Protein AF-A0AAC9B3L1-F1 (afdb_monomer_lite)

Secondary structure (DSSP, 8-state):
---EEEEEETTEEEEEETTT--EEEEE-SSGGGGSBSSSSTTTB--BTTB-BTT-EE-BSEEESSSS-EEEPPTT--EEGGGT--SSHHHHHHHHHHHHHTT--BGGGTB-HHHHTT--TTS-HHHHHHHHHHHHHHHHHHHHHHTSSHHHHHHHHHHHHHSGGGSGGGS--GGGSTT----TTSS-TT-EEEE-----S-TTT---GGG--S---TT--GGGGGSSSPPPPS--SSEEE-TTSHHHHHHHHHHHHHHTTHHHHHTS-TT---SEEEETTTTTS-THHHHHHHHHHHHHH--TT-HHHHHHS--EE---STHHHHHHHHHT-SSBEE-HHHHHHHIIIII-SS-PPPGGGGGTSSSS--SSB-S-SPPPPEEEES--HHHHHHHHHHHHHHHSTT-SGGGTTT--HHHHHHHHHHHHHHHT-SS-SSSPS-HHHHHHHHHH-SS-EEEEEHHHHB-TTSSTT-SB-TTHHHHHHHHHHHHHH--S-EEEEEEETTEEEEEE--TT--STT----STTTTT--EEEEEE--TT---EEEEEE--GGGTT-EEEEEEEEETTEEESSSTTSSS-SEEE--TTSEEEEEE--EESSS-EEEEEEEEE--SS-------TTSS---TT-SS--STTGGG--EEE---TTPPPPSSGGG-HHHHHHHHHHHHHHTT--EEE----SEEPS-SS--SSSEEESS----SSS--SS--HHHHHHHHHHHHHTT-EEEEEE--SEE----EEEEEEEEEE-TTS-B--BTTB---SEEEEEEEEB-HHHHHHHTTSSHHHHHHH-GGGGTSPPTTTSS---TTS--SSB-GGGEEEEE--SS-TT-B-B-TTSPBPB--BTTB-SS--B--HHHH-HHHHHHHHHHHHHHHHHHHHHHHHHHHHHHHHHTS--S---------------------------------------------------------------------------------------------------------------------------------------------HHHHHHHHHHHHHHHHHHHHHHHHHHHHHHHHHHHHHHHHHHHHHHHHHHHHHHHHHHHHHHHHHHHHHHHHHHTT-

pLDDT: mean 84.75, std 24.0, range [23.62, 99.0]

Organism: NCBI:txid51663

InterPro domains:
  IPR003318 Glycoside hydrolase, family 70, catalytic domain [PF02324] (81-877)
  IPR009970 Histone H1-like nucleoprotein HC2 [PF07382] (886-1017)
  IPR017853 Glycoside hydrolase superfamily [SSF51445] (207-487)
  IPR017853 Glycoside hydrolase superfamily [SSF51445] (664-772)

Structure (mmCIF, N/CA/C/O backbone):
data_AF-A0AAC9B3L1-F1
#
_entry.id   AF-A0AAC9B3L1-F1
#
loop_
_atom_site.group_PDB
_atom_site.id
_atom_site.type_symbol
_atom_site.label_atom_id
_atom_site.label_alt_id
_atom_site.label_comp_id
_atom_site.label_asym_id
_atom_site.label_entity_id
_atom_site.label_seq_id
_atom_site.pdbx_PDB_ins_code
_atom_site.Cartn_x
_atom_site.Cartn_y
_atom_site.Cartn_z
_atom_site.occupancy
_atom_site.B_iso_or_equiv
_atom_site.auth_seq_id
_atom_site.auth_comp_id
_atom_site.auth_asym_id
_atom_site.auth_atom_id
_atom_site.pdbx_PDB_model_num
ATOM 1 N N . MET A 1 1 ? -31.822 -4.047 62.237 1.00 47.19 1 MET A N 1
ATOM 2 C CA . MET A 1 1 ? -32.045 -3.395 60.926 1.00 47.19 1 MET A CA 1
ATOM 3 C C . MET A 1 1 ? -33.130 -4.155 60.184 1.00 47.19 1 MET A C 1
ATOM 5 O O . MET A 1 1 ? -33.140 -5.377 60.288 1.00 47.19 1 MET A O 1
ATOM 9 N N . VAL A 1 2 ? -34.007 -3.453 59.462 1.00 56.31 2 VAL A N 1
ATOM 10 C CA . VAL A 1 2 ? -34.905 -4.063 58.464 1.00 56.31 2 VAL A CA 1
ATOM 11 C C . VAL A 1 2 ? -34.081 -4.332 57.202 1.00 56.31 2 VAL A C 1
ATOM 13 O O . VAL A 1 2 ? -33.281 -3.477 56.811 1.00 56.31 2 VAL A O 1
ATOM 16 N N . THR A 1 3 ? -34.238 -5.512 56.604 1.00 75.19 3 THR A N 1
ATOM 17 C CA . THR A 1 3 ? -33.574 -5.887 55.346 1.00 75.19 3 THR A CA 1
ATOM 18 C C . THR A 1 3 ? -34.616 -5.788 54.233 1.00 75.19 3 THR A C 1
ATOM 20 O O . THR A 1 3 ? -35.691 -6.360 54.384 1.00 75.19 3 THR A O 1
ATOM 23 N N . ILE A 1 4 ? -34.347 -5.037 53.163 1.00 82.50 4 ILE A N 1
ATOM 24 C CA . ILE A 1 4 ? -35.367 -4.627 52.179 1.00 82.50 4 ILE A CA 1
ATOM 25 C C . ILE A 1 4 ? -34.916 -4.891 50.740 1.00 82.50 4 ILE A C 1
ATOM 27 O O . ILE A 1 4 ? -33.737 -4.717 50.454 1.00 82.50 4 ILE A O 1
ATOM 31 N N . ARG A 1 5 ? -35.848 -5.287 49.865 1.00 85.88 5 ARG A N 1
ATOM 32 C CA . ARG A 1 5 ? -35.640 -5.519 48.418 1.00 85.88 5 ARG A CA 1
ATOM 33 C C . ARG A 1 5 ? -36.606 -4.675 47.586 1.00 85.88 5 ARG A C 1
ATOM 35 O O . ARG A 1 5 ? -37.660 -4.295 48.097 1.00 85.88 5 ARG A O 1
ATOM 42 N N . GLY A 1 6 ? -36.294 -4.438 46.316 1.00 85.88 6 GLY A N 1
ATOM 43 C CA . GLY A 1 6 ? -37.217 -3.815 45.359 1.00 85.88 6 GLY A CA 1
ATOM 44 C C . GLY A 1 6 ? -37.820 -4.800 44.346 1.00 85.88 6 GLY A C 1
ATOM 45 O O . GLY A 1 6 ? -37.372 -5.943 44.233 1.00 85.88 6 GLY A O 1
ATOM 46 N N . ALA A 1 7 ? -38.830 -4.337 43.610 1.00 86.94 7 ALA A N 1
ATOM 47 C CA . ALA A 1 7 ? -39.378 -4.935 42.390 1.00 86.94 7 ALA A CA 1
ATOM 48 C C . ALA A 1 7 ? -40.090 -3.850 41.554 1.00 86.94 7 ALA A C 1
ATOM 50 O O . ALA A 1 7 ? -40.543 -2.849 42.111 1.00 86.94 7 ALA A O 1
ATOM 51 N N . ILE A 1 8 ? -40.213 -4.044 40.237 1.00 85.56 8 ILE A N 1
ATOM 52 C CA . ILE A 1 8 ? -41.038 -3.191 39.363 1.00 85.56 8 ILE A CA 1
ATOM 53 C C . ILE A 1 8 ? -42.229 -4.019 38.891 1.00 85.56 8 ILE A C 1
ATOM 55 O O . ILE A 1 8 ? -42.061 -5.027 38.211 1.00 85.56 8 ILE A O 1
ATOM 59 N N . GLU A 1 9 ? -43.434 -3.606 39.273 1.00 86.94 9 GLU A N 1
ATOM 60 C CA . GLU A 1 9 ? -44.665 -4.381 39.103 1.00 86.94 9 GLU A CA 1
ATOM 61 C C . GLU A 1 9 ? -45.804 -3.428 38.723 1.00 86.94 9 GLU A C 1
ATOM 63 O O . GLU A 1 9 ? -45.966 -2.369 39.331 1.00 86.94 9 GLU A O 1
ATOM 68 N N . ASN A 1 10 ? -46.590 -3.766 37.695 1.00 82.94 10 ASN A N 1
ATOM 69 C CA . ASN A 1 10 ? -47.703 -2.941 37.191 1.00 82.94 10 ASN A CA 1
ATOM 70 C C . ASN A 1 10 ? -47.330 -1.465 36.902 1.00 82.94 10 ASN A C 1
ATOM 72 O O . ASN A 1 10 ? -48.169 -0.568 36.982 1.00 82.94 10 ASN A O 1
ATOM 76 N N . GLY A 1 11 ? -46.062 -1.204 36.562 1.00 80.19 11 GLY A N 1
ATOM 77 C CA . GLY A 1 11 ? -45.537 0.140 36.304 1.00 80.19 11 GLY A CA 1
ATOM 78 C C . GLY A 1 11 ? -45.244 0.982 37.553 1.00 80.19 11 GLY A C 1
ATOM 79 O O . GLY A 1 11 ? -45.100 2.194 37.414 1.00 80.19 11 GLY A O 1
ATOM 80 N N . LYS A 1 12 ? -45.159 0.367 38.739 1.00 85.19 12 LYS A N 1
ATOM 81 C CA . LYS A 1 12 ? -44.746 0.996 40.004 1.00 85.19 12 LYS A CA 1
ATOM 82 C C . LYS A 1 12 ? -43.502 0.321 40.575 1.00 85.19 12 LYS A C 1
ATOM 84 O O . LYS A 1 12 ? -43.272 -0.863 40.332 1.00 85.19 12 LYS A O 1
ATOM 89 N N . PHE A 1 13 ? -42.733 1.054 41.374 1.00 89.31 13 PHE A N 1
ATOM 90 C CA . PHE A 1 13 ? -41.560 0.530 42.075 1.00 89.31 13 PHE A CA 1
ATOM 91 C C . PHE A 1 13 ? -41.931 0.170 43.518 1.00 89.31 13 PHE A C 1
ATOM 93 O O . PHE A 1 13 ? -42.177 1.034 44.362 1.00 89.31 13 PHE A O 1
ATOM 100 N N . ASN A 1 14 ? -41.998 -1.126 43.799 1.00 90.38 14 ASN A N 1
ATOM 101 C CA . ASN A 1 14 ? -42.449 -1.688 45.065 1.00 90.38 14 ASN A CA 1
ATOM 102 C C . ASN A 1 14 ? -41.250 -2.088 45.939 1.00 90.38 14 ASN A C 1
ATOM 104 O O . ASN A 1 14 ? -40.337 -2.773 45.484 1.00 90.38 14 ASN A O 1
ATOM 108 N N . ILE A 1 15 ? -41.257 -1.681 47.210 1.00 88.25 15 ILE A N 1
ATOM 109 C CA . ILE A 1 15 ? -40.222 -2.001 48.203 1.00 88.25 15 ILE A CA 1
ATOM 110 C C . ILE A 1 15 ? -40.809 -2.960 49.241 1.00 88.25 15 ILE A C 1
ATOM 112 O O . ILE A 1 15 ? -41.812 -2.648 49.886 1.00 88.25 15 ILE A O 1
ATOM 116 N N . TYR A 1 16 ? -40.150 -4.099 49.437 1.00 88.25 16 TYR A N 1
ATOM 117 C CA . TYR A 1 16 ? -40.570 -5.203 50.301 1.00 88.25 16 TYR A CA 1
ATOM 118 C C . TYR A 1 16 ? -39.605 -5.420 51.469 1.00 88.25 16 TYR A C 1
ATOM 120 O O . TYR A 1 16 ? -38.396 -5.234 51.331 1.00 88.25 16 TYR A O 1
ATOM 128 N N . ASP A 1 17 ? -40.119 -5.902 52.602 1.00 85.81 17 ASP A N 1
ATOM 129 C CA . ASP A 1 17 ? -39.294 -6.527 53.642 1.00 85.81 17 ASP A CA 1
ATOM 130 C C . ASP A 1 17 ? -38.837 -7.914 53.159 1.00 85.81 17 ASP A C 1
ATOM 132 O O . ASP A 1 17 ? -39.663 -8.752 52.801 1.00 85.81 17 ASP A O 1
ATOM 136 N N . MET A 1 18 ? -37.527 -8.178 53.159 1.00 82.69 18 MET A N 1
ATOM 137 C CA . MET A 1 18 ? -36.967 -9.434 52.634 1.00 82.69 18 MET A CA 1
ATOM 138 C C . MET A 1 18 ? -37.406 -10.682 53.412 1.00 82.69 18 MET A C 1
ATOM 140 O O . MET A 1 18 ? -37.390 -11.773 52.854 1.00 82.69 18 MET A O 1
ATOM 144 N N . ARG A 1 19 ? -37.730 -10.559 54.706 1.00 84.31 19 ARG A N 1
ATOM 145 C CA . ARG A 1 19 ? -37.932 -11.713 55.604 1.00 84.31 19 ARG A CA 1
ATOM 146 C C . ARG A 1 19 ? -39.375 -12.190 55.623 1.00 84.31 19 ARG A C 1
ATOM 148 O O . ARG A 1 19 ? -39.641 -13.363 55.844 1.00 84.31 19 ARG A O 1
ATOM 155 N N . THR A 1 20 ? -40.298 -11.253 55.444 1.00 89.00 20 THR A N 1
ATOM 156 C CA . THR A 1 20 ? -41.747 -11.471 55.477 1.00 89.00 20 THR A CA 1
ATOM 157 C C . THR A 1 20 ? -42.391 -11.348 54.097 1.00 89.00 20 THR A C 1
ATOM 159 O O . THR A 1 20 ? -43.578 -11.630 53.960 1.00 89.00 20 THR A O 1
ATOM 162 N N . ASN A 1 21 ? -41.627 -10.897 53.092 1.00 85.88 21 ASN A N 1
ATOM 163 C CA . ASN A 1 21 ? -42.074 -10.557 51.739 1.00 85.88 21 ASN A CA 1
ATOM 164 C C . ASN A 1 21 ? -43.292 -9.609 51.704 1.00 85.88 21 ASN A C 1
ATOM 166 O O . ASN A 1 21 ? -44.067 -9.610 50.750 1.00 85.88 21 ASN A O 1
ATOM 170 N N . LYS A 1 22 ? -43.480 -8.790 52.750 1.00 90.31 22 LYS A N 1
ATOM 171 C CA . LYS A 1 22 ? -44.568 -7.807 52.828 1.00 90.31 22 LYS A CA 1
ATOM 172 C C . LYS A 1 22 ? -44.159 -6.497 52.168 1.00 90.31 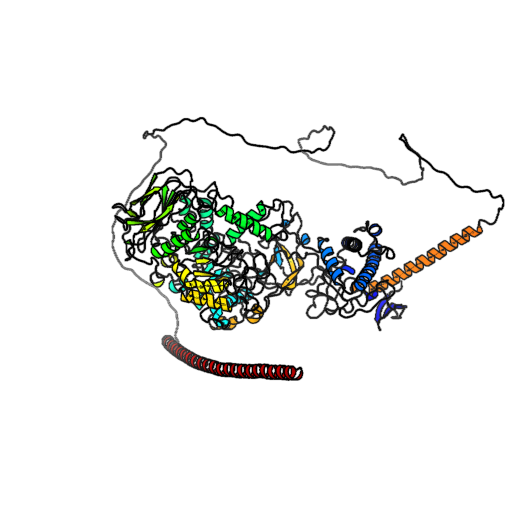22 LYS A C 1
ATOM 174 O O . LYS A 1 22 ? -43.053 -6.006 52.394 1.00 90.31 22 LYS A O 1
ATOM 179 N N . LEU A 1 23 ? -45.073 -5.925 51.386 1.00 89.56 23 LEU A N 1
ATOM 180 C CA . LEU A 1 23 ? -44.919 -4.602 50.788 1.00 89.56 23 LEU A CA 1
ATOM 181 C C . LEU A 1 23 ? -44.812 -3.544 51.899 1.00 89.56 23 LEU A C 1
ATOM 183 O O . LEU A 1 23 ? -45.718 -3.404 52.719 1.00 89.56 23 LEU A O 1
ATOM 187 N N . ILE A 1 24 ? -43.705 -2.805 51.922 1.00 88.00 24 ILE A N 1
ATOM 188 C CA . ILE A 1 24 ? -43.470 -1.667 52.825 1.00 88.00 24 ILE A CA 1
ATOM 189 C C . ILE A 1 24 ? -43.986 -0.379 52.180 1.00 88.00 24 ILE A C 1
ATOM 191 O O . ILE A 1 24 ? -44.563 0.474 52.855 1.00 88.00 24 ILE A O 1
ATOM 195 N N . LYS A 1 25 ? -43.725 -0.211 50.879 1.00 88.31 25 LYS A N 1
ATOM 196 C CA . LYS A 1 25 ? -43.958 1.032 50.140 1.00 88.31 25 LYS A CA 1
ATOM 197 C C . LYS A 1 25 ? -44.127 0.733 48.654 1.00 88.31 25 LYS A C 1
ATOM 199 O O . LYS A 1 25 ? -43.378 -0.071 48.115 1.00 88.31 25 LYS A O 1
ATOM 204 N N . SER A 1 26 ? -45.044 1.433 47.997 1.00 88.19 26 SER A N 1
ATOM 205 C CA . SER A 1 26 ? -45.076 1.553 46.537 1.00 88.19 26 SER A CA 1
ATOM 206 C C . SER A 1 26 ? -44.692 2.984 46.161 1.00 88.19 26 SER A C 1
ATOM 208 O O . SER A 1 26 ? -45.079 3.929 46.856 1.00 88.19 26 SER A O 1
ATOM 210 N N . LEU A 1 27 ? -43.899 3.138 45.106 1.00 85.69 27 LEU A N 1
ATOM 211 C CA . LEU A 1 27 ? -43.579 4.406 44.467 1.00 85.69 27 LEU A CA 1
ATOM 212 C C . LEU A 1 27 ? -44.225 4.430 43.080 1.00 85.69 27 LEU A C 1
ATOM 214 O O . LEU A 1 27 ? -44.056 3.499 42.292 1.00 85.69 27 LEU A O 1
ATOM 218 N N . ASP A 1 28 ? -44.934 5.519 42.795 1.00 85.44 28 ASP A N 1
ATOM 219 C CA . ASP A 1 28 ? -45.348 5.896 41.444 1.00 85.44 28 ASP A CA 1
ATOM 220 C C . ASP A 1 28 ? -44.127 6.418 40.651 1.00 85.44 28 ASP A C 1
ATOM 222 O O . ASP A 1 28 ? -42.999 5.968 40.860 1.00 85.44 28 ASP A O 1
ATOM 226 N N . ALA A 1 29 ? -44.336 7.383 39.755 1.00 88.25 29 ALA A N 1
ATOM 227 C CA . ALA A 1 29 ? -43.284 8.043 38.986 1.00 88.25 29 ALA A CA 1
ATOM 228 C C . ALA A 1 29 ? -42.105 8.552 39.847 1.00 88.25 29 ALA A C 1
ATOM 230 O O . ALA A 1 29 ? -42.302 9.068 40.953 1.00 88.25 29 ALA A O 1
ATOM 231 N N . GLY A 1 30 ? -40.873 8.452 39.338 1.00 90.12 30 GLY A N 1
ATOM 232 C CA . GLY A 1 30 ? -39.689 8.900 40.073 1.00 90.12 30 GLY A CA 1
ATOM 233 C C . GLY A 1 30 ? -38.343 8.499 39.472 1.00 90.12 30 GLY A C 1
ATOM 234 O O . GLY A 1 30 ? -38.247 7.879 38.423 1.00 90.12 30 GLY A O 1
ATOM 235 N N . THR A 1 31 ? -37.257 8.816 40.185 1.00 91.00 31 THR A N 1
ATOM 236 C CA . THR A 1 31 ? -35.875 8.624 39.699 1.00 91.00 31 THR A CA 1
ATOM 237 C C . THR A 1 31 ? -35.464 7.172 39.445 1.00 91.00 31 THR A C 1
ATOM 239 O O . THR A 1 31 ? -34.411 6.960 38.848 1.00 91.00 31 THR A O 1
ATOM 242 N N . TRP A 1 32 ? -36.259 6.178 39.844 1.00 91.81 32 TRP A N 1
ATOM 243 C CA . TRP A 1 32 ? -36.056 4.782 39.446 1.00 91.81 32 TRP A CA 1
ATOM 244 C C . TRP A 1 32 ? -36.329 4.557 37.949 1.00 91.81 32 TRP A C 1
ATOM 246 O O . TRP A 1 32 ? -35.784 3.626 37.369 1.00 91.81 32 TRP A O 1
ATOM 256 N N . GLU A 1 33 ? -37.081 5.442 37.288 1.00 95.38 33 GLU A N 1
ATOM 257 C CA . GLU A 1 33 ? -37.326 5.387 35.840 1.00 95.38 33 GLU A CA 1
ATOM 258 C C . GLU A 1 33 ? -36.072 5.685 34.994 1.00 95.38 33 GLU A C 1
ATOM 260 O O . GLU A 1 33 ? -36.087 5.485 33.783 1.00 95.38 33 GLU A O 1
ATOM 265 N N . ASN A 1 34 ? -34.964 6.104 35.621 1.00 95.50 34 ASN A N 1
ATOM 266 C CA . ASN A 1 34 ? -33.649 6.160 34.976 1.00 95.50 34 ASN A CA 1
ATOM 267 C C . ASN A 1 34 ? -33.080 4.752 34.654 1.00 95.50 34 ASN A C 1
ATOM 269 O O . ASN A 1 34 ? -32.154 4.663 33.847 1.00 95.50 34 ASN A O 1
ATOM 273 N N . LEU A 1 35 ? -33.598 3.672 35.262 1.00 95.38 35 LEU A N 1
ATOM 274 C CA . LEU A 1 35 ? -33.238 2.289 34.912 1.00 95.38 35 LEU A CA 1
ATOM 275 C C . LEU A 1 35 ? -33.497 2.016 33.422 1.00 95.38 35 LEU A C 1
ATOM 277 O O . LEU A 1 35 ? -34.361 2.650 32.818 1.00 95.38 35 LEU A O 1
ATOM 281 N N . ALA A 1 36 ? -32.767 1.073 32.825 1.00 95.62 36 ALA A N 1
ATOM 282 C CA . ALA A 1 36 ? -32.990 0.656 31.442 1.00 95.62 36 ALA A CA 1
ATOM 283 C C . ALA A 1 36 ? -34.412 0.097 31.250 1.00 95.62 36 ALA A C 1
ATOM 285 O O . ALA A 1 36 ? -34.928 -0.619 32.108 1.00 95.62 36 ALA A O 1
ATOM 286 N N . TYR A 1 37 ? -35.040 0.428 30.117 1.00 95.31 37 TYR A N 1
ATOM 287 C CA . TYR A 1 37 ? -36.404 0.013 29.776 1.00 95.31 37 TYR A CA 1
ATOM 288 C C . TYR A 1 37 ? -36.548 -1.515 29.732 1.00 95.31 37 TYR A C 1
ATOM 290 O O . TYR A 1 37 ? -37.550 -2.067 30.186 1.00 95.31 37 TYR A O 1
ATOM 298 N N . SER A 1 38 ? -35.516 -2.191 29.233 1.00 93.06 38 SER A N 1
ATOM 299 C CA . SER A 1 38 ? -35.320 -3.634 29.323 1.00 93.06 38 SER A CA 1
ATOM 300 C C . SER A 1 38 ? -33.820 -3.955 29.372 1.00 93.06 38 SER A C 1
ATOM 302 O O . SER A 1 38 ? -32.985 -3.108 29.045 1.00 93.06 38 SER A O 1
ATOM 304 N N . MET A 1 39 ? -33.468 -5.162 29.818 1.00 92.75 39 MET A N 1
ATOM 305 C CA . MET A 1 39 ? -32.075 -5.605 29.981 1.00 92.75 39 MET A CA 1
ATOM 306 C C . MET A 1 39 ? -31.591 -6.363 28.738 1.00 92.75 39 MET A C 1
ATOM 308 O O . MET A 1 39 ? -31.115 -7.488 28.839 1.00 92.75 39 MET A O 1
ATOM 312 N N . ASP A 1 40 ? -31.760 -5.755 27.563 1.00 94.00 40 ASP A N 1
ATOM 313 C CA . ASP A 1 40 ? -31.430 -6.349 26.265 1.00 94.00 40 ASP A CA 1
ATOM 314 C C . ASP A 1 40 ? -31.085 -5.279 25.207 1.00 94.00 40 ASP A C 1
ATOM 316 O O . ASP A 1 40 ? -31.225 -4.071 25.434 1.00 94.00 40 ASP A O 1
ATOM 320 N N . ALA A 1 41 ? -30.621 -5.725 24.036 1.00 94.06 41 ALA A N 1
ATOM 321 C CA . ALA A 1 41 ? -30.112 -4.862 22.969 1.00 94.06 41 ALA A CA 1
ATOM 322 C C . ALA A 1 41 ? -31.150 -3.887 22.369 1.00 94.06 41 ALA A C 1
ATOM 324 O O . ALA A 1 41 ? -30.757 -2.862 21.818 1.00 94.06 41 ALA A O 1
ATOM 325 N N . ASN A 1 42 ? -32.461 -4.129 22.520 1.00 94.38 42 ASN A N 1
ATOM 326 C CA . ASN A 1 42 ? -33.506 -3.187 22.084 1.00 94.38 42 ASN A CA 1
ATOM 327 C C . ASN A 1 42 ? -33.596 -1.937 22.981 1.00 94.38 42 ASN A C 1
ATOM 329 O O . ASN A 1 42 ? -34.316 -0.992 22.651 1.00 94.38 42 ASN A O 1
ATOM 333 N N . SER A 1 43 ? -32.890 -1.939 24.117 1.00 96.50 43 SER A N 1
ATOM 334 C CA . SER A 1 43 ? -32.845 -0.834 25.075 1.00 96.50 43 SER A CA 1
ATOM 335 C C . SER A 1 43 ? -31.426 -0.399 25.455 1.00 96.50 43 SER A C 1
ATOM 337 O O . SER A 1 43 ? -31.298 0.606 26.149 1.00 96.50 43 SER A O 1
ATOM 339 N N . ILE A 1 44 ? -30.363 -1.114 25.060 1.00 97.69 44 ILE A N 1
ATOM 340 C CA . ILE A 1 44 ? -28.974 -0.823 25.466 1.00 97.69 44 ILE A CA 1
ATOM 341 C C . ILE A 1 44 ? -27.994 -1.100 24.310 1.00 97.69 44 ILE A C 1
ATOM 343 O O . ILE A 1 44 ? -27.787 -2.255 23.928 1.00 97.69 44 ILE A O 1
ATOM 347 N N . ASN A 1 45 ? -27.320 -0.059 23.802 1.00 97.25 45 ASN A N 1
ATOM 348 C CA . ASN A 1 45 ? -26.241 -0.234 22.826 1.00 97.25 45 ASN A CA 1
ATOM 349 C C . ASN A 1 45 ? -25.056 -0.951 23.480 1.00 97.25 45 ASN A C 1
ATOM 351 O O . ASN A 1 45 ? -24.561 -0.533 24.530 1.00 97.25 45 ASN A O 1
ATOM 355 N N . ASN A 1 46 ? -24.576 -1.995 22.815 1.00 97.38 46 ASN A N 1
ATOM 356 C CA . ASN A 1 46 ? -23.442 -2.807 23.229 1.00 97.38 46 ASN A CA 1
ATOM 357 C C . ASN A 1 46 ? -22.676 -3.298 21.989 1.00 97.38 46 ASN A C 1
ATOM 359 O O . ASN A 1 46 ? -23.237 -3.320 20.894 1.00 97.38 46 ASN A O 1
ATOM 363 N N . VAL A 1 47 ? -21.417 -3.689 22.177 1.00 97.50 47 VAL A N 1
ATOM 364 C CA . VAL A 1 47 ? -20.582 -4.369 21.176 1.00 97.50 47 VAL A CA 1
ATOM 365 C C . VAL A 1 47 ? -20.144 -5.687 21.813 1.00 97.50 47 VAL A C 1
ATOM 367 O O . VAL A 1 47 ? -19.445 -5.672 22.825 1.00 97.50 47 VAL A O 1
ATOM 370 N N . ASP A 1 48 ? -20.627 -6.819 21.300 1.00 97.56 48 ASP A N 1
ATOM 371 C CA . ASP A 1 48 ? -20.391 -8.169 21.855 1.00 97.56 48 ASP A CA 1
ATOM 372 C C . ASP A 1 48 ? -20.716 -8.287 23.362 1.00 97.56 48 ASP A C 1
ATOM 374 O O . ASP A 1 48 ? -20.006 -8.912 24.152 1.00 97.56 48 ASP A O 1
ATOM 378 N N . GLY A 1 49 ? -21.792 -7.613 23.784 1.00 97.62 49 GLY A N 1
ATOM 379 C CA . GLY A 1 49 ? -22.249 -7.531 25.173 1.00 97.62 49 GLY A CA 1
ATOM 380 C C . GLY A 1 49 ? -21.625 -6.383 25.972 1.00 97.62 49 GLY A C 1
ATOM 381 O O . GLY A 1 49 ? -22.209 -5.950 26.963 1.00 97.62 49 GLY A O 1
ATOM 382 N N . TYR A 1 50 ? -20.496 -5.817 25.543 1.00 98.50 50 TYR A N 1
ATOM 383 C CA . TYR A 1 50 ? -19.806 -4.743 26.262 1.00 98.50 50 TYR A CA 1
ATOM 384 C C . TYR A 1 50 ? -20.425 -3.366 26.024 1.00 98.50 50 TYR A C 1
ATOM 386 O O . TYR A 1 50 ? -20.742 -2.986 24.897 1.00 98.50 50 TYR A O 1
ATOM 394 N N . LEU A 1 51 ? -20.556 -2.577 27.093 1.00 98.31 51 LEU A N 1
ATOM 395 C CA . LEU A 1 51 ? -21.051 -1.200 27.013 1.00 98.31 51 LEU A CA 1
ATOM 396 C C . LEU A 1 51 ? -19.913 -0.205 26.732 1.00 98.31 51 LEU A C 1
ATOM 398 O O . LEU A 1 51 ? -18.844 -0.275 27.342 1.00 98.31 51 LEU A O 1
ATOM 402 N N . SER A 1 52 ? -20.192 0.790 25.886 1.00 97.81 52 SER A N 1
ATOM 403 C CA . SER A 1 52 ? -19.325 1.955 25.651 1.00 97.81 52 SER A CA 1
ATOM 404 C C . SER A 1 52 ? -19.871 3.218 26.323 1.00 97.81 52 SER A C 1
ATOM 406 O O . SER A 1 52 ? -21.080 3.450 26.321 1.00 97.81 52 SER A O 1
ATOM 408 N N . TYR A 1 53 ? -18.996 4.100 26.813 1.00 97.69 53 TYR A N 1
ATOM 409 C CA . TYR A 1 53 ? -19.373 5.453 27.245 1.00 97.69 53 TYR A CA 1
ATOM 410 C C . TYR A 1 53 ? -19.910 6.326 26.095 1.00 97.69 53 TYR A C 1
ATOM 412 O O . TYR A 1 53 ? -20.744 7.197 26.345 1.00 97.69 53 TYR A O 1
ATOM 420 N N . SER A 1 54 ? -19.501 6.068 24.846 1.00 96.06 54 SER A N 1
ATOM 421 C CA . SER A 1 54 ? -20.106 6.684 23.650 1.00 96.06 54 SER A CA 1
ATOM 422 C C . SER A 1 54 ? -21.484 6.100 23.299 1.00 96.06 54 SER A C 1
ATOM 424 O O . SER A 1 54 ? -22.210 6.666 22.480 1.00 96.06 54 SER A O 1
ATOM 426 N N . GLY A 1 55 ? -21.853 4.975 23.919 1.00 96.88 55 GLY A N 1
ATOM 427 C CA . GLY A 1 55 ? -23.116 4.284 23.708 1.00 96.88 55 GLY A CA 1
ATOM 428 C C . GLY A 1 55 ? -24.324 5.027 24.280 1.00 96.88 55 GLY A C 1
ATOM 429 O O . GLY A 1 55 ? -24.223 5.943 25.101 1.00 96.88 55 GLY A O 1
ATOM 430 N N . TRP A 1 56 ? -25.500 4.605 23.827 1.00 98.44 56 TRP A N 1
ATOM 431 C CA . TRP A 1 56 ? -26.796 5.123 24.249 1.00 98.44 56 TRP A CA 1
ATOM 432 C C . TRP A 1 56 ? -27.646 3.977 24.802 1.00 98.44 56 TRP A C 1
ATOM 434 O O . TRP A 1 56 ? -27.418 2.809 24.490 1.00 98.44 56 TRP A O 1
ATOM 444 N N . TYR A 1 57 ? -28.633 4.309 25.624 1.00 98.38 57 TYR A N 1
ATOM 445 C CA . TYR A 1 57 ? -29.629 3.360 26.114 1.00 98.38 57 TYR A CA 1
ATOM 446 C C . TYR A 1 57 ? -30.990 4.052 26.258 1.00 98.38 57 TYR A C 1
ATOM 448 O O . TYR A 1 57 ? -31.075 5.282 26.312 1.00 98.38 57 TYR A O 1
ATOM 456 N N . ARG A 1 58 ? -32.062 3.273 26.320 1.00 98.31 58 ARG A N 1
ATOM 457 C CA . ARG A 1 58 ? -33.427 3.733 26.563 1.00 98.31 58 ARG A CA 1
ATOM 458 C C . ARG A 1 58 ? -33.755 3.564 28.055 1.00 98.31 58 ARG A C 1
ATOM 460 O O . ARG A 1 58 ? -33.862 2.422 28.505 1.00 98.31 58 ARG A O 1
ATOM 467 N N . PRO A 1 59 ? -33.930 4.643 28.840 1.00 97.81 59 PRO A N 1
ATOM 468 C CA . PRO A 1 59 ? -34.447 4.537 30.205 1.00 97.81 59 PRO A CA 1
ATOM 469 C C . PRO A 1 59 ? -35.944 4.173 30.208 1.00 97.81 59 PRO A C 1
ATOM 471 O O . PRO A 1 59 ? -36.617 4.314 29.188 1.00 97.81 59 PRO A O 1
ATOM 474 N N . ILE A 1 60 ? -36.504 3.744 31.341 1.00 96.25 60 ILE A N 1
ATOM 475 C CA . ILE A 1 60 ? -37.957 3.519 31.501 1.00 96.25 60 ILE A CA 1
ATOM 476 C C . ILE A 1 60 ? -38.739 4.823 31.260 1.00 96.25 60 ILE A C 1
ATOM 478 O O . ILE A 1 60 ? -39.785 4.810 30.604 1.00 96.25 60 ILE A O 1
ATOM 482 N N . GLY A 1 61 ? -38.212 5.952 31.739 1.00 96.38 61 GLY A N 1
ATOM 483 C CA . GLY A 1 61 ? -38.819 7.273 31.591 1.00 96.38 61 GLY A CA 1
ATOM 484 C C . GLY A 1 61 ? -37.834 8.425 31.797 1.00 96.38 61 GLY A C 1
ATOM 485 O O . GLY A 1 61 ? -36.726 8.245 32.305 1.00 96.38 61 GLY A O 1
ATOM 486 N N . THR A 1 62 ? -38.237 9.635 31.405 1.00 97.88 62 THR A N 1
ATOM 487 C CA . THR A 1 62 ? -37.460 10.868 31.623 1.00 97.88 62 THR A CA 1
ATOM 488 C C . THR A 1 62 ? -38.308 11.969 32.260 1.00 97.88 62 THR A C 1
ATOM 490 O O . THR A 1 62 ? -39.536 11.891 32.310 1.00 97.88 62 THR A O 1
ATOM 493 N N . SER A 1 63 ? -37.658 13.010 32.789 1.00 98.00 63 SER A N 1
ATOM 494 C CA . SER A 1 63 ? -38.330 14.142 33.433 1.00 98.00 63 SER A CA 1
ATOM 495 C C . SER A 1 63 ? -37.616 15.457 33.149 1.00 98.00 63 SER A C 1
ATOM 497 O O . SER A 1 63 ? -36.392 15.531 33.200 1.00 98.00 63 SER A O 1
ATOM 499 N N . GLN A 1 64 ? -38.392 16.516 32.918 1.00 97.81 64 GLN A N 1
ATOM 500 C CA . GLN A 1 64 ? -37.884 17.883 32.769 1.00 97.81 64 GLN A CA 1
ATOM 501 C C . GLN A 1 64 ? -37.763 18.635 34.103 1.00 97.81 64 GLN A C 1
ATOM 503 O O . GLN A 1 64 ? -37.181 19.718 34.129 1.00 97.81 64 GLN A O 1
ATOM 508 N N . ASP A 1 65 ? -38.328 18.121 35.204 1.00 95.12 65 ASP A N 1
ATOM 509 C CA . ASP A 1 65 ? -38.410 18.869 36.469 1.00 95.12 65 ASP A CA 1
ATOM 510 C C . ASP A 1 65 ? -38.231 18.043 37.758 1.00 95.12 65 ASP A C 1
ATOM 512 O O . ASP A 1 65 ? -38.283 18.590 38.862 1.00 95.12 65 ASP A O 1
ATOM 516 N N . GLY A 1 66 ? -38.048 16.727 37.632 1.00 92.62 66 GLY A N 1
ATOM 517 C CA . GLY A 1 66 ? -37.938 15.789 38.748 1.00 92.62 66 GLY A CA 1
ATOM 518 C C . GLY A 1 66 ? -39.256 15.441 39.443 1.00 92.62 66 GLY A C 1
ATOM 519 O O . GLY A 1 66 ? -39.225 14.681 40.411 1.00 92.62 66 GLY A O 1
ATOM 520 N N . LYS A 1 67 ? -40.399 15.961 38.975 1.00 92.38 67 LYS A N 1
ATOM 521 C CA . LYS A 1 67 ? -41.738 15.689 39.530 1.00 92.38 67 LYS A CA 1
ATOM 522 C C . LYS A 1 67 ? -42.622 14.955 38.528 1.00 92.38 67 LYS A C 1
ATOM 524 O O . LYS A 1 67 ? -43.276 13.984 38.886 1.00 92.38 67 LYS A O 1
ATOM 529 N N . THR A 1 68 ? -42.627 15.420 37.281 1.00 94.56 68 THR A N 1
ATOM 530 C CA . THR A 1 68 ? -43.417 14.853 36.185 1.00 94.56 68 THR A CA 1
ATOM 531 C C . THR A 1 68 ? -42.512 13.973 35.340 1.00 94.56 68 THR A C 1
ATOM 533 O O . THR A 1 68 ? -41.555 14.480 34.750 1.00 94.56 68 THR A O 1
ATOM 536 N N . TRP A 1 69 ? -42.792 12.674 35.296 1.00 95.56 69 TRP A N 1
ATOM 537 C CA . TRP A 1 69 ? -42.047 11.710 34.488 1.00 95.56 69 TRP A CA 1
ATOM 538 C C . TRP A 1 69 ? -42.903 11.210 33.327 1.00 95.56 69 TRP A C 1
ATOM 540 O O . TRP A 1 69 ? -44.124 11.088 33.445 1.00 95.56 69 TRP A O 1
ATOM 550 N N . TYR A 1 70 ? -42.247 10.949 32.203 1.00 95.50 70 TYR A N 1
ATOM 551 C CA . TYR A 1 70 ? -42.851 10.484 30.962 1.00 95.50 70 TYR A CA 1
ATOM 552 C C . TYR A 1 70 ? -42.157 9.191 30.537 1.00 95.50 70 TYR A C 1
ATOM 554 O O . TYR A 1 70 ? -40.931 9.158 30.426 1.00 95.50 70 TYR A O 1
ATOM 562 N N . LYS A 1 71 ? -42.937 8.134 30.289 1.00 95.12 71 LYS A N 1
ATOM 563 C CA . LYS A 1 71 ? -42.421 6.846 29.801 1.00 95.12 71 LYS A CA 1
ATOM 564 C C . LYS A 1 71 ? -41.832 7.004 28.399 1.00 95.12 71 LYS A C 1
ATOM 566 O O . LYS A 1 71 ? -42.414 7.701 27.570 1.00 95.12 71 LYS A O 1
ATOM 571 N N . THR A 1 72 ? -40.719 6.331 28.125 1.00 97.00 72 THR A N 1
ATOM 572 C CA . THR A 1 72 ? -40.025 6.421 26.831 1.00 97.00 72 THR A CA 1
ATOM 573 C C . THR A 1 72 ? -40.760 5.696 25.704 1.00 97.00 72 THR A C 1
ATOM 575 O O . THR A 1 72 ? -41.222 4.561 25.869 1.00 97.00 72 THR A O 1
ATOM 578 N N . GLY A 1 73 ? -40.792 6.302 24.514 1.00 95.19 73 GLY A N 1
ATOM 579 C CA . GLY A 1 73 ? -41.022 5.578 23.264 1.00 95.19 73 GLY A CA 1
ATOM 580 C C . GLY A 1 73 ? -39.769 4.816 22.814 1.00 95.19 73 GLY A C 1
ATOM 581 O O . GLY A 1 73 ? -38.687 4.988 23.370 1.00 95.19 73 GLY A O 1
ATOM 582 N N . ALA A 1 74 ? -39.881 3.989 21.771 1.00 93.56 74 ALA A N 1
ATOM 583 C CA . ALA A 1 74 ? -38.737 3.237 21.234 1.00 93.56 74 ALA A CA 1
ATOM 584 C C . ALA A 1 74 ? -37.623 4.129 20.637 1.00 93.56 74 ALA A C 1
ATOM 586 O O . ALA A 1 74 ? -36.494 3.674 20.485 1.00 93.56 74 ALA A O 1
ATOM 587 N N . GLY A 1 75 ? -37.924 5.397 20.325 1.00 93.62 75 GLY A N 1
ATOM 588 C CA . GLY A 1 75 ? -36.950 6.400 19.875 1.00 93.62 75 GLY A CA 1
ATOM 589 C C . GLY A 1 75 ? -36.309 7.233 20.996 1.00 93.62 75 GLY A C 1
ATOM 590 O O . GLY A 1 75 ? -35.379 7.989 20.724 1.00 93.62 75 GLY A O 1
ATOM 591 N N . ASP A 1 76 ? -36.752 7.106 22.251 1.00 97.25 76 ASP A N 1
ATOM 592 C CA . ASP A 1 76 ? -36.300 7.945 23.374 1.00 97.25 76 ASP A CA 1
ATOM 593 C C . ASP A 1 76 ? -35.001 7.444 24.027 1.00 97.25 76 ASP A C 1
ATOM 595 O O . ASP A 1 76 ? -34.905 7.226 25.236 1.00 97.25 76 ASP A O 1
ATOM 599 N N . TRP A 1 77 ? -33.964 7.294 23.211 1.00 98.38 77 TRP A N 1
ATOM 600 C CA . TRP A 1 77 ? -32.621 6.947 23.667 1.00 98.38 77 TRP A CA 1
ATOM 601 C C . TRP A 1 77 ? -31.935 8.145 24.329 1.00 98.38 77 TRP A C 1
ATOM 603 O O . TRP A 1 77 ? -32.197 9.303 23.982 1.00 98.38 77 TRP A O 1
ATOM 613 N N . ARG A 1 78 ? -31.032 7.878 25.277 1.00 98.31 78 ARG A N 1
ATOM 614 C CA . ARG A 1 78 ? -30.176 8.864 25.951 1.00 98.31 78 ARG A CA 1
ATOM 615 C C . ARG A 1 78 ? -28.723 8.353 26.049 1.00 98.31 78 ARG A C 1
ATOM 617 O O . ARG A 1 78 ? -28.518 7.148 26.193 1.00 98.31 78 ARG A O 1
ATOM 624 N N . PRO A 1 79 ? -27.706 9.236 26.000 1.00 98.25 79 PRO A N 1
ATOM 625 C CA . PRO A 1 79 ? -26.300 8.856 26.150 1.00 98.25 79 PRO A CA 1
ATOM 626 C C . PRO A 1 79 ? -26.013 8.204 27.507 1.00 98.25 79 PRO A C 1
ATOM 628 O O . PRO A 1 79 ? -26.426 8.728 28.546 1.00 98.25 79 PRO A O 1
ATOM 631 N N . ILE A 1 80 ? -25.208 7.141 27.530 1.00 98.00 80 ILE A N 1
ATOM 632 C CA . ILE A 1 80 ? -24.772 6.477 28.772 1.00 98.00 80 ILE A CA 1
ATOM 633 C C . ILE A 1 80 ? -24.014 7.464 29.684 1.00 98.00 80 ILE A C 1
ATOM 635 O O . ILE A 1 80 ? -24.217 7.460 30.901 1.00 98.00 80 ILE A O 1
ATOM 639 N N . LEU A 1 81 ? -23.260 8.409 29.105 1.00 97.19 81 LEU A N 1
ATOM 640 C CA . LEU A 1 81 ? -22.570 9.498 29.818 1.00 97.19 81 LEU A CA 1
ATOM 641 C C . LEU A 1 81 ? -23.474 10.476 30.597 1.00 97.19 81 LEU A C 1
ATOM 643 O O . LEU A 1 81 ? -22.972 11.213 31.448 1.00 97.19 81 LEU A O 1
ATOM 647 N N . MET A 1 82 ? -24.798 10.485 30.389 1.00 96.75 82 MET A N 1
ATOM 648 C CA . MET A 1 82 ? -25.727 11.211 31.276 1.00 96.75 82 MET A CA 1
ATOM 649 C C . MET A 1 82 ? -25.909 10.517 32.641 1.00 96.75 82 MET A C 1
ATOM 651 O O . MET A 1 82 ? -26.351 11.157 33.609 1.00 96.75 82 MET A O 1
ATOM 655 N N . TYR A 1 83 ? -25.515 9.247 32.764 1.00 94.69 83 TYR A N 1
ATOM 656 C CA . TYR A 1 83 ? -25.817 8.367 33.896 1.00 94.69 83 TYR A CA 1
ATOM 657 C C . TYR A 1 83 ? -24.536 7.780 34.503 1.00 94.69 83 TYR A C 1
ATOM 659 O O . TYR A 1 83 ? -24.234 8.099 35.655 1.00 94.69 83 TYR A O 1
ATOM 667 N N . ALA A 1 84 ? -23.733 7.058 33.719 1.00 94.19 84 ALA A N 1
ATOM 668 C CA . ALA A 1 84 ? -22.450 6.479 34.124 1.00 94.19 84 ALA A CA 1
ATOM 669 C C . ALA A 1 84 ? -21.253 7.338 33.671 1.00 94.19 84 ALA A C 1
ATOM 671 O O . ALA A 1 84 ? -21.326 8.028 32.658 1.00 94.19 84 ALA A O 1
ATOM 672 N N . ARG A 1 85 ? -20.144 7.321 34.425 1.00 94.62 85 ARG A N 1
ATOM 673 C CA . ARG A 1 85 ? -18.865 7.979 34.076 1.00 94.62 85 ARG A CA 1
ATOM 674 C C . ARG A 1 85 ? -17.686 7.148 34.605 1.00 94.62 85 ARG A C 1
ATOM 676 O O . ARG A 1 85 ? -17.860 6.519 35.646 1.00 94.62 85 ARG A O 1
ATOM 683 N N . PRO A 1 86 ? -16.483 7.231 33.998 1.00 93.50 86 PRO A N 1
ATOM 684 C CA . PRO A 1 86 ? -15.290 6.523 34.476 1.00 93.50 86 PRO A CA 1
ATOM 685 C C . PRO A 1 86 ? -14.899 6.802 35.936 1.00 93.50 86 PRO A C 1
ATOM 687 O O . PRO A 1 86 ? -14.319 5.939 36.586 1.00 93.50 86 PRO A O 1
ATOM 690 N N . ASN A 1 87 ? -15.142 8.019 36.441 1.00 94.69 87 ASN A N 1
ATOM 691 C CA . ASN A 1 87 ? -14.823 8.445 37.810 1.00 94.69 87 ASN A CA 1
ATOM 692 C C . ASN A 1 87 ? -15.448 9.823 38.138 1.00 94.69 87 ASN A C 1
ATOM 694 O O . ASN A 1 87 ? -15.986 10.502 37.257 1.00 94.69 87 ASN A O 1
ATOM 698 N N . ASN A 1 88 ? -15.317 10.257 39.400 1.00 95.19 88 ASN A N 1
ATOM 699 C CA . ASN A 1 88 ? -15.767 11.568 39.892 1.00 95.19 88 ASN A CA 1
ATOM 700 C C . ASN A 1 88 ? -15.184 12.766 39.117 1.00 95.19 88 ASN A C 1
ATOM 702 O O . ASN A 1 88 ? -15.851 13.795 39.023 1.00 95.19 88 ASN A O 1
ATOM 706 N N . ASP A 1 89 ? -13.964 12.673 38.576 1.00 96.31 89 ASP A N 1
ATOM 707 C CA . ASP A 1 89 ? -13.356 13.793 37.847 1.00 96.31 89 ASP A CA 1
ATOM 708 C C . ASP A 1 89 ? -14.041 13.995 36.496 1.00 96.31 89 ASP A C 1
ATOM 710 O O . ASP A 1 89 ? -14.501 15.093 36.195 1.00 96.31 89 ASP A O 1
ATOM 714 N N . VAL A 1 90 ? -14.239 12.915 35.733 1.00 96.81 90 VAL A N 1
ATOM 715 C CA . VAL A 1 90 ? -15.006 12.952 34.477 1.00 96.81 90 VAL A CA 1
ATOM 716 C C . VAL A 1 90 ? -16.467 13.350 34.733 1.00 96.81 90 VAL A C 1
ATOM 718 O O . VAL A 1 90 ? -17.056 14.065 33.926 1.00 96.81 90 VAL A O 1
ATOM 721 N N . GLN A 1 91 ? -17.054 12.978 35.877 1.00 97.38 91 GLN A N 1
ATOM 722 C CA . GLN A 1 91 ? -18.383 13.456 36.285 1.00 97.38 91 GLN A CA 1
ATOM 723 C C . GLN A 1 91 ? -18.407 14.973 36.548 1.00 97.38 91 GLN A C 1
ATOM 725 O O . GLN A 1 91 ? -19.300 15.664 36.056 1.00 97.38 91 GLN A O 1
ATOM 730 N N . ALA A 1 92 ? -17.419 15.513 37.267 1.00 97.88 92 ALA A N 1
ATOM 731 C CA . ALA A 1 92 ? -17.283 16.952 37.493 1.00 97.88 92 ALA A CA 1
ATOM 732 C C . ALA A 1 92 ? -17.028 17.724 36.185 1.00 97.88 92 ALA A C 1
ATOM 734 O O . ALA A 1 92 ? -17.630 18.777 35.958 1.00 97.88 92 ALA A O 1
ATOM 735 N N . GLN A 1 93 ? -16.180 17.184 35.304 1.00 97.94 93 GLN A N 1
ATOM 736 C CA . GLN A 1 93 ? -15.911 17.731 33.973 1.00 97.94 93 GLN A CA 1
ATOM 737 C C . GLN A 1 93 ? -17.173 17.727 33.098 1.00 97.94 93 GLN A C 1
ATOM 739 O O . GLN A 1 93 ? -17.466 18.751 32.489 1.00 97.94 93 GLN A O 1
ATOM 744 N N . PHE A 1 94 ? -17.968 16.648 33.095 1.00 98.31 94 PHE A N 1
ATOM 745 C CA . PHE A 1 94 ? -19.245 16.566 32.368 1.00 98.31 94 PHE A CA 1
ATOM 746 C C . PHE A 1 94 ? -20.216 17.671 32.804 1.00 98.31 94 PHE A C 1
ATOM 748 O O . PHE A 1 94 ? -20.752 18.396 31.965 1.00 98.31 94 PHE A O 1
ATOM 755 N N . ILE A 1 95 ? -20.396 17.859 34.118 1.00 98.38 95 ILE A N 1
ATOM 756 C CA . ILE A 1 95 ? -21.273 18.912 34.654 1.00 98.38 95 ILE A CA 1
ATOM 757 C C . ILE A 1 95 ? -20.774 20.299 34.221 1.00 98.38 95 ILE A C 1
ATOM 759 O O . ILE A 1 95 ? -21.545 21.105 33.699 1.00 98.38 95 ILE A O 1
ATOM 763 N N . LYS A 1 96 ? -19.472 20.570 34.383 1.00 98.12 96 LYS A N 1
ATOM 764 C CA . LYS A 1 96 ? -18.850 21.851 34.010 1.00 98.12 96 LYS A CA 1
ATOM 765 C C . LYS A 1 96 ? -18.929 22.127 32.508 1.00 98.12 96 LYS A C 1
ATOM 767 O O . LYS A 1 96 ? -19.231 23.255 32.124 1.00 98.12 96 LYS A O 1
ATOM 772 N N . TYR A 1 97 ? -18.717 21.111 31.672 1.00 98.19 97 TYR A N 1
ATOM 773 C CA . TYR A 1 97 ? -18.816 21.216 30.219 1.00 98.19 97 TYR A CA 1
ATOM 774 C C . TYR A 1 97 ? -20.236 21.591 29.794 1.00 98.19 97 TYR A C 1
ATOM 776 O O . TYR A 1 97 ? -20.421 22.614 29.139 1.00 98.19 97 TYR A O 1
ATOM 784 N N . PHE A 1 98 ? -21.250 20.825 30.205 1.00 98.50 98 PHE A N 1
ATOM 785 C CA . PHE A 1 98 ? -22.630 21.059 29.771 1.00 98.50 98 PHE A CA 1
ATOM 786 C C . PHE A 1 98 ? -23.175 22.405 30.268 1.00 98.50 98 PHE A C 1
ATOM 788 O O . PHE A 1 98 ? -23.768 23.155 29.491 1.00 98.50 98 PHE A O 1
ATOM 795 N N . VAL A 1 99 ? -22.904 22.781 31.522 1.00 98.06 99 VAL A N 1
ATOM 796 C CA . VAL A 1 99 ? -23.279 24.106 32.050 1.00 98.06 99 VAL A CA 1
ATOM 797 C C . VAL A 1 99 ? -22.542 25.238 31.314 1.00 98.06 99 VAL A C 1
ATOM 799 O O . VAL A 1 99 ? -23.114 26.308 31.123 1.00 98.06 99 VAL A O 1
ATOM 802 N N . GLY A 1 100 ? -21.316 25.007 30.830 1.00 96.62 100 GLY A N 1
ATOM 803 C CA . GLY A 1 100 ? -20.611 25.926 29.927 1.00 96.62 100 GLY A CA 1
ATOM 804 C C . GLY A 1 100 ? -21.225 26.022 28.520 1.00 96.62 100 GLY A C 1
ATOM 805 O O . GLY A 1 100 ? -21.261 27.107 27.947 1.00 96.62 100 GLY A O 1
ATOM 806 N N . HIS A 1 101 ? -21.774 24.924 27.989 1.00 96.19 101 HIS A N 1
ATOM 807 C CA . HIS A 1 101 ? -22.338 24.819 26.631 1.00 96.19 101 HIS A CA 1
ATOM 808 C C . HIS A 1 101 ? -23.866 25.037 26.575 1.00 96.19 101 HIS A C 1
ATOM 810 O O . HIS A 1 101 ? -24.571 24.505 25.710 1.00 96.19 101 HIS A O 1
ATOM 816 N N . GLY A 1 102 ? -24.380 25.863 27.494 1.00 94.69 102 GLY A N 1
ATOM 817 C CA . GLY A 1 102 ? -25.748 26.390 27.475 1.00 94.69 102 GLY A CA 1
ATOM 818 C C . GLY A 1 102 ? -26.770 25.647 28.341 1.00 94.69 102 GLY A C 1
ATOM 819 O O . GLY A 1 102 ? -27.878 26.156 28.508 1.00 94.69 102 GLY A O 1
ATOM 820 N N . TYR A 1 103 ? -26.422 24.512 28.957 1.00 97.69 103 TYR A N 1
ATOM 821 C CA . TYR A 1 103 ? -27.311 23.770 29.866 1.00 97.69 103 TYR A CA 1
ATOM 822 C C . TYR A 1 103 ? -27.320 24.395 31.272 1.00 97.69 103 TYR A C 1
ATOM 824 O O . TYR A 1 103 ? -26.995 23.762 32.276 1.00 97.69 103 TYR A O 1
ATOM 832 N N . THR A 1 104 ? -27.671 25.680 31.332 1.00 96.88 104 THR A N 1
ATOM 833 C CA . THR A 1 104 ? -27.739 26.478 32.563 1.00 96.88 104 THR A CA 1
ATOM 834 C C . THR A 1 104 ? -29.172 26.578 33.078 1.00 96.88 104 THR A C 1
ATOM 836 O O . THR A 1 104 ? -30.096 26.838 32.310 1.00 96.88 104 THR A O 1
ATOM 839 N N . ASN A 1 105 ? -29.368 26.412 34.386 1.00 97.44 105 ASN A N 1
ATOM 840 C CA . ASN A 1 105 ? -30.629 26.714 35.056 1.00 97.44 105 ASN A CA 1
ATOM 841 C C . ASN A 1 105 ? -30.377 27.015 36.544 1.00 97.44 105 ASN A C 1
ATOM 843 O O . ASN A 1 105 ? -29.997 26.135 37.319 1.00 97.44 105 ASN A O 1
ATOM 847 N N . GLU A 1 106 ? -30.607 28.263 36.963 1.00 94.75 106 GLU A N 1
ATOM 848 C CA . GLU A 1 106 ? -30.362 28.691 38.345 1.00 94.75 106 GLU A CA 1
ATOM 849 C C . GLU A 1 106 ? -31.243 27.956 39.370 1.00 94.75 106 GLU A C 1
ATOM 851 O O . GLU A 1 106 ? -30.754 27.637 40.459 1.00 94.75 106 GLU A O 1
ATOM 856 N N . GLY A 1 107 ? -32.492 27.629 39.019 1.00 93.75 107 GLY A N 1
ATOM 857 C CA . GLY A 1 107 ? -33.421 26.912 39.901 1.00 93.75 107 GLY A CA 1
ATOM 858 C C . GLY A 1 107 ? -32.957 25.495 40.249 1.00 93.75 107 GLY A C 1
ATOM 859 O O . GLY A 1 107 ? -33.246 25.010 41.340 1.00 93.75 107 GLY A O 1
ATOM 860 N N . TYR A 1 108 ? -32.170 24.877 39.365 1.00 95.31 108 TYR A N 1
ATOM 861 C CA . TYR A 1 108 ? -31.525 23.576 39.572 1.00 95.31 108 TYR A CA 1
ATOM 862 C C . TYR A 1 108 ? -30.075 23.687 40.078 1.00 95.31 108 TYR A C 1
ATOM 864 O O . TYR A 1 108 ? -29.356 22.696 40.114 1.00 95.31 108 TYR A O 1
ATOM 872 N N . GLY A 1 109 ? -29.626 24.887 40.468 1.00 94.31 109 GLY A N 1
ATOM 873 C CA . GLY A 1 109 ? -28.264 25.129 40.961 1.00 94.31 109 GLY A CA 1
ATOM 874 C C . GLY A 1 109 ? -27.186 25.203 39.872 1.00 94.31 109 GLY A C 1
ATOM 875 O O . GLY A 1 109 ? -26.034 25.495 40.176 1.00 94.31 109 GLY A O 1
ATOM 876 N N . LEU A 1 110 ? -27.545 25.022 38.602 1.00 97.25 110 LEU A N 1
ATOM 877 C CA . LEU A 1 110 ? -26.606 24.853 37.496 1.00 97.25 110 LEU A CA 1
ATOM 878 C C . LEU A 1 110 ? -26.306 26.189 36.814 1.00 97.25 110 LEU A C 1
ATOM 880 O O . LEU A 1 110 ? -26.923 26.561 35.816 1.00 97.25 110 LEU A O 1
ATOM 884 N N . THR A 1 111 ? -25.341 26.925 37.361 1.00 96.75 111 THR A N 1
ATOM 885 C CA . THR A 1 111 ? -24.765 28.120 36.723 1.00 96.75 111 THR A CA 1
ATOM 886 C C . THR A 1 111 ? -23.239 28.015 36.696 1.00 96.75 111 THR A C 1
ATOM 888 O O . THR A 1 111 ? -22.675 27.371 37.586 1.00 96.75 111 THR A O 1
ATOM 891 N N . PRO A 1 112 ? -22.534 28.658 35.739 1.00 95.25 112 PRO A N 1
ATOM 892 C CA . PRO A 1 112 ? -21.075 28.558 35.633 1.00 95.25 112 PRO A CA 1
ATOM 893 C C . PRO A 1 112 ? -20.334 28.893 36.937 1.00 95.25 112 PRO A C 1
ATOM 895 O O . PRO A 1 112 ? -19.352 28.241 37.272 1.00 95.25 112 PRO A O 1
ATOM 898 N N . ALA A 1 113 ? -20.848 29.850 37.718 1.00 95.00 113 ALA A N 1
ATOM 899 C CA . ALA A 1 113 ? -20.289 30.224 39.017 1.00 95.00 113 ALA A CA 1
ATOM 900 C C . ALA A 1 113 ? -20.518 29.178 40.126 1.00 95.00 113 ALA A C 1
ATOM 902 O O . ALA A 1 113 ? -19.699 29.080 41.033 1.00 95.00 113 ALA A O 1
ATOM 903 N N . LYS A 1 114 ? -21.612 28.403 40.075 1.00 94.75 114 LYS A N 1
ATOM 904 C CA . LYS A 1 114 ? -21.915 27.351 41.065 1.00 94.75 114 LYS A CA 1
ATOM 905 C C . LYS A 1 114 ? -21.142 26.057 40.785 1.00 94.75 114 LYS A C 1
ATOM 907 O O . LYS A 1 114 ? -20.762 25.375 41.728 1.00 94.75 114 LYS A O 1
ATOM 912 N N . VAL A 1 115 ? -20.862 25.749 39.513 1.00 96.12 115 VAL A N 1
ATOM 913 C CA . VAL A 1 115 ? -20.139 24.523 39.114 1.00 96.12 115 VAL A CA 1
ATOM 914 C C . VAL A 1 115 ? -18.623 24.703 38.955 1.00 96.12 115 VAL A C 1
ATOM 916 O O . VAL A 1 115 ? -17.916 23.714 38.780 1.00 96.12 115 VAL A O 1
ATOM 919 N N . ALA A 1 116 ? -18.102 25.935 39.012 1.00 94.81 116 ALA A N 1
ATOM 920 C CA . ALA A 1 116 ? -16.686 26.242 38.772 1.00 94.81 116 ALA A CA 1
ATOM 921 C C . ALA A 1 116 ? -15.720 25.364 39.592 1.00 94.81 116 ALA A C 1
ATOM 923 O O . ALA A 1 116 ? -14.757 24.823 39.040 1.00 94.81 116 ALA A O 1
ATOM 924 N N . ASP A 1 117 ? -16.026 25.161 40.875 1.00 94.81 117 ASP A N 1
ATOM 925 C CA . ASP A 1 117 ? -15.171 24.459 41.838 1.00 94.81 117 ASP A CA 1
ATOM 926 C C . ASP A 1 117 ? -15.374 22.925 41.867 1.00 94.81 117 ASP A C 1
ATOM 928 O O . ASP A 1 117 ? -14.724 22.235 42.657 1.00 94.81 117 ASP A O 1
ATOM 932 N N . LEU A 1 118 ? -16.238 22.352 41.010 1.00 96.75 118 LEU A N 1
ATOM 933 C CA . LEU A 1 118 ? -16.387 20.890 40.929 1.00 96.75 118 LEU A CA 1
ATOM 934 C C . LEU A 1 118 ? -15.095 20.234 40.408 1.00 96.75 118 LEU A C 1
ATOM 936 O O . LEU A 1 118 ? -14.472 20.711 39.449 1.00 96.75 118 LEU A O 1
ATOM 940 N N . SER A 1 119 ? -14.706 19.126 41.042 1.00 96.25 119 SER A N 1
ATOM 941 C CA . SER A 1 119 ? -13.489 18.352 40.752 1.00 96.25 119 SER A CA 1
ATOM 942 C C . SER A 1 119 ? -13.615 16.906 41.252 1.00 96.25 119 SER A C 1
ATOM 944 O O . SER A 1 119 ? -14.546 16.590 41.995 1.00 96.25 119 SER A O 1
ATOM 946 N N . ALA A 1 120 ? -12.633 16.050 40.942 1.00 94.19 120 ALA A N 1
ATOM 947 C CA . ALA A 1 120 ? -12.480 14.709 41.525 1.00 94.19 120 ALA A CA 1
ATOM 948 C C . ALA A 1 120 ? -12.720 14.620 43.051 1.00 94.19 120 ALA A C 1
ATOM 950 O O . ALA A 1 120 ? -13.214 13.605 43.540 1.00 94.19 120 ALA A O 1
ATOM 951 N N . GLY A 1 121 ? -12.348 15.667 43.802 1.00 95.19 121 GLY A N 1
ATOM 952 C CA . GLY A 1 121 ? -12.439 15.724 45.266 1.00 95.19 121 GLY A CA 1
ATOM 953 C C . GLY A 1 121 ? -13.777 16.220 45.828 1.00 95.19 121 GLY A C 1
ATOM 954 O O . GLY A 1 121 ? -13.912 16.329 47.047 1.00 95.19 121 GLY A O 1
ATOM 955 N N . THR A 1 122 ? -14.756 16.553 44.983 1.00 96.50 122 THR A N 1
ATOM 956 C CA . THR A 1 122 ? -16.105 16.933 45.427 1.00 96.50 122 THR A CA 1
ATOM 957 C C . THR A 1 122 ? -16.852 15.715 45.999 1.00 96.50 122 THR A C 1
ATOM 959 O O . THR A 1 122 ? -16.725 14.608 45.479 1.00 96.50 122 THR A O 1
ATOM 962 N N . ASP A 1 123 ? -17.654 15.904 47.060 1.00 94.44 123 ASP A N 1
ATOM 963 C CA . ASP A 1 123 ? -18.495 14.835 47.633 1.00 94.44 123 ASP A CA 1
ATOM 964 C C . ASP A 1 123 ? -19.411 14.248 46.545 1.00 94.44 123 ASP A C 1
ATOM 966 O O . ASP A 1 123 ? -20.189 14.971 45.916 1.00 94.44 123 ASP A O 1
ATOM 970 N N . THR A 1 124 ? -19.339 12.929 46.339 1.00 89.88 124 THR A N 1
ATOM 971 C CA . THR A 1 124 ? -20.095 12.199 45.310 1.00 89.88 124 THR A CA 1
ATOM 972 C C . THR A 1 124 ? -21.609 12.439 45.397 1.00 89.88 124 THR A C 1
ATOM 974 O O . THR A 1 124 ? -22.306 12.349 44.391 1.00 89.88 124 THR A O 1
ATOM 977 N N . LYS A 1 125 ? -22.156 12.800 46.568 1.00 89.31 125 LYS A N 1
ATOM 978 C CA . LYS A 1 125 ? -23.573 13.177 46.716 1.00 89.31 125 LYS A CA 1
ATOM 979 C C . LYS A 1 125 ? -23.895 14.498 46.024 1.00 89.31 125 LYS A C 1
ATOM 981 O O . LYS A 1 125 ? -24.964 14.596 45.439 1.00 89.31 125 LYS A O 1
ATOM 986 N N . ILE A 1 126 ? -22.987 15.475 46.070 1.00 93.25 126 ILE A N 1
ATOM 987 C CA . ILE A 1 126 ? -23.136 16.754 45.359 1.00 93.25 126 ILE A CA 1
ATOM 988 C C . ILE A 1 126 ? -23.046 16.491 43.856 1.00 93.25 126 ILE A C 1
ATOM 990 O O . ILE A 1 126 ? -23.967 16.845 43.132 1.00 93.25 126 ILE A O 1
ATOM 994 N N . LEU A 1 127 ? -22.018 15.758 43.406 1.00 95.31 127 LEU A N 1
ATOM 995 C CA . LEU A 1 127 ? -21.874 15.388 41.992 1.00 95.31 127 LEU A CA 1
ATOM 996 C C . LEU A 1 127 ? -23.096 14.618 41.461 1.00 95.31 127 LEU A C 1
ATOM 998 O O . LEU A 1 127 ? -23.517 14.853 40.330 1.00 95.31 127 LEU A O 1
ATOM 1002 N N . ASN A 1 128 ? -23.709 13.744 42.266 1.00 92.38 128 ASN A N 1
ATOM 1003 C CA . ASN A 1 128 ? -24.930 13.022 41.896 1.00 92.38 128 ASN A CA 1
ATOM 1004 C C . ASN A 1 128 ? -26.197 13.899 41.919 1.00 92.38 128 ASN A C 1
ATOM 1006 O O . ASN A 1 128 ? -27.040 13.739 41.035 1.00 92.38 128 ASN A O 1
ATOM 1010 N N . GLU A 1 129 ? -26.337 14.820 42.882 1.00 93.06 129 GLU A N 1
ATOM 1011 C CA . GLU A 1 129 ? -27.453 15.782 42.953 1.00 93.06 129 GLU A CA 1
ATOM 1012 C C . GLU A 1 129 ? -27.388 16.744 41.744 1.00 93.06 129 GLU A C 1
ATOM 1014 O O . GLU A 1 129 ? -28.363 16.858 40.999 1.00 93.06 129 GLU A O 1
ATOM 1019 N N . ASP A 1 130 ? -26.205 17.291 41.435 1.00 96.50 130 ASP A N 1
ATOM 1020 C CA . ASP A 1 130 ? -25.945 18.122 40.250 1.00 96.50 130 ASP A CA 1
ATOM 1021 C C . ASP A 1 130 ? -26.102 17.342 38.930 1.00 96.50 130 ASP A C 1
ATOM 1023 O O . ASP A 1 130 ? -26.680 17.860 37.976 1.00 96.50 130 ASP A O 1
ATOM 1027 N N . SER A 1 131 ? -25.667 16.076 38.862 1.00 96.25 131 SER A N 1
ATOM 1028 C CA . SER A 1 131 ? -25.865 15.227 37.670 1.00 96.25 131 SER A CA 1
ATOM 1029 C C . SER A 1 131 ? -27.342 14.939 37.396 1.00 96.25 131 SER A C 1
ATOM 1031 O O . SER A 1 131 ? -27.758 14.907 36.238 1.00 96.25 131 SER A O 1
ATOM 1033 N N . GLN A 1 132 ? -28.151 14.715 38.438 1.00 95.81 132 GLN A N 1
ATOM 1034 C CA . GLN A 1 132 ? -29.590 14.490 38.284 1.00 95.81 132 GLN A CA 1
ATOM 1035 C C . GLN A 1 132 ? -30.321 15.783 37.902 1.00 95.81 132 GLN A C 1
ATOM 1037 O O . GLN A 1 132 ? -31.184 15.756 37.024 1.00 95.81 132 GLN A O 1
ATOM 1042 N N . ASN A 1 133 ? -29.932 16.907 38.502 1.00 97.69 133 ASN A N 1
ATOM 1043 C CA . ASN A 1 133 ? -30.390 18.238 38.113 1.00 97.69 133 ASN A CA 1
ATOM 1044 C C . ASN A 1 133 ? -30.045 18.550 36.647 1.00 97.69 133 ASN A C 1
ATOM 1046 O O . ASN A 1 133 ? -30.871 19.094 35.916 1.00 97.69 133 ASN A O 1
ATOM 1050 N N . LEU A 1 134 ? -28.857 18.150 36.185 1.00 98.44 134 LEU A N 1
ATOM 1051 C CA . LEU A 1 134 ? -28.412 18.382 34.813 1.00 98.44 134 LEU A CA 1
ATOM 1052 C C . LEU A 1 134 ? -29.190 17.532 33.809 1.00 98.44 134 LEU A C 1
ATOM 1054 O O . LEU A 1 134 ? -29.534 18.042 32.746 1.00 98.44 134 LEU A O 1
ATOM 1058 N N . ARG A 1 135 ? -29.557 16.288 34.152 1.00 98.44 135 ARG A N 1
ATOM 1059 C CA . ARG A 1 135 ? -30.484 15.497 33.323 1.00 98.44 135 ARG A CA 1
ATOM 1060 C C . ARG A 1 135 ? -31.803 16.243 33.090 1.00 98.44 135 ARG A C 1
ATOM 1062 O O . ARG A 1 135 ? -32.230 16.330 31.947 1.00 98.44 135 ARG A O 1
ATOM 1069 N N . TYR A 1 136 ? -32.385 16.877 34.113 1.00 98.50 136 TYR A N 1
ATOM 1070 C CA . TYR A 1 136 ? -33.614 17.670 33.948 1.00 98.50 136 TYR A CA 1
ATOM 1071 C C . TYR A 1 136 ? -33.435 18.859 32.984 1.00 98.50 136 TYR A C 1
ATOM 1073 O O . TYR A 1 136 ? -34.302 19.116 32.151 1.00 98.50 136 TYR A O 1
ATOM 1081 N N . VAL A 1 137 ? -32.295 19.560 33.044 1.00 98.50 137 VAL A N 1
ATOM 1082 C CA . VAL A 1 137 ? -31.973 20.669 32.121 1.00 98.50 137 VAL A CA 1
ATOM 1083 C C . VAL A 1 137 ? -31.666 20.168 30.700 1.00 98.50 137 VAL A C 1
ATOM 1085 O O . VAL A 1 137 ? -31.982 20.848 29.723 1.00 98.50 137 VAL A O 1
ATOM 1088 N N . ILE A 1 138 ? -31.114 18.961 30.555 1.00 98.62 138 ILE A N 1
ATOM 1089 C CA . ILE A 1 138 ? -30.956 18.299 29.253 1.00 98.62 138 ILE A CA 1
ATOM 1090 C C . ILE A 1 138 ? -32.326 17.935 28.664 1.00 98.62 138 ILE A C 1
ATOM 1092 O O . ILE A 1 138 ? -32.573 18.274 27.510 1.00 98.62 138 ILE A O 1
ATOM 1096 N N . GLU A 1 139 ? -33.258 17.363 29.432 1.00 98.56 139 GLU A N 1
ATOM 1097 C CA . GLU A 1 139 ? -34.619 17.086 28.939 1.00 98.56 139 GLU A CA 1
ATOM 1098 C C . GLU A 1 139 ? -35.376 18.377 28.564 1.00 98.56 139 GLU A C 1
ATOM 1100 O O . GLU A 1 139 ? -36.063 18.402 27.544 1.00 98.56 139 GLU A O 1
ATOM 1105 N N . GLN A 1 140 ? -35.206 19.479 29.313 1.00 98.25 140 GLN A N 1
ATOM 1106 C CA . GLN A 1 140 ? -35.722 20.809 28.926 1.00 98.25 140 GLN A CA 1
ATOM 1107 C C . GLN A 1 140 ? -35.155 21.260 27.564 1.00 98.25 140 GLN A C 1
ATOM 1109 O O . GLN A 1 140 ? -35.874 21.821 26.734 1.00 98.25 140 GLN A O 1
ATOM 1114 N N . SER A 1 141 ? -33.868 20.995 27.309 1.00 98.12 141 SER A N 1
ATOM 1115 C CA . SER A 1 141 ? -33.215 21.279 26.027 1.00 98.12 141 SER A CA 1
ATOM 1116 C C . SER A 1 141 ? -33.745 20.384 24.900 1.00 98.12 141 SER A C 1
ATOM 1118 O O . SER A 1 141 ? -34.063 20.895 23.827 1.00 98.12 141 SER A O 1
ATOM 1120 N N . ILE A 1 142 ? -33.914 19.076 25.128 1.00 98.19 142 ILE A N 1
ATOM 1121 C CA . ILE A 1 142 ? -34.489 18.144 24.140 1.00 98.19 142 ILE A CA 1
ATOM 1122 C C . ILE A 1 142 ? -35.915 18.575 23.780 1.00 98.19 142 ILE A C 1
ATOM 1124 O O . ILE A 1 142 ? -36.224 18.717 22.600 1.00 98.19 142 ILE A O 1
ATOM 1128 N N . ALA A 1 143 ? -36.761 18.870 24.772 1.00 96.94 143 ALA A N 1
ATOM 1129 C CA . ALA A 1 143 ? -38.135 19.318 24.551 1.00 96.94 143 ALA A CA 1
ATOM 1130 C C . ALA A 1 143 ? -38.208 20.641 23.766 1.00 96.94 143 ALA A C 1
ATOM 1132 O O . ALA A 1 143 ? -39.042 20.785 22.871 1.00 96.94 143 ALA A O 1
ATOM 1133 N N . LYS A 1 144 ? -37.301 21.588 24.046 1.00 97.00 144 LYS A N 1
ATOM 1134 C CA . LYS A 1 144 ? -37.190 22.856 23.308 1.00 97.00 144 LYS A CA 1
ATOM 1135 C C . LYS A 1 144 ? -36.735 22.660 21.856 1.00 97.00 144 LYS A C 1
ATOM 1137 O O . LYS A 1 144 ? -37.279 23.304 20.964 1.00 97.00 144 LYS A O 1
ATOM 1142 N N . ASN A 1 145 ? -35.737 21.806 21.623 1.00 95.94 145 ASN A N 1
ATOM 1143 C CA . ASN A 1 145 ? -35.168 21.562 20.291 1.00 95.94 145 ASN A CA 1
ATOM 1144 C C . ASN A 1 145 ? -35.946 20.507 19.479 1.00 95.94 145 ASN A C 1
ATOM 1146 O O . ASN A 1 145 ? -35.682 20.347 18.291 1.00 95.94 145 ASN A O 1
ATOM 1150 N N . LYS A 1 146 ? -36.878 19.776 20.111 1.00 96.44 146 LYS A N 1
ATOM 1151 C CA . LYS A 1 146 ? -37.611 18.617 19.563 1.00 96.44 146 LYS A CA 1
ATOM 1152 C C . LYS A 1 146 ? -36.701 17.523 18.978 1.00 96.44 146 LYS A C 1
ATOM 1154 O O . LYS A 1 146 ? -37.107 16.791 18.082 1.00 96.44 146 LYS A O 1
ATOM 1159 N N . SER A 1 147 ? -35.461 17.434 19.459 1.00 96.06 147 SER A N 1
ATOM 1160 C CA . SER A 1 147 ? -34.431 16.537 18.931 1.00 96.06 147 SER A CA 1
ATOM 1161 C C . SER A 1 147 ? -33.290 16.333 19.932 1.00 96.06 147 SER A C 1
ATOM 1163 O O . SER A 1 147 ? -32.944 17.235 20.700 1.00 96.06 147 SER A O 1
ATOM 1165 N N . THR A 1 148 ? -32.666 15.155 19.881 1.00 97.69 148 THR A N 1
ATOM 1166 C CA . THR A 1 148 ? -31.428 14.808 20.591 1.00 97.69 148 THR A CA 1
ATOM 1167 C C . THR A 1 148 ? -30.154 15.174 19.814 1.00 97.69 148 THR A C 1
ATOM 1169 O O . THR A 1 148 ? -29.068 15.063 20.377 1.00 97.69 148 THR A O 1
ATOM 1172 N N . SER A 1 149 ? -30.230 15.668 18.569 1.00 97.00 149 SER A N 1
ATOM 1173 C CA . SER A 1 149 ? -29.043 15.943 17.733 1.00 97.00 149 SER A CA 1
ATOM 1174 C C . SER A 1 149 ? -28.056 16.934 18.366 1.00 97.00 149 SER A C 1
ATOM 1176 O O . SER A 1 149 ? -26.848 16.727 18.278 1.00 97.00 149 SER A O 1
ATOM 1178 N N . LYS A 1 150 ? -28.537 17.980 19.063 1.00 96.56 150 LYS A N 1
ATOM 1179 C CA . LYS A 1 150 ? -27.639 18.894 19.799 1.00 96.56 150 LYS A CA 1
ATOM 1180 C C . LYS A 1 150 ? -26.904 18.150 20.919 1.00 96.56 150 LYS A C 1
ATOM 1182 O O . LYS A 1 150 ? -25.690 18.260 21.018 1.00 96.56 150 LYS A O 1
ATOM 1187 N N . LEU A 1 151 ? -27.631 17.355 21.708 1.00 97.94 151 LEU A N 1
ATOM 1188 C CA . LEU A 1 151 ? -27.073 16.544 22.792 1.00 97.94 151 LEU A CA 1
ATOM 1189 C C . LEU A 1 151 ? -26.029 15.542 22.274 1.00 97.94 151 LEU A C 1
ATOM 1191 O O . LEU A 1 151 ? -24.993 15.387 22.910 1.00 97.94 151 LEU A O 1
ATOM 1195 N N . ALA A 1 152 ? -26.261 14.907 21.122 1.00 97.56 152 ALA A N 1
ATOM 1196 C CA . ALA A 1 152 ? -25.282 14.017 20.499 1.00 97.56 152 ALA A CA 1
ATOM 1197 C C . ALA A 1 152 ? -23.978 14.754 20.153 1.00 97.56 152 ALA A C 1
ATOM 1199 O O . ALA A 1 152 ? -22.897 14.310 20.541 1.00 97.56 152 ALA A O 1
ATOM 1200 N N . ASN A 1 153 ? -24.080 15.925 19.518 1.00 97.31 153 ASN A N 1
ATOM 1201 C CA . ASN A 1 153 ? -22.918 16.757 19.203 1.00 97.31 153 ASN A CA 1
ATOM 1202 C C . ASN A 1 153 ? -22.194 17.239 20.474 1.00 97.31 153 ASN A C 1
ATOM 1204 O O . ASN A 1 153 ? -20.969 17.168 20.536 1.00 97.31 153 ASN A O 1
ATOM 1208 N N . ASP A 1 154 ? -22.933 17.670 21.503 1.00 98.06 154 ASP A N 1
ATOM 1209 C CA . ASP A 1 154 ? -22.363 18.116 22.782 1.00 98.06 154 ASP A CA 1
ATOM 1210 C C . ASP A 1 154 ? -21.664 16.968 23.542 1.00 98.06 154 ASP A C 1
ATOM 1212 O O . ASP A 1 154 ? -20.624 17.187 24.158 1.00 98.06 154 ASP A O 1
ATOM 1216 N N . VAL A 1 155 ? -22.198 15.737 23.501 1.00 97.75 155 VAL A N 1
ATOM 1217 C CA . VAL A 1 155 ? -21.559 14.552 24.111 1.00 97.75 155 VAL A CA 1
ATOM 1218 C C . VAL A 1 155 ? -20.299 14.150 23.351 1.00 97.75 155 VAL A C 1
ATOM 1220 O O . VAL A 1 155 ? -19.271 13.900 23.979 1.00 97.75 155 VAL A O 1
ATOM 1223 N N . ASN A 1 156 ? -20.341 14.133 22.018 1.00 95.81 156 ASN A N 1
ATOM 1224 C CA . ASN A 1 156 ? -19.174 13.809 21.197 1.00 95.81 156 ASN A CA 1
ATOM 1225 C C . ASN A 1 156 ? -18.052 14.837 21.407 1.00 95.81 156 ASN A C 1
ATOM 1227 O O . ASN A 1 156 ? -16.906 14.463 21.654 1.00 95.81 156 ASN A O 1
ATOM 1231 N N . ALA A 1 157 ? -18.388 16.129 21.409 1.00 97.19 157 ALA A N 1
ATOM 1232 C CA . ALA A 1 157 ? -17.440 17.199 21.699 1.00 97.19 157 ALA A CA 1
ATOM 1233 C C . ALA A 1 157 ? -16.929 17.161 23.154 1.00 97.19 157 ALA A C 1
ATOM 1235 O O . ALA A 1 157 ? -15.753 17.437 23.385 1.00 97.19 157 ALA A O 1
ATOM 1236 N N . PHE A 1 158 ? -17.755 16.758 24.129 1.00 97.75 158 PHE A N 1
ATOM 1237 C CA . PHE A 1 158 ? -17.299 16.507 25.499 1.00 97.75 158 PHE A CA 1
ATOM 1238 C C . PHE A 1 158 ? -16.270 15.370 25.570 1.00 97.75 158 PHE A C 1
ATOM 1240 O O . PHE A 1 158 ? -15.220 15.560 26.184 1.00 97.75 158 PHE A O 1
ATOM 1247 N N . MET A 1 159 ? -16.524 14.216 24.938 1.00 96.56 159 MET A N 1
ATOM 1248 C CA . MET A 1 159 ? -15.598 13.072 24.971 1.00 96.56 159 MET A CA 1
ATOM 1249 C C . MET A 1 159 ? -14.208 13.444 24.445 1.00 96.56 159 MET A C 1
ATOM 1251 O O . MET A 1 159 ? -13.212 13.102 25.075 1.00 96.56 159 MET A O 1
ATOM 1255 N N . GLN A 1 160 ? -14.129 14.260 23.388 1.00 94.81 160 GLN A N 1
ATOM 1256 C CA . GLN A 1 160 ? -12.851 14.760 22.867 1.00 94.81 160 GLN A CA 1
ATOM 1257 C C . GLN A 1 160 ? -12.072 15.643 23.867 1.00 94.81 160 GLN A C 1
ATOM 1259 O O . GLN A 1 160 ? -10.848 15.718 23.786 1.00 94.81 160 GLN A O 1
ATOM 1264 N N . THR A 1 161 ? -12.732 16.254 24.863 1.00 96.00 161 THR A N 1
ATOM 1265 C CA . THR A 1 161 ? -12.047 16.980 25.957 1.00 96.00 161 THR A CA 1
ATOM 1266 C C . THR A 1 161 ? -11.528 16.081 27.085 1.00 96.00 161 THR A C 1
ATOM 1268 O O . THR A 1 161 ? -10.736 16.544 27.906 1.00 96.00 161 THR A O 1
ATOM 1271 N N . VAL A 1 162 ? -11.941 14.809 27.135 1.00 96.38 162 VAL A N 1
ATOM 1272 C CA . VAL A 1 162 ? -11.588 13.852 28.193 1.00 96.38 162 VAL A CA 1
ATOM 1273 C C . VAL A 1 162 ? -10.574 12.846 27.641 1.00 96.38 162 VAL A C 1
ATOM 1275 O O . VAL A 1 162 ? -10.972 11.953 26.898 1.00 96.38 162 VAL A O 1
ATOM 1278 N N . PRO A 1 163 ? -9.280 12.897 28.021 1.00 94.12 163 PRO A N 1
ATOM 1279 C CA . PRO A 1 163 ? -8.251 12.088 27.365 1.00 94.12 163 PRO A CA 1
ATOM 1280 C C . PRO A 1 163 ? -8.517 10.579 27.357 1.00 94.12 163 PRO A C 1
ATOM 1282 O O . PRO A 1 163 ? -8.146 9.914 26.400 1.00 94.12 163 PRO A O 1
ATOM 1285 N N . SER A 1 164 ? -9.170 10.030 28.390 1.00 92.81 164 SER A N 1
ATOM 1286 C CA . SER A 1 164 ? -9.517 8.601 28.473 1.00 92.81 164 SER A CA 1
ATOM 1287 C C . SER A 1 164 ? -10.672 8.168 27.562 1.00 92.81 164 SER A C 1
ATOM 1289 O O . SER A 1 164 ? -10.915 6.974 27.448 1.00 92.81 164 SER A O 1
ATOM 1291 N N . LEU A 1 165 ? -11.404 9.106 26.956 1.00 95.75 165 LEU A N 1
ATOM 1292 C CA . LEU A 1 165 ? -12.549 8.857 26.068 1.00 95.75 165 LEU A CA 1
ATOM 1293 C C . LEU A 1 165 ? -12.266 9.339 24.630 1.00 95.75 165 LEU A C 1
ATOM 1295 O O . LEU A 1 165 ? -13.197 9.602 23.873 1.00 95.75 165 LEU A O 1
ATOM 1299 N N . SER A 1 166 ? -10.987 9.507 24.284 1.00 94.94 166 SER A N 1
ATOM 1300 C CA . SER A 1 166 ? -10.530 10.003 22.985 1.00 94.94 166 SER A CA 1
ATOM 1301 C C . SER A 1 166 ? -9.139 9.472 22.614 1.00 94.94 166 SER A C 1
ATOM 1303 O O . SER A 1 166 ? -8.436 8.877 23.444 1.00 94.94 166 SER A O 1
ATOM 1305 N N . ALA A 1 167 ? -8.725 9.733 21.368 1.00 93.69 167 ALA A N 1
ATOM 1306 C CA . ALA A 1 167 ? -7.437 9.352 20.773 1.00 93.69 167 ALA A CA 1
ATOM 1307 C C . ALA A 1 167 ? -6.205 9.615 21.663 1.00 93.69 167 ALA A C 1
ATOM 1309 O O . ALA A 1 167 ? -5.228 8.870 21.623 1.00 93.69 167 ALA A O 1
ATOM 1310 N N . ALA A 1 168 ? -6.245 10.642 22.521 1.00 93.56 168 ALA A N 1
ATOM 1311 C CA . ALA A 1 168 ? -5.146 10.983 23.427 1.00 93.56 168 ALA A CA 1
ATOM 1312 C C . ALA A 1 168 ? -4.758 9.841 24.394 1.00 93.56 168 ALA A C 1
ATOM 1314 O O . ALA A 1 168 ? -3.617 9.789 24.860 1.00 93.56 168 ALA A O 1
ATOM 1315 N N . SER A 1 169 ? -5.678 8.917 24.695 1.00 96.31 169 SER A N 1
ATOM 1316 C CA . SER A 1 169 ? -5.400 7.732 25.523 1.00 96.31 169 SER A CA 1
ATOM 1317 C C . SER A 1 169 ? -4.831 6.532 24.767 1.00 96.31 169 SER A C 1
ATOM 1319 O O . SER A 1 169 ? -4.330 5.613 25.408 1.00 96.31 169 SER A O 1
ATOM 1321 N N . GLU A 1 170 ? -4.841 6.548 23.434 1.00 97.19 170 GLU A N 1
ATOM 1322 C CA . GLU A 1 170 ? -4.242 5.498 22.595 1.00 97.19 170 GLU A CA 1
ATOM 1323 C C . GLU A 1 170 ? -2.711 5.622 22.505 1.00 97.19 170 GLU A C 1
ATOM 1325 O O . GLU A 1 170 ? -2.032 4.722 22.020 1.00 97.19 170 GLU A O 1
ATOM 1330 N N . LEU A 1 171 ? -2.152 6.713 23.045 1.00 96.25 171 LEU A N 1
ATOM 1331 C CA . LEU A 1 171 ? -0.713 6.960 23.145 1.00 96.25 171 LEU A CA 1
ATOM 1332 C C . LEU A 1 171 ? -0.021 7.005 21.769 1.00 96.25 171 LEU A C 1
ATOM 1334 O O . LEU A 1 171 ? 0.981 6.323 21.556 1.00 96.25 171 LEU A O 1
ATOM 1338 N N . SER A 1 172 ? -0.539 7.811 20.835 1.00 94.44 172 SER A N 1
ATOM 1339 C CA . SER A 1 172 ? 0.157 8.083 19.566 1.00 94.44 172 SER A CA 1
ATOM 13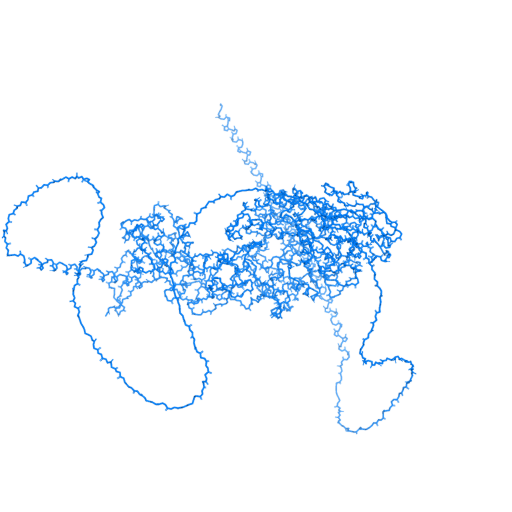40 C C . SER A 1 172 ? 1.493 8.794 19.806 1.00 94.44 172 SER A C 1
ATOM 1342 O O . SER A 1 172 ? 1.549 9.770 20.566 1.00 94.44 172 SER A O 1
ATOM 1344 N N . VAL A 1 173 ? 2.548 8.345 19.119 1.00 93.38 173 VAL A N 1
ATOM 1345 C CA . VAL A 1 173 ? 3.891 8.939 19.161 1.00 93.38 173 VAL A CA 1
ATOM 1346 C C . VAL A 1 173 ? 3.891 10.402 18.725 1.00 93.38 173 VAL A C 1
ATOM 1348 O O . VAL A 1 173 ? 4.695 11.168 19.248 1.00 93.38 173 VAL A O 1
ATOM 1351 N N . THR A 1 174 ? 2.948 10.826 17.871 1.00 91.12 174 THR A N 1
ATOM 1352 C CA . THR A 1 174 ? 2.800 12.222 17.406 1.00 91.12 174 THR A CA 1
ATOM 1353 C C . THR A 1 174 ? 2.684 13.236 18.551 1.00 91.12 174 THR A C 1
ATOM 1355 O O . THR A 1 174 ? 3.175 14.363 18.449 1.00 91.12 174 THR A O 1
ATOM 1358 N N . ASN A 1 175 ? 2.092 12.820 19.676 1.00 88.12 175 ASN A N 1
ATOM 1359 C CA . ASN A 1 175 ? 1.912 13.645 20.872 1.00 88.12 175 ASN A CA 1
ATOM 1360 C C . ASN A 1 175 ? 3.198 13.805 21.699 1.00 88.12 175 ASN A C 1
ATOM 1362 O O . ASN A 1 175 ? 3.279 14.713 22.531 1.00 88.12 175 ASN A O 1
ATOM 1366 N N . SER A 1 176 ? 4.199 12.937 21.503 1.00 86.81 176 SER A N 1
ATOM 1367 C CA . SER A 1 176 ? 5.430 12.942 22.295 1.00 86.81 176 SER A CA 1
ATOM 1368 C C . SER A 1 176 ? 6.210 14.238 22.107 1.00 86.81 176 SER A C 1
ATOM 1370 O O . SER A 1 176 ? 6.312 14.790 21.005 1.00 86.81 176 SER A O 1
ATOM 1372 N N . SER A 1 177 ? 6.824 14.723 23.188 1.00 81.75 177 SER A N 1
ATOM 1373 C CA . SER A 1 177 ? 7.634 15.948 23.168 1.00 81.75 177 SER A CA 1
ATOM 1374 C C . SER A 1 177 ? 8.750 15.934 22.106 1.00 81.75 177 SER A C 1
ATOM 1376 O O . SER A 1 177 ? 8.997 16.978 21.499 1.00 81.75 177 SER A O 1
ATOM 1378 N N . SER A 1 178 ? 9.326 14.766 21.802 1.00 84.75 178 SER A N 1
ATOM 1379 C CA . SER A 1 178 ? 10.433 14.566 20.853 1.00 84.75 178 SER A CA 1
ATOM 1380 C C . SER A 1 178 ? 10.025 14.153 19.432 1.00 84.75 178 SER A C 1
ATOM 1382 O O . SER A 1 178 ? 10.908 13.948 18.605 1.00 84.75 178 SER A O 1
ATOM 1384 N N . TYR A 1 179 ? 8.729 14.020 19.129 1.00 90.62 179 TYR A N 1
ATOM 1385 C CA . TYR A 1 179 ? 8.276 13.598 17.799 1.00 90.62 179 TYR A CA 1
ATOM 1386 C C . TYR A 1 179 ? 8.632 14.597 16.684 1.00 90.62 179 TYR A C 1
ATOM 1388 O O . TYR A 1 179 ? 8.493 15.814 16.859 1.00 90.62 179 TYR A O 1
ATOM 1396 N N . VAL A 1 180 ? 9.024 14.049 15.531 1.00 91.00 180 VAL A N 1
ATOM 1397 C CA . VAL A 1 180 ? 9.278 14.737 14.258 1.00 91.00 180 VAL A CA 1
ATOM 1398 C C . VAL A 1 180 ? 8.403 14.061 13.190 1.00 91.00 180 VAL A C 1
ATOM 1400 O O . VAL A 1 180 ? 8.405 12.833 13.150 1.00 91.00 180 VAL A O 1
ATOM 1403 N N . PRO A 1 181 ? 7.661 14.805 12.344 1.00 93.19 181 PRO A N 1
ATOM 1404 C CA . PRO A 1 181 ? 6.847 14.209 11.282 1.00 93.19 181 PRO A CA 1
ATOM 1405 C C . PRO A 1 181 ? 7.682 13.406 10.277 1.00 93.19 181 PRO A C 1
ATOM 1407 O O . PRO A 1 181 ? 8.698 13.911 9.794 1.00 93.19 181 PRO A O 1
ATOM 1410 N N . ASP A 1 182 ? 7.232 12.199 9.923 1.00 93.06 182 ASP A N 1
ATOM 1411 C CA . ASP A 1 182 ? 7.854 11.407 8.857 1.00 93.06 182 ASP A CA 1
ATOM 1412 C C . ASP A 1 182 ? 7.276 11.756 7.475 1.00 93.06 182 ASP A C 1
ATOM 1414 O O . ASP A 1 182 ? 6.071 11.955 7.310 1.00 93.06 182 ASP A O 1
ATOM 1418 N N . ARG A 1 183 ? 8.142 11.789 6.459 1.00 94.75 183 ARG A N 1
ATOM 1419 C CA . ARG A 1 183 ? 7.765 12.012 5.058 1.00 94.75 183 ARG A CA 1
ATOM 1420 C C . ARG A 1 183 ? 6.979 10.843 4.450 1.00 94.75 183 ARG A C 1
ATOM 1422 O O . ARG A 1 183 ? 6.248 11.072 3.489 1.00 94.75 183 ARG A O 1
ATOM 1429 N N . ALA A 1 184 ? 7.058 9.646 5.037 1.00 93.06 184 ALA A N 1
ATOM 1430 C CA . ALA A 1 184 ? 6.231 8.499 4.655 1.00 93.06 184 ALA A CA 1
ATOM 1431 C C . ALA A 1 184 ? 4.718 8.801 4.727 1.00 93.06 184 ALA A C 1
ATOM 1433 O O . ALA A 1 184 ? 3.923 8.184 4.020 1.00 93.06 184 ALA A O 1
ATOM 1434 N N . GLY A 1 185 ? 4.309 9.782 5.543 1.00 90.44 185 GLY A N 1
ATOM 1435 C CA . GLY A 1 185 ? 2.908 10.187 5.694 1.00 90.44 185 GLY A CA 1
ATOM 1436 C C . GLY A 1 185 ? 2.097 9.310 6.656 1.00 90.44 185 GLY A C 1
ATOM 1437 O O . GLY A 1 185 ? 0.900 9.545 6.816 1.00 90.44 185 GLY A O 1
ATOM 1438 N N . THR A 1 186 ? 2.737 8.333 7.295 1.00 89.31 186 THR A N 1
ATOM 1439 C CA . THR A 1 186 ? 2.189 7.398 8.290 1.00 89.31 186 THR A CA 1
ATOM 1440 C C . THR A 1 186 ? 3.031 7.442 9.574 1.00 89.31 186 THR A C 1
ATOM 1442 O O . THR A 1 186 ? 4.060 8.120 9.631 1.00 89.31 186 THR A O 1
ATOM 1445 N N . THR A 1 187 ? 2.604 6.740 10.628 1.00 90.25 187 THR A N 1
ATOM 1446 C CA . THR A 1 187 ? 3.379 6.567 11.868 1.00 90.25 187 THR A CA 1
ATOM 1447 C C . THR A 1 187 ? 3.487 5.090 12.239 1.00 90.25 187 THR A C 1
ATOM 1449 O O . THR A 1 187 ? 2.705 4.587 13.036 1.00 90.25 187 THR A O 1
ATOM 1452 N N . SER A 1 188 ? 4.500 4.394 11.715 1.00 89.56 188 SER A N 1
ATOM 1453 C CA . SER A 1 188 ? 4.699 2.937 11.866 1.00 89.56 188 SER A CA 1
ATOM 1454 C C . SER A 1 188 ? 4.650 2.430 13.315 1.00 89.56 188 SER A C 1
ATOM 1456 O O . SER A 1 188 ? 4.256 1.304 13.586 1.00 89.56 188 SER A O 1
ATOM 1458 N N . ASN A 1 189 ? 5.023 3.275 14.280 1.00 94.88 189 ASN A N 1
ATOM 1459 C CA . ASN A 1 189 ? 5.023 2.956 15.709 1.00 94.88 189 ASN A CA 1
ATOM 1460 C C . ASN A 1 189 ? 3.682 3.258 16.429 1.00 94.88 189 ASN A C 1
ATOM 1462 O O . ASN A 1 189 ? 3.611 3.193 17.658 1.00 94.88 189 ASN A O 1
ATOM 1466 N N . ASP A 1 190 ? 2.606 3.575 15.706 1.00 95.81 190 ASP A N 1
ATOM 1467 C CA . ASP A 1 190 ? 1.255 3.806 16.237 1.00 95.81 190 ASP A CA 1
ATOM 1468 C C . ASP A 1 190 ? 0.340 2.597 16.009 1.00 95.81 190 ASP A C 1
ATOM 1470 O O . ASP A 1 190 ? -0.666 2.678 15.308 1.00 95.81 190 ASP A O 1
ATOM 1474 N N . GLN A 1 191 ? 0.682 1.480 16.661 1.00 98.31 191 GLN A N 1
ATOM 1475 C CA . GLN A 1 191 ? 0.003 0.193 16.502 1.00 98.31 191 GLN A CA 1
ATOM 1476 C C . GLN A 1 191 ? -0.615 -0.357 17.795 1.00 98.31 191 GLN A C 1
ATOM 1478 O O . GLN A 1 191 ? -0.136 -0.110 18.915 1.00 98.31 191 GLN A O 1
ATOM 1483 N N . LEU A 1 192 ? -1.648 -1.179 17.608 1.00 98.69 192 LEU A N 1
ATOM 1484 C CA . LEU A 1 192 ? -2.242 -2.106 18.570 1.00 98.69 192 LEU A CA 1
ATOM 1485 C C . LEU A 1 192 ? -2.137 -3.531 18.013 1.00 98.69 192 LEU A C 1
ATOM 1487 O O . LEU A 1 192 ? -2.567 -3.767 16.888 1.00 98.69 192 LEU A O 1
ATOM 1491 N N . ILE A 1 193 ? -1.656 -4.487 18.807 1.00 98.81 193 ILE A N 1
ATOM 1492 C CA . ILE A 1 193 ? -1.805 -5.920 18.488 1.00 98.81 193 ILE A CA 1
ATOM 1493 C C . ILE A 1 193 ? -3.075 -6.486 19.122 1.00 98.81 193 ILE A C 1
ATOM 1495 O O . ILE A 1 193 ? -3.447 -6.085 20.232 1.00 98.81 193 ILE A O 1
ATOM 1499 N N . LEU A 1 194 ? -3.710 -7.435 18.434 1.00 98.88 194 LEU A N 1
ATOM 1500 C CA . LEU A 1 194 ? -4.849 -8.200 18.939 1.00 98.88 194 LEU A CA 1
ATOM 1501 C C . LEU A 1 194 ? -4.331 -9.424 19.706 1.00 98.88 194 LEU A C 1
ATOM 1503 O O . LEU A 1 194 ? -3.517 -10.189 19.192 1.00 98.88 194 LEU A O 1
ATOM 1507 N N . VAL A 1 195 ? -4.785 -9.618 20.946 1.00 98.75 195 VAL A N 1
ATOM 1508 C CA . VAL A 1 195 ? -4.295 -10.693 21.828 1.00 98.75 195 VAL A CA 1
ATOM 1509 C C . VAL A 1 195 ? -5.435 -11.560 22.353 1.00 98.75 195 VAL A C 1
ATOM 1511 O O . VAL A 1 195 ? -6.518 -11.064 22.661 1.00 98.75 195 VAL A O 1
ATOM 1514 N N . ASN A 1 196 ? -5.179 -12.864 22.472 1.00 98.81 196 ASN A N 1
ATOM 1515 C CA . ASN A 1 196 ? -6.189 -13.834 22.893 1.00 98.81 196 ASN A CA 1
ATOM 1516 C C . ASN A 1 196 ? -6.642 -13.584 24.342 1.00 98.81 196 ASN A C 1
ATOM 1518 O O . ASN A 1 196 ? -5.818 -13.346 25.230 1.00 98.81 196 ASN A O 1
ATOM 1522 N N . ASN A 1 197 ? -7.947 -13.680 24.598 1.00 98.50 197 ASN A N 1
ATOM 1523 C CA . ASN A 1 197 ? -8.534 -13.433 25.913 1.00 98.50 197 ASN A CA 1
ATOM 1524 C C . ASN A 1 197 ? -9.819 -14.245 26.137 1.00 98.50 197 ASN A C 1
ATOM 1526 O O . ASN A 1 197 ? -10.928 -13.709 26.145 1.00 98.50 197 ASN A O 1
ATOM 1530 N N . ASN A 1 198 ? -9.666 -15.539 26.414 1.00 97.75 198 ASN A N 1
ATOM 1531 C CA . ASN A 1 198 ? -10.745 -16.390 26.919 1.00 97.75 198 ASN A CA 1
ATOM 1532 C C . ASN A 1 198 ? -10.808 -16.412 28.466 1.00 97.75 198 ASN A C 1
ATOM 1534 O O . ASN A 1 198 ? -10.839 -17.469 29.098 1.00 97.75 198 ASN A O 1
ATOM 1538 N N . SER A 1 199 ? -10.756 -15.239 29.104 1.00 97.88 199 SER A N 1
ATOM 1539 C CA . SER A 1 199 ? -10.807 -15.112 30.567 1.00 97.88 199 SER A CA 1
ATOM 1540 C C . SER A 1 199 ? -12.230 -15.284 31.122 1.00 97.88 199 SER A C 1
ATOM 1542 O O . SER A 1 199 ? -13.206 -14.828 30.532 1.00 97.88 199 SER A O 1
ATOM 1544 N N . ALA A 1 200 ? -12.344 -15.906 32.301 1.00 96.88 200 ALA A N 1
ATOM 1545 C CA . ALA A 1 200 ? -13.576 -15.969 33.103 1.00 96.88 200 ALA A CA 1
ATOM 1546 C C . ALA A 1 200 ? -13.635 -14.888 34.211 1.00 96.88 200 ALA A C 1
ATOM 1548 O O . ALA A 1 200 ? -14.576 -14.837 34.998 1.00 96.88 200 ALA A O 1
ATOM 1549 N N . ASP A 1 201 ? -12.616 -14.029 34.294 1.00 97.69 201 ASP A N 1
ATOM 1550 C CA . ASP A 1 201 ? -12.534 -12.886 35.208 1.00 97.69 201 ASP A CA 1
ATOM 1551 C C . ASP A 1 201 ? -13.081 -11.624 34.517 1.00 97.69 201 ASP A C 1
ATOM 1553 O O . ASP A 1 201 ? -12.489 -11.124 33.553 1.00 97.69 201 ASP A O 1
ATOM 1557 N N . GLN A 1 202 ? -14.204 -11.104 35.022 1.00 97.75 202 GLN A N 1
ATOM 1558 C CA . GLN A 1 202 ? -14.930 -9.971 34.435 1.00 97.75 202 GLN A CA 1
ATOM 1559 C C . GLN A 1 202 ? -14.157 -8.640 34.514 1.00 97.75 202 GLN A C 1
ATOM 1561 O O . GLN A 1 202 ? -14.455 -7.723 33.749 1.00 97.75 202 GLN A O 1
ATOM 1566 N N . THR A 1 203 ? -13.101 -8.534 35.332 1.00 97.56 203 THR A N 1
ATOM 1567 C CA . THR A 1 203 ? -12.188 -7.370 35.328 1.00 97.56 203 THR A CA 1
ATOM 1568 C C . THR A 1 203 ? -11.261 -7.340 34.104 1.00 97.56 203 THR A C 1
ATOM 1570 O O . THR A 1 203 ? -10.748 -6.277 33.734 1.00 97.56 203 THR A O 1
ATOM 1573 N N . LYS A 1 204 ? -11.072 -8.498 33.449 1.00 97.69 204 LYS A N 1
ATOM 1574 C CA . LYS A 1 204 ? -10.304 -8.673 32.202 1.00 97.69 204 LYS A CA 1
ATOM 1575 C C . LYS A 1 204 ? -11.187 -8.765 30.953 1.00 97.69 204 LYS A C 1
ATOM 1577 O O . LYS A 1 204 ? -10.695 -8.527 29.855 1.00 97.69 204 LYS A O 1
ATOM 1582 N N . GLY A 1 205 ? -12.467 -9.101 31.118 1.00 98.00 205 GLY A N 1
ATOM 1583 C CA . GLY A 1 205 ? -13.382 -9.379 30.009 1.00 98.00 205 GLY A CA 1
ATOM 1584 C C . GLY A 1 205 ? -13.095 -10.722 29.328 1.00 98.00 205 GLY A C 1
ATOM 1585 O O . GLY A 1 205 ? -12.340 -11.537 29.852 1.00 98.00 205 GLY A O 1
ATOM 1586 N N . ASN A 1 206 ? -13.728 -10.954 28.180 1.00 98.38 206 ASN A N 1
ATOM 1587 C CA . ASN A 1 206 ? -13.572 -12.132 27.337 1.00 98.38 206 ASN A CA 1
ATOM 1588 C C . ASN A 1 206 ? -13.854 -11.724 25.887 1.00 98.38 206 ASN A C 1
ATOM 1590 O O . ASN A 1 206 ? -14.900 -11.147 25.610 1.00 98.38 206 ASN A O 1
ATOM 1594 N N . THR A 1 207 ? -12.937 -12.034 24.978 1.00 98.38 207 THR A N 1
ATOM 1595 C CA . THR A 1 207 ? -13.052 -11.737 23.541 1.00 98.38 207 THR A CA 1
ATOM 1596 C C . THR A 1 207 ? -12.697 -12.971 22.714 1.00 98.38 207 THR A C 1
ATOM 1598 O O . THR A 1 207 ? -12.061 -12.867 21.673 1.00 98.38 207 THR A O 1
ATOM 1601 N N . SER A 1 208 ? -13.060 -14.157 23.213 1.00 98.06 208 SER A N 1
ATOM 1602 C CA . SER A 1 208 ? -12.624 -15.461 22.680 1.00 98.06 208 SER A CA 1
ATOM 1603 C C . SER A 1 208 ? -13.048 -15.765 21.237 1.00 98.06 208 SER A C 1
ATOM 1605 O O . SER A 1 208 ? -12.468 -16.636 20.598 1.00 98.06 208 SER A O 1
ATOM 1607 N N . TYR A 1 209 ? -14.019 -15.031 20.692 1.00 97.25 209 TYR A N 1
ATOM 1608 C CA . TYR A 1 209 ? -14.388 -15.056 19.269 1.00 97.25 209 TYR A CA 1
ATOM 1609 C C . TYR A 1 209 ? -13.324 -14.409 18.356 1.00 97.25 209 TYR A C 1
ATOM 1611 O O . TYR A 1 209 ? -13.297 -14.699 17.160 1.00 97.25 209 TYR A O 1
ATOM 1619 N N . ALA A 1 210 ? -12.439 -13.582 18.924 1.00 98.44 210 ALA A N 1
ATOM 1620 C CA . ALA A 1 210 ? -11.307 -12.923 18.272 1.00 98.44 210 ALA A CA 1
ATOM 1621 C C . ALA A 1 210 ? -9.940 -13.557 18.629 1.00 98.44 210 ALA A C 1
ATOM 1623 O O . ALA A 1 210 ? -8.892 -13.004 18.277 1.00 98.44 210 ALA A O 1
ATOM 1624 N N . ASP A 1 211 ? -9.920 -14.703 19.320 1.00 98.75 211 ASP A N 1
ATOM 1625 C CA . ASP A 1 211 ? -8.695 -15.473 19.571 1.00 98.75 211 ASP A CA 1
ATOM 1626 C C . ASP A 1 211 ? -8.182 -16.107 18.254 1.00 98.75 211 ASP A C 1
ATOM 1628 O O . ASP A 1 211 ? -8.972 -16.562 17.426 1.00 98.75 211 ASP A O 1
ATOM 1632 N N . SER A 1 212 ? -6.859 -16.170 18.064 1.00 98.62 212 SER A N 1
ATOM 1633 C CA . SER A 1 212 ? -6.204 -16.872 16.941 1.00 98.62 212 SER A CA 1
ATOM 1634 C C . SER A 1 212 ? -5.107 -17.807 17.462 1.00 98.62 212 SER A C 1
ATOM 1636 O O . SER A 1 212 ? -4.422 -17.485 18.432 1.00 98.62 212 SER A O 1
ATOM 1638 N N . ASN A 1 213 ? -4.924 -18.963 16.819 1.00 98.50 213 ASN A N 1
ATOM 1639 C CA . ASN A 1 213 ? -3.779 -19.856 17.065 1.00 98.50 213 ASN A CA 1
ATOM 1640 C C . ASN A 1 213 ? -2.555 -19.501 16.196 1.00 98.50 213 ASN A C 1
ATOM 1642 O O . ASN A 1 213 ? -1.523 -20.161 16.312 1.00 98.50 213 ASN A O 1
ATOM 1646 N N . TYR A 1 214 ? -2.699 -18.499 15.325 1.00 98.62 214 TYR A N 1
ATOM 1647 C CA . TYR A 1 214 ? -1.704 -18.045 14.359 1.00 98.62 214 TYR A CA 1
ATOM 1648 C C . TYR A 1 214 ? -1.136 -16.694 14.816 1.00 98.62 214 TYR A C 1
ATOM 1650 O O . TYR A 1 214 ? -0.489 -16.675 15.865 1.00 98.62 214 TYR A O 1
ATOM 1658 N N . ARG A 1 215 ? -1.363 -15.581 14.099 1.00 98.62 215 ARG A N 1
ATOM 1659 C CA . ARG A 1 215 ? -0.713 -14.278 14.367 1.00 98.62 215 ARG A CA 1
ATOM 1660 C C . ARG A 1 215 ? 0.803 -14.419 14.537 1.00 98.62 215 ARG A C 1
ATOM 1662 O O . ARG A 1 215 ? 1.407 -13.890 15.476 1.00 98.62 215 ARG A O 1
ATOM 1669 N N . LEU A 1 216 ? 1.423 -15.203 13.657 1.00 98.44 216 LEU A N 1
ATOM 1670 C CA . LEU A 1 216 ? 2.862 -15.425 13.622 1.00 98.44 216 LEU A CA 1
ATOM 1671 C C . LEU A 1 216 ? 3.514 -14.193 12.986 1.00 98.44 216 LEU A C 1
ATOM 1673 O O . LEU A 1 216 ? 3.918 -14.215 11.835 1.00 98.44 216 LEU A O 1
ATOM 1677 N N . MET A 1 217 ? 3.582 -13.104 13.747 1.00 98.38 217 MET A N 1
ATOM 1678 C CA . MET A 1 217 ? 4.067 -11.820 13.248 1.00 98.38 217 MET A CA 1
ATOM 1679 C C . MET A 1 217 ? 5.582 -11.805 13.006 1.00 98.38 217 MET A C 1
ATOM 1681 O O . MET A 1 217 ? 6.368 -12.410 13.746 1.00 98.38 217 MET A O 1
ATOM 1685 N N . ASN A 1 218 ? 5.991 -10.971 12.056 1.00 98.00 218 ASN A N 1
ATOM 1686 C CA . ASN A 1 218 ? 7.338 -10.755 11.546 1.00 98.00 218 ASN A CA 1
ATOM 1687 C C . ASN A 1 218 ? 7.933 -12.000 10.869 1.00 98.00 218 ASN A C 1
ATOM 1689 O O . ASN A 1 218 ? 9.140 -12.232 10.956 1.00 98.00 218 ASN A O 1
ATOM 1693 N N . ARG A 1 219 ? 7.118 -12.817 10.187 1.00 98.12 219 ARG A N 1
ATOM 1694 C CA . ARG A 1 219 ? 7.588 -13.956 9.356 1.00 98.12 219 ARG A CA 1
ATOM 1695 C C . ARG A 1 219 ? 7.962 -13.517 7.940 1.00 98.12 219 ARG A C 1
ATOM 1697 O O . ARG A 1 219 ? 7.816 -14.235 6.956 1.00 98.12 219 ARG A O 1
ATOM 1704 N N . THR A 1 220 ? 8.487 -12.307 7.893 1.00 96.44 220 THR A N 1
ATOM 1705 C CA . THR A 1 220 ? 8.871 -11.538 6.727 1.00 96.44 220 THR A CA 1
ATOM 1706 C C . THR A 1 220 ? 10.230 -11.990 6.211 1.00 96.44 220 THR A C 1
ATOM 1708 O O . THR A 1 220 ? 11.133 -12.340 6.981 1.00 96.44 220 THR A O 1
ATOM 1711 N N . LEU A 1 221 ? 10.404 -11.943 4.891 1.00 94.88 221 LEU A N 1
ATOM 1712 C CA . LEU A 1 221 ? 11.677 -12.200 4.216 1.00 94.88 221 LEU A CA 1
ATOM 1713 C C . LEU A 1 221 ? 12.364 -13.504 4.684 1.00 94.88 221 LEU A C 1
ATOM 1715 O O . LEU A 1 221 ? 11.742 -14.563 4.764 1.00 94.88 221 LEU A O 1
ATOM 1719 N N . ASN A 1 222 ? 13.656 -13.441 5.021 1.00 95.88 222 ASN A N 1
ATOM 1720 C CA . ASN A 1 222 ? 14.427 -14.572 5.540 1.00 95.88 222 ASN A CA 1
ATOM 1721 C C . ASN A 1 222 ? 13.897 -15.120 6.883 1.00 95.88 222 ASN A C 1
ATOM 1723 O O . ASN A 1 222 ? 14.254 -16.233 7.263 1.00 95.88 222 ASN A O 1
ATOM 1727 N N . ASN A 1 223 ? 13.057 -14.378 7.618 1.00 97.06 223 ASN A N 1
ATOM 1728 C CA . ASN A 1 223 ? 12.516 -14.791 8.915 1.00 97.06 223 ASN A CA 1
ATOM 1729 C C . ASN A 1 223 ? 11.203 -15.590 8.832 1.00 97.06 223 ASN A C 1
ATOM 1731 O O . ASN A 1 223 ? 10.561 -15.811 9.857 1.00 97.06 223 ASN A O 1
ATOM 1735 N N . GLN A 1 224 ? 10.837 -16.103 7.655 1.00 97.31 224 GLN A N 1
ATOM 1736 C CA . GLN A 1 224 ? 9.706 -17.021 7.450 1.00 97.31 224 GLN A CA 1
ATOM 1737 C C . GLN A 1 224 ? 9.619 -18.134 8.523 1.00 97.31 224 GLN A C 1
ATOM 1739 O O . GLN A 1 224 ? 8.550 -18.422 9.058 1.00 97.31 224 GLN A O 1
ATOM 1744 N N . GLN A 1 225 ? 10.758 -18.707 8.939 1.00 95.88 225 GLN A N 1
ATOM 1745 C CA . GLN A 1 225 ? 10.829 -19.749 9.981 1.00 95.88 225 GLN A CA 1
ATOM 1746 C C . GLN A 1 225 ? 11.080 -19.235 11.419 1.00 95.88 225 GLN A C 1
ATOM 1748 O O . GLN A 1 225 ? 11.219 -20.041 12.340 1.00 95.88 225 GLN A O 1
ATOM 1753 N N . GLY A 1 226 ? 11.134 -17.919 11.649 1.00 95.19 226 GLY A N 1
ATOM 1754 C CA . GLY A 1 226 ? 11.325 -17.318 12.978 1.00 95.19 226 GLY A CA 1
ATOM 1755 C C . GLY A 1 226 ? 12.751 -17.415 13.549 1.00 95.19 226 GLY A C 1
ATOM 1756 O O . GLY A 1 226 ? 12.924 -17.468 14.767 1.00 95.19 226 GLY A O 1
ATOM 1757 N N . ASN A 1 227 ? 13.766 -17.496 12.686 1.00 92.75 227 ASN A N 1
ATOM 1758 C CA . ASN A 1 227 ? 15.170 -17.783 13.009 1.00 92.75 227 ASN A CA 1
ATOM 1759 C C . ASN A 1 227 ? 16.207 -16.801 12.399 1.00 92.75 227 ASN A C 1
ATOM 1761 O O . ASN A 1 227 ? 17.408 -17.061 12.496 1.00 92.75 227 ASN A O 1
ATOM 1765 N N . HIS A 1 228 ? 15.774 -15.679 11.814 1.00 91.00 228 HIS A N 1
ATOM 1766 C CA . HIS A 1 228 ? 16.605 -14.678 11.124 1.00 91.00 228 HIS A CA 1
ATOM 1767 C C . HIS A 1 228 ? 16.255 -13.225 11.538 1.00 91.00 228 HIS A C 1
ATOM 1769 O O . HIS A 1 228 ? 15.546 -12.990 12.516 1.00 91.00 228 HIS A O 1
ATOM 1775 N N . SER A 1 229 ? 16.820 -12.231 10.842 1.00 82.75 229 SER A N 1
ATOM 1776 C CA . SER A 1 229 ? 16.510 -10.804 11.025 1.00 82.75 229 SER A CA 1
ATOM 1777 C C . SER A 1 229 ? 15.082 -10.482 10.575 1.00 82.75 229 SER A C 1
ATOM 1779 O O . SER A 1 229 ? 14.659 -10.949 9.523 1.00 82.75 229 SER A O 1
ATOM 1781 N N . VAL A 1 230 ? 14.366 -9.651 11.336 1.00 87.75 230 VAL A N 1
ATOM 1782 C CA . VAL A 1 230 ? 12.985 -9.236 11.032 1.00 87.75 230 VAL A CA 1
ATOM 1783 C C . VAL A 1 230 ? 12.921 -7.955 10.200 1.00 87.75 230 VAL A C 1
ATOM 1785 O O . VAL A 1 230 ? 13.582 -6.970 10.528 1.00 87.75 230 VAL A O 1
ATOM 1788 N N . SER A 1 231 ? 12.048 -7.953 9.194 1.00 93.31 231 SER A N 1
ATOM 1789 C CA . SER A 1 231 ? 11.343 -6.751 8.722 1.00 93.31 231 SER A CA 1
ATOM 1790 C C . SER A 1 231 ? 10.003 -6.654 9.483 1.00 93.31 231 SER A C 1
ATOM 1792 O O . SER A 1 231 ? 9.474 -7.702 9.874 1.00 93.31 231 SER A O 1
ATOM 1794 N N . PRO A 1 232 ? 9.471 -5.458 9.797 1.00 96.50 232 PRO A N 1
ATOM 1795 C CA . PRO A 1 232 ? 8.261 -5.341 10.613 1.00 96.50 232 PRO A CA 1
ATOM 1796 C C . PRO A 1 232 ? 7.009 -5.862 9.907 1.00 96.50 232 PRO A C 1
ATOM 1798 O O . PRO A 1 232 ? 6.872 -5.695 8.702 1.00 96.50 232 PRO A O 1
ATOM 1801 N N . GLU A 1 233 ? 6.070 -6.418 10.672 1.00 98.31 233 GLU A N 1
ATOM 1802 C CA . GLU A 1 233 ? 4.739 -6.775 10.156 1.00 98.31 233 GLU A CA 1
ATOM 1803 C C . GLU A 1 233 ? 3.872 -5.517 9.929 1.00 98.31 233 GLU A C 1
ATOM 1805 O O . GLU A 1 233 ? 3.375 -5.264 8.839 1.00 98.31 233 GLU A O 1
ATOM 1810 N N . LEU A 1 234 ? 3.716 -4.673 10.958 1.00 98.12 234 LEU A N 1
ATOM 1811 C CA . LEU A 1 234 ? 2.630 -3.692 11.004 1.00 98.12 234 LEU A CA 1
ATOM 1812 C C . LEU A 1 234 ? 2.977 -2.370 10.302 1.00 98.12 234 LEU A C 1
ATOM 1814 O O . LEU A 1 234 ? 3.738 -1.552 10.833 1.00 98.12 234 LEU A O 1
ATOM 1818 N N . LEU A 1 235 ? 2.312 -2.108 9.174 1.00 95.50 235 LEU A N 1
ATOM 1819 C CA . LEU A 1 235 ? 2.365 -0.828 8.457 1.00 95.50 235 LEU A CA 1
ATOM 1820 C C . LEU A 1 235 ? 1.260 0.148 8.902 1.00 95.50 235 LEU A C 1
ATOM 1822 O O . LEU A 1 235 ? 1.512 1.080 9.672 1.00 95.50 235 LEU A O 1
ATOM 1826 N N . VAL A 1 236 ? 0.034 -0.024 8.400 1.00 95.38 236 VAL A N 1
ATOM 1827 C CA . VAL A 1 236 ? -1.110 0.878 8.622 1.00 95.38 236 VAL A CA 1
ATOM 1828 C C . VAL A 1 236 ? -2.430 0.159 8.323 1.00 95.38 236 VAL A C 1
ATOM 1830 O O . VAL A 1 236 ? -2.474 -0.719 7.470 1.00 95.38 236 VAL A O 1
ATOM 1833 N N . GLY A 1 237 ? -3.526 0.552 8.980 1.00 96.12 237 GLY A N 1
ATOM 1834 C CA . GLY A 1 237 ? -4.845 -0.056 8.771 1.00 96.12 237 GLY A CA 1
ATOM 1835 C C . GLY A 1 237 ? -5.136 -1.217 9.718 1.00 96.12 237 GLY A C 1
ATOM 1836 O O . GLY A 1 237 ? -4.536 -1.304 10.787 1.00 96.12 237 GLY A O 1
ATOM 1837 N N . ASN A 1 238 ? -6.079 -2.078 9.332 1.00 98.56 238 ASN A N 1
ATOM 1838 C CA . ASN A 1 238 ? -6.290 -3.401 9.914 1.00 98.56 238 ASN A CA 1
ATOM 1839 C C . ASN A 1 238 ? -5.312 -4.374 9.254 1.00 98.56 238 ASN A C 1
ATOM 1841 O O . ASN A 1 238 ? -5.420 -4.630 8.055 1.00 98.56 238 ASN A O 1
ATOM 1845 N N . ASP A 1 239 ? -4.381 -4.901 10.038 1.00 98.81 239 ASP A N 1
ATOM 1846 C CA . ASP A 1 239 ? -3.279 -5.733 9.562 1.00 98.81 239 ASP A CA 1
ATOM 1847 C C . ASP A 1 239 ? -3.702 -7.208 9.508 1.00 98.81 239 ASP A C 1
ATOM 1849 O O . ASP A 1 239 ? -4.271 -7.721 10.477 1.00 98.81 239 ASP A O 1
ATOM 1853 N N . ILE A 1 240 ? -3.496 -7.870 8.369 1.00 98.88 240 ILE A N 1
ATOM 1854 C CA . ILE A 1 240 ? -4.074 -9.184 8.058 1.00 98.88 240 ILE A CA 1
ATOM 1855 C C . ILE A 1 240 ? -3.147 -10.320 8.518 1.00 98.88 240 ILE A C 1
ATOM 1857 O O . ILE A 1 240 ? -1.972 -10.352 8.167 1.00 98.88 240 ILE A O 1
ATOM 1861 N N . ASP A 1 241 ? -3.700 -11.294 9.254 1.00 98.88 241 ASP A N 1
ATOM 1862 C CA . ASP A 1 241 ? -2.988 -12.490 9.746 1.00 98.88 241 ASP A CA 1
ATOM 1863 C C . ASP A 1 241 ? -2.701 -13.456 8.579 1.00 98.88 241 ASP A C 1
ATOM 1865 O O . ASP A 1 241 ? -3.338 -14.498 8.433 1.00 98.88 241 ASP A O 1
ATOM 1869 N N . ASN A 1 242 ? -1.742 -13.096 7.720 1.00 98.88 242 ASN A N 1
ATOM 1870 C CA . ASN A 1 242 ? -1.304 -13.890 6.565 1.00 98.88 242 ASN A CA 1
ATOM 1871 C C . ASN A 1 242 ? -0.592 -15.201 6.974 1.00 98.88 242 ASN A C 1
ATOM 1873 O O . ASN A 1 242 ? -0.347 -16.066 6.133 1.00 98.88 242 ASN A O 1
ATOM 1877 N N . SER A 1 243 ? -0.336 -15.401 8.273 1.00 98.88 243 SER A N 1
ATOM 1878 C CA . SER A 1 243 ? 0.095 -16.682 8.848 1.00 98.88 243 SER A CA 1
ATOM 1879 C C . SER A 1 243 ? -1.063 -17.653 9.140 1.00 98.88 243 SER A C 1
ATOM 1881 O O . SER A 1 243 ? -0.842 -18.800 9.526 1.00 98.88 243 SER A O 1
ATOM 1883 N N . ASN A 1 244 ? -2.317 -17.219 8.980 1.00 98.94 244 ASN A N 1
ATOM 1884 C CA . ASN A 1 244 ? -3.501 -18.044 9.194 1.00 98.94 244 ASN A CA 1
ATOM 1885 C C . ASN A 1 244 ? -3.839 -18.846 7.919 1.00 98.94 244 ASN A C 1
ATOM 1887 O O . ASN A 1 244 ? -4.143 -18.240 6.892 1.00 98.94 244 ASN A O 1
ATOM 1891 N N . PRO A 1 245 ? -3.878 -20.193 7.947 1.00 98.94 245 PRO A N 1
ATOM 1892 C CA . PRO A 1 245 ? -4.137 -21.017 6.763 1.00 98.94 245 PRO A CA 1
ATOM 1893 C C . PRO A 1 245 ? -5.454 -20.726 6.032 1.00 98.94 245 PRO A C 1
ATOM 1895 O O . PRO A 1 245 ? -5.544 -20.953 4.828 1.00 98.94 245 PRO A O 1
ATOM 1898 N N . VAL A 1 246 ? -6.471 -20.209 6.732 1.00 98.94 246 VAL A N 1
ATOM 1899 C CA . VAL A 1 246 ? -7.748 -19.801 6.118 1.00 98.94 246 VAL A CA 1
ATOM 1900 C C . VAL A 1 246 ? -7.594 -18.485 5.342 1.00 98.94 246 VAL A C 1
ATOM 1902 O O . VAL A 1 246 ? -8.239 -18.294 4.314 1.00 98.94 246 VAL A O 1
ATOM 1905 N N . VAL A 1 247 ? -6.713 -17.590 5.800 1.00 98.94 247 VAL A N 1
ATOM 1906 C CA . VAL A 1 247 ? -6.340 -16.353 5.092 1.00 98.94 247 VAL A CA 1
ATOM 1907 C C . VAL A 1 247 ? -5.437 -16.673 3.899 1.00 98.94 247 VAL A C 1
ATOM 1909 O O . VAL A 1 247 ? -5.666 -16.156 2.814 1.00 98.94 247 VAL A O 1
ATOM 1912 N N . GLN A 1 248 ? -4.489 -17.598 4.058 1.00 98.94 248 GLN A N 1
ATOM 1913 C CA . GLN A 1 248 ? -3.653 -18.110 2.964 1.00 98.94 248 GLN A CA 1
ATOM 1914 C C . GLN A 1 248 ? -4.500 -18.716 1.828 1.00 98.94 248 GLN A C 1
ATOM 1916 O O . GLN A 1 248 ? -4.284 -18.423 0.655 1.00 98.94 248 GLN A O 1
ATOM 1921 N N . ALA A 1 249 ? -5.538 -19.489 2.166 1.00 98.94 249 ALA A N 1
ATOM 1922 C CA . ALA A 1 249 ? -6.503 -19.978 1.182 1.00 98.94 249 ALA A CA 1
ATOM 1923 C C . ALA A 1 249 ? -7.335 -18.838 0.549 1.00 98.94 249 ALA A C 1
ATOM 1925 O O . ALA A 1 249 ? -7.581 -18.844 -0.658 1.00 98.94 249 ALA A O 1
ATOM 1926 N N . GLU A 1 250 ? -7.753 -17.838 1.329 1.00 98.94 250 GLU A N 1
ATOM 1927 C CA . GLU A 1 250 ? -8.463 -16.658 0.813 1.00 98.94 250 GLU A CA 1
ATOM 1928 C C . GLU A 1 250 ? -7.609 -15.826 -0.164 1.00 98.94 250 GLU A C 1
ATOM 1930 O O . GLU A 1 250 ? -8.150 -15.351 -1.163 1.00 98.94 250 GLU A O 1
ATOM 1935 N N . ASN A 1 251 ? -6.296 -15.710 0.058 1.00 98.94 251 ASN A N 1
ATOM 1936 C CA . ASN A 1 251 ? -5.373 -15.049 -0.871 1.00 98.94 251 ASN A CA 1
ATOM 1937 C C . ASN A 1 251 ? -5.304 -15.810 -2.211 1.00 98.94 251 ASN A C 1
ATOM 1939 O O . ASN A 1 251 ? -5.629 -15.225 -3.242 1.00 98.94 251 ASN A O 1
ATOM 1943 N N . LEU A 1 252 ? -5.091 -17.135 -2.201 1.00 98.94 252 LEU A N 1
ATOM 1944 C CA . LEU A 1 252 ? -5.150 -17.982 -3.412 1.00 98.94 252 LEU A CA 1
ATOM 1945 C C . LEU A 1 252 ? -6.483 -17.840 -4.182 1.00 98.94 252 LEU A C 1
ATOM 1947 O O . LEU A 1 252 ? -6.524 -17.870 -5.415 1.00 98.94 252 LEU A O 1
ATOM 1951 N N . ASN A 1 253 ? -7.600 -17.676 -3.465 1.00 98.94 253 ASN A N 1
ATOM 1952 C CA . ASN A 1 253 ? -8.921 -17.435 -4.052 1.00 98.94 253 ASN A CA 1
ATOM 1953 C C . ASN A 1 253 ? -9.042 -16.042 -4.704 1.00 98.94 253 ASN A C 1
ATOM 1955 O O . ASN A 1 253 ? -9.739 -15.896 -5.713 1.00 98.94 253 ASN A O 1
ATOM 1959 N N . TRP A 1 254 ? -8.391 -15.033 -4.126 1.00 98.94 254 TRP A N 1
ATOM 1960 C CA . TRP A 1 254 ? -8.357 -13.654 -4.611 1.00 98.94 254 TRP A CA 1
ATOM 1961 C C . TRP A 1 254 ? -7.431 -13.498 -5.822 1.00 98.94 254 TRP A C 1
ATOM 1963 O O . TRP A 1 254 ? -7.843 -12.950 -6.844 1.00 98.94 254 TRP A O 1
ATOM 1973 N N . GLU A 1 255 ? -6.237 -14.085 -5.763 1.00 98.94 255 GLU A N 1
ATOM 1974 C CA . GLU A 1 255 ? -5.286 -14.181 -6.873 1.00 98.94 255 GLU A CA 1
ATOM 1975 C C . GLU A 1 255 ? -5.950 -14.841 -8.090 1.00 98.94 255 GLU A C 1
ATOM 1977 O O . GLU A 1 255 ? -6.014 -14.253 -9.171 1.00 98.94 255 GLU A O 1
ATOM 1982 N N . TYR A 1 256 ? -6.560 -16.020 -7.905 1.00 98.94 256 TYR A N 1
ATOM 1983 C CA . TYR A 1 256 ? -7.295 -16.711 -8.968 1.00 98.94 256 TYR A CA 1
ATOM 1984 C C . TYR A 1 256 ? -8.450 -15.876 -9.551 1.00 98.94 256 TYR A C 1
ATOM 1986 O O . TYR A 1 256 ? -8.722 -15.952 -10.755 1.00 98.94 256 TYR A O 1
ATOM 1994 N N . PHE A 1 257 ? -9.117 -15.067 -8.718 1.00 98.94 257 PHE A N 1
ATOM 1995 C CA . PHE A 1 257 ? -10.169 -14.152 -9.158 1.00 98.94 257 PHE A CA 1
ATOM 1996 C C . PHE A 1 257 ? -9.632 -13.041 -10.066 1.00 98.94 257 PHE A C 1
ATOM 1998 O O . PHE A 1 257 ? -10.235 -12.785 -11.107 1.00 98.94 257 PHE A O 1
ATOM 2005 N N . LEU A 1 258 ? -8.505 -12.417 -9.717 1.00 98.94 258 LEU A N 1
ATOM 2006 C CA . LEU A 1 258 ? -7.883 -11.345 -10.503 1.00 98.94 258 LEU A CA 1
ATOM 2007 C C . LEU A 1 258 ? -7.345 -11.876 -11.848 1.00 98.94 258 LEU A C 1
ATOM 2009 O O . LEU A 1 258 ? -7.659 -11.337 -12.914 1.00 98.94 258 LEU A O 1
ATOM 2013 N N . LEU A 1 259 ? -6.666 -13.025 -11.825 1.00 98.94 259 LEU A N 1
ATOM 2014 C CA . LEU A 1 259 ? -6.136 -13.720 -13.012 1.00 98.94 259 LEU A CA 1
ATOM 2015 C C . LEU A 1 259 ? -7.222 -14.212 -13.989 1.00 98.94 259 LEU A C 1
ATOM 2017 O O . LEU A 1 259 ? -6.939 -14.596 -15.124 1.00 98.94 259 LEU A O 1
ATOM 2021 N N . ASN A 1 260 ? -8.490 -14.206 -13.569 1.00 98.81 260 ASN A N 1
ATOM 2022 C CA . ASN A 1 260 ? -9.643 -14.574 -14.392 1.00 98.81 260 ASN A CA 1
ATOM 2023 C C . ASN A 1 260 ? -10.754 -13.508 -14.342 1.00 98.81 260 ASN A C 1
ATOM 2025 O O . ASN A 1 260 ? -11.919 -13.822 -14.590 1.00 98.81 260 ASN A O 1
ATOM 2029 N N . TYR A 1 261 ? -10.408 -12.258 -14.013 1.00 98.88 261 TYR A N 1
ATOM 2030 C CA . TYR A 1 261 ? -11.361 -11.212 -13.638 1.00 98.88 261 TYR A CA 1
ATOM 2031 C C . TYR A 1 261 ? -12.489 -11.001 -14.657 1.00 98.88 261 TYR A C 1
ATOM 2033 O O . TYR A 1 261 ? -13.664 -11.197 -14.334 1.00 98.88 261 TYR A O 1
ATOM 2041 N N . GLY A 1 262 ? -12.154 -10.663 -15.905 1.00 98.62 262 GLY A N 1
ATOM 2042 C CA . GLY A 1 262 ? -13.128 -10.404 -16.965 1.00 98.62 262 GLY A CA 1
ATOM 2043 C C . GLY A 1 262 ? -14.037 -11.600 -17.258 1.00 98.62 262 GLY A C 1
ATOM 2044 O O . GLY A 1 262 ? -15.248 -11.427 -17.415 1.00 98.62 262 GLY A O 1
ATOM 2045 N N . LYS A 1 263 ? -13.491 -12.824 -17.226 1.00 98.50 263 LYS A N 1
ATOM 2046 C CA . LYS A 1 263 ? -14.263 -14.075 -17.355 1.00 98.50 263 LYS A CA 1
ATOM 2047 C C . LYS A 1 263 ? -15.223 -14.275 -16.176 1.00 98.50 263 LYS A C 1
ATOM 2049 O O . LYS A 1 263 ? -16.411 -14.511 -16.382 1.00 98.50 263 LYS A O 1
ATOM 2054 N N . LEU A 1 264 ? -14.731 -14.161 -14.941 1.00 98.50 264 LEU A N 1
ATOM 2055 C CA . LEU A 1 264 ? -15.488 -14.440 -13.711 1.00 98.50 264 LEU A CA 1
ATOM 2056 C C . LEU A 1 264 ? -16.547 -13.379 -13.384 1.00 98.50 264 LEU A C 1
ATOM 2058 O O . LEU A 1 264 ? -17.533 -13.685 -12.706 1.00 98.50 264 LEU A O 1
ATOM 2062 N N . MET A 1 265 ? -16.358 -12.152 -13.872 1.00 98.19 265 MET A N 1
ATOM 2063 C CA . MET A 1 265 ? -17.323 -11.055 -13.775 1.00 98.19 265 MET A CA 1
ATOM 2064 C C . MET A 1 265 ? -18.334 -11.023 -14.931 1.00 98.19 265 MET A C 1
ATOM 2066 O O . MET A 1 265 ? -19.325 -10.303 -14.828 1.00 98.19 265 MET A O 1
ATOM 2070 N N . ASN A 1 266 ? -18.121 -11.805 -16.000 1.00 97.94 266 ASN A N 1
ATOM 2071 C CA . ASN A 1 266 ? -18.857 -11.707 -17.268 1.00 97.94 266 ASN A CA 1
ATOM 2072 C C . ASN A 1 266 ? -18.758 -10.286 -17.878 1.00 97.94 266 ASN A C 1
ATOM 2074 O O . ASN A 1 266 ? -19.753 -9.679 -18.278 1.00 97.94 266 ASN A O 1
ATOM 2078 N N . TYR A 1 267 ? -17.534 -9.758 -17.931 1.00 98.56 267 TYR A N 1
ATOM 2079 C CA . TYR A 1 267 ? -17.164 -8.570 -18.705 1.00 98.56 267 TYR A CA 1
ATOM 2080 C C . TYR A 1 267 ? -16.426 -9.013 -19.983 1.00 98.56 267 TYR A C 1
ATOM 2082 O O . TYR A 1 267 ? -16.771 -10.032 -20.582 1.00 98.56 267 TYR A O 1
ATOM 2090 N N . ASN A 1 268 ? -15.420 -8.258 -20.430 1.00 98.56 268 ASN A N 1
ATOM 2091 C CA . ASN A 1 268 ? -14.580 -8.644 -21.560 1.00 98.56 268 ASN A CA 1
ATOM 2092 C C . ASN A 1 268 ? -13.779 -9.926 -21.216 1.00 98.56 268 ASN A C 1
ATOM 2094 O O . ASN A 1 268 ? -13.029 -9.904 -20.238 1.00 98.56 268 ASN A O 1
ATOM 2098 N N . PRO A 1 269 ? -13.905 -11.037 -21.971 1.00 98.31 269 PRO A N 1
ATOM 2099 C CA . PRO A 1 269 ? -13.282 -12.317 -21.615 1.00 98.31 269 PRO A CA 1
ATOM 2100 C C . PRO A 1 269 ? -11.750 -12.310 -21.711 1.00 98.31 269 PRO A C 1
ATOM 2102 O O . PRO A 1 269 ? -11.103 -13.129 -21.056 1.00 98.31 269 PRO A O 1
ATOM 2105 N N . ASP A 1 270 ? -11.165 -11.372 -22.462 1.00 98.56 270 ASP A N 1
ATOM 2106 C CA . ASP A 1 270 ? -9.713 -11.172 -22.541 1.00 98.56 270 ASP A CA 1
ATOM 2107 C C . ASP A 1 270 ? -9.200 -10.195 -21.462 1.00 98.56 270 ASP A C 1
ATOM 2109 O O . ASP A 1 270 ? -7.994 -10.017 -21.311 1.00 98.56 270 ASP A O 1
ATOM 2113 N N . GLY A 1 271 ? -10.104 -9.589 -20.683 1.00 98.75 271 GLY A N 1
ATOM 2114 C CA . GLY A 1 271 ? -9.820 -8.618 -19.626 1.00 98.75 271 GLY A CA 1
ATOM 2115 C C . GLY A 1 271 ? -9.489 -9.245 -18.271 1.00 98.75 271 GLY A C 1
ATOM 2116 O O . GLY A 1 271 ? -10.228 -9.049 -17.308 1.00 98.75 271 GLY A O 1
ATOM 2117 N N . ASN A 1 272 ? -8.412 -10.025 -18.195 1.00 98.88 272 ASN A N 1
ATOM 2118 C CA . ASN A 1 272 ? -7.926 -10.667 -16.965 1.00 98.88 272 ASN A CA 1
ATOM 2119 C C . ASN A 1 272 ? -6.436 -10.356 -16.792 1.00 98.88 272 ASN A C 1
ATOM 2121 O O . ASN A 1 272 ? -5.747 -10.273 -17.800 1.00 98.88 272 ASN A O 1
ATOM 2125 N N . PHE A 1 273 ? -5.939 -10.220 -15.565 1.00 98.94 273 PHE A N 1
ATOM 2126 C CA . PHE A 1 273 ? -4.520 -9.925 -15.334 1.00 98.94 273 PHE A CA 1
ATOM 2127 C C . PHE A 1 273 ? -3.617 -11.132 -15.634 1.00 98.94 273 PHE A C 1
ATOM 2129 O O . PHE A 1 273 ? -4.022 -12.280 -15.435 1.00 98.94 273 PHE A O 1
ATOM 2136 N N . ASP A 1 274 ? -2.388 -10.874 -16.083 1.00 98.94 274 ASP A N 1
ATOM 2137 C CA . ASP A 1 274 ? -1.388 -11.911 -16.364 1.00 98.94 274 ASP A CA 1
ATOM 2138 C C . ASP A 1 274 ? -0.522 -12.251 -15.142 1.00 98.94 274 ASP A C 1
ATOM 2140 O O . ASP A 1 274 ? -0.024 -13.371 -15.042 1.00 98.94 274 ASP A O 1
ATOM 2144 N N . GLY A 1 275 ? -0.333 -11.293 -14.231 1.00 98.88 275 GLY A N 1
ATOM 2145 C CA . GLY A 1 275 ? 0.539 -11.390 -13.058 1.00 98.88 275 GLY A CA 1
ATOM 2146 C C . GLY A 1 275 ? 0.293 -10.244 -12.071 1.00 98.88 275 GLY A C 1
ATOM 2147 O O . GLY A 1 275 ? -0.763 -9.609 -12.114 1.00 98.88 275 GLY A O 1
ATOM 2148 N N . PHE A 1 276 ? 1.263 -9.963 -11.193 1.00 98.94 276 PHE A N 1
ATOM 2149 C CA . PHE A 1 276 ? 1.086 -9.012 -10.086 1.00 98.94 276 PHE A CA 1
ATOM 2150 C C . PHE A 1 276 ? 2.324 -8.164 -9.775 1.00 98.94 276 PHE A C 1
ATOM 2152 O O . PHE A 1 276 ? 3.456 -8.651 -9.815 1.00 98.94 276 PHE A O 1
ATOM 2159 N N . ARG A 1 277 ? 2.082 -6.929 -9.325 1.00 98.88 277 ARG A N 1
ATOM 2160 C CA . ARG A 1 277 ? 2.980 -6.216 -8.407 1.00 98.88 277 ARG A CA 1
ATOM 2161 C C . ARG A 1 277 ? 2.547 -6.585 -6.991 1.00 98.88 277 ARG A C 1
ATOM 2163 O O . ARG A 1 277 ? 1.395 -6.351 -6.647 1.00 98.88 277 ARG A O 1
ATOM 2170 N N . VAL A 1 278 ? 3.422 -7.160 -6.169 1.00 98.88 278 VAL A N 1
ATOM 2171 C CA . VAL A 1 278 ? 3.062 -7.537 -4.787 1.00 98.88 278 VAL A CA 1
ATOM 2172 C C . VAL A 1 278 ? 3.370 -6.380 -3.836 1.00 98.88 278 VAL A C 1
ATOM 2174 O O . VAL A 1 278 ? 4.536 -6.010 -3.671 1.00 98.88 278 VAL A O 1
ATOM 2177 N N . ASP A 1 279 ? 2.324 -5.810 -3.232 1.00 98.62 279 ASP A N 1
ATOM 2178 C CA . ASP A 1 279 ? 2.413 -4.735 -2.236 1.00 98.62 279 ASP A CA 1
ATOM 2179 C C . ASP A 1 279 ? 3.044 -5.237 -0.938 1.00 98.62 279 ASP A C 1
ATOM 2181 O O . ASP A 1 279 ? 2.709 -6.327 -0.468 1.00 98.62 279 ASP A O 1
ATOM 2185 N N . ALA A 1 280 ? 3.915 -4.421 -0.336 1.00 97.12 280 ALA A N 1
ATOM 2186 C CA . ALA A 1 280 ? 4.449 -4.656 1.007 1.00 97.12 280 ALA A CA 1
ATOM 2187 C C . ALA A 1 280 ? 4.975 -6.097 1.243 1.00 97.12 280 ALA A C 1
ATOM 2189 O O . ALA A 1 280 ? 4.767 -6.689 2.305 1.00 97.12 280 ALA A O 1
ATOM 2190 N N . ALA A 1 281 ? 5.678 -6.678 0.261 1.00 97.88 281 ALA A N 1
ATOM 2191 C CA . ALA A 1 281 ? 6.191 -8.054 0.337 1.00 97.88 281 ALA A CA 1
ATOM 2192 C C . ALA A 1 281 ? 7.249 -8.247 1.448 1.00 97.88 281 ALA A C 1
ATOM 2194 O O . ALA A 1 281 ? 7.491 -9.363 1.908 1.00 97.88 281 ALA A O 1
ATOM 2195 N N . ASP A 1 282 ? 7.843 -7.147 1.918 1.00 96.81 282 ASP A N 1
ATOM 2196 C CA . ASP A 1 282 ? 8.703 -7.085 3.102 1.00 96.81 282 ASP A CA 1
ATOM 2197 C C . ASP A 1 282 ? 7.933 -7.200 4.438 1.00 96.81 282 ASP A C 1
ATOM 2199 O O . ASP A 1 282 ? 8.580 -7.293 5.482 1.00 96.81 282 ASP A O 1
ATOM 2203 N N . ASN A 1 283 ? 6.595 -7.142 4.446 1.00 98.19 283 ASN A N 1
ATOM 2204 C CA . ASN A 1 283 ? 5.771 -6.946 5.651 1.00 98.19 283 ASN A CA 1
ATOM 2205 C C . ASN A 1 283 ? 4.764 -8.079 5.928 1.00 98.19 283 ASN A C 1
ATOM 2207 O O . ASN A 1 283 ? 4.383 -8.283 7.077 1.00 98.19 283 ASN A O 1
ATOM 2211 N N . VAL A 1 284 ? 4.412 -8.879 4.918 1.00 97.94 284 VAL A N 1
ATOM 2212 C CA . VAL A 1 284 ? 3.577 -10.084 5.078 1.00 97.94 284 VAL A CA 1
ATOM 2213 C C . VAL A 1 284 ? 4.390 -11.334 5.453 1.00 97.94 284 VAL A C 1
ATOM 2215 O O . VAL A 1 284 ? 5.600 -11.408 5.223 1.00 97.94 284 VAL A O 1
ATOM 2218 N N . ASP A 1 285 ? 3.716 -12.364 5.982 1.00 98.69 285 ASP A N 1
ATOM 2219 C CA . ASP A 1 285 ? 4.290 -13.711 6.112 1.00 98.69 285 ASP A CA 1
ATOM 2220 C C . ASP A 1 285 ? 4.733 -14.227 4.729 1.00 98.69 285 ASP A C 1
ATOM 2222 O O . ASP A 1 285 ? 3.924 -14.346 3.803 1.00 98.69 285 ASP A O 1
ATOM 2226 N N . ALA A 1 286 ? 6.023 -14.544 4.585 1.00 98.44 286 ALA A N 1
ATOM 2227 C CA . ALA A 1 286 ? 6.613 -14.965 3.315 1.00 98.44 286 ALA A CA 1
ATOM 2228 C C . ALA A 1 286 ? 6.089 -16.327 2.805 1.00 98.44 286 ALA A C 1
ATOM 2230 O O . ALA A 1 286 ? 6.364 -16.685 1.657 1.00 98.44 286 ALA A O 1
ATOM 2231 N N . ASP A 1 287 ? 5.296 -17.055 3.606 1.00 98.81 287 ASP A N 1
ATOM 2232 C CA . ASP A 1 287 ? 4.469 -18.174 3.132 1.00 98.81 287 ASP A CA 1
ATOM 2233 C C . ASP A 1 287 ? 3.540 -17.766 1.971 1.00 98.81 287 ASP A C 1
ATOM 2235 O O . ASP A 1 287 ? 3.337 -18.566 1.058 1.00 98.81 287 ASP A O 1
ATOM 2239 N N . ALA A 1 288 ? 3.032 -16.527 1.953 1.00 98.50 288 ALA A N 1
ATOM 2240 C CA . ALA A 1 288 ? 2.168 -16.031 0.877 1.00 98.50 288 ALA A CA 1
ATOM 2241 C C . ALA A 1 288 ? 2.895 -15.941 -0.480 1.00 98.50 288 ALA A C 1
ATOM 2243 O O . ALA A 1 288 ? 2.302 -16.222 -1.520 1.00 98.50 288 ALA A O 1
ATOM 2244 N N . LEU A 1 289 ? 4.195 -15.619 -0.479 1.00 98.69 289 LEU A N 1
ATOM 2245 C CA . LEU A 1 289 ? 5.009 -15.550 -1.701 1.00 98.69 289 LEU A CA 1
ATOM 2246 C C . LEU A 1 289 ? 5.251 -16.953 -2.286 1.00 98.69 289 LEU A C 1
ATOM 2248 O O . LEU A 1 289 ? 5.083 -17.166 -3.483 1.00 98.69 289 LEU A O 1
ATOM 2252 N N . ASP A 1 290 ? 5.552 -17.950 -1.439 1.00 98.75 290 ASP A N 1
ATOM 2253 C CA . ASP A 1 290 ? 5.647 -19.352 -1.888 1.00 98.75 290 ASP A CA 1
ATOM 2254 C C . ASP A 1 290 ? 4.327 -19.854 -2.501 1.00 98.75 290 ASP A C 1
ATOM 2256 O O . ASP A 1 290 ? 4.342 -20.633 -3.455 1.00 98.75 290 ASP A O 1
ATOM 2260 N N . GLN A 1 291 ? 3.192 -19.419 -1.948 1.00 98.94 291 GLN A N 1
ATOM 2261 C CA . GLN A 1 291 ? 1.852 -19.841 -2.360 1.00 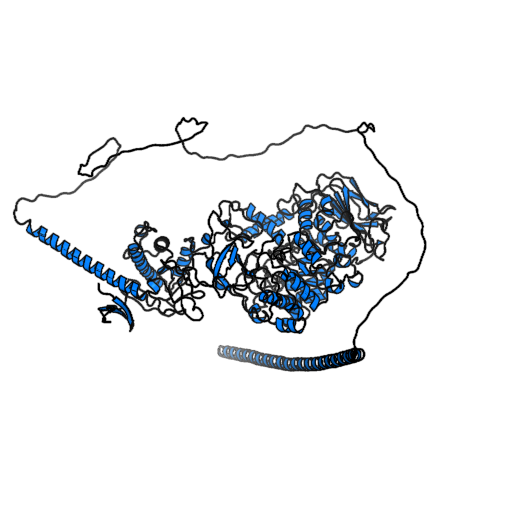98.94 291 GLN A CA 1
ATOM 2262 C C . GLN A 1 291 ? 1.434 -19.209 -3.691 1.00 98.94 291 GLN A C 1
ATOM 2264 O O . GLN A 1 291 ? 0.993 -19.940 -4.581 1.00 98.94 291 GLN A O 1
ATOM 2269 N N . LEU A 1 292 ? 1.675 -17.907 -3.877 1.00 98.88 292 LEU A N 1
ATOM 2270 C CA . LEU A 1 292 ? 1.507 -17.232 -5.166 1.00 98.88 292 LEU A CA 1
ATOM 2271 C C . LEU A 1 292 ? 2.416 -17.858 -6.238 1.00 98.88 292 LEU A C 1
ATOM 2273 O O . LEU A 1 292 ? 1.953 -18.205 -7.327 1.00 98.88 292 LEU A O 1
ATOM 2277 N N . GLY A 1 293 ? 3.695 -18.083 -5.919 1.00 98.75 293 GLY A N 1
ATOM 2278 C CA . GLY A 1 293 ? 4.646 -18.747 -6.812 1.00 98.75 293 GLY A CA 1
ATOM 2279 C C . GLY A 1 293 ? 4.228 -20.171 -7.206 1.00 98.75 293 GLY A C 1
ATOM 2280 O O . GLY A 1 293 ? 4.435 -20.576 -8.356 1.00 98.75 293 GLY A O 1
ATOM 2281 N N . GLN A 1 294 ? 3.598 -20.923 -6.292 1.00 98.88 294 GLN A N 1
ATOM 2282 C CA . GLN A 1 294 ? 3.006 -22.229 -6.598 1.00 98.88 294 GLN A CA 1
ATOM 2283 C C . GLN A 1 294 ? 1.772 -22.079 -7.508 1.00 98.88 294 GLN A C 1
ATOM 2285 O O . GLN A 1 294 ? 1.737 -22.695 -8.572 1.00 98.88 294 GLN A O 1
ATOM 2290 N N . LEU A 1 295 ? 0.812 -21.206 -7.176 1.00 98.88 295 LEU A N 1
ATOM 2291 C CA . LEU A 1 295 ? -0.390 -20.972 -7.991 1.00 98.88 295 LEU A CA 1
ATOM 2292 C C . LEU A 1 295 ? -0.046 -20.548 -9.428 1.00 98.88 295 LEU A C 1
ATOM 2294 O O . LEU A 1 295 ? -0.627 -21.067 -10.383 1.00 98.88 295 LEU A O 1
ATOM 2298 N N . MET A 1 296 ? 0.930 -19.653 -9.599 1.00 98.88 296 MET A N 1
ATOM 2299 C CA . MET A 1 296 ? 1.428 -19.227 -10.912 1.00 98.88 296 MET A CA 1
ATOM 2300 C C . MET A 1 296 ? 2.013 -20.394 -11.716 1.00 98.88 296 MET A C 1
ATOM 2302 O O . MET A 1 296 ? 1.755 -20.527 -12.916 1.00 98.88 296 MET A O 1
ATOM 2306 N N . ASN A 1 297 ? 2.773 -21.275 -11.065 1.00 98.81 297 ASN A N 1
ATOM 2307 C CA . ASN A 1 297 ? 3.309 -22.475 -11.697 1.00 98.81 297 ASN A CA 1
ATOM 2308 C C . ASN A 1 297 ? 2.216 -23.497 -12.062 1.00 98.81 297 ASN A C 1
ATOM 2310 O O . ASN A 1 297 ? 2.297 -24.149 -13.105 1.00 98.81 297 ASN A O 1
ATOM 2314 N N . ASP A 1 298 ? 1.187 -23.639 -11.239 1.00 98.69 298 ASP A N 1
ATOM 2315 C CA . ASP A 1 298 ? 0.170 -24.672 -11.431 1.00 98.69 298 ASP A CA 1
ATOM 2316 C C . ASP A 1 298 ? -0.858 -24.257 -12.497 1.00 98.69 298 ASP A C 1
ATOM 2318 O O . ASP A 1 298 ? -1.271 -25.079 -13.320 1.00 98.69 298 ASP A O 1
ATOM 2322 N N . LEU A 1 299 ? -1.184 -22.959 -12.566 1.00 98.50 299 LEU A N 1
ATOM 2323 C CA . LEU A 1 299 ? -1.980 -22.362 -13.642 1.00 98.50 299 LEU A CA 1
ATOM 2324 C C . LEU A 1 299 ? -1.229 -22.324 -14.983 1.00 98.50 299 LEU A C 1
ATOM 2326 O O . LEU A 1 299 ? -1.814 -22.665 -16.013 1.00 98.50 299 LEU A O 1
ATOM 2330 N N . TYR A 1 300 ? 0.037 -21.885 -14.983 1.00 98.69 300 TYR A N 1
ATOM 2331 C CA . TYR A 1 300 ? 0.730 -21.455 -16.207 1.00 98.69 300 TYR A CA 1
ATOM 2332 C C . TYR A 1 300 ? 2.066 -22.156 -16.491 1.00 98.69 300 TYR A C 1
ATOM 2334 O O . TYR A 1 300 ? 2.664 -21.915 -17.535 1.00 98.69 300 TYR A O 1
ATOM 2342 N N . HIS A 1 301 ? 2.539 -23.054 -15.627 1.00 98.56 301 HIS A N 1
ATOM 2343 C CA . HIS A 1 301 ? 3.766 -23.853 -15.808 1.00 98.56 301 HIS A CA 1
ATOM 2344 C C . HIS A 1 301 ? 5.013 -22.990 -16.057 1.00 98.56 301 HIS A C 1
ATOM 2346 O O . HIS A 1 301 ? 5.754 -23.179 -17.025 1.00 98.56 301 HIS A O 1
ATOM 2352 N N . THR A 1 302 ? 5.205 -22.000 -15.184 1.00 98.69 302 THR A N 1
ATOM 2353 C CA . THR A 1 302 ? 6.273 -20.996 -15.261 1.00 98.69 302 THR A CA 1
ATOM 2354 C C . THR A 1 302 ? 7.648 -21.555 -14.875 1.00 98.69 302 THR A C 1
ATOM 2356 O O . THR A 1 302 ? 8.654 -21.185 -15.484 1.00 98.69 302 THR A O 1
ATOM 2359 N N . LYS A 1 303 ? 7.729 -22.482 -13.907 1.00 98.50 303 LYS A N 1
ATOM 2360 C CA . LYS A 1 303 ? 9.014 -23.009 -13.425 1.00 98.50 303 LYS A CA 1
ATOM 2361 C C . LYS A 1 303 ? 9.667 -23.928 -14.458 1.00 98.50 303 LYS A C 1
ATOM 2363 O O . LYS A 1 303 ? 9.070 -24.893 -14.931 1.00 98.50 303 LYS A O 1
ATOM 2368 N N . GLY A 1 304 ? 10.917 -23.635 -14.806 1.00 98.25 304 GLY A N 1
ATOM 2369 C CA . GLY A 1 304 ? 11.655 -24.327 -15.862 1.00 98.25 304 GLY A CA 1
ATOM 2370 C C . GLY A 1 304 ? 11.276 -23.919 -17.288 1.00 98.25 304 GLY A C 1
ATOM 2371 O O . GLY A 1 304 ? 11.707 -24.594 -18.223 1.00 98.25 304 GLY A O 1
ATOM 2372 N N . ASN A 1 305 ? 10.504 -22.842 -17.475 1.00 98.38 305 ASN A N 1
ATOM 2373 C CA . ASN A 1 305 ? 10.058 -22.377 -18.785 1.00 98.38 305 ASN A CA 1
ATOM 2374 C C . ASN A 1 305 ? 10.065 -20.840 -18.869 1.00 98.38 305 ASN A C 1
ATOM 2376 O O . ASN A 1 305 ? 9.080 -20.182 -18.530 1.00 98.38 305 ASN A O 1
ATOM 2380 N N . GLN A 1 306 ? 11.152 -20.275 -19.410 1.00 97.81 306 GLN A N 1
ATOM 2381 C CA . GLN A 1 306 ? 11.309 -18.822 -19.571 1.00 97.81 306 GLN A CA 1
ATOM 2382 C C . GLN A 1 306 ? 10.200 -18.175 -20.422 1.00 97.81 306 GLN A C 1
ATOM 2384 O O . GLN A 1 306 ? 9.913 -16.997 -20.248 1.00 97.81 306 GLN A O 1
ATOM 2389 N N . THR A 1 307 ? 9.539 -18.907 -21.331 1.00 98.19 307 THR A N 1
ATOM 2390 C CA . THR A 1 307 ? 8.428 -18.334 -22.117 1.00 98.19 307 THR A CA 1
ATOM 2391 C C . THR A 1 307 ? 7.163 -18.179 -21.283 1.00 98.19 307 THR A C 1
ATOM 2393 O O . THR A 1 307 ? 6.489 -17.158 -21.387 1.00 98.19 307 THR A O 1
ATOM 2396 N N . ASN A 1 308 ? 6.848 -19.149 -20.426 1.00 98.62 308 ASN A N 1
ATOM 2397 C CA . ASN A 1 308 ? 5.663 -19.060 -19.577 1.00 98.62 308 ASN A CA 1
ATOM 2398 C C . ASN A 1 308 ? 5.903 -18.127 -18.385 1.00 98.62 308 ASN A C 1
ATOM 2400 O O . ASN A 1 308 ? 5.025 -17.331 -18.081 1.00 98.62 308 ASN A O 1
ATOM 2404 N N . ALA A 1 309 ? 7.091 -18.153 -17.770 1.00 98.75 309 ALA A N 1
ATOM 2405 C CA . ALA A 1 309 ? 7.458 -17.201 -16.720 1.00 98.75 309 ALA A CA 1
ATOM 2406 C C . ALA A 1 309 ? 7.342 -15.748 -17.212 1.00 98.75 309 ALA A C 1
ATOM 2408 O O . ALA A 1 309 ? 6.594 -14.965 -16.638 1.00 98.75 309 ALA A O 1
ATOM 2409 N N . ASN A 1 310 ? 7.996 -15.395 -18.324 1.00 98.50 310 ASN A N 1
ATOM 2410 C CA . ASN A 1 310 ? 7.978 -14.024 -18.845 1.00 98.50 310 ASN A CA 1
ATOM 2411 C C . ASN A 1 310 ? 6.600 -13.551 -19.344 1.00 98.50 310 ASN A C 1
ATOM 2413 O O . ASN A 1 310 ? 6.372 -12.349 -19.413 1.00 98.50 310 ASN A O 1
ATOM 2417 N N . ASN A 1 311 ? 5.676 -14.456 -19.687 1.00 98.56 311 ASN A N 1
ATOM 2418 C CA . ASN A 1 311 ? 4.288 -14.082 -19.986 1.00 98.56 311 ASN A CA 1
ATOM 2419 C C . ASN A 1 311 ? 3.466 -13.771 -18.723 1.00 98.56 311 ASN A C 1
ATOM 2421 O O . ASN A 1 311 ? 2.420 -13.149 -18.838 1.00 98.56 311 ASN A O 1
ATOM 2425 N N . HIS A 1 312 ? 3.923 -14.185 -17.542 1.00 98.88 312 HIS A N 1
ATOM 2426 C CA . HIS A 1 312 ? 3.222 -14.042 -16.267 1.00 98.88 312 HIS A CA 1
ATOM 2427 C C . HIS A 1 312 ? 4.153 -13.380 -15.246 1.00 98.88 312 HIS A C 1
ATOM 2429 O O . HIS A 1 312 ? 4.499 -13.960 -14.217 1.00 98.88 312 HIS A O 1
ATOM 2435 N N . LEU A 1 313 ? 4.630 -12.176 -15.587 1.00 98.75 313 LEU A N 1
ATOM 2436 C CA . LEU A 1 313 ? 5.615 -11.446 -14.792 1.00 98.75 313 LEU A CA 1
ATOM 2437 C C . LEU A 1 313 ? 5.030 -11.062 -13.423 1.00 98.75 313 LEU A C 1
ATOM 2439 O O . LEU A 1 313 ? 4.001 -10.386 -13.354 1.00 98.75 313 LEU A O 1
ATOM 2443 N N . VAL A 1 314 ? 5.713 -11.467 -12.349 1.00 98.88 314 VAL A N 1
ATOM 2444 C CA . VAL A 1 314 ? 5.390 -11.106 -10.961 1.00 98.88 314 VAL A CA 1
ATOM 2445 C C . VAL A 1 314 ? 6.606 -10.442 -10.326 1.00 98.88 314 VAL A C 1
ATOM 2447 O O . VAL A 1 314 ? 7.735 -10.912 -10.498 1.00 98.88 314 VAL A O 1
ATOM 2450 N N . TYR A 1 315 ? 6.401 -9.340 -9.609 1.00 98.75 315 TYR A N 1
ATOM 2451 C CA . TYR A 1 315 ? 7.481 -8.565 -9.000 1.00 98.75 315 TYR A CA 1
ATOM 2452 C C . TYR A 1 315 ? 7.084 -7.984 -7.641 1.00 98.75 315 TYR A C 1
ATOM 2454 O O . TYR A 1 315 ? 6.024 -7.383 -7.475 1.00 98.75 315 TYR A O 1
ATOM 2462 N N . ASN A 1 316 ? 7.970 -8.163 -6.664 1.00 98.75 316 ASN A N 1
ATOM 2463 C CA . ASN A 1 316 ? 7.714 -7.828 -5.266 1.00 98.75 316 ASN A CA 1
ATOM 2464 C C . ASN A 1 316 ? 8.212 -6.415 -4.951 1.00 98.75 316 ASN A C 1
ATOM 2466 O O . ASN A 1 316 ? 9.350 -6.079 -5.295 1.00 98.75 316 ASN A O 1
ATOM 2470 N N . GLU A 1 317 ? 7.413 -5.605 -4.251 1.00 98.19 317 GLU A N 1
ATOM 2471 C CA . GLU A 1 317 ? 7.928 -4.404 -3.594 1.00 98.19 317 GLU A CA 1
ATOM 2472 C C . GLU A 1 317 ? 8.665 -4.784 -2.304 1.00 98.19 317 GLU A C 1
ATOM 2474 O O . GLU A 1 317 ? 8.063 -5.263 -1.343 1.00 98.19 317 GLU A O 1
ATOM 2479 N N . GLY A 1 318 ? 9.974 -4.517 -2.278 1.00 95.25 318 GLY A N 1
ATOM 2480 C CA . GLY A 1 318 ? 10.803 -4.637 -1.082 1.00 95.25 318 GLY A CA 1
ATOM 2481 C C . GLY A 1 318 ? 11.938 -3.611 -1.033 1.00 95.25 318 GLY A C 1
ATOM 2482 O O . GLY A 1 318 ? 12.695 -3.434 -1.989 1.00 95.25 318 GLY A O 1
ATOM 2483 N N . TYR A 1 319 ? 12.066 -2.918 0.095 1.00 94.88 319 TYR A N 1
ATOM 2484 C CA . TYR A 1 319 ? 13.143 -1.963 0.372 1.00 94.88 319 TYR A CA 1
ATOM 2485 C C . TYR A 1 319 ? 14.294 -2.587 1.190 1.00 94.88 319 TYR A C 1
ATOM 2487 O O . TYR A 1 319 ? 15.303 -1.921 1.434 1.00 94.88 319 TYR A O 1
ATOM 2495 N N . HIS A 1 320 ? 14.188 -3.865 1.577 1.00 93.62 320 HIS A N 1
ATOM 2496 C CA . HIS A 1 320 ? 15.226 -4.603 2.303 1.00 93.62 320 HIS A CA 1
ATOM 2497 C C . HIS A 1 320 ? 16.044 -5.547 1.402 1.00 93.62 320 HIS A C 1
ATOM 2499 O O . HIS A 1 320 ? 15.511 -6.405 0.699 1.00 93.62 320 HIS A O 1
ATOM 2505 N N . SER A 1 321 ? 17.376 -5.480 1.516 1.00 90.19 321 SER A N 1
ATOM 2506 C CA . SER A 1 321 ? 18.319 -6.325 0.758 1.00 90.19 321 SER A CA 1
ATOM 2507 C C . SER A 1 321 ? 18.158 -7.832 0.986 1.00 90.19 321 SER A C 1
ATOM 2509 O O . SER A 1 321 ? 18.525 -8.632 0.129 1.00 90.19 321 SER A O 1
ATOM 2511 N N . ASP A 1 322 ? 17.614 -8.234 2.135 1.00 89.44 322 ASP A N 1
ATOM 2512 C CA . ASP A 1 322 ? 17.409 -9.638 2.503 1.00 89.44 322 ASP A CA 1
ATOM 2513 C C . ASP A 1 322 ? 16.464 -10.373 1.532 1.00 89.44 322 ASP A C 1
ATOM 2515 O O . ASP A 1 322 ? 16.638 -11.575 1.299 1.00 89.44 322 ASP A O 1
ATOM 2519 N N . GLY A 1 323 ? 15.546 -9.649 0.876 1.00 91.19 323 GLY A N 1
ATOM 2520 C CA . GLY A 1 323 ? 14.679 -10.190 -0.173 1.00 91.19 323 GLY A CA 1
ATOM 2521 C C . GLY A 1 323 ? 15.444 -10.796 -1.356 1.00 91.19 323 GLY A C 1
ATOM 2522 O O . GLY A 1 323 ? 14.992 -11.797 -1.912 1.00 91.19 323 GLY A O 1
ATOM 2523 N N . GLN A 1 324 ? 16.641 -10.289 -1.684 1.00 94.81 324 GLN A N 1
ATOM 2524 C CA . GLN A 1 324 ? 17.500 -10.864 -2.730 1.00 94.81 324 GLN A CA 1
ATOM 2525 C C . GLN A 1 324 ? 17.809 -12.340 -2.431 1.00 94.81 324 GLN A C 1
ATOM 2527 O O . GLN A 1 324 ? 17.588 -13.223 -3.262 1.00 94.81 324 GLN A O 1
ATOM 2532 N N . SER A 1 325 ? 18.300 -12.607 -1.216 1.00 94.69 325 SER A N 1
ATOM 2533 C CA . SER A 1 325 ? 18.695 -13.951 -0.788 1.00 94.69 325 SER A CA 1
ATOM 2534 C C . SER A 1 325 ? 17.514 -14.916 -0.671 1.00 94.69 325 SER A C 1
ATOM 2536 O O . SER A 1 325 ? 17.669 -16.100 -0.980 1.00 94.69 325 SER A O 1
ATOM 2538 N N . LEU A 1 326 ? 16.333 -14.407 -0.303 1.00 94.75 326 LEU A N 1
ATOM 2539 C CA . LEU A 1 326 ? 15.103 -15.189 -0.267 1.00 94.75 326 LEU A CA 1
ATOM 2540 C C . LEU A 1 326 ? 14.698 -15.640 -1.679 1.00 94.75 326 LEU A C 1
ATOM 2542 O O . LEU A 1 326 ? 14.510 -16.835 -1.919 1.00 94.75 326 LEU A O 1
ATOM 2546 N N . MET A 1 327 ? 14.605 -14.694 -2.619 1.00 96.75 327 MET A N 1
ATOM 2547 C CA . MET A 1 327 ? 14.190 -14.960 -3.999 1.00 96.75 327 MET A CA 1
ATOM 2548 C C . MET A 1 327 ? 15.141 -15.939 -4.693 1.00 96.75 327 MET A C 1
ATOM 2550 O O . MET A 1 327 ? 14.698 -16.955 -5.236 1.00 96.75 327 MET A O 1
ATOM 2554 N N . ASP A 1 328 ? 16.455 -15.709 -4.610 1.00 96.88 328 ASP A N 1
ATOM 2555 C CA . ASP A 1 328 ? 17.444 -16.597 -5.233 1.00 96.88 328 ASP A CA 1
ATOM 2556 C C . ASP A 1 328 ? 17.402 -18.021 -4.659 1.00 96.88 328 ASP A C 1
ATOM 2558 O O . ASP A 1 328 ? 17.574 -18.985 -5.419 1.00 96.88 328 ASP A O 1
ATOM 2562 N N . GLY A 1 329 ? 17.113 -18.157 -3.358 1.00 96.88 329 GLY A N 1
ATOM 2563 C CA . GLY A 1 329 ? 16.952 -19.435 -2.661 1.00 96.88 329 GLY A CA 1
ATOM 2564 C C . GLY A 1 329 ? 15.670 -20.198 -3.020 1.00 96.88 329 GLY A C 1
ATOM 2565 O O . GLY A 1 329 ? 15.712 -21.422 -3.132 1.00 96.88 329 GLY A O 1
ATOM 2566 N N . LYS A 1 330 ? 14.551 -19.499 -3.263 1.00 97.25 330 LYS A N 1
ATOM 2567 C CA . LYS A 1 330 ? 13.267 -20.096 -3.704 1.00 97.25 330 LYS A CA 1
ATOM 2568 C C . LYS A 1 330 ? 13.252 -20.484 -5.192 1.00 97.25 330 LYS A C 1
ATOM 2570 O O . LYS A 1 330 ? 12.441 -21.304 -5.635 1.00 97.25 330 LYS A O 1
ATOM 2575 N N . GLY A 1 331 ? 14.184 -19.931 -5.967 1.00 98.00 331 GLY A N 1
ATOM 2576 C CA . GLY A 1 331 ? 14.279 -20.130 -7.414 1.00 98.00 331 GLY A CA 1
ATOM 2577 C C . GLY A 1 331 ? 13.650 -19.003 -8.236 1.00 98.00 331 GLY A C 1
ATOM 2578 O O . GLY A 1 331 ? 13.279 -19.235 -9.382 1.00 98.00 331 GLY A O 1
ATOM 2579 N N . ASN A 1 332 ? 13.551 -17.808 -7.650 1.00 98.56 332 ASN A N 1
ATOM 2580 C CA . ASN A 1 332 ? 13.014 -16.579 -8.238 1.00 98.56 332 ASN A CA 1
ATOM 2581 C C . ASN A 1 332 ? 11.595 -16.753 -8.809 1.00 98.56 332 ASN A C 1
ATOM 2583 O O . ASN A 1 332 ? 11.416 -16.606 -10.020 1.00 98.56 332 ASN A O 1
ATOM 2587 N N . PRO A 1 333 ? 10.608 -17.121 -7.964 1.00 98.25 333 PRO A N 1
ATOM 2588 C CA . PRO A 1 333 ? 9.202 -17.163 -8.363 1.00 98.25 333 PRO A CA 1
ATOM 2589 C C . PRO A 1 333 ? 8.642 -15.764 -8.682 1.00 98.25 333 PRO A C 1
ATOM 2591 O O . PRO A 1 333 ? 7.795 -15.662 -9.561 1.00 98.25 333 PRO A O 1
ATOM 2594 N N . GLU A 1 334 ? 9.208 -14.704 -8.091 1.00 98.75 334 GLU A N 1
ATOM 2595 C CA . GLU A 1 334 ? 8.994 -13.294 -8.449 1.00 98.75 334 GLU A CA 1
ATOM 2596 C C . GLU A 1 334 ? 10.340 -12.564 -8.669 1.00 98.75 334 GLU A C 1
ATOM 2598 O O . GLU A 1 334 ? 11.414 -13.077 -8.324 1.00 98.75 334 GLU A O 1
ATOM 2603 N N . LEU A 1 335 ? 10.300 -11.346 -9.227 1.00 98.88 335 LEU A N 1
ATOM 2604 C CA . LEU A 1 335 ? 11.459 -10.444 -9.291 1.00 98.88 335 LEU A CA 1
ATOM 2605 C C . LEU A 1 335 ? 11.668 -9.671 -7.978 1.00 98.88 335 LEU A C 1
ATOM 2607 O O . LEU A 1 335 ? 10.725 -9.147 -7.385 1.00 98.88 335 LEU A O 1
ATOM 2611 N N . TYR A 1 336 ? 12.934 -9.498 -7.594 1.00 98.69 336 TYR A N 1
ATOM 2612 C CA . TYR A 1 336 ? 13.362 -8.642 -6.479 1.00 98.69 336 TYR A CA 1
ATOM 2613 C C . TYR A 1 336 ? 13.439 -7.153 -6.885 1.00 98.69 336 TYR A C 1
ATOM 2615 O O . TYR A 1 336 ? 13.891 -6.843 -7.987 1.00 98.69 336 TYR A O 1
ATOM 2623 N N . MET A 1 337 ? 13.060 -6.216 -6.006 1.00 98.75 337 MET A N 1
ATOM 2624 C CA . MET A 1 337 ? 13.207 -4.774 -6.265 1.00 98.75 337 MET A CA 1
ATOM 2625 C C . MET A 1 337 ? 14.620 -4.275 -5.926 1.00 98.75 337 MET A C 1
ATOM 2627 O O . MET A 1 337 ? 15.001 -4.203 -4.758 1.00 98.75 337 MET A O 1
ATOM 2631 N N . ASP A 1 338 ? 15.394 -3.836 -6.924 1.00 98.50 338 ASP A N 1
ATOM 2632 C CA . ASP A 1 338 ? 16.713 -3.220 -6.710 1.00 98.50 338 ASP A CA 1
ATOM 2633 C C . ASP A 1 338 ? 16.598 -1.749 -6.264 1.00 98.50 338 ASP A C 1
ATOM 2635 O O . ASP A 1 338 ? 17.010 -0.802 -6.942 1.00 98.50 338 ASP A O 1
ATOM 2639 N N . SER A 1 339 ? 16.038 -1.564 -5.068 1.00 97.50 339 SER A N 1
ATOM 2640 C CA . SER A 1 339 ? 15.946 -0.279 -4.366 1.00 97.50 339 SER A CA 1
ATOM 2641 C C . SER A 1 339 ? 17.318 0.365 -4.107 1.00 97.50 339 SER A C 1
ATOM 2643 O O . SER A 1 339 ? 17.423 1.592 -4.020 1.00 97.50 339 SER A O 1
ATOM 2645 N N . LEU A 1 340 ? 18.396 -0.429 -4.062 1.00 97.62 340 LEU A N 1
ATOM 2646 C CA . LEU A 1 340 ? 19.767 0.076 -3.983 1.00 97.62 340 LEU A CA 1
ATOM 2647 C C . LEU A 1 340 ? 20.152 0.856 -5.250 1.00 97.62 340 LEU A C 1
ATOM 2649 O O . LEU A 1 340 ? 20.773 1.912 -5.127 1.00 97.62 340 LEU A O 1
ATOM 2653 N N . MET A 1 341 ? 19.736 0.414 -6.444 1.00 98.00 341 MET A N 1
ATOM 2654 C CA . MET A 1 341 ? 19.942 1.186 -7.677 1.00 98.00 341 MET A CA 1
ATOM 2655 C C . MET A 1 341 ? 19.207 2.534 -7.633 1.00 98.00 341 MET A C 1
ATOM 2657 O O . MET A 1 341 ? 19.808 3.549 -7.985 1.00 98.00 341 MET A O 1
ATOM 2661 N N . PHE A 1 342 ? 17.961 2.581 -7.143 1.00 98.44 342 PHE A N 1
ATOM 2662 C CA . PHE A 1 342 ? 17.220 3.840 -6.960 1.00 98.44 342 PHE A CA 1
ATOM 2663 C C . PHE A 1 342 ? 17.991 4.827 -6.064 1.00 98.44 342 PHE A C 1
ATOM 2665 O O . PHE A 1 342 ? 18.263 5.961 -6.472 1.00 98.44 342 PHE A O 1
ATOM 2672 N N . TYR A 1 343 ? 18.429 4.393 -4.875 1.00 98.31 343 TYR A N 1
ATOM 2673 C CA . TYR A 1 343 ? 19.210 5.257 -3.984 1.00 98.31 343 TYR A CA 1
ATOM 2674 C C . TYR A 1 343 ? 20.549 5.672 -4.611 1.00 98.31 343 TYR A C 1
ATOM 2676 O O . TYR A 1 343 ? 20.974 6.815 -4.455 1.00 98.31 343 TYR A O 1
ATOM 2684 N N . THR A 1 344 ? 21.213 4.786 -5.353 1.00 98.69 344 THR A N 1
ATOM 2685 C CA . THR A 1 344 ? 22.444 5.096 -6.095 1.00 98.69 344 THR A CA 1
ATOM 2686 C C . THR A 1 344 ? 22.214 6.177 -7.161 1.00 98.69 344 THR A C 1
ATOM 2688 O O . THR A 1 344 ? 23.024 7.103 -7.272 1.00 98.69 344 THR A O 1
ATOM 2691 N N . LEU A 1 345 ? 21.095 6.133 -7.892 1.00 98.81 345 LEU A N 1
ATOM 2692 C CA . LEU A 1 345 ? 20.709 7.155 -8.872 1.00 98.81 345 LEU A CA 1
ATOM 2693 C C . LEU A 1 345 ? 20.420 8.514 -8.203 1.00 98.81 345 LEU A C 1
ATOM 2695 O O . LEU A 1 345 ? 21.016 9.523 -8.602 1.00 98.81 345 LEU A O 1
ATOM 2699 N N . GLU A 1 346 ? 19.616 8.553 -7.131 1.00 98.25 346 GLU A N 1
ATOM 2700 C CA . GLU A 1 346 ? 19.369 9.788 -6.366 1.00 98.25 346 GLU A CA 1
ATOM 2701 C C . GLU A 1 346 ? 20.687 10.378 -5.833 1.00 98.25 346 GLU A C 1
ATOM 2703 O O . GLU A 1 346 ? 20.976 11.568 -6.006 1.00 98.25 346 GLU A O 1
ATOM 2708 N N . ASN A 1 347 ? 21.522 9.543 -5.210 1.00 98.44 347 ASN A N 1
ATOM 2709 C CA . ASN A 1 347 ? 22.719 9.981 -4.498 1.00 98.44 347 ASN A CA 1
ATOM 2710 C C . ASN A 1 347 ? 23.832 10.492 -5.424 1.00 98.44 347 ASN A C 1
ATOM 2712 O O . ASN A 1 347 ? 24.586 11.386 -5.033 1.00 98.44 347 ASN A O 1
ATOM 2716 N N . ILE A 1 348 ? 23.937 9.964 -6.646 1.00 98.00 348 ILE A N 1
ATOM 2717 C CA . ILE A 1 348 ? 24.973 10.342 -7.621 1.00 98.00 348 ILE A CA 1
ATOM 2718 C C . ILE A 1 348 ? 24.492 11.439 -8.575 1.00 98.00 348 ILE A C 1
ATOM 2720 O O . ILE A 1 348 ? 25.292 12.295 -8.965 1.00 98.00 348 ILE A O 1
ATOM 2724 N N . LEU A 1 349 ? 23.216 11.418 -8.971 1.00 98.44 349 LEU A N 1
ATOM 2725 C CA . LEU A 1 349 ? 22.673 12.252 -10.049 1.00 98.44 349 LEU A CA 1
ATOM 2726 C C . LEU A 1 349 ? 21.567 13.201 -9.563 1.00 98.44 349 LEU A C 1
ATOM 2728 O O . LEU A 1 349 ? 21.569 14.367 -9.967 1.00 98.44 349 LEU A O 1
ATOM 2732 N N . GLY A 1 350 ? 20.676 12.728 -8.685 1.00 97.38 350 GLY A N 1
ATOM 2733 C CA . GLY A 1 350 ? 19.492 13.448 -8.199 1.00 97.38 350 GLY A CA 1
ATOM 2734 C C . GLY A 1 350 ? 19.749 14.597 -7.217 1.00 97.38 350 GLY A C 1
ATOM 2735 O O . GLY A 1 350 ? 19.046 15.608 -7.267 1.00 97.38 350 GLY A O 1
ATOM 2736 N N . ARG A 1 351 ? 20.760 14.490 -6.342 1.00 96.75 351 ARG A N 1
ATOM 2737 C CA . ARG A 1 351 ? 21.062 15.495 -5.295 1.00 96.75 351 ARG A CA 1
ATOM 2738 C C . ARG A 1 351 ? 21.478 16.876 -5.845 1.00 96.75 351 ARG A C 1
ATOM 2740 O O . ARG A 1 351 ? 22.141 16.986 -6.878 1.00 96.75 351 ARG A O 1
ATOM 2747 N N . ILE A 1 352 ? 21.194 17.931 -5.067 1.00 92.25 352 ILE A N 1
ATOM 2748 C CA . ILE A 1 352 ? 21.669 19.321 -5.276 1.00 92.25 352 ILE A CA 1
ATOM 2749 C C . ILE A 1 352 ? 23.201 19.417 -5.170 1.00 92.25 352 ILE A C 1
ATOM 2751 O O . ILE A 1 352 ? 23.863 20.062 -5.978 1.00 92.25 352 ILE A O 1
ATOM 2755 N N . SER A 1 353 ? 23.761 18.806 -4.128 1.00 91.69 353 SER A N 1
ATOM 2756 C CA . SER A 1 353 ? 25.173 18.863 -3.747 1.00 91.69 353 SER A CA 1
ATOM 2757 C C . SER A 1 353 ? 25.541 17.598 -2.967 1.00 91.69 353 SER A C 1
ATOM 2759 O O . SER A 1 353 ? 24.668 16.783 -2.673 1.00 91.69 353 SER A O 1
ATOM 2761 N N . HIS A 1 354 ? 26.829 17.415 -2.652 1.00 93.44 354 HIS A N 1
ATOM 2762 C CA . HIS A 1 354 ? 27.336 16.190 -2.015 1.00 93.44 354 HIS A CA 1
ATOM 2763 C C . HIS A 1 354 ? 26.873 14.929 -2.765 1.00 93.44 354 HIS A C 1
ATOM 2765 O O . HIS A 1 354 ? 26.321 14.002 -2.179 1.00 93.44 354 HIS A O 1
ATOM 2771 N N . ARG A 1 355 ? 27.055 14.944 -4.091 1.00 96.06 355 ARG A N 1
ATOM 2772 C CA . ARG A 1 355 ? 26.854 13.773 -4.945 1.00 96.06 355 ARG A CA 1
ATOM 2773 C C . ARG A 1 355 ? 27.964 12.761 -4.688 1.00 96.06 355 ARG A C 1
ATOM 2775 O O . ARG A 1 355 ? 29.121 13.155 -4.524 1.00 96.06 355 ARG A O 1
ATOM 2782 N N . ASP A 1 356 ? 27.599 11.489 -4.661 1.00 96.44 356 ASP A N 1
ATOM 2783 C CA . ASP A 1 356 ? 28.545 10.392 -4.460 1.00 96.44 356 ASP A CA 1
ATOM 2784 C C . ASP A 1 356 ? 29.405 10.177 -5.732 1.00 96.44 356 ASP A C 1
ATOM 2786 O O . ASP A 1 356 ? 29.137 10.759 -6.792 1.00 96.44 356 ASP A O 1
ATOM 2790 N N . ASP A 1 357 ? 30.480 9.380 -5.644 1.00 95.44 357 ASP A N 1
ATOM 2791 C CA . ASP A 1 357 ? 31.351 9.136 -6.803 1.00 95.44 357 ASP A CA 1
ATOM 2792 C C . ASP A 1 357 ? 30.591 8.392 -7.912 1.00 95.44 357 ASP A C 1
ATOM 2794 O O . ASP A 1 357 ? 29.986 7.344 -7.695 1.00 95.44 357 ASP A O 1
ATOM 2798 N N . ILE A 1 358 ? 30.659 8.937 -9.125 1.00 96.06 358 ILE A N 1
ATOM 2799 C CA . ILE A 1 358 ? 29.887 8.472 -10.277 1.00 96.06 358 ILE A CA 1
ATOM 2800 C C . ILE A 1 358 ? 30.184 7.025 -10.709 1.00 96.06 358 ILE A C 1
ATOM 2802 O O . ILE A 1 358 ? 29.326 6.385 -11.311 1.00 96.06 358 ILE A O 1
ATOM 2806 N N . THR A 1 359 ? 31.345 6.460 -10.361 1.00 96.25 359 THR A N 1
ATOM 2807 C CA . THR A 1 359 ? 31.629 5.037 -10.629 1.00 96.25 359 THR A CA 1
ATOM 2808 C C . THR A 1 359 ? 30.819 4.073 -9.770 1.00 96.25 359 THR A C 1
ATOM 2810 O O . THR A 1 359 ? 30.704 2.908 -10.138 1.00 96.25 359 THR A O 1
ATOM 2813 N N . HIS A 1 360 ? 30.166 4.540 -8.702 1.00 97.38 360 HIS A N 1
ATOM 2814 C CA . HIS A 1 360 ? 29.218 3.719 -7.951 1.00 97.38 360 HIS A CA 1
ATOM 2815 C C . HIS A 1 360 ? 27.978 3.316 -8.779 1.00 97.38 360 HIS A C 1
ATOM 2817 O O . HIS A 1 360 ? 27.360 2.307 -8.453 1.00 97.38 360 HIS A O 1
ATOM 2823 N N . LEU A 1 361 ? 27.673 3.996 -9.900 1.00 98.12 361 LEU A N 1
ATOM 2824 C CA . LEU A 1 361 ? 26.671 3.537 -10.885 1.00 98.12 361 LEU A CA 1
ATOM 2825 C C . LEU A 1 361 ? 26.989 2.138 -11.453 1.00 98.12 361 LEU A C 1
ATOM 2827 O O . LEU A 1 361 ? 26.088 1.451 -11.921 1.00 98.12 361 LEU A O 1
ATOM 2831 N N . ALA A 1 362 ? 28.258 1.715 -11.413 1.00 97.62 362 ALA A N 1
ATOM 2832 C CA . ALA A 1 362 ? 28.707 0.401 -11.867 1.00 97.62 362 ALA A CA 1
ATOM 2833 C C . ALA A 1 362 ? 28.675 -0.681 -10.771 1.00 97.62 362 ALA A C 1
ATOM 2835 O O . ALA A 1 362 ? 28.799 -1.865 -11.086 1.00 97.62 362 ALA A O 1
ATOM 2836 N N . THR A 1 363 ? 28.575 -0.303 -9.489 1.00 97.06 363 THR A N 1
ATOM 2837 C CA . THR A 1 363 ? 28.867 -1.208 -8.358 1.00 97.06 363 THR A CA 1
ATOM 2838 C C . THR A 1 363 ? 27.815 -1.248 -7.256 1.00 97.06 363 THR A C 1
ATOM 2840 O O . THR A 1 363 ? 27.803 -2.214 -6.499 1.00 97.06 363 THR A O 1
ATOM 2843 N N . ASN A 1 364 ? 26.966 -0.226 -7.133 1.00 97.44 364 ASN A N 1
ATOM 2844 C CA . ASN A 1 364 ? 26.031 -0.068 -6.019 1.00 97.44 364 ASN A CA 1
ATOM 2845 C C . ASN A 1 364 ? 24.599 -0.356 -6.497 1.00 97.44 364 ASN A C 1
ATOM 2847 O O . ASN A 1 364 ? 23.767 0.538 -6.629 1.00 97.44 364 ASN A O 1
ATOM 2851 N N . SER A 1 365 ? 24.366 -1.627 -6.801 1.00 97.50 365 SER A N 1
ATOM 2852 C CA . SER A 1 365 ? 23.131 -2.234 -7.304 1.00 97.50 365 SER A CA 1
ATOM 2853 C C . SER A 1 365 ? 23.198 -3.728 -6.970 1.00 97.50 365 SER A C 1
ATOM 2855 O O . SER A 1 365 ? 24.281 -4.237 -6.659 1.00 97.50 365 SER A O 1
ATOM 2857 N N . VAL A 1 366 ? 22.079 -4.446 -7.067 1.00 96.25 366 VAL A N 1
ATOM 2858 C CA . VAL A 1 366 ? 22.065 -5.917 -7.008 1.00 96.25 366 VAL A CA 1
ATOM 2859 C C . VAL A 1 366 ? 22.951 -6.561 -8.094 1.00 96.25 366 VAL A C 1
ATOM 2861 O O . VAL A 1 366 ? 23.440 -7.675 -7.911 1.00 96.25 366 VAL A O 1
ATOM 2864 N N . VAL A 1 367 ? 23.233 -5.837 -9.189 1.00 97.56 367 VAL A N 1
ATOM 2865 C CA . VAL A 1 367 ? 24.138 -6.250 -10.275 1.00 97.56 367 VAL A CA 1
ATOM 2866 C C . VAL A 1 367 ? 25.353 -5.326 -10.371 1.00 97.56 367 VAL A C 1
ATO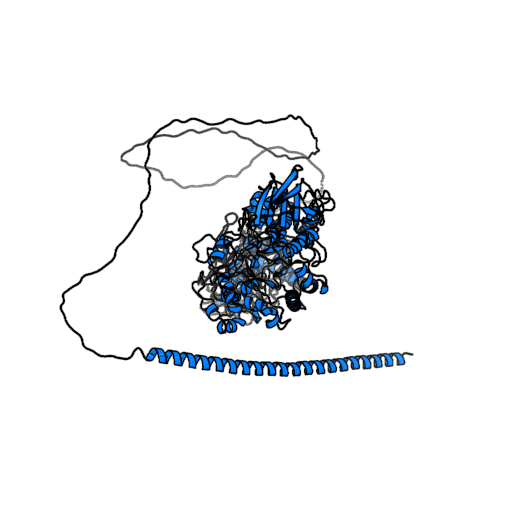M 2868 O O . VAL A 1 367 ? 25.231 -4.107 -10.503 1.00 97.56 367 VAL A O 1
ATOM 2871 N N . ASN A 1 368 ? 26.552 -5.914 -10.404 1.00 97.56 368 ASN A N 1
ATOM 2872 C CA . ASN A 1 368 ? 27.784 -5.188 -10.713 1.00 97.56 368 ASN A CA 1
ATOM 2873 C C . ASN A 1 368 ? 28.010 -5.130 -12.235 1.00 97.56 368 ASN A C 1
ATOM 2875 O O . ASN A 1 368 ? 28.308 -6.148 -12.861 1.00 97.56 368 ASN A O 1
ATOM 2879 N N . ARG A 1 369 ? 27.900 -3.927 -12.803 1.00 98.19 369 ARG A N 1
ATOM 2880 C CA . ARG A 1 369 ? 27.925 -3.635 -14.248 1.00 98.19 369 ARG A CA 1
ATOM 2881 C C . ARG A 1 369 ? 29.259 -3.048 -14.730 1.00 98.19 369 ARG A C 1
ATOM 2883 O O . ARG A 1 369 ? 29.344 -2.543 -15.843 1.00 98.19 369 ARG A O 1
ATOM 2890 N N . ALA A 1 370 ? 30.317 -3.109 -13.913 1.00 96.69 370 ALA A N 1
ATOM 2891 C CA . ALA A 1 370 ? 31.644 -2.610 -14.295 1.00 96.69 370 ALA A CA 1
ATOM 2892 C C . ALA A 1 370 ? 32.239 -3.373 -15.496 1.00 96.69 370 ALA A C 1
ATOM 2894 O O . ALA A 1 370 ? 32.899 -2.771 -16.331 1.00 96.69 370 ALA A O 1
ATOM 2895 N N . ASN A 1 371 ? 31.976 -4.681 -15.587 1.00 95.69 371 ASN A N 1
ATOM 2896 C CA . ASN A 1 371 ? 32.055 -5.472 -16.817 1.00 95.69 371 ASN A CA 1
ATOM 2897 C C . ASN A 1 371 ? 31.164 -6.709 -16.634 1.00 95.69 371 ASN A C 1
ATOM 2899 O O . ASN A 1 371 ? 31.528 -7.647 -15.912 1.00 95.69 371 ASN A O 1
ATOM 2903 N N . ASP A 1 372 ? 30.003 -6.687 -17.273 1.00 96.44 372 ASP A N 1
ATOM 2904 C CA . ASP A 1 372 ? 28.986 -7.729 -17.243 1.00 96.44 372 ASP A CA 1
ATOM 2905 C C . ASP A 1 372 ? 28.793 -8.323 -18.646 1.00 96.44 372 ASP A C 1
ATOM 2907 O O . ASP A 1 372 ? 28.041 -7.824 -19.483 1.00 96.44 372 ASP A O 1
ATOM 2911 N N . ASP A 1 373 ? 29.499 -9.423 -18.875 1.00 93.69 373 ASP A N 1
ATOM 2912 C CA . ASP A 1 373 ? 29.494 -10.233 -20.093 1.00 93.69 373 ASP A CA 1
ATOM 2913 C C . ASP A 1 373 ? 28.405 -11.325 -20.093 1.00 93.69 373 ASP A C 1
ATOM 2915 O O . ASP A 1 373 ? 28.346 -12.145 -21.008 1.00 93.69 373 ASP A O 1
ATOM 2919 N N . GLY A 1 374 ? 27.555 -11.380 -19.058 1.00 90.50 374 GLY A N 1
ATOM 2920 C CA . GLY A 1 374 ? 26.583 -12.462 -18.868 1.00 90.50 374 GLY A CA 1
ATOM 2921 C C . GLY A 1 374 ? 27.189 -13.805 -18.434 1.00 90.50 374 GLY A C 1
ATOM 2922 O O . GLY A 1 374 ? 26.469 -14.797 -18.364 1.00 90.50 374 GLY A O 1
ATOM 2923 N N . SER A 1 375 ? 28.483 -13.872 -18.090 1.00 87.56 375 SER A N 1
ATOM 2924 C CA . SER A 1 375 ? 29.121 -15.105 -17.585 1.00 87.56 375 SER A CA 1
ATOM 2925 C C . SER A 1 375 ? 28.687 -15.505 -16.165 1.00 87.56 375 SER A C 1
ATOM 2927 O O . SER A 1 375 ? 29.034 -16.589 -15.687 1.00 87.56 375 SER A O 1
ATOM 2929 N N . LYS A 1 376 ? 27.940 -14.635 -15.474 1.00 88.88 376 LYS A N 1
ATOM 2930 C CA . LYS A 1 376 ? 27.461 -14.810 -14.098 1.00 88.88 376 LYS A CA 1
ATOM 2931 C C . LYS A 1 376 ? 25.937 -14.814 -14.082 1.00 88.88 376 LYS A C 1
ATOM 2933 O O . LYS A 1 376 ? 25.312 -13.938 -14.666 1.00 88.88 376 LYS A O 1
ATOM 2938 N N . SER A 1 377 ? 25.354 -15.748 -13.334 1.00 88.81 377 SER A N 1
ATOM 2939 C CA . SER A 1 377 ? 23.941 -15.675 -12.955 1.00 88.81 377 SER A CA 1
ATOM 2940 C C . SER A 1 377 ? 23.764 -14.513 -11.978 1.00 88.81 377 SER A C 1
ATOM 2942 O O . SER A 1 377 ? 24.333 -14.562 -10.887 1.00 88.81 377 SER A O 1
ATOM 2944 N N . GLN A 1 378 ? 22.983 -13.503 -12.357 1.00 96.06 378 GLN A N 1
ATOM 2945 C CA . GLN A 1 378 ? 22.526 -12.453 -11.442 1.00 96.06 378 GLN A CA 1
ATOM 2946 C C . GLN A 1 378 ? 21.156 -12.814 -10.845 1.00 96.06 378 GLN A C 1
ATOM 2948 O O . GLN A 1 378 ? 20.463 -13.695 -11.364 1.00 96.06 378 GLN A O 1
ATOM 2953 N N . THR A 1 379 ? 20.751 -12.098 -9.795 1.00 97.81 379 THR A N 1
ATOM 2954 C CA . THR A 1 379 ? 19.377 -12.104 -9.269 1.00 97.81 379 THR A CA 1
ATOM 2955 C C . THR A 1 379 ? 18.432 -11.436 -10.288 1.00 97.81 379 THR A C 1
ATOM 2957 O O . THR A 1 379 ? 18.643 -10.261 -10.600 1.00 97.81 379 THR A O 1
ATOM 2960 N N . PRO A 1 380 ? 17.379 -12.112 -10.787 1.00 98.69 380 PRO A N 1
ATOM 2961 C CA . PRO A 1 380 ? 16.284 -11.481 -11.529 1.00 98.69 380 PRO A CA 1
ATOM 2962 C C . PRO A 1 380 ? 15.645 -10.354 -10.710 1.00 98.69 380 PRO A C 1
ATOM 2964 O O . PRO A 1 380 ? 15.195 -10.567 -9.581 1.00 98.69 380 PRO A O 1
ATOM 2967 N N . ASN A 1 381 ? 15.638 -9.142 -11.262 1.00 98.88 381 ASN A N 1
ATOM 2968 C CA . ASN A 1 381 ? 15.266 -7.937 -10.529 1.00 98.88 381 ASN A CA 1
ATOM 2969 C C . ASN A 1 381 ? 14.541 -6.915 -11.406 1.00 98.88 381 ASN A C 1
ATOM 2971 O O . ASN A 1 381 ? 14.702 -6.911 -12.629 1.00 98.88 381 ASN A O 1
ATOM 2975 N N . TRP A 1 382 ? 13.812 -6.012 -10.756 1.00 98.88 382 TRP A N 1
ATOM 2976 C CA . TRP A 1 382 ? 13.268 -4.798 -11.356 1.00 98.88 382 TRP A CA 1
ATOM 2977 C C . TRP A 1 382 ? 13.848 -3.546 -10.685 1.00 98.88 382 TRP A C 1
ATOM 2979 O O . TRP A 1 382 ? 14.259 -3.589 -9.523 1.00 98.88 382 TRP A O 1
ATOM 2989 N N . SER A 1 383 ? 13.944 -2.433 -11.416 1.00 98.81 383 SER A N 1
ATOM 2990 C CA . SER A 1 383 ? 14.565 -1.192 -10.915 1.00 98.81 383 SER A CA 1
ATOM 2991 C C . SER A 1 383 ? 13.939 0.075 -11.511 1.00 98.81 383 SER A C 1
ATOM 2993 O O . SER A 1 383 ? 13.349 0.033 -12.588 1.00 98.81 383 SER A O 1
ATOM 2995 N N . PHE A 1 384 ? 14.039 1.210 -10.810 1.00 98.88 384 PHE A N 1
ATOM 2996 C CA . PHE A 1 384 ? 13.260 2.423 -11.106 1.00 98.88 384 PHE A CA 1
ATOM 2997 C C . PHE A 1 384 ? 14.025 3.731 -10.816 1.00 98.88 384 PHE A C 1
ATOM 2999 O O . PHE A 1 384 ? 14.994 3.747 -10.054 1.00 98.88 384 PHE A O 1
ATOM 3006 N N . VAL A 1 385 ? 13.581 4.844 -11.421 1.00 98.88 385 VAL A N 1
ATOM 3007 C CA . VAL A 1 385 ? 14.051 6.220 -11.107 1.00 98.88 385 VAL A CA 1
ATOM 3008 C C . VAL A 1 385 ? 13.142 6.905 -10.081 1.00 98.88 385 VAL A C 1
ATOM 3010 O O . VAL A 1 385 ? 13.621 7.612 -9.199 1.00 98.88 385 VAL A O 1
ATOM 3013 N N . THR A 1 386 ? 11.834 6.682 -10.190 1.00 98.81 386 THR A N 1
ATOM 3014 C CA . THR A 1 386 ? 10.781 7.194 -9.304 1.00 98.81 386 THR A CA 1
ATOM 3015 C C . THR A 1 386 ? 9.683 6.133 -9.235 1.00 98.81 386 THR A C 1
ATOM 3017 O O . THR A 1 386 ? 9.488 5.425 -10.216 1.00 98.81 386 THR A O 1
ATOM 3020 N N . ASN A 1 387 ? 8.955 6.066 -8.122 1.00 98.62 387 ASN A N 1
ATOM 3021 C CA . ASN A 1 387 ? 7.608 5.497 -8.065 1.00 98.62 387 ASN A CA 1
ATOM 3022 C C . ASN A 1 387 ? 6.671 6.470 -7.316 1.00 98.62 387 ASN A C 1
ATOM 3024 O O . ASN A 1 387 ? 7.136 7.488 -6.773 1.00 98.62 387 ASN A O 1
ATOM 3028 N N . HIS A 1 388 ? 5.370 6.173 -7.263 1.00 98.56 388 HIS A N 1
ATOM 3029 C CA . HIS A 1 388 ? 4.366 6.992 -6.570 1.00 98.56 388 HIS A CA 1
ATOM 3030 C C . HIS A 1 388 ? 4.769 7.341 -5.127 1.00 98.56 388 HIS A C 1
ATOM 3032 O O . HIS A 1 388 ? 4.566 8.470 -4.664 1.00 98.56 388 HIS A O 1
ATOM 3038 N N . ASP A 1 389 ? 5.413 6.404 -4.430 1.00 97.69 389 ASP A N 1
ATOM 3039 C CA . ASP A 1 389 ? 5.769 6.538 -3.024 1.00 97.69 389 ASP A CA 1
ATOM 3040 C C . ASP A 1 389 ? 7.030 7.388 -2.794 1.00 97.69 389 ASP A C 1
ATOM 3042 O O . ASP A 1 389 ? 7.104 8.185 -1.852 1.00 97.69 389 ASP A O 1
ATOM 3046 N N . GLN A 1 390 ? 7.995 7.350 -3.717 1.00 98.44 390 GLN A N 1
ATOM 3047 C CA . GLN A 1 390 ? 9.123 8.286 -3.690 1.00 98.44 390 GLN A CA 1
ATOM 3048 C C . GLN A 1 390 ? 8.704 9.712 -4.076 1.00 98.44 390 GLN A C 1
ATOM 3050 O O . GLN A 1 390 ? 9.250 10.677 -3.528 1.00 98.44 390 GLN A O 1
ATOM 3055 N N . ARG A 1 391 ? 7.669 9.884 -4.913 1.00 98.75 391 ARG A N 1
ATOM 3056 C CA . ARG A 1 391 ? 7.050 11.204 -5.115 1.00 98.75 391 ARG A CA 1
ATOM 3057 C C . ARG A 1 391 ? 6.300 11.677 -3.863 1.00 98.75 391 ARG A C 1
ATOM 3059 O O . ARG A 1 391 ? 6.507 12.820 -3.445 1.00 98.75 391 ARG A O 1
ATOM 3066 N N . LYS A 1 392 ? 5.514 10.811 -3.209 1.00 98.44 392 LYS A N 1
ATOM 3067 C CA . LYS A 1 392 ? 4.876 11.075 -1.900 1.00 98.44 392 LYS A CA 1
ATOM 3068 C C . LYS A 1 392 ? 5.890 11.571 -0.868 1.00 98.44 392 LYS A C 1
ATOM 3070 O O . LYS A 1 392 ? 5.683 12.622 -0.261 1.00 98.44 392 LYS A O 1
ATOM 3075 N N . ASN A 1 393 ? 7.016 10.871 -0.727 1.00 98.25 393 ASN A N 1
ATOM 3076 C CA . ASN A 1 393 ? 8.103 11.229 0.187 1.00 98.25 393 ASN A CA 1
ATOM 3077 C C . ASN A 1 393 ? 8.682 12.633 -0.075 1.00 98.25 393 ASN A C 1
ATOM 3079 O O . ASN A 1 393 ? 9.080 13.323 0.867 1.00 98.25 393 ASN A O 1
ATOM 3083 N N . LEU A 1 394 ? 8.721 13.081 -1.332 1.00 98.38 394 LEU A N 1
ATOM 3084 C CA . LEU A 1 394 ? 9.172 14.424 -1.705 1.00 98.38 394 LEU A CA 1
ATOM 3085 C C . LEU A 1 394 ? 8.124 15.488 -1.332 1.00 98.38 394 LEU A C 1
ATOM 3087 O O . LEU A 1 394 ? 8.449 16.448 -0.629 1.00 98.38 394 LEU A O 1
ATOM 3091 N N . ILE A 1 395 ? 6.866 15.295 -1.736 1.00 98.69 395 ILE A N 1
ATOM 3092 C CA . ILE A 1 395 ? 5.771 16.252 -1.498 1.00 98.69 395 ILE A CA 1
ATOM 3093 C C . ILE A 1 395 ? 5.473 16.403 0.001 1.00 98.69 395 ILE A C 1
ATOM 3095 O O . ILE A 1 395 ? 5.385 17.524 0.504 1.00 98.69 395 ILE A O 1
ATOM 3099 N N . ASN A 1 396 ? 5.409 15.303 0.754 1.00 98.31 396 ASN A N 1
ATOM 3100 C CA . ASN A 1 396 ? 5.227 15.349 2.207 1.00 98.31 396 ASN A CA 1
ATOM 3101 C C . ASN A 1 396 ? 6.387 16.073 2.908 1.00 98.31 396 ASN A C 1
ATOM 3103 O O . ASN A 1 396 ? 6.159 16.843 3.841 1.00 98.31 396 ASN A O 1
ATOM 3107 N N . ARG A 1 397 ? 7.630 15.900 2.437 1.00 97.81 397 ARG A N 1
ATOM 3108 C CA . ARG A 1 397 ? 8.790 16.633 2.967 1.00 97.81 397 ARG A CA 1
ATOM 3109 C C . ARG A 1 397 ? 8.679 18.143 2.734 1.00 97.81 397 ARG A C 1
ATOM 3111 O O . ARG A 1 397 ? 9.088 18.897 3.613 1.00 97.81 397 ARG A O 1
ATOM 3118 N N . MET A 1 398 ? 8.123 18.587 1.604 1.00 98.12 398 MET A N 1
ATOM 3119 C CA . MET A 1 398 ? 7.816 20.007 1.374 1.00 98.12 398 MET A CA 1
ATOM 3120 C C . MET A 1 398 ? 6.763 20.496 2.379 1.00 98.12 398 MET A C 1
ATOM 3122 O O . MET A 1 398 ? 7.069 21.371 3.185 1.00 98.12 398 MET A O 1
ATOM 3126 N N . ILE A 1 399 ? 5.613 19.814 2.471 1.00 98.25 399 ILE A N 1
ATOM 3127 C CA . ILE A 1 399 ? 4.535 20.130 3.431 1.00 98.25 399 ILE A CA 1
ATOM 3128 C C . ILE A 1 399 ? 5.065 20.299 4.870 1.00 98.25 399 ILE A C 1
ATOM 3130 O O . ILE A 1 399 ? 4.683 21.249 5.557 1.00 98.25 399 ILE A O 1
ATOM 3134 N N . ILE A 1 400 ? 5.955 19.406 5.322 1.00 97.12 400 ILE A N 1
ATOM 3135 C CA . ILE A 1 400 ? 6.581 19.448 6.657 1.00 97.12 400 ILE A CA 1
ATOM 3136 C C . ILE A 1 400 ? 7.525 20.657 6.817 1.00 97.12 400 ILE A C 1
ATOM 3138 O O . ILE A 1 400 ? 7.540 21.280 7.881 1.00 97.12 400 ILE A O 1
ATOM 3142 N N . ASN A 1 401 ? 8.305 21.000 5.785 1.00 96.00 401 ASN A N 1
ATOM 3143 C CA . ASN A 1 401 ? 9.215 22.152 5.804 1.00 96.00 401 ASN A CA 1
ATOM 3144 C C . ASN A 1 401 ? 8.461 23.490 5.854 1.00 96.00 401 ASN A C 1
ATOM 3146 O O . ASN A 1 401 ? 8.901 24.407 6.548 1.00 96.00 401 ASN A O 1
ATOM 3150 N N . ASP A 1 402 ? 7.339 23.589 5.137 1.00 96.25 402 ASP A N 1
ATOM 3151 C CA . ASP A 1 402 ? 6.555 24.822 4.985 1.00 96.25 402 ASP A CA 1
ATOM 3152 C C . ASP A 1 402 ? 5.736 25.157 6.246 1.00 96.25 402 ASP A C 1
ATOM 3154 O O . ASP A 1 402 ? 5.408 26.318 6.507 1.00 96.25 402 ASP A O 1
ATOM 3158 N N . HIS A 1 403 ? 5.463 24.147 7.081 1.00 94.75 403 HIS A N 1
ATOM 3159 C CA . HIS A 1 403 ? 4.631 24.239 8.286 1.00 94.75 403 HIS A CA 1
ATOM 3160 C C . HIS A 1 403 ? 5.390 23.823 9.570 1.00 94.75 403 HIS A C 1
ATOM 3162 O O . HIS A 1 403 ? 4.938 22.948 10.323 1.00 94.75 403 HIS A O 1
ATOM 3168 N N . PRO A 1 404 ? 6.552 24.436 9.872 1.00 92.12 404 PRO A N 1
ATOM 3169 C CA . PRO A 1 404 ? 7.448 23.962 10.918 1.00 92.12 404 PRO A CA 1
ATOM 3170 C C . PRO A 1 404 ? 6.813 24.067 12.312 1.00 92.12 404 PRO A C 1
ATOM 3172 O O . PRO A 1 404 ? 6.418 25.141 12.767 1.00 92.12 404 PRO A O 1
ATOM 3175 N N . GLY A 1 405 ? 6.777 22.938 13.023 1.00 88.06 405 GLY A N 1
ATOM 3176 C CA . GLY A 1 405 ? 6.244 22.832 14.385 1.00 88.06 405 GLY A CA 1
ATOM 3177 C C . GLY A 1 405 ? 4.824 22.264 14.487 1.00 88.06 405 GLY A C 1
ATOM 3178 O O . GLY A 1 405 ? 4.388 21.978 15.602 1.00 88.06 405 GLY A O 1
ATOM 3179 N N . VAL A 1 406 ? 4.128 22.037 13.366 1.00 90.44 406 VAL A N 1
ATOM 3180 C CA . VAL A 1 406 ? 2.889 21.240 13.344 1.00 90.44 406 VAL A CA 1
ATOM 3181 C C . VAL A 1 406 ? 3.274 19.757 13.371 1.00 90.44 406 VAL A C 1
ATOM 3183 O O . VAL A 1 406 ? 3.844 19.242 12.413 1.00 90.44 406 VAL A O 1
ATOM 3186 N N . LYS A 1 407 ? 3.030 19.069 14.491 1.00 88.25 407 LYS A N 1
ATOM 3187 C CA . LYS A 1 407 ? 3.488 17.679 14.694 1.00 88.25 407 LYS A CA 1
ATOM 3188 C C . LYS A 1 407 ? 2.604 16.652 14.001 1.00 88.25 407 LYS A C 1
ATOM 3190 O O . LYS A 1 407 ? 3.091 15.731 13.363 1.00 88.25 407 LYS A O 1
ATOM 3195 N N . ASP A 1 408 ? 1.303 16.835 14.105 1.00 87.94 408 ASP A N 1
ATOM 3196 C CA . ASP A 1 408 ? 0.259 15.975 13.563 1.00 87.94 408 ASP A CA 1
ATOM 3197 C C . ASP A 1 408 ? -0.029 16.237 12.073 1.00 87.94 408 ASP A C 1
ATOM 3199 O O . ASP A 1 408 ? -1.000 15.710 11.539 1.00 87.94 408 ASP A O 1
ATOM 3203 N N . ILE A 1 409 ? 0.818 17.006 11.373 1.00 94.00 409 ILE A N 1
ATOM 3204 C CA . ILE A 1 409 ? 0.610 17.412 9.971 1.00 94.00 409 ILE A CA 1
ATOM 3205 C C . ILE A 1 409 ? 0.533 16.244 8.978 1.00 94.00 409 ILE A C 1
ATOM 3207 O O . ILE A 1 409 ? -0.097 16.371 7.934 1.00 94.00 409 ILE A O 1
ATOM 3211 N N . MET A 1 410 ? 1.141 15.104 9.306 1.00 93.88 410 MET A N 1
ATOM 3212 C CA . MET A 1 410 ? 1.052 13.861 8.526 1.00 93.88 410 MET A CA 1
ATOM 3213 C C . MET A 1 410 ? -0.034 12.902 9.049 1.00 93.88 410 MET A C 1
ATOM 3215 O O . MET A 1 410 ? -0.214 11.820 8.503 1.00 93.88 410 MET A O 1
ATOM 3219 N N . GLY A 1 411 ? -0.781 13.296 10.082 1.00 88.44 411 GLY A N 1
ATOM 3220 C CA . GLY A 1 411 ? -1.933 12.582 10.639 1.00 88.44 411 GLY A CA 1
ATOM 3221 C C . GLY A 1 411 ? -3.198 13.439 10.548 1.00 88.44 411 GLY A C 1
ATOM 3222 O O . GLY A 1 411 ? -3.521 13.958 9.480 1.00 88.44 411 GLY A O 1
ATOM 3223 N N . ALA A 1 412 ? -3.897 13.622 11.672 1.00 85.19 412 ALA A N 1
ATOM 3224 C CA . ALA A 1 412 ? -5.142 14.397 11.756 1.00 85.19 412 ALA A CA 1
ATOM 3225 C C . ALA A 1 412 ? -4.997 15.902 11.429 1.00 85.19 412 ALA A C 1
ATOM 3227 O O . ALA A 1 412 ? -5.990 16.561 11.125 1.00 85.19 412 ALA A O 1
ATOM 3228 N N . GLY A 1 413 ? -3.778 16.448 11.465 1.00 89.31 413 GLY A N 1
ATOM 3229 C CA . GLY A 1 413 ? -3.474 17.824 11.066 1.00 89.31 413 GLY A CA 1
ATOM 3230 C C . GLY A 1 413 ? -3.263 18.016 9.558 1.00 89.31 413 GLY A C 1
ATOM 3231 O O . GLY A 1 413 ? -3.068 19.156 9.126 1.00 89.31 413 GLY A O 1
ATOM 3232 N N . TYR A 1 414 ? -3.281 16.937 8.764 1.00 93.75 414 TYR A N 1
ATOM 3233 C CA . TYR A 1 414 ? -3.119 16.968 7.306 1.00 93.75 414 TYR A CA 1
ATOM 3234 C C . TYR A 1 414 ? -4.263 17.711 6.604 1.00 93.75 414 TYR A C 1
ATOM 3236 O O . TYR A 1 414 ? -5.416 17.646 7.032 1.00 93.75 414 TYR A O 1
ATOM 3244 N N . LYS A 1 415 ? -3.954 18.381 5.486 1.00 94.06 415 LYS A N 1
ATOM 3245 C CA . LYS A 1 415 ? -4.933 19.049 4.618 1.00 94.06 415 LYS A CA 1
ATOM 3246 C C . LYS A 1 415 ? -4.519 18.993 3.151 1.00 94.06 415 LYS A C 1
ATOM 3248 O O . LYS A 1 415 ? -3.335 19.136 2.839 1.00 94.06 415 LYS A O 1
ATOM 3253 N N . ALA A 1 416 ? -5.499 18.865 2.258 1.00 93.75 416 ALA A N 1
ATOM 3254 C CA . ALA A 1 416 ? -5.274 18.837 0.813 1.00 93.75 416 ALA A CA 1
ATOM 3255 C C . ALA A 1 416 ? -4.680 20.158 0.289 1.00 93.75 416 ALA A C 1
ATOM 3257 O O . ALA A 1 416 ? -3.856 20.150 -0.622 1.00 93.75 416 ALA A O 1
ATOM 3258 N N . GLU A 1 417 ? -5.012 21.296 0.905 1.00 96.50 417 GLU A N 1
ATOM 3259 C CA . GLU A 1 417 ? -4.464 22.608 0.552 1.00 96.50 417 GLU A CA 1
ATOM 3260 C C . GLU A 1 417 ? -2.936 22.673 0.703 1.00 96.50 417 GLU A C 1
ATOM 3262 O O . GLU A 1 417 ? -2.280 23.348 -0.089 1.00 96.50 417 GLU A O 1
ATOM 3267 N N . TYR A 1 418 ? -2.355 21.937 1.660 1.00 97.38 418 TYR A N 1
ATOM 3268 C CA . TYR A 1 418 ? -0.900 21.873 1.820 1.00 97.38 418 TYR A CA 1
ATOM 3269 C C . TYR A 1 418 ? -0.243 21.115 0.659 1.00 97.38 418 TYR A C 1
ATOM 3271 O O . TYR A 1 418 ? 0.786 21.549 0.146 1.00 97.38 418 TYR A O 1
ATOM 3279 N N . ALA A 1 419 ? -0.856 20.019 0.198 1.00 97.31 419 ALA A N 1
ATOM 3280 C CA . ALA A 1 419 ? -0.396 19.305 -0.991 1.00 97.31 419 ALA A CA 1
ATOM 3281 C C . ALA A 1 419 ? -0.575 20.147 -2.262 1.00 97.31 419 ALA A C 1
ATOM 3283 O O . ALA A 1 419 ? 0.329 20.185 -3.090 1.00 97.31 419 ALA A O 1
ATOM 3284 N N . ASN A 1 420 ? -1.683 20.881 -2.389 1.00 97.31 420 ASN A N 1
ATOM 3285 C CA . ASN A 1 420 ? -1.918 21.786 -3.516 1.00 97.31 420 ASN A CA 1
ATOM 3286 C C . ASN A 1 420 ? -0.852 22.894 -3.601 1.00 97.31 420 ASN A C 1
ATOM 3288 O O . ASN A 1 420 ? -0.384 23.196 -4.698 1.00 97.31 420 ASN A O 1
ATOM 3292 N N . GLN A 1 421 ? -0.426 23.466 -2.466 1.00 97.94 421 GLN A N 1
ATOM 3293 C CA . GLN A 1 421 ? 0.709 24.397 -2.432 1.00 97.94 421 GLN A CA 1
ATOM 3294 C C . GLN A 1 421 ? 2.017 23.690 -2.818 1.00 97.94 421 GLN A C 1
ATOM 3296 O O . GLN A 1 421 ? 2.711 24.148 -3.726 1.00 97.94 421 GLN A O 1
ATOM 3301 N N . ALA A 1 422 ? 2.334 22.562 -2.174 1.00 98.56 422 ALA A N 1
ATOM 3302 C CA . ALA A 1 422 ? 3.573 21.830 -2.427 1.00 98.56 422 ALA A CA 1
ATOM 3303 C C . ALA A 1 422 ? 3.709 21.399 -3.900 1.00 98.56 422 ALA A C 1
ATOM 3305 O O . ALA A 1 422 ? 4.799 21.469 -4.460 1.00 98.56 422 ALA A O 1
ATOM 3306 N N . TRP A 1 423 ? 2.609 21.044 -4.570 1.00 98.62 423 TRP A N 1
ATOM 3307 C CA . TRP A 1 423 ? 2.598 20.743 -6.003 1.00 98.62 423 TRP A CA 1
ATOM 3308 C C . TRP A 1 423 ? 2.844 21.965 -6.894 1.00 98.62 423 TRP A C 1
ATOM 3310 O O . TRP A 1 423 ? 3.604 21.870 -7.859 1.00 98.62 423 TRP A O 1
ATOM 3320 N N . GLN A 1 424 ? 2.269 23.127 -6.567 1.00 98.06 424 GLN A N 1
ATOM 3321 C CA . GLN A 1 424 ? 2.566 24.376 -7.282 1.00 98.06 424 GLN A CA 1
ATOM 3322 C C . GLN A 1 424 ? 4.047 24.754 -7.150 1.00 98.06 424 GLN A C 1
ATOM 3324 O O . GLN A 1 424 ? 4.682 25.129 -8.137 1.00 98.06 424 GLN A O 1
ATOM 3329 N N . GLU A 1 425 ? 4.622 24.603 -5.955 1.00 98.44 425 GLU A N 1
ATOM 3330 C CA . GLU A 1 425 ? 6.053 24.818 -5.730 1.00 98.44 425 GLU A CA 1
ATOM 3331 C C . GLU A 1 425 ? 6.922 23.761 -6.430 1.00 98.44 425 GLU A C 1
ATOM 3333 O O . GLU A 1 425 ? 7.953 24.116 -7.005 1.00 98.44 425 GLU A O 1
ATOM 3338 N N . PHE A 1 426 ? 6.492 22.493 -6.458 1.00 98.69 426 PHE A N 1
ATOM 3339 C CA . PHE A 1 426 ? 7.200 21.399 -7.123 1.00 98.69 426 PHE A CA 1
ATOM 3340 C C . PHE A 1 426 ? 7.357 21.646 -8.623 1.00 98.69 426 PHE A C 1
ATOM 3342 O O . PHE A 1 426 ? 8.487 21.635 -9.100 1.00 98.69 426 PHE A O 1
ATOM 3349 N N . TYR A 1 427 ? 6.282 21.920 -9.374 1.00 98.62 427 TYR A N 1
ATOM 3350 C CA . TYR A 1 427 ? 6.396 22.130 -10.828 1.00 98.62 427 TYR A CA 1
ATOM 3351 C C . TYR A 1 427 ? 7.247 23.368 -11.167 1.00 98.62 427 TYR A C 1
ATOM 3353 O O . TYR A 1 427 ? 8.057 23.345 -12.098 1.00 98.62 427 TYR A O 1
ATOM 3361 N N . VAL A 1 428 ? 7.129 24.439 -10.372 1.00 98.38 428 VAL A N 1
ATOM 3362 C CA . VAL A 1 428 ? 7.957 25.648 -10.520 1.00 98.38 428 VAL A CA 1
ATOM 3363 C C . VAL A 1 428 ? 9.434 25.373 -10.209 1.00 98.38 428 VAL A C 1
ATOM 3365 O O . VAL A 1 428 ? 10.303 26.029 -10.785 1.00 98.38 428 VAL A O 1
ATOM 3368 N N . ASP A 1 429 ? 9.746 24.426 -9.321 1.00 98.62 429 ASP A N 1
ATOM 3369 C CA . ASP A 1 429 ? 11.114 24.018 -8.992 1.00 98.62 429 ASP A CA 1
ATOM 3370 C C . ASP A 1 429 ? 11.689 22.977 -9.971 1.00 98.62 429 ASP A C 1
ATOM 3372 O O . ASP A 1 429 ? 12.847 23.085 -10.377 1.00 98.62 429 ASP A O 1
ATOM 3376 N N . GLN A 1 430 ? 10.866 22.034 -10.440 1.00 98.44 430 GLN A N 1
ATOM 3377 C CA . GLN A 1 430 ? 11.181 21.046 -11.477 1.00 98.44 430 GLN A CA 1
ATOM 3378 C C . GLN A 1 430 ? 11.669 21.737 -12.760 1.00 98.44 430 GLN A C 1
ATOM 3380 O O . GLN A 1 430 ? 12.668 21.312 -13.343 1.00 98.44 430 GLN A O 1
ATOM 3385 N N . ALA A 1 431 ? 11.066 22.871 -13.131 1.00 97.44 431 ALA A N 1
ATOM 3386 C CA . ALA A 1 431 ? 11.476 23.692 -14.271 1.00 97.44 431 ALA A CA 1
ATOM 3387 C C . ALA A 1 431 ? 12.813 24.456 -14.088 1.00 97.44 431 ALA A C 1
ATOM 3389 O O . ALA A 1 431 ? 13.301 25.074 -15.038 1.00 97.44 431 ALA A O 1
ATOM 3390 N N . ARG A 1 432 ? 13.447 24.447 -12.903 1.00 97.31 432 ARG A N 1
ATOM 3391 C CA . ARG A 1 432 ? 14.697 25.194 -12.639 1.00 97.31 432 ARG A CA 1
ATOM 3392 C C . ARG A 1 432 ? 15.948 24.396 -12.997 1.00 97.31 432 ARG A C 1
ATOM 3394 O O . ARG A 1 432 ? 16.022 23.188 -12.782 1.00 97.31 432 ARG A O 1
ATOM 3401 N N . ALA A 1 433 ? 16.993 25.111 -13.421 1.00 95.19 433 ALA A N 1
ATOM 3402 C CA . ALA A 1 433 ? 18.365 24.593 -13.471 1.00 95.19 433 ALA A CA 1
ATOM 3403 C C . ALA A 1 433 ? 18.992 24.407 -12.072 1.00 95.19 433 ALA A C 1
ATOM 3405 O O . ALA A 1 433 ? 19.874 23.573 -11.895 1.00 95.19 433 ALA A O 1
ATOM 3406 N N . TYR A 1 434 ? 18.511 25.161 -11.077 1.00 96.12 434 TYR A N 1
ATOM 3407 C CA . TYR A 1 434 ? 18.942 25.093 -9.677 1.00 96.12 434 TYR A CA 1
ATOM 3408 C C . TYR A 1 434 ? 17.752 24.748 -8.769 1.00 96.12 434 TYR A C 1
ATOM 3410 O O . TYR A 1 434 ? 17.241 25.591 -8.027 1.00 96.12 434 TYR A O 1
ATOM 3418 N N . LYS A 1 435 ? 17.285 23.502 -8.885 1.00 97.50 435 LYS A N 1
ATOM 3419 C CA . LYS A 1 435 ? 16.193 22.916 -8.092 1.00 97.50 435 LYS A CA 1
ATOM 3420 C C . LYS A 1 435 ? 16.531 22.914 -6.594 1.00 97.50 435 LYS A C 1
ATOM 3422 O O . LYS A 1 435 ? 17.702 22.769 -6.230 1.00 97.50 435 LYS A O 1
ATOM 3427 N N . GLN A 1 436 ? 15.522 23.079 -5.747 1.00 96.94 436 GLN A N 1
ATOM 3428 C CA . GLN A 1 436 ? 15.601 23.049 -4.280 1.00 96.94 436 GLN A CA 1
ATOM 3429 C C . GLN A 1 436 ? 14.938 21.797 -3.682 1.00 96.94 436 GLN A C 1
ATOM 3431 O O . GLN A 1 436 ? 15.305 21.382 -2.583 1.00 96.94 436 GLN A O 1
ATOM 3436 N N . TYR A 1 437 ? 13.988 21.197 -4.404 1.00 96.31 437 TYR A N 1
ATOM 3437 C CA . TYR A 1 437 ? 13.182 20.056 -3.970 1.00 96.31 437 TYR A CA 1
ATOM 3438 C C . TYR A 1 437 ? 13.190 18.929 -5.007 1.00 96.31 437 TYR A C 1
ATOM 3440 O O . TYR A 1 437 ? 13.413 17.774 -4.653 1.00 96.31 437 TYR A O 1
ATOM 3448 N N . ALA A 1 438 ? 12.961 19.259 -6.283 1.00 97.88 438 ALA A N 1
ATOM 3449 C CA . ALA A 1 438 ? 12.874 18.278 -7.360 1.00 97.88 438 ALA A CA 1
ATOM 3450 C C . ALA A 1 438 ? 14.251 17.669 -7.698 1.00 97.88 438 ALA A C 1
ATOM 3452 O O . ALA A 1 438 ? 15.280 18.346 -7.614 1.00 97.88 438 ALA A O 1
ATOM 3453 N N . GLN A 1 439 ? 14.277 16.396 -8.110 1.00 98.12 439 GLN A N 1
ATOM 3454 C CA . GLN A 1 439 ? 15.527 15.709 -8.449 1.00 98.12 439 GLN A CA 1
ATOM 3455 C C . GLN A 1 439 ? 16.206 16.291 -9.699 1.00 98.12 439 GLN A C 1
ATOM 3457 O O . GLN A 1 439 ? 15.569 16.678 -10.681 1.00 98.12 439 GLN A O 1
ATOM 3462 N N . TYR A 1 440 ? 17.536 16.332 -9.668 1.00 98.50 440 TYR A N 1
ATOM 3463 C CA . TYR A 1 440 ? 18.378 16.699 -10.803 1.00 98.50 440 TYR A CA 1
ATOM 3464 C C . TYR A 1 440 ? 18.585 15.520 -11.762 1.00 98.50 440 TYR A C 1
ATOM 3466 O O . TYR A 1 440 ? 18.416 14.358 -11.400 1.00 98.50 440 TYR A O 1
ATOM 3474 N N . ASN A 1 441 ? 19.025 15.825 -12.989 1.00 98.62 441 ASN A N 1
ATOM 3475 C CA . ASN A 1 441 ? 19.538 14.835 -13.940 1.00 98.62 441 ASN A CA 1
ATOM 3476 C C . ASN A 1 441 ? 18.568 13.681 -14.276 1.00 98.62 441 ASN A C 1
ATOM 3478 O O . ASN A 1 441 ? 19.028 12.630 -14.711 1.00 98.62 441 ASN A O 1
ATOM 3482 N N . VAL A 1 442 ? 17.249 13.854 -14.116 1.00 98.81 442 VAL A N 1
ATOM 3483 C CA . VAL A 1 442 ? 16.239 12.804 -14.372 1.00 98.81 442 VAL A CA 1
ATOM 3484 C C . VAL A 1 442 ? 16.417 12.130 -15.751 1.00 98.81 442 VAL A C 1
ATOM 3486 O O . VAL A 1 442 ? 16.464 10.902 -15.785 1.00 98.81 442 VAL A O 1
ATOM 3489 N N . PRO A 1 443 ? 16.670 12.851 -16.868 1.00 98.88 443 PRO A N 1
ATOM 3490 C CA . PRO A 1 443 ? 17.002 12.215 -18.149 1.00 98.88 443 PRO A CA 1
ATOM 3491 C C . PRO A 1 443 ? 18.252 11.319 -18.124 1.00 98.88 443 PRO A C 1
ATOM 3493 O O . PRO A 1 443 ? 18.282 10.301 -18.805 1.00 98.88 443 PRO A O 1
ATOM 3496 N N . ALA A 1 444 ? 19.278 11.658 -17.336 1.00 98.88 444 ALA A N 1
ATOM 3497 C CA . ALA A 1 444 ? 20.481 10.833 -17.194 1.00 98.88 444 ALA A CA 1
ATOM 3498 C C . ALA A 1 444 ? 20.251 9.628 -16.268 1.00 98.88 444 ALA A C 1
ATOM 3500 O O . ALA A 1 444 ? 20.827 8.569 -16.502 1.00 98.88 444 ALA A O 1
ATOM 3501 N N . GLN A 1 445 ? 19.386 9.766 -15.256 1.00 98.94 445 GLN A N 1
ATOM 3502 C CA . GLN A 1 445 ? 18.953 8.641 -14.424 1.00 98.94 445 GLN A CA 1
ATOM 3503 C C . GLN A 1 445 ? 18.201 7.607 -15.274 1.00 98.94 445 GLN A C 1
ATOM 3505 O O . GLN A 1 445 ? 18.570 6.434 -15.271 1.00 98.94 445 GLN A O 1
ATOM 3510 N N . TYR A 1 446 ? 17.241 8.053 -16.096 1.00 98.94 446 TYR A N 1
ATOM 3511 C CA . TYR A 1 446 ? 16.555 7.185 -17.059 1.00 98.94 446 TYR A CA 1
ATOM 3512 C C . TYR A 1 446 ? 17.494 6.627 -18.136 1.00 98.94 446 TYR A C 1
ATOM 3514 O O . TYR A 1 446 ? 17.330 5.476 -18.524 1.00 98.94 446 TYR A O 1
ATOM 3522 N N . ALA A 1 447 ? 18.506 7.373 -18.594 1.00 98.94 447 ALA A N 1
ATOM 3523 C CA . ALA A 1 447 ? 19.469 6.856 -19.571 1.00 98.94 447 ALA A CA 1
ATOM 3524 C C . ALA A 1 447 ? 20.351 5.728 -19.000 1.00 98.94 447 ALA A C 1
ATOM 3526 O O . ALA A 1 447 ? 20.655 4.773 -19.712 1.00 98.94 447 ALA A O 1
ATOM 3527 N N . ILE A 1 448 ? 20.727 5.788 -17.716 1.00 98.88 448 ILE A N 1
ATOM 3528 C CA . ILE A 1 448 ? 21.381 4.660 -17.034 1.00 98.88 448 ILE A CA 1
ATOM 3529 C C . ILE A 1 448 ? 20.390 3.505 -16.841 1.00 98.88 448 ILE A C 1
ATOM 3531 O O . ILE A 1 448 ? 20.689 2.389 -17.255 1.00 98.88 448 ILE A O 1
ATOM 3535 N N . LEU A 1 449 ? 19.200 3.764 -16.286 1.00 98.88 449 LEU A N 1
ATOM 3536 C CA . LEU A 1 449 ? 18.194 2.727 -16.028 1.00 98.88 449 LEU A CA 1
ATOM 3537 C C . LEU A 1 449 ? 17.828 1.940 -17.299 1.00 98.88 449 LEU A C 1
ATOM 3539 O O . LEU A 1 449 ? 17.870 0.714 -17.306 1.00 98.88 449 LEU A O 1
ATOM 3543 N N . LEU A 1 450 ? 17.507 2.641 -18.387 1.00 98.94 450 LEU A N 1
ATOM 3544 C CA . LEU A 1 450 ? 17.041 2.031 -19.633 1.00 98.94 450 LEU A CA 1
ATOM 3545 C C . LEU A 1 450 ? 18.175 1.390 -20.454 1.00 98.94 450 LEU A C 1
ATOM 3547 O O . LEU A 1 450 ? 17.878 0.560 -21.308 1.00 98.94 450 LEU A O 1
ATOM 3551 N N . SER A 1 451 ? 19.450 1.715 -20.191 1.00 98.81 451 SER A N 1
ATOM 3552 C CA . SER A 1 451 ? 20.603 1.041 -20.820 1.00 98.81 451 SER A CA 1
ATOM 3553 C C . SER A 1 451 ? 21.179 -0.118 -19.997 1.00 98.81 451 SER A C 1
ATOM 3555 O O . SER A 1 451 ? 21.945 -0.916 -20.540 1.00 98.81 451 SER A O 1
ATOM 3557 N N . ASN A 1 452 ? 20.811 -0.257 -18.720 1.00 98.81 452 ASN A N 1
ATOM 3558 C CA . ASN A 1 452 ? 21.329 -1.308 -17.845 1.00 98.81 452 ASN A CA 1
ATOM 3559 C C . ASN A 1 452 ? 20.957 -2.729 -18.300 1.00 98.81 452 ASN A C 1
ATOM 3561 O O . ASN A 1 452 ? 19.870 -2.981 -18.822 1.00 98.81 452 ASN A O 1
ATOM 3565 N N . LYS A 1 453 ? 21.906 -3.648 -18.099 1.00 98.75 453 LYS A N 1
ATOM 3566 C CA . LYS A 1 453 ? 21.777 -5.100 -18.255 1.00 98.75 453 LYS A CA 1
ATOM 3567 C C . LYS A 1 453 ? 21.319 -5.748 -16.949 1.00 98.75 453 LYS A C 1
ATOM 3569 O O . LYS A 1 453 ? 21.568 -5.195 -15.875 1.00 98.75 453 LYS A O 1
ATOM 3574 N N . ASP A 1 454 ? 20.708 -6.922 -17.044 1.00 98.69 454 ASP A N 1
ATOM 3575 C CA . ASP A 1 454 ? 20.224 -7.730 -15.926 1.00 98.69 454 ASP A CA 1
ATOM 3576 C C . ASP A 1 454 ? 19.313 -6.912 -15.004 1.00 98.69 454 ASP A C 1
ATOM 3578 O O . ASP A 1 454 ? 19.606 -6.688 -13.828 1.00 98.69 454 ASP A O 1
ATOM 3582 N N . THR A 1 455 ? 18.239 -6.372 -15.585 1.00 98.81 455 THR A N 1
ATOM 3583 C CA . THR A 1 455 ? 17.131 -5.729 -14.862 1.00 98.81 455 THR A CA 1
ATOM 3584 C C . THR A 1 455 ? 15.924 -5.533 -15.779 1.00 98.81 455 THR A C 1
ATOM 3586 O O . THR A 1 455 ? 16.081 -5.210 -16.959 1.00 98.81 455 THR A O 1
ATOM 3589 N N . VAL A 1 456 ? 14.717 -5.654 -15.224 1.00 98.94 456 VAL A N 1
ATOM 3590 C CA . VAL A 1 456 ? 13.491 -5.134 -15.840 1.00 98.94 456 VAL A CA 1
ATOM 3591 C C . VAL A 1 456 ? 13.281 -3.699 -15.338 1.00 98.94 456 VAL A C 1
ATOM 3593 O O . VAL A 1 456 ? 12.876 -3.503 -14.191 1.00 98.94 456 VAL A O 1
ATOM 3596 N N . PRO A 1 457 ? 13.586 -2.659 -16.132 1.00 98.94 457 PRO A N 1
ATOM 3597 C CA . PRO A 1 457 ? 13.370 -1.287 -15.701 1.00 98.94 457 PRO A CA 1
ATOM 3598 C C . PRO A 1 457 ? 11.875 -0.960 -15.622 1.00 98.94 457 PRO A C 1
ATOM 3600 O O . PRO A 1 457 ? 11.075 -1.453 -16.418 1.00 98.94 457 PRO A O 1
ATOM 3603 N N . GLN A 1 458 ? 11.525 -0.067 -14.702 1.00 98.94 458 GLN A N 1
ATOM 3604 C CA . GLN A 1 458 ? 10.193 0.497 -14.528 1.00 98.94 458 GLN A CA 1
ATOM 3605 C C . GLN A 1 458 ? 10.213 2.012 -14.783 1.00 98.94 458 GLN A C 1
ATOM 3607 O O . GLN A 1 458 ? 11.100 2.734 -14.317 1.00 98.94 458 GLN A O 1
ATOM 3612 N N . VAL A 1 459 ? 9.239 2.495 -15.558 1.00 98.94 459 VAL A N 1
ATOM 3613 C CA . VAL A 1 459 ? 9.020 3.921 -15.850 1.00 98.94 459 VAL A CA 1
ATOM 3614 C C . VAL A 1 459 ? 7.776 4.414 -15.114 1.00 98.94 459 VAL A C 1
ATOM 3616 O O . VAL A 1 459 ? 6.756 3.726 -15.089 1.00 98.94 459 VAL A O 1
ATOM 3619 N N . TYR A 1 460 ? 7.860 5.611 -14.528 1.00 98.94 460 TYR A N 1
ATOM 3620 C CA . TYR A 1 460 ? 6.784 6.215 -13.739 1.00 98.94 460 TYR A CA 1
ATOM 3621 C C . TYR A 1 460 ? 5.873 7.118 -14.580 1.00 98.94 460 TYR A C 1
ATOM 3623 O O . TYR A 1 460 ? 6.361 8.012 -15.284 1.00 98.94 460 TYR A O 1
ATOM 3631 N N . TYR A 1 461 ? 4.551 6.964 -14.442 1.00 98.94 461 TYR A N 1
ATOM 3632 C CA . TYR A 1 461 ? 3.552 7.874 -15.015 1.00 98.94 461 TYR A CA 1
ATOM 3633 C C . TYR A 1 461 ? 3.882 9.350 -14.764 1.00 98.94 461 TYR A C 1
ATOM 3635 O O . TYR A 1 461 ? 3.936 10.136 -15.714 1.00 98.94 461 TYR A O 1
ATOM 3643 N N . GLY A 1 462 ? 4.190 9.721 -13.518 1.00 98.69 462 GLY A N 1
ATOM 3644 C CA . GLY A 1 462 ? 4.434 11.112 -13.128 1.00 98.69 462 GLY A CA 1
ATOM 3645 C C . GLY A 1 462 ? 5.770 11.720 -13.567 1.00 98.69 462 GLY A C 1
ATOM 3646 O O . GLY A 1 462 ? 5.994 12.911 -13.349 1.00 98.69 462 GLY A O 1
ATOM 3647 N N . ASP A 1 463 ? 6.664 10.950 -14.199 1.00 98.88 463 ASP A N 1
ATOM 3648 C CA . ASP A 1 463 ? 7.833 11.507 -14.896 1.00 98.88 463 ASP A CA 1
ATOM 3649 C C . ASP A 1 463 ? 7.558 11.731 -16.398 1.00 98.88 463 ASP A C 1
ATOM 3651 O O . ASP A 1 463 ? 8.213 12.581 -17.009 1.00 98.88 463 ASP A O 1
ATOM 3655 N N . LEU A 1 464 ? 6.553 11.053 -16.978 1.00 98.94 464 LEU A N 1
ATOM 3656 C CA . LEU A 1 464 ? 6.044 11.296 -18.338 1.00 98.94 464 LEU A CA 1
ATOM 3657 C C . LEU A 1 464 ? 4.929 12.355 -18.384 1.00 98.94 464 LEU A C 1
ATOM 3659 O O . LEU A 1 464 ? 4.855 13.125 -19.342 1.00 98.94 464 LEU A O 1
ATOM 3663 N N . TYR A 1 465 ? 4.091 12.451 -17.355 1.00 98.88 465 TYR A N 1
ATOM 3664 C CA . TYR A 1 465 ? 2.919 13.330 -17.306 1.00 98.88 465 TYR A CA 1
ATOM 3665 C C . TYR A 1 465 ? 2.895 14.173 -16.028 1.00 98.88 465 TYR A C 1
ATOM 3667 O O . TYR A 1 465 ? 3.419 13.772 -14.992 1.00 98.88 465 TYR A O 1
ATOM 3675 N N . ASN A 1 466 ? 2.276 15.353 -16.083 1.00 98.75 466 ASN A N 1
ATOM 3676 C CA . ASN A 1 466 ? 2.082 16.194 -14.904 1.00 98.75 466 ASN A CA 1
ATOM 3677 C C . ASN A 1 466 ? 0.965 15.591 -14.045 1.00 98.75 466 ASN A C 1
ATOM 3679 O O . ASN A 1 466 ? -0.212 15.887 -14.215 1.00 98.75 466 ASN A O 1
ATOM 3683 N N . GLU A 1 467 ? 1.367 14.723 -13.122 1.00 98.44 467 GLU A N 1
ATOM 3684 C CA . GLU A 1 467 ? 0.519 13.759 -12.408 1.00 98.44 467 GLU A CA 1
ATOM 3685 C C . GLU A 1 467 ? -0.664 14.303 -11.586 1.00 98.44 467 GLU A C 1
ATOM 3687 O O . GLU A 1 467 ? -1.534 13.524 -11.221 1.00 98.44 467 GLU A O 1
ATOM 3692 N N . THR A 1 468 ? -0.751 15.614 -11.343 1.00 98.50 468 THR A N 1
ATOM 3693 C CA . THR A 1 468 ? -1.921 16.268 -10.711 1.00 98.50 468 THR A CA 1
ATOM 3694 C C . THR A 1 468 ? -2.988 16.741 -11.707 1.00 98.50 468 THR A C 1
ATOM 3696 O O . THR A 1 468 ? -3.992 17.338 -11.317 1.00 98.50 468 THR A O 1
ATOM 3699 N N . LYS A 1 469 ? -2.774 16.524 -13.008 1.00 98.31 469 LYS A N 1
ATOM 3700 C CA . LYS A 1 469 ? -3.721 16.845 -14.086 1.00 98.31 469 LYS A CA 1
ATOM 3701 C C . LYS A 1 469 ? -4.575 15.615 -14.437 1.00 98.31 469 LYS A C 1
ATOM 3703 O O . LYS A 1 469 ? -4.200 14.502 -14.061 1.00 98.31 469 LYS A O 1
ATOM 3708 N N . PRO A 1 470 ? -5.712 15.783 -15.146 1.00 98.50 470 PRO A N 1
ATOM 3709 C CA . PRO A 1 470 ? -6.479 14.656 -15.674 1.00 98.50 470 PRO A CA 1
ATOM 3710 C C . PRO A 1 470 ? -5.590 13.686 -16.460 1.00 98.50 470 PRO A C 1
ATOM 3712 O O . PRO A 1 470 ? -4.571 14.087 -17.030 1.00 98.50 470 PRO A O 1
ATOM 3715 N N . TYR A 1 471 ? -5.960 12.408 -16.461 1.00 98.81 471 TYR A N 1
ATOM 3716 C CA . TYR A 1 471 ? -5.059 11.320 -16.833 1.00 98.81 471 TYR A CA 1
ATOM 3717 C C . TYR A 1 471 ? -4.430 11.500 -18.229 1.00 98.81 471 TYR A C 1
ATOM 3719 O O . TYR A 1 471 ? -5.135 11.673 -19.223 1.00 98.81 471 TYR A O 1
ATOM 3727 N N . MET A 1 472 ? -3.091 11.489 -18.294 1.00 98.62 472 MET A N 1
ATOM 3728 C CA . MET A 1 472 ? -2.268 11.753 -19.495 1.00 98.62 472 MET A CA 1
ATOM 3729 C C . MET A 1 472 ? -2.476 13.123 -20.191 1.00 98.62 472 MET A C 1
ATOM 3731 O O . MET A 1 472 ? -1.884 13.362 -21.246 1.00 98.62 472 MET A O 1
ATOM 3735 N N . ALA A 1 473 ? -3.273 14.047 -19.638 1.00 98.19 473 ALA A N 1
ATOM 3736 C CA . ALA A 1 473 ? -3.706 15.262 -20.343 1.00 98.19 473 ALA A CA 1
ATOM 3737 C C . ALA A 1 473 ? -2.603 16.320 -20.547 1.00 98.19 473 ALA A C 1
ATOM 3739 O O . ALA A 1 473 ? -2.697 17.147 -21.454 1.00 98.19 473 ALA A O 1
ATOM 3740 N N . GLU A 1 474 ? -1.554 16.308 -19.722 1.00 98.69 474 GLU A N 1
ATOM 3741 C CA . GLU A 1 474 ? -0.451 17.271 -19.780 1.00 98.69 474 GLU A CA 1
ATOM 3742 C C . GLU A 1 474 ? 0.886 16.543 -19.607 1.00 98.69 474 GLU A C 1
ATOM 3744 O O . GLU A 1 474 ? 1.098 15.847 -18.613 1.00 98.69 474 GLU A O 1
ATOM 3749 N N . LYS A 1 475 ? 1.794 16.679 -20.579 1.00 98.81 475 LYS A N 1
ATOM 3750 C CA . LYS A 1 475 ? 3.123 16.055 -20.529 1.00 98.81 475 LYS A CA 1
ATOM 3751 C C . LYS A 1 475 ? 4.019 16.725 -19.483 1.00 98.81 475 LYS A C 1
ATOM 3753 O O . LYS A 1 475 ? 4.086 17.951 -19.408 1.00 98.81 475 LYS A O 1
ATOM 3758 N N . SER A 1 476 ? 4.788 15.910 -18.768 1.00 98.75 476 SER A N 1
ATOM 3759 C CA . SER A 1 476 ? 5.972 16.345 -18.025 1.00 98.75 476 SER A CA 1
ATOM 3760 C C . SER A 1 476 ? 7.016 16.906 -18.987 1.00 98.75 476 SER A C 1
ATOM 3762 O O . SER A 1 476 ? 7.167 16.430 -20.116 1.00 98.75 476 SER A O 1
ATOM 3764 N N . MET A 1 477 ? 7.811 17.867 -18.514 1.00 98.12 477 MET A N 1
ATOM 3765 C CA . MET A 1 477 ? 8.956 18.391 -19.264 1.00 98.12 477 MET A CA 1
ATOM 3766 C C . MET A 1 477 ? 9.970 17.303 -19.665 1.00 98.12 477 MET A C 1
ATOM 3768 O O . MET A 1 477 ? 10.712 17.488 -20.624 1.00 98.12 477 MET A O 1
ATOM 3772 N N . TYR A 1 478 ? 10.008 16.166 -18.962 1.00 98.81 478 TYR A N 1
ATOM 3773 C CA . TYR A 1 478 ? 10.920 15.059 -19.263 1.00 98.81 478 TYR A CA 1
ATOM 3774 C C . TYR A 1 478 ? 10.383 14.067 -20.311 1.00 98.81 478 TYR A C 1
ATOM 3776 O O . TYR A 1 478 ? 11.151 13.210 -20.750 1.00 98.81 478 TYR A O 1
ATOM 3784 N N . TYR A 1 479 ? 9.120 14.192 -20.755 1.00 98.88 479 TYR A N 1
ATOM 3785 C CA . TYR A 1 479 ? 8.462 13.223 -21.647 1.00 98.88 479 TYR A CA 1
ATOM 3786 C C . TYR A 1 479 ? 9.295 12.890 -22.889 1.00 98.88 479 TYR A C 1
ATOM 3788 O O . TYR A 1 479 ? 9.546 11.717 -23.160 1.00 98.88 479 TYR A O 1
ATOM 3796 N N . ASP A 1 480 ? 9.731 13.896 -23.654 1.00 98.69 480 ASP A N 1
ATOM 3797 C CA . ASP A 1 480 ? 10.391 13.650 -24.945 1.00 98.69 480 ASP A CA 1
ATOM 3798 C C . ASP A 1 480 ? 11.773 12.996 -24.751 1.00 98.69 480 ASP A C 1
ATOM 3800 O O . ASP A 1 480 ? 12.167 12.140 -25.540 1.00 98.69 480 ASP A O 1
ATOM 3804 N N . ALA A 1 481 ? 12.476 13.308 -23.656 1.00 98.81 481 ALA A N 1
ATOM 3805 C CA . ALA A 1 481 ? 13.752 12.677 -23.322 1.00 98.81 481 ALA A CA 1
ATOM 3806 C C . ALA A 1 481 ? 13.571 11.209 -22.907 1.00 98.81 481 ALA A C 1
ATOM 3808 O O . ALA A 1 481 ? 14.249 10.333 -23.441 1.00 98.81 481 ALA A O 1
ATOM 3809 N N . ILE A 1 482 ? 12.635 10.926 -21.994 1.00 98.94 482 ILE A N 1
ATOM 3810 C CA . ILE A 1 482 ? 12.394 9.563 -21.501 1.00 98.94 482 ILE A CA 1
ATOM 3811 C C . ILE A 1 482 ? 11.830 8.689 -22.630 1.00 98.94 482 ILE A C 1
ATOM 3813 O O . ILE A 1 482 ? 12.356 7.610 -22.882 1.00 98.94 482 ILE A O 1
ATOM 3817 N N . THR A 1 483 ? 10.842 9.168 -23.393 1.00 98.88 483 THR A N 1
ATOM 3818 C CA . THR A 1 483 ? 10.263 8.389 -24.505 1.00 98.88 483 THR A CA 1
ATOM 3819 C C . THR A 1 483 ? 11.222 8.173 -25.679 1.00 98.88 483 THR A C 1
ATOM 3821 O O . THR A 1 483 ? 11.109 7.153 -26.359 1.00 98.88 483 THR A O 1
ATOM 3824 N N . THR A 1 484 ? 12.204 9.057 -25.894 1.00 98.75 484 THR A N 1
ATOM 3825 C CA . THR A 1 484 ? 13.313 8.807 -26.837 1.00 98.75 484 THR A CA 1
ATOM 3826 C C . THR A 1 484 ? 14.200 7.657 -26.351 1.00 98.75 484 THR A C 1
ATOM 3828 O O . THR A 1 484 ? 14.516 6.756 -27.126 1.00 98.75 484 THR A O 1
ATOM 3831 N N . LEU A 1 485 ? 14.546 7.635 -25.058 1.00 98.88 485 LEU A N 1
ATOM 3832 C CA . LEU A 1 485 ? 15.338 6.558 -24.452 1.00 98.88 485 LEU A CA 1
ATOM 3833 C C . LEU A 1 485 ? 14.590 5.215 -24.444 1.00 98.88 485 LEU A C 1
ATOM 3835 O O . LEU A 1 485 ? 15.197 4.191 -24.737 1.00 98.88 485 LEU A O 1
ATOM 3839 N N . MET A 1 486 ? 13.281 5.207 -24.166 1.00 98.88 486 MET A N 1
ATOM 3840 C CA . MET A 1 486 ? 12.453 3.989 -24.178 1.00 98.88 486 MET A CA 1
ATOM 3841 C C . MET A 1 486 ? 12.389 3.354 -25.580 1.00 98.88 486 MET A C 1
ATOM 3843 O O . MET A 1 486 ? 12.618 2.156 -25.728 1.00 98.88 486 MET A O 1
ATOM 3847 N N . LYS A 1 487 ? 12.184 4.161 -26.632 1.00 98.50 487 LYS A N 1
ATOM 3848 C CA . LYS A 1 487 ? 12.224 3.685 -28.028 1.00 98.50 487 LYS A CA 1
ATOM 3849 C C . LYS A 1 487 ? 13.597 3.137 -28.404 1.00 98.50 487 LYS A C 1
ATOM 3851 O O . LYS A 1 487 ? 13.703 2.013 -28.887 1.00 98.50 487 LYS A O 1
ATOM 3856 N N . ALA A 1 488 ? 14.654 3.891 -28.106 1.00 98.38 488 ALA A N 1
ATOM 3857 C CA . ALA A 1 488 ? 16.019 3.460 -28.383 1.00 98.38 488 ALA A CA 1
ATOM 3858 C C . ALA A 1 488 ? 16.449 2.235 -27.556 1.00 98.38 488 ALA A C 1
ATOM 3860 O O . ALA A 1 488 ? 17.348 1.505 -27.970 1.00 98.38 488 ALA A O 1
ATOM 3861 N N . ARG A 1 489 ? 15.794 1.957 -26.420 1.00 98.75 489 ARG A N 1
ATOM 3862 C CA . ARG A 1 489 ? 15.958 0.691 -25.701 1.00 98.75 489 ARG A CA 1
ATOM 3863 C C . ARG A 1 489 ? 15.506 -0.483 -26.567 1.00 98.75 489 ARG A C 1
ATOM 3865 O O . ARG A 1 489 ? 16.315 -1.364 -26.835 1.00 98.75 489 ARG A O 1
ATOM 3872 N N . LYS A 1 490 ? 14.267 -0.445 -27.069 1.00 98.00 490 LYS A N 1
ATOM 3873 C CA . LYS A 1 490 ? 13.715 -1.474 -27.968 1.00 98.00 490 LYS A CA 1
ATOM 3874 C C . LYS A 1 490 ? 14.520 -1.611 -29.264 1.00 98.00 490 LYS A C 1
ATOM 3876 O O . LYS A 1 490 ? 14.774 -2.723 -29.708 1.00 98.00 490 LYS A O 1
ATOM 3881 N N . GLU A 1 491 ? 14.966 -0.500 -29.847 1.00 98.25 491 GLU A N 1
ATOM 3882 C CA . GLU A 1 491 ? 15.697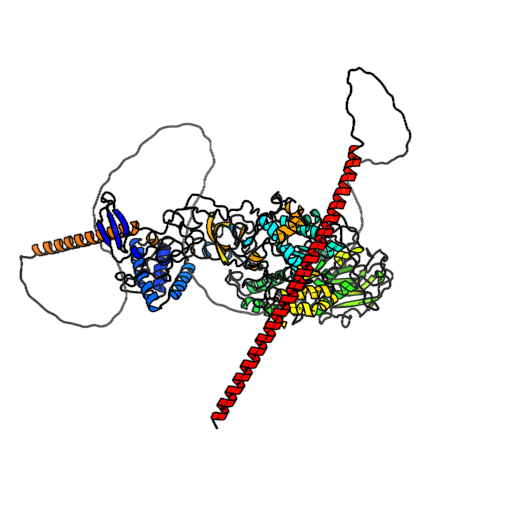 -0.510 -31.121 1.00 98.25 491 GLU A CA 1
ATOM 3883 C C . GLU A 1 491 ? 17.189 -0.889 -30.993 1.00 98.25 491 GLU A C 1
ATOM 3885 O O . GLU A 1 491 ? 17.759 -1.381 -31.965 1.00 98.25 491 GLU A O 1
ATOM 3890 N N . PHE A 1 492 ? 17.854 -0.687 -29.842 1.00 98.69 492 PHE A N 1
ATOM 3891 C CA . PHE A 1 492 ? 19.323 -0.826 -29.751 1.00 98.69 492 PHE A CA 1
ATOM 3892 C C . PHE A 1 492 ? 19.881 -1.524 -28.499 1.00 98.69 492 PHE A C 1
ATOM 3894 O O . PHE A 1 492 ? 21.006 -2.025 -28.558 1.00 98.69 492 PHE A O 1
ATOM 3901 N N . VAL A 1 493 ? 19.183 -1.563 -27.360 1.00 98.75 493 VAL A N 1
ATOM 3902 C CA . VAL A 1 493 ? 19.778 -2.024 -26.089 1.00 98.75 493 VAL A CA 1
ATOM 3903 C C . VAL A 1 493 ? 19.735 -3.547 -25.982 1.00 98.75 493 VAL A C 1
ATOM 3905 O O . VAL A 1 493 ? 18.703 -4.144 -25.700 1.00 98.75 493 VAL A O 1
ATOM 3908 N N . SER A 1 494 ? 20.891 -4.178 -26.190 1.00 98.56 494 SER A N 1
ATOM 3909 C CA . SER A 1 494 ? 21.105 -5.617 -26.010 1.00 98.56 494 SER A CA 1
ATOM 3910 C C . SER A 1 494 ? 22.603 -5.920 -25.840 1.00 98.56 494 SER A C 1
ATOM 3912 O O . SER A 1 494 ? 23.439 -5.012 -25.906 1.00 98.56 494 SER A O 1
ATOM 3914 N N . GLY A 1 495 ? 22.951 -7.186 -25.606 1.00 98.06 495 GLY A N 1
ATOM 3915 C CA . GLY A 1 495 ? 24.330 -7.633 -25.365 1.00 98.06 495 GLY A CA 1
ATOM 3916 C C . GLY A 1 495 ? 24.861 -7.332 -23.966 1.00 98.06 495 GLY A C 1
ATOM 3917 O O . GLY A 1 495 ? 24.129 -6.845 -23.097 1.00 98.06 495 GLY A O 1
ATOM 3918 N N . GLY A 1 496 ? 26.148 -7.627 -23.758 1.00 98.50 496 GLY A N 1
ATOM 3919 C CA . GLY A 1 496 ? 26.877 -7.332 -22.519 1.00 98.50 496 GLY A CA 1
ATOM 3920 C C . GLY A 1 496 ? 27.016 -5.835 -22.227 1.00 98.50 496 GLY A C 1
ATOM 3921 O O . GLY A 1 496 ? 26.698 -4.996 -23.075 1.00 98.50 496 GLY A O 1
ATOM 3922 N N . GLN A 1 497 ? 27.494 -5.501 -21.026 1.00 98.75 497 GLN A N 1
ATOM 3923 C CA . GLN A 1 497 ? 27.653 -4.125 -20.547 1.00 98.75 497 GLN A CA 1
ATOM 3924 C C . GLN A 1 497 ? 29.032 -3.862 -19.924 1.00 98.75 497 GLN A C 1
ATOM 3926 O O . GLN A 1 497 ? 29.564 -4.694 -19.192 1.00 98.75 497 GLN A O 1
ATOM 3931 N N . SER A 1 498 ? 29.563 -2.656 -20.125 1.00 98.31 498 SER A N 1
ATOM 3932 C CA . SER A 1 498 ? 30.596 -2.061 -19.265 1.00 98.31 498 SER A CA 1
ATOM 3933 C C . SER A 1 498 ? 30.155 -0.670 -18.807 1.00 98.31 498 SER A C 1
ATOM 3935 O O . SER A 1 498 ? 29.613 0.099 -19.601 1.00 98.31 498 SER A O 1
ATOM 3937 N N . ILE A 1 499 ? 30.388 -0.334 -17.535 1.00 98.38 499 ILE A N 1
ATOM 3938 C CA . ILE A 1 499 ? 30.261 1.027 -16.998 1.00 98.38 499 ILE A CA 1
ATOM 3939 C C . ILE A 1 499 ? 31.633 1.468 -16.474 1.00 98.38 499 ILE A C 1
ATOM 3941 O O . ILE A 1 499 ? 32.023 1.164 -15.345 1.00 98.38 499 ILE A O 1
ATOM 3945 N N . GLU A 1 500 ? 32.365 2.217 -17.299 1.00 95.81 500 GLU A N 1
ATOM 3946 C CA . GLU A 1 500 ? 33.761 2.606 -17.058 1.00 95.81 500 GLU A CA 1
ATOM 3947 C C . GLU A 1 500 ? 33.942 4.121 -16.868 1.00 95.81 500 GLU A C 1
ATOM 3949 O O . GLU A 1 500 ? 33.201 4.943 -17.413 1.00 95.81 500 GLU A O 1
ATOM 3954 N N . ARG A 1 501 ? 34.969 4.524 -16.102 1.00 95.31 501 ARG A N 1
ATOM 3955 C CA . ARG A 1 501 ? 35.284 5.942 -15.854 1.00 95.31 501 ARG A CA 1
ATOM 3956 C C . ARG A 1 501 ? 36.009 6.569 -17.051 1.00 95.31 501 ARG A C 1
ATOM 3958 O O . ARG A 1 501 ? 37.232 6.493 -17.146 1.00 95.31 501 ARG A O 1
ATOM 3965 N N . CYS A 1 502 ? 35.271 7.268 -17.910 1.00 92.56 502 CYS A N 1
ATOM 3966 C CA . CYS A 1 502 ? 35.825 7.997 -19.057 1.00 92.56 502 CYS A CA 1
ATOM 3967 C C . CYS A 1 502 ? 36.425 9.375 -18.690 1.00 92.56 502 CYS A C 1
ATOM 3969 O O . CYS A 1 502 ? 37.239 9.915 -19.440 1.00 92.56 502 CYS A O 1
ATOM 3971 N N . GLY A 1 503 ? 36.084 9.936 -17.521 1.00 87.44 503 GLY A N 1
ATOM 3972 C CA . GLY A 1 503 ? 36.623 11.209 -17.029 1.00 87.44 503 GLY A CA 1
ATOM 3973 C C . GLY A 1 503 ? 36.537 11.351 -15.508 1.00 87.44 503 GLY A C 1
ATOM 3974 O O . GLY A 1 503 ? 35.883 10.559 -14.842 1.00 87.44 503 GLY A O 1
ATOM 3975 N N . GLN A 1 504 ? 37.186 12.365 -14.917 1.00 82.31 504 GLN A N 1
ATOM 3976 C CA . GLN A 1 504 ? 37.318 12.456 -13.448 1.00 82.31 504 GLN A CA 1
ATOM 3977 C C . GLN A 1 504 ? 35.973 12.346 -12.704 1.00 82.31 504 GLN A C 1
ATOM 3979 O O . GLN A 1 504 ? 35.901 11.633 -11.706 1.00 82.31 504 GLN A O 1
ATOM 3984 N N . ASN A 1 505 ? 34.927 12.997 -13.224 1.00 88.06 505 ASN A N 1
ATOM 3985 C CA . ASN A 1 505 ? 33.554 12.947 -12.708 1.00 88.06 505 ASN A CA 1
ATOM 3986 C C . ASN A 1 505 ? 32.569 12.501 -13.809 1.00 88.06 505 ASN A C 1
ATOM 3988 O O . ASN A 1 505 ? 31.475 13.056 -13.919 1.00 88.06 505 ASN A O 1
ATOM 3992 N N . ALA A 1 506 ? 32.993 11.562 -14.666 1.00 95.94 506 ALA A N 1
ATOM 3993 C CA . ALA A 1 506 ? 32.204 11.056 -15.786 1.00 95.94 506 ALA A CA 1
ATOM 3994 C C . ALA A 1 506 ? 32.407 9.551 -16.030 1.00 95.94 506 ALA A C 1
ATOM 3996 O O . ALA A 1 506 ? 33.523 9.038 -15.904 1.00 95.94 506 ALA A O 1
ATOM 3997 N N . VAL A 1 507 ? 31.331 8.870 -16.424 1.00 97.81 507 VAL A N 1
ATOM 3998 C CA . VAL A 1 507 ? 31.320 7.463 -16.849 1.00 97.81 507 VAL A CA 1
ATOM 3999 C C . VAL A 1 507 ? 30.747 7.315 -18.253 1.00 97.81 507 VAL A C 1
ATOM 4001 O O . VAL A 1 507 ? 29.987 8.165 -18.722 1.00 97.81 507 VAL A O 1
ATOM 4004 N N . ALA A 1 508 ? 31.094 6.210 -18.902 1.00 98.44 508 ALA A N 1
ATOM 4005 C CA . ALA A 1 508 ? 30.405 5.706 -20.076 1.00 98.44 508 ALA A CA 1
ATOM 4006 C C . ALA A 1 508 ? 29.806 4.336 -19.740 1.00 98.44 508 ALA A C 1
ATOM 4008 O O . ALA A 1 508 ? 30.544 3.426 -19.373 1.00 98.44 508 ALA A O 1
ATOM 4009 N N . SER A 1 509 ? 28.484 4.213 -19.856 1.00 98.75 509 SER A N 1
ATOM 4010 C CA . SER A 1 509 ? 27.776 2.932 -19.898 1.00 98.75 509 SER A CA 1
ATOM 4011 C C . SER A 1 509 ? 27.679 2.510 -21.360 1.00 98.75 509 SER A C 1
ATOM 4013 O O . SER A 1 509 ? 27.080 3.229 -22.158 1.00 98.75 509 SER A O 1
ATOM 4015 N N . VAL A 1 510 ? 28.299 1.392 -21.730 1.00 98.88 510 VAL A N 1
ATOM 4016 C CA . VAL A 1 510 ? 28.278 0.841 -23.090 1.00 98.88 510 VAL A CA 1
ATOM 4017 C C . VAL A 1 510 ? 27.569 -0.506 -23.070 1.00 98.88 510 VAL A C 1
ATOM 4019 O O . VAL A 1 510 ? 27.937 -1.378 -22.287 1.00 98.88 510 VAL A O 1
ATOM 4022 N N . ARG A 1 511 ? 26.581 -0.677 -23.952 1.00 98.88 511 ARG A N 1
ATOM 4023 C CA . ARG A 1 511 ? 25.976 -1.964 -24.315 1.00 98.88 511 ARG A CA 1
ATOM 4024 C C . ARG A 1 511 ? 26.491 -2.383 -25.684 1.00 98.88 511 ARG A C 1
ATOM 4026 O O . ARG A 1 511 ? 26.418 -1.586 -26.619 1.00 98.88 511 ARG A O 1
ATOM 4033 N N . TYR A 1 512 ? 26.999 -3.608 -25.794 1.00 98.69 512 TYR A N 1
ATOM 4034 C CA . TYR A 1 512 ? 27.740 -4.065 -26.977 1.00 98.69 512 TYR A CA 1
ATOM 4035 C C . TYR A 1 512 ? 26.875 -4.585 -28.134 1.00 98.69 512 TYR A C 1
ATOM 4037 O O . TYR A 1 512 ? 27.424 -4.953 -29.161 1.00 98.69 512 TYR A O 1
ATOM 4045 N N . GLY A 1 513 ? 25.547 -4.619 -27.998 1.00 98.31 513 GLY A N 1
ATOM 4046 C CA . GLY A 1 513 ? 24.649 -5.059 -29.067 1.00 98.31 513 GLY A CA 1
ATOM 4047 C C . GLY A 1 513 ? 24.304 -6.548 -29.018 1.00 98.31 513 GLY A C 1
ATOM 4048 O O . GLY A 1 513 ? 24.958 -7.369 -28.373 1.00 98.31 513 GLY A O 1
ATOM 4049 N N . LYS A 1 514 ? 23.197 -6.903 -29.669 1.00 98.19 514 LYS A N 1
ATOM 4050 C CA . LYS A 1 514 ? 22.587 -8.234 -29.615 1.00 98.19 514 LYS A CA 1
ATOM 4051 C C . LYS A 1 514 ? 23.581 -9.295 -30.081 1.00 98.19 514 LYS A C 1
ATOM 4053 O O . LYS A 1 514 ? 24.180 -9.152 -31.139 1.00 98.19 514 LYS A O 1
ATOM 4058 N N . GLY A 1 515 ? 23.791 -10.350 -29.296 1.00 97.25 515 GLY A N 1
ATOM 4059 C CA . GLY A 1 515 ? 24.776 -11.391 -29.622 1.00 97.25 515 GLY A CA 1
ATOM 4060 C C . GLY A 1 515 ? 26.252 -10.980 -29.468 1.00 97.25 515 GLY A C 1
ATOM 4061 O O . GLY A 1 515 ? 27.121 -11.705 -29.954 1.00 97.25 515 GLY A O 1
ATOM 4062 N N . VAL A 1 516 ? 26.554 -9.860 -28.799 1.00 98.38 516 VAL A N 1
ATOM 4063 C CA . VAL A 1 516 ? 27.921 -9.416 -28.470 1.00 98.38 516 VAL A CA 1
ATOM 4064 C C . VAL A 1 516 ? 28.099 -9.417 -26.946 1.00 98.38 516 VAL A C 1
ATOM 4066 O O . VAL A 1 516 ? 27.355 -8.754 -26.220 1.00 98.38 516 VAL A O 1
ATOM 4069 N N . ALA A 1 517 ? 29.059 -10.197 -26.438 1.00 96.31 517 ALA A N 1
ATOM 4070 C CA . ALA A 1 517 ? 29.226 -10.415 -24.997 1.00 96.31 517 ALA A CA 1
ATOM 4071 C C . ALA A 1 517 ? 30.129 -9.370 -24.319 1.00 96.31 517 ALA A C 1
ATOM 4073 O O . ALA A 1 517 ? 29.836 -8.934 -23.211 1.00 96.31 517 ALA A O 1
ATOM 4074 N N . ASP A 1 518 ? 31.212 -8.946 -24.971 1.00 97.50 518 ASP A N 1
ATOM 4075 C CA . ASP A 1 518 ? 32.168 -7.974 -24.429 1.00 97.50 518 ASP A CA 1
ATOM 4076 C C . ASP A 1 518 ? 32.789 -7.099 -25.534 1.00 97.50 518 ASP A C 1
ATOM 4078 O O . ASP A 1 518 ? 32.613 -7.351 -26.728 1.00 97.50 518 ASP A O 1
ATOM 4082 N N . ALA A 1 519 ? 33.601 -6.109 -25.153 1.00 97.12 519 ALA A N 1
ATOM 4083 C CA . ALA A 1 519 ? 34.311 -5.249 -26.105 1.00 97.12 519 ALA A CA 1
ATOM 4084 C C . ALA A 1 519 ? 35.290 -5.990 -27.045 1.00 97.12 519 ALA A C 1
ATOM 4086 O O . ALA A 1 519 ? 35.757 -5.409 -28.028 1.00 97.12 519 ALA A O 1
ATOM 4087 N N . ASN A 1 520 ? 35.656 -7.244 -26.752 1.00 97.12 520 ASN A N 1
ATOM 4088 C CA . ASN A 1 520 ? 36.558 -8.047 -27.579 1.00 97.12 520 ASN A CA 1
ATOM 4089 C C . ASN A 1 520 ? 35.843 -8.973 -28.560 1.00 97.12 520 ASN A C 1
ATOM 4091 O O . ASN A 1 520 ? 36.524 -9.504 -29.445 1.00 97.12 520 ASN A O 1
ATOM 4095 N N . SER A 1 521 ? 34.542 -9.170 -28.369 1.00 95.88 521 SER A N 1
ATOM 4096 C CA . SER A 1 521 ? 33.685 -10.067 -29.128 1.00 95.88 521 SER A CA 1
ATOM 4097 C C . SER A 1 521 ? 33.465 -9.576 -30.560 1.00 95.88 521 SER A C 1
ATOM 4099 O O . SER A 1 521 ? 33.592 -8.389 -30.868 1.00 95.88 521 SER A O 1
ATOM 4101 N N . ILE A 1 522 ? 33.122 -10.528 -31.423 1.00 93.88 522 ILE A N 1
ATOM 4102 C CA . ILE A 1 522 ? 32.580 -10.319 -32.768 1.00 93.88 522 ILE A CA 1
ATOM 4103 C C . ILE A 1 522 ? 31.155 -10.881 -32.751 1.00 93.88 522 ILE A C 1
ATOM 4105 O O . ILE A 1 522 ? 30.885 -11.839 -32.020 1.00 93.88 522 ILE A O 1
ATOM 4109 N N . GLY A 1 523 ? 30.255 -10.261 -33.506 1.00 93.12 523 GLY A N 1
ATOM 4110 C CA . GLY A 1 523 ? 28.822 -10.520 -33.481 1.00 93.12 523 GLY A CA 1
ATOM 4111 C C . GLY A 1 523 ? 28.416 -11.959 -33.794 1.00 93.12 523 GLY A C 1
ATOM 4112 O O . GLY A 1 523 ? 29.041 -12.650 -34.600 1.00 93.12 523 GLY A O 1
ATOM 4113 N N . THR A 1 524 ? 27.327 -12.396 -33.158 1.00 95.81 524 THR A N 1
ATOM 4114 C CA . THR A 1 524 ? 26.702 -13.714 -33.377 1.00 95.81 524 THR A CA 1
ATOM 4115 C C . THR A 1 524 ? 25.240 -13.633 -33.832 1.00 95.81 524 THR A C 1
ATOM 4117 O O . THR A 1 524 ? 24.657 -14.656 -34.184 1.00 95.81 524 THR A O 1
ATOM 4120 N N . ASP A 1 525 ? 24.662 -12.429 -33.888 1.00 97.25 525 ASP A N 1
ATOM 4121 C CA . ASP A 1 525 ? 23.297 -12.147 -34.344 1.00 97.25 525 ASP A CA 1
ATOM 4122 C C . ASP A 1 525 ? 23.343 -11.227 -35.586 1.00 97.25 525 ASP A C 1
ATOM 4124 O O . ASP A 1 525 ? 24.224 -10.367 -35.667 1.00 97.25 525 ASP A O 1
ATOM 4128 N N . PRO A 1 526 ? 22.417 -11.339 -36.560 1.00 96.06 526 PRO A N 1
ATOM 4129 C CA . PRO A 1 526 ? 22.357 -10.421 -37.704 1.00 96.06 526 PRO A CA 1
ATOM 4130 C C . PRO A 1 526 ? 22.262 -8.930 -37.334 1.00 96.06 526 PRO A C 1
ATOM 4132 O O . PRO A 1 526 ? 22.669 -8.084 -38.128 1.00 96.06 526 PRO A O 1
ATOM 4135 N N . LEU A 1 527 ? 21.750 -8.606 -36.141 1.00 97.50 527 LEU A N 1
ATOM 4136 C CA . LEU A 1 527 ? 21.656 -7.249 -35.600 1.00 97.50 527 LEU A CA 1
ATOM 4137 C C . LEU A 1 527 ? 22.853 -6.848 -34.721 1.00 97.50 527 LEU A C 1
ATOM 4139 O O . LEU A 1 527 ? 22.866 -5.715 -34.240 1.00 97.50 527 LEU A O 1
ATOM 4143 N N . SER A 1 528 ? 23.858 -7.712 -34.498 1.00 98.25 528 SER A N 1
ATOM 4144 C CA . SER A 1 528 ? 25.033 -7.387 -33.663 1.00 98.25 528 SER A CA 1
ATOM 4145 C C . SER A 1 528 ? 25.661 -6.057 -34.075 1.00 98.25 528 SER A C 1
ATOM 4147 O O . SER A 1 528 ? 25.742 -5.136 -33.270 1.00 98.25 528 SER A O 1
ATOM 4149 N N . ARG A 1 529 ? 25.990 -5.911 -35.364 1.00 97.88 529 ARG A N 1
ATOM 4150 C CA . ARG A 1 529 ? 26.596 -4.696 -35.920 1.00 97.88 529 ARG A CA 1
ATOM 4151 C C . ARG A 1 529 ? 25.720 -3.450 -35.763 1.00 97.88 529 ARG A C 1
ATOM 4153 O O . ARG A 1 529 ? 26.265 -2.361 -35.625 1.00 97.88 529 ARG A O 1
ATOM 4160 N N . THR A 1 530 ? 24.392 -3.559 -35.836 1.00 98.19 530 THR A N 1
ATOM 4161 C CA . THR A 1 530 ? 23.473 -2.399 -35.872 1.00 98.19 530 THR A CA 1
ATOM 4162 C C . THR A 1 530 ? 22.809 -2.075 -34.537 1.00 98.19 530 THR A C 1
ATOM 4164 O O . THR A 1 530 ? 22.098 -1.077 -34.447 1.00 98.19 530 THR A O 1
ATOM 4167 N N . THR A 1 531 ? 23.056 -2.860 -33.490 1.00 98.50 531 THR A N 1
ATOM 4168 C CA . THR A 1 531 ? 22.576 -2.605 -32.123 1.00 98.50 531 THR A CA 1
ATOM 4169 C C . THR A 1 531 ? 23.735 -2.194 -31.206 1.00 98.50 531 THR A C 1
ATOM 4171 O O . THR A 1 531 ? 24.854 -1.976 -31.663 1.00 98.50 531 THR A O 1
ATOM 4174 N N . GLY A 1 532 ? 23.463 -2.004 -29.917 1.00 98.50 532 GLY A N 1
ATOM 4175 C CA . GLY A 1 532 ? 24.403 -1.434 -28.955 1.00 98.50 532 GLY A CA 1
ATOM 4176 C C . GLY A 1 532 ? 24.201 0.070 -28.759 1.00 98.50 532 GLY A C 1
ATOM 4177 O O . GLY A 1 532 ? 23.596 0.762 -29.577 1.00 98.50 532 GLY A O 1
ATOM 4178 N N . MET A 1 533 ? 24.676 0.585 -27.628 1.00 98.81 533 MET A N 1
ATOM 4179 C CA . MET A 1 533 ? 24.445 1.966 -27.193 1.00 98.81 533 MET A CA 1
ATOM 4180 C C . MET A 1 533 ? 25.580 2.430 -26.279 1.00 98.81 533 MET A C 1
ATOM 4182 O O . MET A 1 533 ? 26.033 1.660 -25.437 1.00 98.81 533 MET A O 1
ATOM 4186 N N . ALA A 1 534 ? 25.994 3.694 -26.382 1.00 98.81 534 ALA A N 1
ATOM 4187 C CA . ALA A 1 534 ? 26.796 4.358 -25.353 1.00 98.81 534 ALA A CA 1
ATOM 4188 C C . ALA A 1 534 ? 26.011 5.494 -24.697 1.00 98.81 534 ALA A C 1
ATOM 4190 O O . ALA A 1 534 ? 25.517 6.383 -25.386 1.00 98.81 534 ALA A O 1
ATOM 4191 N N . VAL A 1 535 ? 25.968 5.500 -23.367 1.00 98.88 535 VAL A N 1
ATOM 4192 C CA . VAL A 1 535 ? 25.420 6.567 -22.524 1.00 98.88 535 VAL A CA 1
ATOM 4193 C C . VAL A 1 535 ? 26.572 7.185 -21.732 1.00 98.88 535 VAL A C 1
ATOM 4195 O O . VAL A 1 535 ? 27.152 6.545 -20.855 1.00 98.88 535 VAL A O 1
ATOM 4198 N N . ILE A 1 536 ? 26.920 8.434 -22.040 1.00 98.62 536 ILE A N 1
ATOM 4199 C CA . ILE A 1 536 ? 27.975 9.191 -21.363 1.00 98.62 536 ILE A CA 1
ATOM 4200 C C . ILE A 1 536 ? 27.314 10.115 -20.342 1.00 98.62 536 ILE A C 1
ATOM 4202 O O . ILE A 1 536 ? 26.561 11.012 -20.718 1.00 98.62 536 ILE A O 1
ATOM 4206 N N . VAL A 1 537 ? 27.626 9.929 -19.058 1.00 98.44 537 VAL A N 1
ATOM 4207 C CA . VAL A 1 537 ? 27.084 10.739 -17.954 1.00 98.44 537 VAL A CA 1
ATOM 4208 C C . VAL A 1 537 ? 28.219 11.389 -17.177 1.00 98.44 537 VAL A C 1
ATOM 4210 O O . VAL A 1 537 ? 29.177 10.723 -16.794 1.00 98.44 537 VAL A O 1
ATOM 4213 N N . GLY A 1 538 ? 28.094 12.683 -16.891 1.00 97.25 538 GLY A N 1
ATOM 4214 C CA . GLY A 1 538 ? 28.915 13.394 -15.912 1.00 97.25 538 GLY A CA 1
ATOM 4215 C C . GLY A 1 538 ? 28.036 14.094 -14.880 1.00 97.25 538 GLY A C 1
ATOM 4216 O O . GLY A 1 538 ? 26.992 14.630 -15.239 1.00 97.25 538 GLY A O 1
ATOM 4217 N N . ASN A 1 539 ? 28.443 14.122 -13.607 1.00 95.62 539 ASN A N 1
ATOM 4218 C CA . ASN A 1 539 ? 27.610 14.643 -12.507 1.00 95.62 539 ASN A CA 1
ATOM 4219 C C . ASN A 1 539 ? 28.129 15.946 -11.864 1.00 95.62 539 ASN A C 1
ATOM 4221 O O . ASN A 1 539 ? 27.665 16.331 -10.789 1.00 95.62 539 ASN A O 1
ATOM 4225 N N . ASN A 1 540 ? 29.076 16.637 -12.510 1.00 91.19 540 ASN A N 1
ATOM 4226 C CA . ASN A 1 540 ? 29.745 17.830 -11.981 1.00 91.19 540 ASN A CA 1
ATOM 4227 C C . ASN A 1 540 ? 29.613 19.037 -12.935 1.00 91.19 540 ASN A C 1
ATOM 4229 O O . ASN A 1 540 ? 30.018 18.959 -14.094 1.00 91.19 540 ASN A O 1
ATOM 4233 N N . THR A 1 541 ? 29.090 20.160 -12.430 1.00 85.12 541 THR A N 1
ATOM 4234 C CA . THR A 1 541 ? 28.852 21.411 -13.179 1.00 85.12 541 THR A CA 1
ATOM 4235 C C . THR A 1 541 ? 30.110 22.233 -13.492 1.00 85.12 541 THR A C 1
ATOM 4237 O O . THR A 1 541 ? 30.025 23.179 -14.267 1.00 85.12 541 THR A O 1
ATOM 4240 N N . ASP A 1 542 ? 31.271 21.863 -12.945 1.00 86.50 542 ASP A N 1
ATOM 4241 C CA . ASP A 1 542 ? 32.572 22.502 -13.203 1.00 86.50 542 ASP A CA 1
ATOM 4242 C C . ASP A 1 542 ? 33.494 21.628 -14.088 1.00 86.50 542 ASP A C 1
ATOM 4244 O O . ASP A 1 542 ? 34.700 21.869 -14.195 1.00 86.50 542 ASP A O 1
ATOM 4248 N N . MET A 1 543 ? 32.954 20.579 -14.725 1.00 90.50 543 MET A N 1
ATOM 4249 C CA . MET A 1 543 ? 33.706 19.698 -15.626 1.00 90.50 543 MET A CA 1
ATOM 4250 C C . MET A 1 543 ? 34.242 20.463 -16.849 1.00 90.50 543 MET A C 1
ATOM 4252 O O . MET A 1 543 ? 33.492 20.893 -17.729 1.00 90.50 543 MET A O 1
ATOM 4256 N N . ALA A 1 544 ? 35.568 20.607 -16.908 1.00 89.75 544 ALA A N 1
ATOM 4257 C CA . ALA A 1 544 ? 36.264 21.272 -18.003 1.00 89.75 544 ALA A CA 1
ATOM 4258 C C . ALA A 1 544 ? 36.029 20.578 -19.356 1.00 89.75 544 ALA A C 1
ATOM 4260 O O . ALA A 1 544 ? 35.912 19.354 -19.425 1.00 89.75 544 ALA A O 1
ATOM 4261 N N . SER A 1 545 ? 36.014 21.375 -20.430 1.00 93.25 545 SER A N 1
ATOM 4262 C CA . SER A 1 545 ? 35.854 20.871 -21.797 1.00 93.25 545 SER A CA 1
ATOM 4263 C C . SER A 1 545 ? 36.984 19.909 -22.174 1.00 93.25 545 SER A C 1
ATOM 4265 O O . SER A 1 545 ? 38.160 20.230 -21.980 1.00 93.25 545 SER A O 1
ATOM 4267 N N . ASN A 1 546 ? 36.633 18.728 -22.685 1.00 94.44 546 ASN A N 1
ATOM 4268 C CA . ASN A 1 546 ? 37.581 17.674 -23.048 1.00 94.44 546 ASN A CA 1
ATOM 4269 C C . ASN A 1 546 ? 37.001 16.759 -24.147 1.00 94.44 546 ASN A C 1
ATOM 4271 O O . ASN A 1 546 ? 35.829 16.870 -24.501 1.00 94.44 546 ASN A O 1
ATOM 4275 N N . THR A 1 547 ? 37.810 15.847 -24.687 1.00 96.88 547 THR A N 1
ATOM 4276 C CA . THR A 1 547 ? 37.343 14.728 -25.525 1.00 96.88 547 THR A CA 1
ATOM 4277 C C . THR A 1 547 ? 37.560 13.422 -24.771 1.00 96.88 547 THR A C 1
ATOM 4279 O O . THR A 1 547 ? 38.669 13.160 -24.306 1.00 96.88 547 THR A O 1
ATOM 4282 N N . TYR A 1 548 ? 36.510 12.619 -24.635 1.00 96.31 548 TYR A N 1
ATOM 4283 C CA . TYR A 1 548 ? 36.560 11.289 -24.036 1.00 96.31 548 TYR A CA 1
ATOM 4284 C C . TYR A 1 548 ? 36.545 10.216 -25.122 1.00 96.31 548 TYR A C 1
ATOM 4286 O O . TYR A 1 548 ? 35.954 10.396 -26.187 1.00 96.31 548 TYR A O 1
ATOM 4294 N N . ILE A 1 549 ? 37.230 9.112 -24.838 1.00 97.31 549 ILE A N 1
ATOM 4295 C CA . ILE A 1 549 ? 37.326 7.947 -25.715 1.00 97.31 549 ILE A CA 1
ATOM 4296 C C . ILE A 1 549 ? 36.366 6.900 -25.156 1.00 97.31 549 ILE A C 1
ATOM 4298 O O . ILE A 1 549 ? 36.501 6.506 -23.998 1.00 97.31 549 ILE A O 1
ATOM 4302 N N . ILE A 1 550 ? 35.384 6.500 -25.957 1.00 98.31 550 ILE A N 1
ATOM 4303 C CA . ILE A 1 550 ? 34.340 5.546 -25.583 1.00 98.31 550 ILE A CA 1
ATOM 4304 C C . ILE A 1 550 ? 34.573 4.267 -26.384 1.00 98.31 550 ILE A C 1
ATOM 4306 O O . ILE A 1 550 ? 34.526 4.295 -27.612 1.00 98.31 550 ILE A O 1
ATOM 4310 N N . ASN A 1 551 ? 34.867 3.160 -25.708 1.00 98.12 551 ASN A N 1
ATOM 4311 C CA . ASN A 1 551 ? 35.125 1.882 -26.364 1.00 98.12 551 ASN A CA 1
ATOM 4312 C C . ASN A 1 551 ? 33.798 1.192 -26.713 1.00 98.12 551 ASN A C 1
ATOM 4314 O O . ASN A 1 551 ? 33.184 0.577 -25.843 1.00 98.12 551 ASN A O 1
ATOM 4318 N N . MET A 1 552 ? 33.372 1.278 -27.975 1.00 98.50 552 MET A N 1
ATOM 4319 C CA . MET A 1 552 ? 32.160 0.609 -28.463 1.00 98.50 552 MET A CA 1
ATOM 4320 C C . MET A 1 552 ? 32.358 -0.900 -28.669 1.00 98.50 552 MET A C 1
ATOM 4322 O O . MET A 1 552 ? 31.380 -1.613 -28.838 1.00 98.50 552 MET A O 1
ATOM 4326 N N . GLY A 1 553 ? 33.598 -1.401 -28.634 1.00 97.75 553 GLY A N 1
ATOM 4327 C CA . GLY A 1 553 ? 33.940 -2.797 -28.906 1.00 97.75 553 GLY A CA 1
ATOM 4328 C C . GLY A 1 553 ? 34.285 -3.080 -30.373 1.00 97.75 553 GLY A C 1
ATOM 4329 O O . GLY A 1 553 ? 33.952 -2.314 -31.279 1.00 97.75 553 GLY A O 1
ATOM 4330 N N . LYS A 1 554 ? 34.980 -4.200 -30.616 1.00 97.44 554 LYS A N 1
ATOM 4331 C CA . LYS A 1 554 ? 35.538 -4.548 -31.941 1.00 97.44 554 LYS A CA 1
ATOM 4332 C C . LYS A 1 554 ? 34.485 -4.757 -33.023 1.00 97.44 554 LYS A C 1
ATOM 4334 O O . LYS A 1 554 ? 34.721 -4.354 -34.160 1.00 97.44 554 LYS A O 1
ATOM 4339 N N . GLU A 1 555 ? 33.330 -5.322 -32.667 1.00 98.06 555 GLU A N 1
ATOM 4340 C CA . GLU A 1 555 ? 32.175 -5.452 -33.569 1.00 98.06 555 GLU A CA 1
ATOM 4341 C C . GLU A 1 555 ? 31.753 -4.103 -34.174 1.00 98.06 555 GLU A C 1
ATOM 4343 O O . GLU A 1 555 ? 31.210 -4.059 -35.274 1.00 98.06 555 GLU A O 1
ATOM 4348 N N . HIS A 1 556 ? 32.093 -2.990 -33.520 1.00 98.44 556 HIS A N 1
ATOM 4349 C CA . HIS A 1 556 ? 31.731 -1.632 -33.909 1.00 98.44 556 HIS A CA 1
ATOM 4350 C C . HIS A 1 556 ? 32.908 -0.795 -34.434 1.00 98.44 556 HIS A C 1
ATOM 4352 O O . HIS A 1 556 ? 32.847 0.436 -34.451 1.00 98.44 556 HIS A O 1
ATOM 4358 N N . ALA A 1 557 ? 33.989 -1.429 -34.901 1.00 98.31 557 ALA A N 1
ATOM 4359 C CA . ALA A 1 557 ? 35.093 -0.743 -35.578 1.00 98.31 557 ALA A CA 1
ATOM 4360 C C . ALA A 1 557 ? 34.652 -0.085 -36.904 1.00 98.31 557 ALA A C 1
ATOM 4362 O O . ALA A 1 557 ? 33.874 -0.661 -37.671 1.00 98.31 557 ALA A O 1
ATOM 4363 N N . ASN A 1 558 ? 35.166 1.115 -37.194 1.00 98.50 558 ASN A N 1
ATOM 4364 C CA . ASN A 1 558 ? 34.878 1.900 -38.404 1.00 98.50 558 ASN A CA 1
ATOM 4365 C C . ASN A 1 558 ? 33.373 2.065 -38.712 1.00 98.50 558 ASN A C 1
ATOM 4367 O O . ASN A 1 558 ? 32.920 1.846 -39.836 1.00 98.50 558 ASN A O 1
ATOM 4371 N N . GLN A 1 559 ? 32.585 2.430 -37.702 1.00 98.44 559 GLN A N 1
ATOM 4372 C CA . GLN A 1 559 ? 31.128 2.523 -37.757 1.00 98.44 559 GLN A CA 1
ATOM 4373 C C . GLN A 1 559 ? 30.624 3.937 -37.475 1.00 98.44 559 GLN A C 1
ATOM 4375 O O . GLN A 1 559 ? 31.142 4.618 -36.592 1.00 98.44 559 GLN A O 1
ATOM 4380 N N . GLN A 1 560 ? 29.582 4.367 -38.193 1.00 98.56 560 GLN A N 1
ATOM 4381 C CA . GLN A 1 560 ? 28.876 5.611 -37.891 1.00 98.56 560 GLN A CA 1
ATOM 4382 C C . GLN A 1 560 ? 27.887 5.433 -36.733 1.00 98.56 560 GLN A C 1
ATOM 4384 O O . GLN A 1 560 ? 27.081 4.501 -36.729 1.00 98.56 560 GLN A O 1
ATOM 4389 N N . TYR A 1 561 ? 27.927 6.378 -35.796 1.00 98.69 561 TYR A N 1
ATOM 4390 C CA . TYR A 1 561 ? 27.009 6.486 -34.665 1.00 98.69 561 TYR A CA 1
ATOM 4391 C C . TYR A 1 561 ? 26.233 7.798 -34.74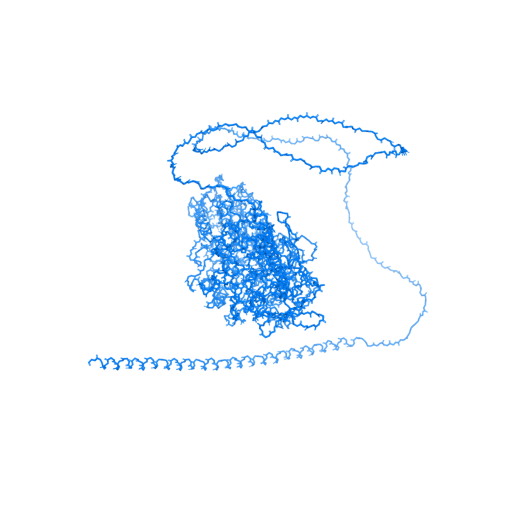5 1.00 98.69 561 TYR A C 1
ATOM 4393 O O . TYR A 1 561 ? 26.832 8.861 -34.922 1.00 98.69 561 TYR A O 1
ATOM 4401 N N . GLN A 1 562 ? 24.914 7.720 -34.590 1.00 97.81 562 GLN A N 1
ATOM 4402 C CA . GLN A 1 562 ? 24.014 8.859 -34.468 1.00 97.81 562 GLN A CA 1
ATOM 4403 C C . GLN A 1 562 ? 24.071 9.436 -33.051 1.00 97.81 562 GLN A C 1
ATOM 4405 O O . GLN A 1 562 ? 24.085 8.699 -32.064 1.00 97.81 562 GLN A O 1
ATOM 4410 N N . ASN A 1 563 ? 24.045 10.764 -32.969 1.00 98.12 563 ASN A N 1
ATOM 4411 C CA . ASN A 1 563 ? 23.821 11.500 -31.735 1.00 98.12 563 ASN A CA 1
ATOM 4412 C C . ASN A 1 563 ? 22.315 11.501 -31.429 1.00 98.12 563 ASN A C 1
ATOM 4414 O O . ASN A 1 563 ? 21.567 12.314 -31.975 1.00 98.12 563 ASN A O 1
ATOM 4418 N N . LEU A 1 564 ? 21.861 10.535 -30.626 1.00 97.62 564 LEU A N 1
ATOM 4419 C CA . LEU A 1 564 ? 20.445 10.354 -30.286 1.00 97.62 564 LEU A CA 1
ATOM 4420 C C . LEU A 1 564 ? 19.961 11.429 -29.308 1.00 97.62 564 LEU A C 1
ATOM 4422 O O . LEU A 1 564 ? 18.816 11.868 -29.368 1.00 97.62 564 LEU A O 1
ATOM 4426 N N . LEU A 1 565 ? 20.828 11.814 -28.372 1.00 98.00 565 LEU A N 1
ATOM 4427 C CA . LEU A 1 565 ? 20.529 12.777 -27.323 1.00 98.00 565 LEU A CA 1
ATOM 4428 C C . LEU A 1 565 ? 21.845 13.411 -26.862 1.00 98.00 565 LEU A C 1
ATOM 4430 O O . LEU A 1 565 ? 22.765 12.688 -26.501 1.00 98.00 565 LEU A O 1
ATOM 4434 N N . ASP A 1 566 ? 21.945 14.739 -26.827 1.00 98.50 566 ASP A N 1
ATOM 4435 C CA . ASP A 1 566 ? 23.126 15.458 -26.310 1.00 98.50 566 ASP A CA 1
ATOM 4436 C C . ASP A 1 566 ? 22.698 16.676 -25.484 1.00 98.50 566 ASP A C 1
ATOM 4438 O O . ASP A 1 566 ? 21.575 17.176 -25.601 1.00 98.50 566 ASP A O 1
ATOM 4442 N N . THR A 1 567 ? 23.604 17.183 -24.652 1.00 98.25 567 THR A N 1
ATOM 4443 C CA . THR A 1 567 ? 23.357 18.376 -23.841 1.00 98.25 567 THR A CA 1
ATOM 4444 C C . THR A 1 567 ? 23.675 19.648 -24.632 1.00 98.25 567 THR A C 1
ATOM 4446 O O . THR A 1 567 ? 24.701 19.748 -25.311 1.00 98.25 567 THR A O 1
ATOM 4449 N N . THR A 1 568 ? 22.811 20.655 -24.509 1.00 96.81 568 THR A N 1
ATOM 4450 C CA . THR A 1 568 ? 23.005 22.002 -25.066 1.00 96.81 568 THR A CA 1
ATOM 4451 C C . THR A 1 568 ? 22.915 23.050 -23.959 1.00 96.81 568 THR A C 1
ATOM 4453 O O . THR A 1 568 ? 22.420 22.778 -22.867 1.00 96.81 568 THR A O 1
ATOM 4456 N N . ASP A 1 569 ? 23.345 24.285 -24.229 1.00 92.31 569 ASP A N 1
ATOM 4457 C CA . ASP A 1 569 ? 23.214 25.384 -23.257 1.00 92.31 569 ASP A CA 1
ATOM 4458 C C . ASP A 1 569 ? 21.744 25.789 -22.994 1.00 92.31 569 ASP A C 1
ATOM 4460 O O . ASP A 1 569 ? 21.470 26.514 -22.040 1.00 92.31 569 ASP A O 1
ATOM 4464 N N . ALA A 1 570 ? 20.793 25.281 -23.791 1.00 90.56 570 ALA A N 1
ATOM 4465 C CA . ALA A 1 570 ? 19.351 25.446 -23.591 1.00 90.56 570 ALA A CA 1
ATOM 4466 C C . ALA A 1 570 ? 18.679 24.251 -22.878 1.00 90.56 570 ALA A C 1
ATOM 4468 O O . ALA A 1 570 ? 17.578 24.397 -22.347 1.00 90.56 570 ALA A O 1
ATOM 4469 N N . GLY A 1 571 ? 19.310 23.072 -22.851 1.00 95.38 571 GLY A N 1
ATOM 4470 C CA . GLY A 1 571 ? 18.705 21.847 -22.327 1.00 95.38 571 GLY A CA 1
ATOM 4471 C C . GLY A 1 571 ? 19.275 20.593 -22.980 1.00 95.38 571 GLY A C 1
ATOM 4472 O O . GLY A 1 571 ? 20.448 20.275 -22.795 1.00 95.38 571 GLY A O 1
ATOM 4473 N N . LEU A 1 572 ? 18.431 19.885 -23.729 1.00 98.00 572 LEU A N 1
ATOM 4474 C CA . LEU A 1 572 ? 18.787 18.710 -24.525 1.00 98.00 572 LEU A CA 1
ATOM 4475 C C . LEU A 1 572 ? 18.513 18.966 -26.014 1.00 98.00 572 LEU A C 1
ATOM 4477 O O . LEU A 1 572 ? 17.735 19.853 -26.365 1.00 98.00 572 LEU A O 1
ATOM 4481 N N . THR A 1 573 ? 19.151 18.182 -26.876 1.00 97.75 573 THR A N 1
ATOM 4482 C CA . THR A 1 573 ? 18.850 18.071 -28.311 1.00 97.75 573 THR A CA 1
ATOM 4483 C C . THR A 1 573 ? 18.755 16.597 -28.693 1.00 97.75 573 THR A C 1
ATOM 4485 O O . THR A 1 573 ? 19.455 15.784 -28.095 1.00 97.75 573 THR A O 1
ATOM 4488 N N . TYR A 1 574 ? 17.905 16.257 -29.665 1.00 96.56 574 TYR A N 1
ATOM 4489 C CA . TYR A 1 574 ? 17.579 14.868 -30.043 1.00 96.56 574 TYR A CA 1
ATOM 4490 C C . TYR A 1 574 ? 18.113 14.462 -31.431 1.00 96.56 574 TYR A C 1
ATOM 4492 O O . TYR A 1 574 ? 17.727 13.439 -31.989 1.00 96.56 574 TYR A O 1
ATOM 4500 N N . ASP A 1 575 ? 18.974 15.296 -32.023 1.00 87.94 575 ASP A N 1
ATOM 4501 C CA . ASP A 1 575 ? 19.607 15.033 -33.321 1.00 87.94 575 ASP A CA 1
ATOM 4502 C C . ASP A 1 575 ? 21.033 15.609 -33.437 1.00 87.94 575 ASP A C 1
ATOM 4504 O O . ASP A 1 575 ? 21.566 15.759 -34.537 1.00 87.94 575 ASP A O 1
ATOM 4508 N N . GLY A 1 576 ? 21.643 16.009 -32.317 1.00 87.00 576 GLY A N 1
ATOM 4509 C CA . GLY A 1 576 ? 22.942 16.688 -32.284 1.00 87.00 576 GLY A CA 1
ATOM 4510 C C . GLY A 1 576 ? 22.949 18.141 -32.795 1.00 87.00 576 GLY A C 1
ATOM 4511 O O . GLY A 1 576 ? 24.021 18.720 -32.984 1.00 87.00 576 GLY A O 1
ATOM 4512 N N . THR A 1 577 ? 21.797 18.775 -33.048 1.00 90.31 577 THR A N 1
ATOM 4513 C CA . THR A 1 577 ? 21.759 20.206 -33.398 1.00 90.31 577 THR A CA 1
ATOM 4514 C C . THR A 1 577 ? 22.009 21.067 -32.160 1.00 90.31 577 THR A C 1
ATOM 4516 O O . THR A 1 577 ? 21.249 21.014 -31.194 1.00 90.31 577 THR A O 1
ATOM 4519 N N . GLY A 1 578 ? 23.056 21.897 -32.198 1.00 89.94 578 GLY A N 1
ATOM 4520 C CA . GLY A 1 578 ? 23.387 22.855 -31.132 1.00 89.94 578 GLY A CA 1
ATOM 4521 C C . GLY A 1 578 ? 24.210 22.294 -29.962 1.00 89.94 578 GLY A C 1
ATOM 4522 O O . GLY A 1 578 ? 24.484 23.027 -29.012 1.00 89.94 578 GLY A O 1
ATOM 4523 N N . SER A 1 579 ? 24.617 21.026 -30.017 1.00 95.19 579 SER A N 1
ATOM 4524 C CA . SER A 1 579 ? 25.507 20.382 -29.042 1.00 95.19 579 SER A CA 1
ATOM 4525 C C . SER A 1 579 ? 26.997 20.552 -29.375 1.00 95.19 579 SER A C 1
ATOM 4527 O O . SER A 1 579 ? 27.370 21.096 -30.414 1.00 95.19 579 SER A O 1
ATOM 4529 N N . LEU A 1 580 ? 27.880 20.066 -28.491 1.00 94.81 580 LEU A N 1
ATOM 4530 C CA . LEU A 1 580 ? 29.330 20.022 -28.753 1.00 94.81 580 LEU A CA 1
ATOM 4531 C C . LEU A 1 580 ? 29.718 19.061 -29.884 1.00 94.81 580 LEU A C 1
ATOM 4533 O O . LEU A 1 580 ? 30.766 19.239 -30.518 1.00 94.81 580 LEU A O 1
ATOM 4537 N N . ASN A 1 581 ? 28.909 18.024 -30.086 1.00 97.50 581 ASN A N 1
ATOM 4538 C CA . ASN A 1 581 ? 29.132 16.974 -31.065 1.00 97.50 581 ASN A CA 1
ATOM 4539 C C . ASN A 1 581 ? 28.189 17.153 -32.264 1.00 97.50 581 ASN A C 1
ATOM 4541 O O . ASN A 1 581 ? 27.062 17.617 -32.074 1.00 97.50 581 ASN A O 1
ATOM 4545 N N . PRO A 1 582 ? 28.624 16.781 -33.483 1.00 96.62 582 PRO A N 1
ATOM 4546 C CA . PRO A 1 582 ? 27.765 16.756 -34.666 1.00 96.62 582 PRO A CA 1
ATOM 4547 C C . PRO A 1 582 ? 26.667 15.683 -34.556 1.00 96.62 582 PRO A C 1
ATOM 4549 O O . PRO A 1 582 ? 26.683 14.850 -33.651 1.00 96.62 582 PRO A O 1
ATOM 4552 N N . LYS A 1 583 ? 25.753 15.664 -35.536 1.00 96.88 583 LYS A N 1
ATOM 4553 C CA . LYS A 1 583 ? 24.663 14.673 -35.651 1.00 96.88 583 LYS A CA 1
ATOM 4554 C C . LYS A 1 583 ? 25.149 13.223 -35.735 1.00 96.88 583 LYS A C 1
ATOM 4556 O O . LYS A 1 583 ? 24.442 12.311 -35.323 1.00 96.88 583 LYS A O 1
ATOM 4561 N N . THR A 1 584 ? 26.348 13.015 -36.277 1.00 97.75 584 THR A N 1
ATOM 4562 C CA . THR A 1 584 ? 26.972 11.699 -36.449 1.00 97.75 584 THR A CA 1
ATOM 4563 C C . THR A 1 584 ? 28.467 11.761 -36.165 1.00 97.75 584 THR A C 1
ATOM 4565 O O . THR A 1 584 ? 29.154 12.660 -36.658 1.00 97.75 584 THR A O 1
ATOM 4568 N N . LEU A 1 585 ? 28.985 10.772 -35.442 1.00 98.44 585 LEU A N 1
ATOM 4569 C CA . LEU A 1 585 ? 30.418 10.507 -35.286 1.00 98.44 585 LEU A CA 1
ATOM 4570 C C . LEU A 1 585 ? 30.774 9.164 -35.943 1.00 98.44 585 LEU A C 1
ATOM 4572 O O . LEU A 1 585 ? 29.906 8.449 -36.442 1.00 98.44 585 LEU A O 1
ATOM 4576 N N . THR A 1 586 ? 32.061 8.824 -35.997 1.00 98.75 586 THR A N 1
ATOM 4577 C CA . THR A 1 586 ? 32.539 7.541 -36.537 1.00 98.75 586 THR A CA 1
ATOM 4578 C C . THR A 1 586 ? 33.623 6.973 -35.631 1.00 98.75 586 THR A C 1
ATOM 4580 O O . THR A 1 586 ? 34.472 7.729 -35.155 1.00 98.75 586 THR A O 1
ATOM 4583 N N . THR A 1 587 ? 33.583 5.667 -35.370 1.00 98.81 587 THR A N 1
ATOM 4584 C CA . THR A 1 587 ? 34.601 4.974 -34.569 1.00 98.81 587 THR A CA 1
ATOM 4585 C C . THR A 1 587 ? 35.901 4.749 -35.346 1.00 98.81 587 THR A C 1
ATOM 4587 O O . THR A 1 587 ? 35.918 4.683 -36.580 1.00 98.81 587 THR A O 1
ATOM 4590 N N . ASP A 1 588 ? 37.014 4.606 -34.623 1.00 98.56 588 ASP A N 1
ATOM 4591 C CA . ASP A 1 588 ? 38.283 4.163 -35.209 1.00 98.56 588 ASP A CA 1
ATOM 4592 C C . ASP A 1 588 ? 38.274 2.659 -35.575 1.00 98.56 588 ASP A C 1
ATOM 4594 O O . ASP A 1 588 ? 37.281 1.948 -35.406 1.00 98.56 588 ASP A O 1
ATOM 4598 N N . ALA A 1 589 ? 39.413 2.156 -36.059 1.00 98.00 589 ALA A N 1
ATOM 4599 C CA . ALA A 1 589 ? 39.605 0.742 -36.401 1.00 98.00 589 ALA A CA 1
ATOM 4600 C C . ALA A 1 589 ? 39.634 -0.222 -35.190 1.00 98.00 589 ALA A C 1
ATOM 4602 O O . ALA A 1 589 ? 39.793 -1.425 -35.378 1.00 98.00 589 ALA A O 1
ATOM 4603 N N . ASN A 1 590 ? 39.488 0.283 -33.961 1.00 97.12 590 ASN A N 1
ATOM 4604 C CA . ASN A 1 590 ? 39.407 -0.500 -32.726 1.00 97.12 590 ASN A CA 1
ATOM 4605 C C . ASN A 1 590 ? 37.999 -0.460 -32.093 1.00 97.12 590 ASN A C 1
ATOM 4607 O O . ASN A 1 590 ? 37.768 -1.174 -31.121 1.00 97.12 590 ASN A O 1
ATOM 4611 N N . GLY A 1 591 ? 37.083 0.373 -32.609 1.00 97.94 591 GLY A N 1
ATOM 4612 C CA . GLY A 1 591 ? 35.759 0.617 -32.019 1.00 97.94 591 GLY A CA 1
ATOM 4613 C C . GLY A 1 591 ? 35.678 1.847 -31.103 1.00 97.94 591 GLY A C 1
ATOM 4614 O O . GLY A 1 591 ? 34.671 2.040 -30.431 1.00 97.94 591 GLY A O 1
ATOM 4615 N N . ASN A 1 592 ? 36.696 2.711 -31.055 1.00 98.56 592 ASN A N 1
ATOM 4616 C CA . ASN A 1 592 ? 36.691 3.898 -30.194 1.00 98.56 592 ASN A CA 1
ATOM 4617 C C . ASN A 1 592 ? 35.899 5.062 -30.808 1.00 98.56 592 ASN A C 1
ATOM 4619 O O . ASN A 1 592 ? 36.259 5.554 -31.879 1.00 98.56 592 ASN A O 1
ATOM 4623 N N . LEU A 1 593 ? 34.889 5.570 -30.096 1.00 98.56 593 LEU A N 1
ATOM 4624 C CA . LEU A 1 593 ? 34.178 6.814 -30.406 1.00 98.56 593 LEU A CA 1
ATOM 4625 C C . LEU A 1 593 ? 34.792 7.991 -29.625 1.00 98.56 593 LEU A C 1
ATOM 4627 O O . LEU A 1 593 ? 35.073 7.872 -28.433 1.00 98.56 593 LEU A O 1
ATOM 4631 N N . TYR A 1 594 ? 34.984 9.142 -30.276 1.00 98.19 594 TYR A N 1
ATOM 4632 C CA . TYR A 1 594 ? 35.642 10.319 -29.686 1.00 98.19 594 TYR A CA 1
ATOM 4633 C C . TYR A 1 594 ? 34.631 11.440 -29.411 1.00 98.19 594 TYR A C 1
ATOM 4635 O O . TYR A 1 594 ? 34.363 12.275 -30.276 1.00 98.19 594 TYR A O 1
ATOM 4643 N N . VAL A 1 595 ? 34.070 11.460 -28.200 1.00 98.12 595 VAL A N 1
ATOM 4644 C CA . VAL A 1 595 ? 32.971 12.361 -27.808 1.00 98.12 595 VAL A CA 1
ATOM 4645 C C . VAL A 1 595 ? 33.517 13.594 -27.085 1.00 98.12 595 VAL A C 1
ATOM 4647 O O . VAL A 1 595 ? 34.251 13.480 -26.102 1.00 98.12 595 VAL A O 1
ATOM 4650 N N . LYS A 1 596 ? 33.155 14.794 -27.546 1.00 97.44 596 LYS A N 1
ATOM 4651 C CA . LYS A 1 596 ? 33.459 16.061 -26.866 1.00 97.44 596 LYS A CA 1
ATOM 4652 C C . LYS A 1 596 ? 32.450 16.306 -25.752 1.00 97.44 596 LYS A C 1
ATOM 4654 O O . LYS A 1 596 ? 31.246 16.199 -25.965 1.00 97.44 596 LYS A O 1
ATOM 4659 N N . VAL A 1 597 ? 32.944 16.708 -24.587 1.00 96.00 597 VAL A N 1
ATOM 4660 C CA . VAL A 1 597 ? 32.130 16.968 -23.394 1.00 96.00 597 VAL A CA 1
ATOM 4661 C C . VAL A 1 597 ? 32.483 18.319 -22.776 1.00 96.00 597 VAL A C 1
ATOM 4663 O O . VAL A 1 597 ? 33.618 18.779 -22.888 1.00 96.00 597 VAL A O 1
ATOM 4666 N N . LYS A 1 598 ? 31.528 18.930 -22.073 1.00 94.62 598 LYS A N 1
ATOM 4667 C CA . LYS A 1 598 ? 31.730 20.003 -21.084 1.00 94.62 598 LYS A CA 1
ATOM 4668 C C . LYS A 1 598 ? 30.653 19.870 -20.008 1.00 94.62 598 LYS A C 1
ATOM 4670 O O . LYS A 1 598 ? 29.662 19.179 -20.230 1.00 94.62 598 LYS A O 1
ATOM 4675 N N . ALA A 1 599 ? 30.804 20.564 -18.888 1.00 94.25 599 ALA A N 1
ATOM 4676 C CA . ALA A 1 599 ? 29.692 20.756 -17.967 1.00 94.25 599 ALA A CA 1
ATOM 4677 C C . ALA A 1 599 ? 28.633 21.746 -18.478 1.00 94.25 599 ALA A C 1
ATOM 4679 O O . ALA A 1 599 ? 28.943 22.760 -19.107 1.00 94.25 599 ALA A O 1
ATOM 4680 N N . PHE A 1 600 ? 27.390 21.470 -18.097 1.00 96.12 600 PHE A N 1
ATOM 4681 C CA . PHE A 1 600 ? 26.210 22.306 -18.272 1.00 96.12 600 PHE A CA 1
ATOM 4682 C C . PHE A 1 600 ? 25.422 22.396 -16.953 1.00 96.12 600 PHE A C 1
ATOM 4684 O O . PHE A 1 600 ? 25.547 21.541 -16.070 1.00 96.12 600 PHE A O 1
ATOM 4691 N N . ALA A 1 601 ? 24.585 23.429 -16.835 1.00 95.75 601 ALA A N 1
ATOM 4692 C CA . ALA A 1 601 ? 23.636 23.612 -15.739 1.00 95.75 601 ALA A CA 1
ATOM 4693 C C . ALA A 1 601 ? 22.295 24.113 -16.304 1.00 95.75 601 ALA A C 1
ATOM 4695 O O . ALA A 1 601 ? 22.040 25.313 -16.387 1.00 95.75 601 ALA A O 1
ATOM 4696 N N . THR A 1 602 ? 21.455 23.173 -16.732 1.00 96.69 602 THR A N 1
ATOM 4697 C CA . THR A 1 602 ? 20.129 23.395 -17.327 1.00 96.69 602 THR A CA 1
ATOM 4698 C C . THR A 1 602 ? 19.052 22.700 -16.481 1.00 96.69 602 THR A C 1
ATOM 4700 O O . THR A 1 602 ? 19.383 21.911 -15.593 1.00 96.69 602 THR A O 1
ATOM 4703 N N . PRO A 1 603 ? 17.748 22.929 -16.732 1.00 97.44 603 PRO A N 1
ATOM 4704 C CA . PRO A 1 603 ? 16.682 22.202 -16.036 1.00 97.44 603 PRO A CA 1
ATOM 4705 C C . PRO A 1 603 ? 16.704 20.677 -16.233 1.00 97.44 603 PRO A C 1
ATOM 4707 O O . PRO A 1 603 ? 16.092 19.956 -15.443 1.00 97.44 603 PRO A O 1
ATOM 4710 N N . TYR A 1 604 ? 17.414 20.193 -17.255 1.00 98.38 604 TYR A N 1
ATOM 4711 C CA . TYR A 1 604 ? 17.543 18.777 -17.600 1.00 98.38 604 TYR A CA 1
ATOM 4712 C C . TYR A 1 604 ? 18.846 18.162 -17.079 1.00 98.38 604 TYR A C 1
ATOM 4714 O O . TYR A 1 604 ? 18.834 17.039 -16.579 1.00 98.38 604 TYR A O 1
ATOM 4722 N N . VAL A 1 605 ? 19.962 18.897 -17.182 1.00 98.19 605 VAL A N 1
ATOM 4723 C CA . VAL A 1 605 ? 21.319 18.379 -16.956 1.00 98.19 605 VAL A CA 1
ATOM 4724 C C . VAL A 1 605 ? 22.130 19.322 -16.068 1.00 98.19 605 VAL A C 1
ATOM 4726 O O . VAL A 1 605 ? 22.285 20.507 -16.348 1.00 98.19 605 VAL A O 1
ATOM 4729 N N . SER A 1 606 ? 22.703 18.761 -15.009 1.00 97.25 606 SER A N 1
ATOM 4730 C CA . SER A 1 606 ? 23.609 19.394 -14.054 1.00 97.25 606 SER A CA 1
ATOM 4731 C C . SER A 1 606 ? 24.879 18.549 -14.002 1.00 97.25 606 SER A C 1
ATOM 4733 O O . SER A 1 606 ? 25.006 17.637 -13.181 1.00 97.25 606 SER A O 1
ATOM 4735 N N . GLY A 1 607 ? 25.783 18.818 -14.944 1.00 96.56 607 GLY A N 1
ATOM 4736 C CA . GLY A 1 607 ? 26.838 17.895 -15.354 1.00 96.56 607 GLY A CA 1
ATOM 4737 C C . GLY A 1 607 ? 26.857 17.735 -16.875 1.00 96.56 607 GLY A C 1
ATOM 4738 O O . GLY A 1 607 ? 26.945 18.738 -17.579 1.00 96.56 607 GLY A O 1
ATOM 4739 N N . TYR A 1 608 ? 26.778 16.507 -17.384 1.00 98.19 608 TYR A N 1
ATOM 4740 C CA . TYR A 1 608 ? 26.715 16.208 -18.819 1.00 98.19 608 TYR A CA 1
ATOM 4741 C C . TYR A 1 608 ? 25.913 14.929 -19.096 1.00 98.19 608 TYR A C 1
ATOM 4743 O O . TYR A 1 608 ? 25.961 13.993 -18.299 1.00 98.19 608 TYR A O 1
ATOM 4751 N N . LEU A 1 609 ? 25.227 14.885 -20.239 1.00 98.62 609 LEU A N 1
ATOM 4752 C CA . LEU A 1 609 ? 24.577 13.699 -20.792 1.00 98.62 609 LEU A CA 1
ATOM 4753 C C . LEU A 1 609 ? 24.729 13.679 -22.322 1.00 98.62 609 LEU A C 1
ATOM 4755 O O . LEU A 1 609 ? 24.371 14.658 -22.982 1.00 98.62 609 LEU A O 1
ATOM 4759 N N . SER A 1 610 ? 25.173 12.556 -22.888 1.00 98.44 610 SER A N 1
ATOM 4760 C CA . SER A 1 610 ? 24.840 12.201 -24.275 1.00 98.44 610 SER A CA 1
ATOM 4761 C C . SER A 1 610 ? 24.661 10.702 -24.489 1.00 98.44 610 SER A C 1
ATOM 4763 O O . SER A 1 610 ? 25.162 9.888 -23.714 1.00 98.44 610 SER A O 1
ATOM 4765 N N . VAL A 1 611 ? 23.915 10.349 -25.536 1.00 98.81 611 VAL A N 1
ATOM 4766 C CA . VAL A 1 611 ? 23.571 8.977 -25.916 1.00 98.81 611 VAL A CA 1
ATOM 4767 C C . VAL A 1 611 ? 23.818 8.769 -27.406 1.00 98.81 611 VAL A C 1
ATOM 4769 O O . VAL A 1 611 ? 23.373 9.560 -28.239 1.00 98.81 611 VAL A O 1
ATOM 4772 N N . TRP A 1 612 ? 24.515 7.682 -27.728 1.00 98.81 612 TRP A N 1
ATOM 4773 C CA . TRP A 1 612 ? 24.955 7.334 -29.075 1.00 98.81 612 TRP A CA 1
ATOM 4774 C C . TRP A 1 612 ? 24.510 5.920 -29.435 1.00 98.81 612 TRP A C 1
ATOM 4776 O O . TRP A 1 612 ? 24.727 4.987 -28.662 1.00 98.81 612 TRP A O 1
ATOM 4786 N N . VAL A 1 613 ? 23.930 5.769 -30.625 1.00 98.62 613 VAL A N 1
ATOM 4787 C CA . VAL A 1 613 ? 23.462 4.490 -31.193 1.00 98.62 613 VAL A CA 1
ATOM 4788 C C . VAL A 1 613 ? 23.950 4.348 -32.641 1.00 98.62 613 VAL A C 1
ATOM 4790 O O . VAL A 1 613 ? 24.235 5.370 -33.273 1.00 98.62 613 VAL A O 1
ATOM 4793 N N . PRO A 1 614 ? 24.098 3.132 -33.192 1.00 98.50 614 PRO A N 1
ATOM 4794 C CA . PRO A 1 614 ? 24.439 2.937 -34.599 1.00 98.50 614 PRO A CA 1
ATOM 4795 C C . PRO A 1 614 ? 23.498 3.670 -35.561 1.00 98.50 614 PRO A C 1
ATOM 4797 O O . PRO A 1 614 ? 22.289 3.717 -35.348 1.00 98.50 614 PRO A O 1
ATOM 4800 N N . VAL A 1 615 ? 24.039 4.197 -36.662 1.00 97.62 615 VAL A N 1
ATOM 4801 C CA . VAL A 1 615 ? 23.205 4.692 -37.770 1.00 97.62 615 VAL A CA 1
ATOM 4802 C C . VAL A 1 615 ? 22.556 3.500 -38.483 1.00 97.62 615 VAL A C 1
ATOM 4804 O O . VAL A 1 615 ? 23.260 2.605 -38.954 1.00 97.62 615 VAL A O 1
ATOM 4807 N N . VAL A 1 616 ? 21.226 3.511 -38.597 1.00 95.56 616 VAL A N 1
ATOM 4808 C CA . VAL A 1 616 ? 20.420 2.468 -39.257 1.00 95.56 616 VAL A CA 1
ATOM 4809 C C . VAL A 1 616 ? 19.487 3.062 -40.315 1.00 95.56 616 VAL A C 1
ATOM 4811 O O . VAL A 1 616 ? 19.106 4.227 -40.244 1.00 95.56 616 VAL A O 1
ATOM 4814 N N . ALA A 1 617 ? 19.133 2.262 -41.326 1.00 84.31 617 ALA A N 1
ATOM 4815 C CA . ALA A 1 617 ? 18.332 2.700 -42.478 1.00 84.31 617 ALA A CA 1
ATOM 4816 C C . ALA A 1 617 ? 16.808 2.501 -42.309 1.00 84.31 617 ALA A C 1
ATOM 4818 O O . ALA A 1 617 ? 16.042 2.788 -43.227 1.00 84.31 617 ALA A O 1
ATOM 4819 N N . GLY A 1 618 ? 16.366 1.987 -41.160 1.00 87.19 618 GLY A N 1
ATOM 4820 C CA . GLY A 1 618 ? 14.972 1.675 -40.851 1.00 87.19 618 GLY A CA 1
ATOM 4821 C C . GLY A 1 618 ? 14.830 1.167 -39.416 1.00 87.19 618 GLY A C 1
ATOM 4822 O O . GLY A 1 618 ? 15.819 1.095 -38.688 1.00 87.19 618 GLY A O 1
ATOM 4823 N N . GLN A 1 619 ? 13.607 0.817 -39.016 1.00 86.94 619 GLN A N 1
ATOM 4824 C CA . GLN A 1 619 ? 13.340 0.263 -37.686 1.00 86.94 619 GLN A CA 1
ATOM 4825 C C . GLN A 1 619 ? 13.902 -1.158 -37.541 1.00 86.94 619 GLN A C 1
ATOM 4827 O O . GLN A 1 619 ? 13.899 -1.942 -38.491 1.00 86.94 619 GLN A O 1
ATOM 4832 N N . GLN A 1 620 ? 14.342 -1.488 -36.330 1.00 95.00 620 GLN A N 1
ATOM 4833 C CA . GLN A 1 620 ? 14.823 -2.806 -35.916 1.00 95.00 620 GLN A CA 1
ATOM 4834 C C . GLN A 1 620 ? 14.364 -3.075 -34.474 1.00 95.00 620 GLN A C 1
ATOM 4836 O O . GLN A 1 620 ? 13.923 -2.154 -33.789 1.00 95.00 620 GLN A O 1
ATOM 4841 N N . ASP A 1 621 ? 14.477 -4.316 -34.002 1.00 96.81 621 ASP A N 1
ATOM 4842 C CA . ASP A 1 621 ? 14.111 -4.688 -32.633 1.00 96.81 621 ASP A CA 1
ATOM 4843 C C . ASP A 1 621 ? 15.225 -5.546 -32.008 1.00 96.81 621 ASP A C 1
ATOM 4845 O O . ASP A 1 621 ? 15.568 -6.624 -32.505 1.00 96.81 621 ASP A O 1
ATOM 4849 N N . ALA A 1 622 ? 15.837 -5.027 -30.944 1.00 97.31 622 ALA A N 1
ATOM 4850 C CA . ALA A 1 622 ? 16.973 -5.625 -30.249 1.00 97.31 622 ALA A CA 1
ATOM 4851 C C . ALA A 1 622 ? 16.556 -6.672 -29.195 1.00 97.31 622 ALA A C 1
ATOM 4853 O O . ALA A 1 622 ? 17.430 -7.325 -28.610 1.00 97.31 622 ALA A O 1
ATOM 4854 N N . SER A 1 623 ? 15.247 -6.858 -28.970 1.00 97.12 623 SER A N 1
ATOM 4855 C CA . SER A 1 623 ? 14.714 -7.838 -28.021 1.00 97.12 623 SER A CA 1
ATOM 4856 C C . SER A 1 623 ? 15.112 -9.277 -28.362 1.00 97.12 623 SER A C 1
ATOM 4858 O O . SER A 1 623 ? 15.430 -9.630 -29.504 1.00 97.12 623 SER A O 1
ATOM 4860 N N . THR A 1 624 ? 15.111 -10.132 -27.343 1.00 98.06 624 THR A N 1
ATOM 4861 C CA . THR A 1 624 ? 15.416 -11.562 -27.444 1.00 98.06 624 THR A CA 1
ATOM 4862 C C . THR A 1 624 ? 14.186 -12.357 -27.028 1.00 98.06 624 THR A C 1
ATOM 4864 O O . THR A 1 624 ? 13.646 -12.137 -25.950 1.00 98.06 624 THR A O 1
ATOM 4867 N N . SER A 1 625 ? 13.739 -13.301 -27.860 1.00 97.12 625 SER A N 1
ATOM 4868 C CA . SER A 1 625 ? 12.602 -14.153 -27.496 1.00 97.12 625 SER A CA 1
ATOM 4869 C C . SER A 1 625 ? 12.978 -15.078 -26.340 1.00 97.12 625 SER A C 1
ATOM 4871 O O . SER A 1 625 ? 14.005 -15.763 -26.395 1.00 97.12 625 SER A O 1
ATOM 4873 N N . SER A 1 626 ? 12.104 -15.186 -25.344 1.00 96.38 626 SER A N 1
ATOM 4874 C CA . SER A 1 626 ? 12.206 -16.150 -24.241 1.00 96.38 626 SER A CA 1
ATOM 4875 C C . SER A 1 626 ? 12.262 -17.610 -24.716 1.00 96.38 626 SER A C 1
ATOM 4877 O O . SER A 1 626 ? 12.813 -18.463 -24.026 1.00 96.38 626 SER A O 1
ATOM 4879 N N . SER A 1 627 ? 11.804 -17.896 -25.939 1.00 95.44 627 SER A N 1
ATOM 4880 C CA . SER A 1 627 ? 11.944 -19.205 -26.593 1.00 95.44 627 SER A CA 1
ATOM 4881 C C . SER A 1 627 ? 13.361 -19.515 -27.106 1.00 95.44 627 SER A C 1
ATOM 4883 O O . SER A 1 627 ? 13.596 -20.613 -27.608 1.00 95.44 627 SER A O 1
ATOM 4885 N N . THR A 1 628 ? 14.287 -18.548 -27.063 1.00 95.56 628 THR A N 1
ATOM 4886 C CA . THR A 1 628 ? 15.666 -18.677 -27.586 1.00 95.56 628 THR A CA 1
ATOM 4887 C C . THR A 1 628 ? 16.744 -18.701 -26.502 1.00 95.56 628 THR A C 1
ATOM 4889 O O . THR A 1 628 ? 17.895 -19.018 -26.798 1.00 95.56 628 THR A O 1
ATOM 4892 N N . VAL A 1 629 ? 16.383 -18.422 -25.246 1.00 94.88 629 VAL A N 1
ATOM 4893 C CA . VAL A 1 629 ? 17.275 -18.569 -24.088 1.00 94.88 629 VAL A CA 1
ATOM 4894 C C . VAL A 1 629 ? 17.145 -19.966 -23.476 1.00 94.88 629 VAL A C 1
ATOM 4896 O O . VAL A 1 629 ? 16.114 -20.628 -23.596 1.00 94.88 629 VAL A O 1
ATOM 4899 N N . ALA A 1 630 ? 18.200 -20.437 -22.811 1.00 91.69 630 ALA A N 1
ATOM 4900 C CA . ALA A 1 630 ? 18.119 -21.665 -22.026 1.00 91.69 630 ALA A CA 1
ATOM 4901 C C . ALA A 1 630 ? 17.172 -21.469 -20.828 1.00 91.69 630 ALA A C 1
ATOM 4903 O O . ALA A 1 630 ? 17.129 -20.386 -20.252 1.00 91.69 630 ALA A O 1
ATOM 4904 N N . SER A 1 631 ? 16.438 -22.519 -20.450 1.00 93.44 631 SER A N 1
ATOM 4905 C CA . SER A 1 631 ? 15.619 -22.548 -19.229 1.00 93.44 631 SER A CA 1
ATOM 4906 C C . SER A 1 631 ? 16.189 -23.551 -18.226 1.00 93.44 631 SER A C 1
ATOM 4908 O O . SER A 1 631 ? 16.574 -24.664 -18.603 1.00 93.44 631 SER A O 1
ATOM 4910 N N . ARG A 1 632 ? 16.222 -23.182 -16.945 1.00 94.38 632 ARG A N 1
ATOM 4911 C CA . ARG A 1 632 ? 16.683 -24.021 -15.833 1.00 94.38 632 ARG A CA 1
ATOM 4912 C C . ARG A 1 632 ? 15.516 -24.629 -15.050 1.00 94.38 632 ARG A C 1
ATOM 4914 O O . ARG A 1 632 ? 14.737 -23.876 -14.476 1.00 94.38 632 ARG A O 1
ATOM 4921 N N . PRO A 1 633 ? 15.429 -25.967 -14.895 1.00 95.88 633 PRO A N 1
ATOM 4922 C CA . PRO A 1 633 ? 14.351 -26.611 -14.130 1.00 95.88 633 PRO A CA 1
ATOM 4923 C C . PRO A 1 633 ? 14.230 -26.192 -12.654 1.00 95.88 633 PRO A C 1
ATOM 4925 O O . PRO A 1 633 ? 13.210 -26.468 -12.029 1.00 95.88 633 PRO A O 1
ATOM 4928 N N . ASP A 1 634 ? 15.259 -25.566 -12.072 1.00 96.50 634 ASP A N 1
ATOM 4929 C CA . ASP A 1 634 ? 15.243 -25.064 -10.695 1.00 96.50 634 ASP A CA 1
ATOM 4930 C C . ASP A 1 634 ? 14.774 -23.601 -10.555 1.00 96.50 634 ASP A C 1
ATOM 4932 O O . ASP A 1 634 ? 14.546 -23.150 -9.430 1.00 96.50 634 ASP A O 1
ATOM 4936 N N . LYS A 1 635 ? 14.585 -22.873 -11.667 1.00 97.94 635 LYS A N 1
ATOM 4937 C CA . LYS A 1 635 ? 14.247 -21.440 -11.694 1.00 97.94 635 LYS A CA 1
ATOM 4938 C C . LYS A 1 635 ? 12.910 -21.155 -12.381 1.00 97.94 635 LYS A C 1
ATOM 4940 O O . LYS A 1 635 ? 12.505 -21.884 -13.282 1.00 97.94 635 LYS A O 1
ATOM 4945 N N . THR A 1 636 ? 12.249 -20.080 -11.960 1.00 98.56 636 THR A N 1
ATOM 4946 C CA . THR A 1 636 ? 11.120 -19.474 -12.678 1.00 98.56 636 THR A CA 1
ATOM 4947 C C . THR A 1 636 ? 11.642 -18.302 -13.506 1.00 98.56 636 THR A C 1
ATOM 4949 O O . THR A 1 636 ? 11.848 -18.466 -14.706 1.00 98.56 636 THR A O 1
ATOM 4952 N N . PHE A 1 637 ? 11.991 -17.172 -12.887 1.00 98.62 637 PHE A N 1
ATOM 4953 C CA . PHE A 1 637 ? 12.694 -16.091 -13.583 1.00 98.62 637 PHE A CA 1
ATOM 4954 C C . PHE A 1 637 ? 14.208 -16.331 -13.636 1.00 98.62 637 PHE A C 1
ATOM 4956 O O . PHE A 1 637 ? 14.820 -16.803 -12.675 1.00 98.62 637 PHE A O 1
ATOM 4963 N N . GLU A 1 638 ? 14.836 -15.979 -14.759 1.00 98.31 638 GLU A N 1
ATOM 4964 C CA . GLU A 1 638 ? 16.291 -15.987 -14.931 1.00 98.31 638 GLU A CA 1
ATOM 4965 C C . GLU A 1 638 ? 16.746 -14.654 -15.536 1.00 98.31 638 GLU A C 1
ATOM 4967 O O . GLU A 1 638 ? 16.188 -14.194 -16.529 1.00 98.31 638 GLU A O 1
ATOM 4972 N N . SER A 1 639 ? 17.779 -14.031 -14.962 1.00 98.12 639 SER A N 1
ATOM 4973 C CA . SER A 1 639 ? 18.333 -12.790 -15.509 1.00 98.12 639 SER A CA 1
ATOM 4974 C C . SER A 1 639 ? 19.124 -13.107 -16.779 1.00 98.12 639 SER A C 1
ATOM 4976 O O . SER A 1 639 ? 20.146 -13.795 -16.730 1.00 98.12 639 SER A O 1
ATOM 4978 N N . ASN A 1 640 ? 18.578 -12.709 -17.927 1.00 97.88 640 ASN A N 1
ATOM 4979 C CA . ASN A 1 640 ? 19.086 -13.027 -19.258 1.00 97.88 640 ASN A CA 1
ATOM 4980 C C . ASN A 1 640 ? 18.553 -12.016 -20.294 1.00 97.88 640 ASN A C 1
ATOM 4982 O O . ASN A 1 640 ? 17.661 -11.226 -19.998 1.00 97.88 640 ASN A O 1
ATOM 4986 N N . ALA A 1 641 ? 19.054 -12.076 -21.534 1.00 97.81 641 ALA A N 1
ATOM 4987 C CA . ALA A 1 641 ? 18.691 -11.144 -22.610 1.00 97.81 641 ALA A CA 1
ATOM 4988 C C . ALA A 1 641 ? 17.187 -11.113 -22.978 1.00 97.81 641 ALA A C 1
ATOM 4990 O O . ALA A 1 641 ? 16.721 -10.118 -23.535 1.00 97.81 641 ALA A O 1
ATOM 4991 N N . ALA A 1 642 ? 16.427 -12.176 -22.690 1.00 98.50 642 ALA A N 1
ATOM 4992 C CA . ALA A 1 642 ? 14.982 -12.194 -22.898 1.00 98.50 642 ALA A CA 1
ATOM 4993 C C . ALA A 1 642 ? 14.239 -11.481 -21.762 1.00 98.50 642 ALA A C 1
ATOM 4995 O O . ALA A 1 642 ? 13.402 -10.635 -22.050 1.00 98.50 642 ALA A O 1
ATOM 4996 N N . LEU A 1 643 ? 14.592 -11.722 -20.492 1.00 98.75 643 LEU A N 1
ATOM 4997 C CA . LEU A 1 643 ? 14.035 -10.952 -19.370 1.00 98.75 643 LEU A CA 1
ATOM 4998 C C . LEU A 1 643 ? 14.424 -9.463 -19.456 1.00 98.75 643 LEU A C 1
ATOM 5000 O O . LEU A 1 643 ? 13.566 -8.600 -19.305 1.00 98.75 643 LEU A O 1
ATOM 5004 N N . ASP A 1 644 ? 15.670 -9.161 -19.838 1.00 98.75 644 ASP A N 1
ATOM 5005 C CA . ASP A 1 644 ? 16.142 -7.802 -20.153 1.00 98.75 644 ASP A CA 1
ATOM 5006 C C . ASP A 1 644 ? 15.295 -7.104 -21.230 1.00 98.75 644 ASP A C 1
ATOM 5008 O O . ASP A 1 644 ? 15.279 -5.877 -21.285 1.00 98.75 644 ASP A O 1
ATOM 5012 N N . SER A 1 645 ? 14.591 -7.841 -22.096 1.00 98.75 645 SER A N 1
ATOM 5013 C CA . SER A 1 645 ? 13.757 -7.237 -23.144 1.00 98.75 645 SER A CA 1
ATOM 5014 C C . SER A 1 645 ? 12.471 -6.597 -22.601 1.00 98.75 645 SER A C 1
ATOM 5016 O O . SER A 1 645 ? 11.855 -5.805 -23.312 1.00 98.75 645 SER A O 1
ATOM 5018 N N . HIS A 1 646 ? 12.085 -6.889 -21.354 1.00 98.88 646 HIS A N 1
ATOM 5019 C CA . HIS A 1 646 ? 10.889 -6.332 -20.718 1.00 98.88 646 HIS A CA 1
ATOM 5020 C C . HIS A 1 646 ? 11.099 -4.889 -20.232 1.00 98.88 646 HIS A C 1
ATOM 5022 O O . HIS A 1 646 ? 12.224 -4.461 -19.960 1.00 98.88 646 HIS A O 1
ATOM 5028 N N . LEU A 1 647 ? 10.004 -4.137 -20.122 1.00 98.94 647 LEU A N 1
ATOM 5029 C CA . LEU A 1 647 ? 9.920 -2.769 -19.609 1.00 98.94 647 LEU A CA 1
ATOM 5030 C C . LEU A 1 647 ? 8.557 -2.593 -18.924 1.00 98.94 647 LEU A C 1
ATOM 5032 O O . LEU A 1 647 ? 7.523 -2.655 -19.595 1.00 98.94 647 LEU A O 1
ATOM 5036 N N . ILE A 1 648 ? 8.576 -2.348 -17.612 1.00 99.00 648 ILE A N 1
ATOM 5037 C CA . ILE A 1 648 ? 7.380 -2.101 -16.796 1.00 99.00 648 ILE A CA 1
ATOM 5038 C C . ILE A 1 648 ? 6.985 -0.620 -16.892 1.00 99.00 648 ILE A C 1
ATOM 5040 O O . ILE A 1 648 ? 7.838 0.275 -16.893 1.00 99.00 648 ILE A O 1
ATOM 5044 N N . TYR A 1 649 ? 5.685 -0.343 -16.915 1.00 98.94 649 TYR A N 1
ATOM 5045 C CA . TYR A 1 649 ? 5.129 0.994 -16.719 1.00 98.94 649 TYR A CA 1
ATOM 5046 C C . TYR A 1 649 ? 4.188 1.018 -15.516 1.00 98.94 649 TYR A C 1
ATOM 5048 O O . TYR A 1 649 ? 3.236 0.249 -15.479 1.00 98.94 649 TYR A O 1
ATOM 5056 N N . GLU A 1 650 ? 4.466 1.901 -14.558 1.00 98.94 650 GLU A N 1
ATOM 5057 C CA . GLU A 1 650 ? 3.593 2.214 -13.419 1.00 98.94 650 GLU A CA 1
ATOM 5058 C C . GLU A 1 650 ? 2.592 3.277 -13.860 1.00 98.94 650 GLU A C 1
ATOM 5060 O O . GLU A 1 650 ? 2.990 4.405 -14.176 1.00 98.94 650 GLU A O 1
ATOM 5065 N N . ASP A 1 651 ? 1.311 2.913 -13.932 1.00 98.81 651 ASP A N 1
ATOM 5066 C CA . ASP A 1 651 ? 0.330 3.693 -14.683 1.00 98.81 651 ASP A CA 1
ATOM 5067 C C . ASP A 1 651 ? -0.211 4.939 -13.966 1.00 98.81 651 ASP A C 1
ATOM 5069 O O . ASP A 1 651 ? -0.825 5.771 -14.630 1.00 98.81 651 ASP A O 1
ATOM 5073 N N . PHE A 1 652 ? 0.038 5.121 -12.666 1.00 98.88 652 PHE A N 1
ATOM 5074 C CA . PHE A 1 652 ? -0.705 6.068 -11.823 1.00 98.88 652 PHE A CA 1
ATOM 5075 C C . PHE A 1 652 ? 0.158 6.995 -10.952 1.00 98.88 652 PHE A C 1
ATOM 5077 O O . PHE A 1 652 ? 1.385 7.014 -10.996 1.00 98.88 652 PHE A O 1
ATOM 5084 N N . SER A 1 653 ? -0.523 7.810 -10.142 1.00 98.75 653 SER A N 1
ATOM 5085 C CA . SER A 1 653 ? 0.044 8.536 -9.002 1.00 98.75 653 SER A CA 1
ATOM 5086 C C . SER A 1 653 ? -0.995 8.628 -7.887 1.00 98.75 653 SER A C 1
ATOM 5088 O O . SER A 1 653 ? -2.189 8.790 -8.153 1.00 98.75 653 SER A O 1
ATOM 5090 N N . LEU A 1 654 ? -0.552 8.643 -6.625 1.00 98.38 654 LEU A N 1
ATOM 5091 C CA . LEU A 1 654 ? -1.421 8.973 -5.485 1.00 98.38 654 LEU A CA 1
ATOM 5092 C C . LEU A 1 654 ? -2.133 10.324 -5.683 1.00 98.38 654 LEU A C 1
ATOM 5094 O O . LEU A 1 654 ? -3.295 10.483 -5.311 1.00 98.38 654 LEU A O 1
ATOM 5098 N N . TYR A 1 655 ? -1.450 11.285 -6.312 1.00 97.94 655 TYR A N 1
ATOM 5099 C CA . TYR A 1 655 ? -1.941 12.647 -6.532 1.00 97.94 655 TYR A CA 1
ATOM 5100 C C . TYR A 1 655 ? -2.700 12.834 -7.854 1.00 97.94 655 TYR A C 1
ATOM 5102 O O . TYR A 1 655 ? -3.091 13.959 -8.172 1.00 97.94 655 TYR A O 1
ATOM 5110 N N . GLN A 1 656 ? -2.956 11.747 -8.590 1.00 98.31 656 GLN A N 1
ATOM 5111 C CA . GLN A 1 656 ? -3.901 11.748 -9.702 1.00 98.31 656 GLN A CA 1
ATOM 5112 C C . GLN A 1 656 ? -5.274 12.244 -9.211 1.00 98.31 656 GLN A C 1
ATOM 5114 O O . GLN A 1 656 ? -5.766 11.727 -8.198 1.00 98.31 656 GLN A O 1
ATOM 5119 N N . PRO A 1 657 ? -5.897 13.228 -9.885 1.00 97.50 657 PRO A N 1
ATOM 5120 C CA . PRO A 1 657 ? -7.191 13.764 -9.482 1.00 97.50 657 PRO A CA 1
ATOM 5121 C C . PRO A 1 657 ? -8.331 12.783 -9.780 1.00 97.50 657 PRO A C 1
ATOM 5123 O O . PRO A 1 657 ? -8.210 11.905 -10.635 1.00 97.50 657 PRO A O 1
ATOM 5126 N N . GLU A 1 658 ? -9.465 12.990 -9.113 1.00 97.00 658 GLU A N 1
ATOM 5127 C CA . GLU A 1 658 ? -10.733 12.375 -9.515 1.00 97.00 658 GLU A CA 1
ATOM 5128 C C . GLU A 1 658 ? -11.138 12.869 -10.921 1.00 97.00 658 GLU A C 1
ATOM 5130 O O . GLU A 1 658 ? -11.005 14.068 -11.204 1.00 97.00 658 GLU A O 1
ATOM 5135 N N . PRO A 1 659 ? -11.639 11.992 -11.808 1.00 97.12 659 PRO A N 1
ATOM 5136 C CA . PRO A 1 659 ? -12.034 12.369 -13.162 1.00 97.12 659 PRO A CA 1
ATOM 5137 C C . PRO A 1 659 ? -13.303 13.233 -13.157 1.00 97.12 659 PRO A C 1
ATOM 5139 O O . PRO A 1 659 ? -14.248 12.977 -12.410 1.00 97.12 659 PRO A O 1
ATOM 5142 N N . THR A 1 660 ? -13.373 14.239 -14.034 1.00 96.38 660 THR A N 1
ATOM 5143 C CA . THR A 1 660 ? -14.559 15.110 -14.159 1.00 96.38 660 THR A CA 1
ATOM 5144 C C . THR A 1 660 ? -15.590 14.574 -15.157 1.00 96.38 660 THR A C 1
ATOM 5146 O O . THR A 1 660 ? -16.731 15.039 -15.190 1.00 96.38 660 THR A O 1
ATOM 5149 N N . SER A 1 661 ? -15.222 13.565 -15.955 1.00 96.69 661 SER A N 1
ATOM 5150 C CA . SER A 1 661 ? -16.142 12.825 -16.822 1.00 96.69 661 SER A CA 1
ATOM 5151 C C . SER A 1 661 ? -15.668 11.395 -17.102 1.00 96.69 661 SER A C 1
ATOM 5153 O O . SER A 1 661 ? -14.481 11.093 -17.009 1.00 96.69 661 SER A O 1
ATOM 5155 N N . VAL A 1 662 ? -16.583 10.540 -17.573 1.00 96.94 662 VAL A N 1
ATOM 5156 C CA . VAL A 1 662 ? -16.292 9.159 -18.016 1.00 96.94 662 VAL A CA 1
ATOM 5157 C C . VAL A 1 662 ? -15.186 9.100 -19.083 1.00 96.94 662 VAL A C 1
ATOM 5159 O O . VAL A 1 662 ? -14.421 8.143 -19.148 1.00 96.94 662 VAL A O 1
ATOM 5162 N N . ASN A 1 663 ? -15.030 10.145 -19.903 1.00 95.19 663 ASN A N 1
ATOM 5163 C CA . ASN A 1 663 ? -13.958 10.198 -20.901 1.00 95.19 663 ASN A CA 1
ATOM 5164 C C . ASN A 1 663 ? -12.552 10.385 -20.309 1.00 95.19 663 ASN A C 1
ATOM 5166 O O . ASN A 1 663 ? -11.586 10.091 -21.015 1.00 95.19 663 ASN A O 1
ATOM 5170 N N . GLU A 1 664 ? -12.461 10.848 -19.059 1.00 97.25 664 GLU A N 1
ATOM 5171 C CA . GLU A 1 664 ? -11.229 11.061 -18.287 1.00 97.25 664 GLU A CA 1
ATOM 5172 C C . GLU A 1 664 ? -10.928 9.912 -17.308 1.00 97.25 664 GLU A C 1
ATOM 5174 O O . GLU A 1 664 ? -9.877 9.936 -16.670 1.00 97.25 664 GLU A O 1
ATOM 5179 N N . HIS A 1 665 ? -11.809 8.904 -17.193 1.00 98.69 665 HIS A N 1
ATOM 5180 C CA . HIS A 1 665 ? -11.506 7.657 -16.478 1.00 98.69 665 HIS A CA 1
ATOM 5181 C C . HIS A 1 665 ? -10.193 7.076 -17.020 1.00 98.69 665 HIS A C 1
ATOM 5183 O O . HIS A 1 665 ? -10.073 6.861 -18.232 1.00 98.69 665 HIS A O 1
ATOM 5189 N N . ALA A 1 666 ? -9.225 6.810 -16.138 1.00 98.81 666 ALA A N 1
ATOM 5190 C CA . ALA A 1 666 ? -7.900 6.326 -16.520 1.00 98.81 666 ALA A CA 1
ATOM 5191 C C . ALA A 1 666 ? -7.997 5.086 -17.419 1.00 98.81 666 ALA A C 1
ATOM 5193 O O . ALA A 1 666 ? -7.420 5.084 -18.503 1.00 98.81 666 ALA A O 1
ATOM 5194 N N . TYR A 1 667 ? -8.836 4.105 -17.066 1.00 98.88 667 TYR A N 1
ATOM 5195 C CA . TYR A 1 667 ? -9.056 2.898 -17.874 1.00 98.88 667 TYR A CA 1
ATOM 5196 C C . TYR A 1 667 ? -9.492 3.215 -19.320 1.00 98.88 667 TYR A C 1
ATOM 5198 O O . TYR A 1 667 ? -8.961 2.645 -20.274 1.00 98.88 667 TYR A O 1
ATOM 5206 N N . ASN A 1 668 ? -10.379 4.198 -19.517 1.00 98.81 668 ASN A N 1
ATOM 5207 C CA . ASN A 1 668 ? -10.814 4.622 -20.853 1.00 98.81 668 ASN A CA 1
ATOM 5208 C C . ASN A 1 668 ? -9.718 5.360 -21.632 1.00 98.81 668 ASN A C 1
ATOM 5210 O O . ASN A 1 668 ? -9.701 5.300 -22.862 1.00 98.81 668 ASN A O 1
ATOM 5214 N N . VAL A 1 669 ? -8.818 6.077 -20.956 1.00 98.88 669 VAL A N 1
ATOM 5215 C CA . VAL A 1 669 ? -7.681 6.754 -21.600 1.00 98.88 669 VAL A CA 1
ATOM 5216 C C . VAL A 1 669 ? -6.569 5.751 -21.932 1.00 98.88 669 VAL A C 1
ATOM 5218 O O . VAL A 1 669 ? -6.030 5.801 -23.037 1.00 98.88 669 VAL A O 1
ATOM 5221 N N . ILE A 1 670 ? -6.295 4.789 -21.049 1.00 98.94 670 ILE A N 1
ATOM 5222 C CA . ILE A 1 670 ? -5.367 3.667 -21.256 1.00 98.94 670 ILE A CA 1
ATOM 5223 C C . ILE A 1 670 ? -5.811 2.833 -22.464 1.00 98.94 670 ILE A C 1
ATOM 5225 O O . ILE A 1 670 ? -5.030 2.646 -23.397 1.00 98.94 670 ILE A O 1
ATOM 5229 N N . ALA A 1 671 ? -7.090 2.440 -22.526 1.00 98.88 671 ALA A N 1
ATOM 5230 C CA . ALA A 1 671 ? -7.652 1.690 -23.652 1.00 98.88 671 ALA A CA 1
ATOM 5231 C C . ALA A 1 671 ? -7.478 2.414 -25.003 1.00 98.88 671 ALA A C 1
ATOM 5233 O O . ALA A 1 671 ? -7.136 1.792 -26.010 1.00 98.88 671 ALA A O 1
ATOM 5234 N N . LYS A 1 672 ? -7.656 3.745 -25.026 1.00 98.75 672 LYS A N 1
ATOM 5235 C CA . LYS A 1 672 ? -7.430 4.594 -26.215 1.00 98.75 672 LYS A CA 1
ATOM 5236 C C . LYS A 1 672 ? -5.946 4.697 -26.606 1.00 98.75 672 LYS A C 1
ATOM 5238 O O . LYS A 1 672 ? -5.654 4.954 -27.771 1.00 98.75 672 LYS A O 1
ATOM 5243 N N . ASN A 1 673 ? -5.019 4.500 -25.664 1.00 98.81 673 ASN A N 1
ATOM 5244 C CA . ASN A 1 673 ? -3.575 4.682 -25.847 1.00 98.81 673 ASN A CA 1
ATOM 5245 C C . ASN A 1 673 ? -2.760 3.373 -25.874 1.00 98.81 673 ASN A C 1
ATOM 5247 O O . ASN A 1 673 ? -1.541 3.440 -25.988 1.00 98.81 673 ASN A O 1
ATOM 5251 N N . ALA A 1 674 ? -3.381 2.189 -25.850 1.00 98.81 674 ALA A N 1
ATOM 5252 C CA . ALA A 1 674 ? -2.676 0.900 -25.790 1.00 98.81 674 ALA A CA 1
ATOM 5253 C C . ALA A 1 674 ? -1.516 0.746 -26.809 1.00 98.81 674 ALA A C 1
ATOM 5255 O O . ALA A 1 674 ? -0.429 0.278 -26.471 1.00 98.81 674 ALA A O 1
ATOM 5256 N N . GLN A 1 675 ? -1.707 1.217 -28.048 1.00 98.69 675 GLN A N 1
ATOM 5257 C CA . GLN A 1 675 ? -0.673 1.186 -29.095 1.00 98.69 675 GLN A CA 1
ATOM 5258 C C . GLN A 1 675 ? 0.467 2.199 -28.877 1.00 98.69 675 GLN A C 1
ATOM 5260 O O . GLN A 1 675 ? 1.587 1.955 -29.326 1.00 98.69 675 GLN A O 1
ATOM 5265 N N . LEU A 1 676 ? 0.228 3.307 -28.161 1.00 98.75 676 LEU A N 1
ATOM 5266 C CA . LEU A 1 676 ? 1.293 4.229 -27.753 1.00 98.75 676 LEU A CA 1
ATOM 5267 C C . LEU A 1 676 ? 2.276 3.503 -26.831 1.00 98.75 676 LEU A C 1
ATOM 5269 O O . LEU A 1 676 ? 3.476 3.573 -27.080 1.00 98.75 676 LEU A O 1
ATOM 5273 N N . PHE A 1 677 ? 1.790 2.758 -25.835 1.00 98.81 677 PHE A N 1
ATOM 5274 C CA . PHE A 1 677 ? 2.649 2.055 -24.877 1.00 98.81 677 PHE A CA 1
ATOM 5275 C C . PHE A 1 677 ? 3.536 0.992 -25.558 1.00 98.81 677 PHE A C 1
ATOM 5277 O O . PHE A 1 677 ? 4.753 1.006 -25.363 1.00 98.81 677 PHE A O 1
ATOM 5284 N N . ASN A 1 678 ? 2.986 0.183 -26.475 1.00 98.06 678 ASN A N 1
ATOM 5285 C CA . ASN A 1 678 ? 3.778 -0.731 -27.321 1.00 98.06 678 ASN A CA 1
ATOM 5286 C C . ASN A 1 678 ? 4.814 0.017 -28.195 1.00 98.06 678 ASN A C 1
ATOM 5288 O O . ASN A 1 678 ? 5.959 -0.422 -28.334 1.00 98.06 678 ASN A O 1
ATOM 5292 N N . SER A 1 679 ? 4.454 1.185 -28.748 1.00 97.88 679 SER A N 1
ATOM 5293 C CA . SER A 1 679 ? 5.384 2.021 -29.532 1.00 97.88 679 SER A CA 1
ATOM 5294 C C . SER A 1 679 ? 6.496 2.677 -28.699 1.00 97.88 679 SER A C 1
ATOM 5296 O O . SER A 1 679 ? 7.490 3.137 -29.258 1.00 97.88 679 SER A O 1
ATOM 5298 N N . LEU A 1 680 ? 6.340 2.720 -27.371 1.00 98.56 680 LEU A N 1
ATOM 5299 C CA . LEU A 1 680 ? 7.391 3.075 -26.414 1.00 98.56 680 LEU A CA 1
ATOM 5300 C C . LEU A 1 680 ? 8.196 1.850 -25.951 1.00 98.56 680 LEU A C 1
ATOM 5302 O O . LEU A 1 680 ? 9.170 2.011 -25.228 1.00 98.56 680 LEU A O 1
ATOM 5306 N N . GLY A 1 681 ? 7.811 0.640 -26.358 1.00 98.25 681 GLY A N 1
ATOM 5307 C CA . GLY A 1 681 ? 8.453 -0.604 -25.942 1.00 98.25 681 GLY A CA 1
ATOM 5308 C C . GLY A 1 681 ? 8.095 -1.072 -24.536 1.00 98.25 681 GLY A C 1
ATOM 5309 O O . GLY A 1 681 ? 8.804 -1.922 -24.012 1.00 98.25 681 GLY A O 1
ATOM 5310 N N . ILE A 1 682 ? 7.021 -0.547 -23.934 1.00 98.94 682 ILE A N 1
ATOM 5311 C CA . ILE A 1 682 ? 6.453 -1.112 -22.703 1.00 98.94 682 ILE A CA 1
ATOM 5312 C C . ILE A 1 682 ? 5.931 -2.513 -23.033 1.00 98.94 682 ILE A C 1
ATOM 5314 O O . ILE A 1 682 ? 5.221 -2.686 -24.027 1.00 98.94 682 ILE A O 1
ATOM 5318 N N . THR A 1 683 ? 6.291 -3.493 -22.208 1.00 98.94 683 THR A N 1
ATOM 5319 C CA . THR A 1 683 ? 5.823 -4.884 -22.309 1.00 98.94 683 THR A CA 1
ATOM 5320 C C . THR A 1 683 ? 4.829 -5.223 -21.210 1.00 98.94 683 THR A C 1
ATOM 5322 O O . THR A 1 683 ? 3.897 -5.978 -21.465 1.00 98.94 683 THR A O 1
ATOM 5325 N N . ASP A 1 684 ? 5.004 -4.633 -20.028 1.00 98.94 684 ASP A N 1
ATOM 5326 C CA . ASP A 1 684 ? 4.305 -4.975 -18.793 1.00 98.94 684 ASP A CA 1
ATOM 5327 C C . ASP A 1 684 ? 3.696 -3.705 -18.189 1.00 98.94 684 ASP A C 1
ATOM 5329 O O . ASP A 1 684 ? 4.355 -2.665 -18.085 1.00 98.94 684 ASP A O 1
ATOM 5333 N N . PHE A 1 685 ? 2.413 -3.761 -17.852 1.00 98.94 685 PHE A N 1
ATOM 5334 C CA . PHE A 1 685 ? 1.615 -2.601 -17.473 1.00 98.94 685 PHE A CA 1
ATOM 5335 C C . PHE A 1 685 ? 1.088 -2.796 -16.047 1.00 98.94 685 PHE A C 1
ATOM 5337 O O . PHE A 1 685 ? 0.093 -3.488 -15.831 1.00 98.94 685 PHE A O 1
ATOM 5344 N N . TRP A 1 686 ? 1.773 -2.186 -15.079 1.00 98.88 686 TRP A N 1
ATOM 5345 C CA . TRP A 1 686 ? 1.371 -2.156 -13.674 1.00 98.88 686 TRP A CA 1
ATOM 5346 C C . TRP A 1 686 ? 0.199 -1.188 -13.528 1.00 98.88 686 TRP A C 1
ATOM 5348 O O . TRP A 1 686 ? 0.377 0.029 -13.623 1.00 98.88 686 TRP A O 1
ATOM 5358 N N . MET A 1 687 ? -0.992 -1.743 -13.310 1.00 98.88 687 MET A N 1
ATOM 5359 C CA . MET A 1 687 ? -2.188 -0.970 -13.001 1.00 98.88 687 MET A CA 1
ATOM 5360 C C . MET A 1 687 ? -2.261 -0.666 -11.508 1.00 98.88 687 MET A C 1
ATOM 5362 O O . MET A 1 687 ? -1.962 -1.522 -10.674 1.00 98.88 687 MET A O 1
ATOM 5366 N N . ALA A 1 688 ? -2.696 0.547 -11.179 1.00 98.75 688 ALA A N 1
ATOM 5367 C CA . ALA A 1 688 ? -3.043 0.933 -9.818 1.00 98.75 688 ALA A CA 1
ATOM 5368 C C . ALA A 1 688 ? -4.017 -0.058 -9.150 1.00 98.75 688 ALA A C 1
ATOM 5370 O O . ALA A 1 688 ? -4.927 -0.535 -9.836 1.00 98.75 688 ALA A O 1
ATOM 5371 N N . PRO A 1 689 ? -3.920 -0.278 -7.821 1.00 98.56 689 PRO A N 1
ATOM 5372 C CA . PRO A 1 689 ? -4.817 -1.171 -7.083 1.00 98.56 689 PRO A CA 1
ATOM 5373 C C . PRO A 1 689 ? -6.285 -0.815 -7.343 1.00 98.56 689 PRO A C 1
ATOM 5375 O O . PRO A 1 689 ? -6.783 0.233 -6.924 1.00 98.56 689 PRO A O 1
ATOM 5378 N N . ALA A 1 690 ? -6.997 -1.691 -8.047 1.00 98.44 690 ALA A N 1
ATOM 5379 C CA . ALA A 1 690 ? -8.294 -1.392 -8.646 1.00 98.44 690 ALA A CA 1
ATOM 5380 C C . ALA A 1 690 ? -9.471 -1.465 -7.653 1.00 98.44 690 ALA A C 1
ATOM 5382 O O . ALA A 1 690 ? -10.624 -1.231 -8.026 1.00 98.44 690 ALA A O 1
ATOM 5383 N N . TYR A 1 691 ? -9.197 -1.807 -6.393 1.00 97.81 691 TYR A N 1
ATOM 5384 C CA . TYR A 1 691 ? -10.174 -2.023 -5.325 1.00 97.81 691 TYR A CA 1
ATOM 5385 C C . TYR A 1 691 ? -10.990 -0.766 -5.002 1.00 97.81 691 TYR A C 1
ATOM 5387 O O . TYR A 1 691 ? -10.505 0.360 -5.112 1.00 97.81 691 TYR A O 1
ATOM 5395 N N . THR A 1 692 ? -12.232 -0.943 -4.536 1.00 92.19 692 THR A N 1
ATOM 5396 C CA . THR A 1 692 ? -13.069 0.190 -4.103 1.00 92.19 692 THR A CA 1
ATOM 5397 C C . THR A 1 692 ? -12.384 0.923 -2.944 1.00 92.19 692 THR A C 1
ATOM 5399 O O . THR A 1 692 ? -12.198 0.315 -1.883 1.00 92.19 692 THR A O 1
ATOM 5402 N N . PRO A 1 693 ? -12.012 2.206 -3.101 1.00 88.12 693 PRO A N 1
ATOM 5403 C CA . PRO A 1 693 ? -11.324 2.937 -2.052 1.00 88.12 693 PRO A CA 1
ATOM 5404 C C . PRO A 1 693 ? -12.312 3.397 -0.974 1.00 88.12 693 PRO A C 1
ATOM 5406 O O . PRO A 1 693 ? -13.459 3.759 -1.251 1.00 88.12 693 PRO A O 1
ATOM 5409 N N . LEU A 1 694 ? -11.840 3.456 0.269 1.00 82.94 694 LEU A N 1
ATOM 5410 C CA . LEU A 1 694 ? -12.411 4.353 1.267 1.00 82.94 694 LEU A CA 1
ATOM 5411 C C . LEU A 1 694 ? -12.204 5.809 0.808 1.00 82.94 694 LEU A C 1
ATOM 5413 O O . LEU A 1 694 ? -11.273 6.094 0.059 1.00 82.94 694 LEU A O 1
ATOM 5417 N N . VAL A 1 695 ? -12.999 6.752 1.326 1.00 78.69 695 VAL A N 1
ATOM 5418 C CA . VAL A 1 695 ? -12.612 8.174 1.310 1.00 78.69 695 VAL A CA 1
ATOM 5419 C C . VAL A 1 695 ? -11.343 8.323 2.161 1.00 78.69 695 VAL A C 1
ATOM 5421 O O . VAL A 1 695 ? -11.415 8.397 3.390 1.00 78.69 695 VAL A O 1
ATOM 5424 N N . SER A 1 696 ? -10.185 8.273 1.504 1.00 87.56 696 SER A N 1
ATOM 5425 C CA . SER A 1 696 ? -8.851 8.198 2.106 1.00 87.56 696 SER A CA 1
ATOM 5426 C C . SER A 1 696 ? -8.114 9.539 1.945 1.00 87.56 696 SER A C 1
ATOM 5428 O O . SER A 1 696 ? -8.725 10.577 1.684 1.00 87.56 696 SER A O 1
ATOM 5430 N N . ARG A 1 697 ? -6.784 9.556 2.114 1.00 91.00 697 ARG A N 1
ATOM 5431 C CA . ARG A 1 697 ? -5.969 10.729 1.755 1.00 91.00 697 ARG A CA 1
ATOM 5432 C C . ARG A 1 697 ? -5.855 10.919 0.236 1.00 91.00 697 ARG A C 1
ATOM 5434 O O . ARG A 1 697 ? -5.674 12.054 -0.201 1.00 91.00 697 ARG A O 1
ATOM 5441 N N . TYR A 1 698 ? -5.936 9.836 -0.539 1.00 94.94 698 TYR A N 1
ATOM 5442 C CA . TYR A 1 698 ? -5.600 9.826 -1.965 1.00 94.94 698 TYR A CA 1
ATOM 5443 C C . TYR A 1 698 ? -6.633 9.108 -2.858 1.00 94.94 698 TYR A C 1
ATOM 5445 O O . TYR A 1 698 ? -6.538 9.247 -4.074 1.00 94.94 698 TYR A O 1
ATOM 5453 N N . ASN A 1 699 ? -7.602 8.369 -2.300 1.00 95.56 699 ASN A N 1
ATOM 5454 C CA . ASN A 1 699 ? -8.577 7.515 -3.007 1.00 95.56 699 ASN A CA 1
ATOM 5455 C C . ASN A 1 699 ? -7.920 6.573 -4.039 1.00 95.56 699 ASN A C 1
ATOM 5457 O O . ASN A 1 699 ? -8.371 6.419 -5.171 1.00 95.56 699 ASN A O 1
ATOM 5461 N N . GLU A 1 700 ? -6.790 5.997 -3.644 1.00 95.94 700 GLU A N 1
ATOM 5462 C CA . GLU A 1 700 ? -5.788 5.379 -4.508 1.00 95.94 700 GLU A CA 1
ATOM 5463 C C . GLU A 1 700 ? -5.968 3.875 -4.744 1.00 95.94 700 GLU A C 1
ATOM 5465 O O . GLU A 1 700 ? -5.434 3.378 -5.729 1.00 95.94 700 GLU A O 1
ATOM 5470 N N . GLY A 1 701 ? -6.695 3.178 -3.862 1.00 96.88 701 GLY A N 1
ATOM 5471 C CA . GLY A 1 701 ? -6.939 1.729 -3.920 1.00 96.88 701 GLY A CA 1
ATOM 5472 C C . GLY A 1 701 ? -6.373 0.943 -2.730 1.00 96.88 701 GLY A C 1
ATOM 5473 O O . GLY A 1 701 ? -7.098 0.141 -2.147 1.00 96.88 701 GLY A O 1
ATOM 5474 N N . TYR A 1 702 ? -5.140 1.233 -2.283 1.00 97.25 702 TYR A N 1
ATOM 5475 C CA . TYR A 1 702 ? -4.514 0.574 -1.114 1.00 97.25 702 TYR A CA 1
ATOM 5476 C C . TYR A 1 702 ? -5.387 0.637 0.154 1.00 97.25 702 TYR A C 1
ATOM 5478 O O . TYR A 1 702 ? -5.478 -0.318 0.925 1.00 97.25 702 TYR A O 1
ATOM 5486 N N . ALA A 1 703 ? -6.064 1.770 0.364 1.00 95.94 703 ALA A N 1
ATOM 5487 C CA . ALA A 1 703 ? -6.996 1.987 1.464 1.00 95.94 703 ALA A CA 1
ATOM 5488 C C . ALA A 1 703 ? -8.408 1.455 1.132 1.00 95.94 703 ALA A C 1
ATOM 5490 O O . ALA A 1 703 ? -9.360 2.232 1.039 1.00 95.94 703 ALA A O 1
ATOM 5491 N N . THR A 1 704 ? -8.547 0.139 0.937 1.00 95.81 704 THR A N 1
ATOM 5492 C CA . THR A 1 704 ? -9.825 -0.517 0.591 1.00 95.81 704 THR A CA 1
ATOM 5493 C C . THR A 1 704 ? -10.484 -1.263 1.757 1.00 95.81 704 THR A C 1
ATOM 5495 O O . THR A 1 704 ? -9.813 -1.798 2.644 1.00 95.81 704 THR A O 1
ATOM 5498 N N . ASN A 1 705 ? -11.819 -1.356 1.716 1.00 94.12 705 ASN A N 1
ATOM 5499 C CA . ASN A 1 705 ? -12.632 -2.219 2.574 1.00 94.12 705 ASN A CA 1
ATOM 5500 C C . ASN A 1 705 ? -13.381 -3.343 1.819 1.00 94.12 705 ASN A C 1
ATOM 5502 O O . ASN A 1 705 ? -14.142 -4.071 2.460 1.00 94.12 705 ASN A O 1
ATOM 5506 N N . ASP A 1 706 ? -13.148 -3.518 0.510 1.00 97.44 706 ASP A N 1
ATOM 5507 C CA . ASP A 1 706 ? -13.695 -4.601 -0.327 1.00 97.44 706 ASP A CA 1
ATOM 5508 C C . ASP A 1 706 ? -12.695 -4.989 -1.433 1.00 97.44 706 ASP A C 1
ATOM 5510 O O . ASP A 1 706 ? -12.576 -4.316 -2.459 1.00 97.44 706 ASP A O 1
ATOM 5514 N N . ARG A 1 707 ? -12.001 -6.116 -1.221 1.00 98.38 707 ARG A N 1
ATOM 5515 C CA . ARG A 1 707 ? -10.951 -6.657 -2.103 1.00 98.38 707 ARG A CA 1
ATOM 5516 C C . ARG A 1 707 ? -11.444 -7.120 -3.485 1.00 98.38 707 ARG A C 1
ATOM 5518 O O . ARG A 1 707 ? -10.625 -7.340 -4.371 1.00 98.38 707 ARG A O 1
ATOM 5525 N N . TYR A 1 708 ? -12.753 -7.277 -3.702 1.00 98.69 708 TYR A N 1
ATOM 5526 C CA . TYR A 1 708 ? -13.294 -7.866 -4.939 1.00 98.69 708 TYR A CA 1
ATOM 5527 C C . TYR A 1 708 ? -14.148 -6.904 -5.774 1.00 98.69 708 TYR A C 1
ATOM 5529 O O . TYR A 1 708 ? -14.370 -7.150 -6.962 1.00 98.69 708 TYR A O 1
ATOM 5537 N N . THR A 1 709 ? -14.652 -5.817 -5.187 1.00 97.75 709 THR A N 1
ATOM 5538 C CA . THR A 1 709 ? -15.405 -4.802 -5.935 1.00 97.75 709 THR A CA 1
ATOM 5539 C C . THR A 1 709 ? -14.437 -3.810 -6.586 1.00 97.75 709 THR A C 1
ATOM 5541 O O . THR A 1 709 ? -14.084 -2.799 -5.981 1.00 97.75 709 THR A O 1
ATOM 5544 N N . LEU A 1 710 ? -14.029 -4.067 -7.835 1.00 98.31 710 LEU A N 1
ATOM 5545 C CA . LEU A 1 710 ? -13.114 -3.197 -8.600 1.00 98.31 710 LEU A CA 1
ATOM 5546 C C . LEU A 1 710 ? -13.859 -2.054 -9.332 1.00 98.31 710 LEU A C 1
ATOM 5548 O O . LEU A 1 710 ? -13.758 -1.875 -10.545 1.00 98.31 710 LEU A O 1
ATOM 5552 N N . GLY A 1 711 ? -14.709 -1.327 -8.598 1.00 96.62 711 GLY A N 1
ATOM 5553 C CA . GLY A 1 711 ? -15.569 -0.266 -9.134 1.00 96.62 711 GLY A CA 1
ATOM 5554 C C . GLY A 1 711 ? -16.766 -0.750 -9.975 1.00 96.62 711 GLY A C 1
ATOM 5555 O O . GLY A 1 711 ? -16.818 -1.861 -10.502 1.00 96.62 711 GLY A O 1
ATOM 5556 N N . THR A 1 712 ? -17.768 0.116 -10.124 1.00 94.69 712 THR A N 1
ATOM 5557 C CA . THR A 1 712 ? -19.029 -0.139 -10.850 1.00 94.69 712 THR A CA 1
ATOM 5558 C C . THR A 1 712 ? -19.453 1.093 -11.651 1.00 94.69 712 THR A C 1
ATOM 5560 O O . THR A 1 712 ? -19.053 2.203 -11.324 1.00 94.69 712 THR A O 1
ATOM 5563 N N . THR A 1 713 ? -20.325 0.948 -12.651 1.00 90.50 713 THR A N 1
ATOM 5564 C CA . THR A 1 713 ? -20.811 2.077 -13.478 1.00 90.50 713 THR A CA 1
ATOM 5565 C C . THR A 1 713 ? -21.550 3.164 -12.680 1.00 90.50 713 THR A C 1
ATOM 5567 O O . THR A 1 713 ? -21.715 4.281 -13.160 1.00 90.50 713 THR A O 1
ATOM 5570 N N . LYS A 1 714 ? -22.033 2.843 -11.469 1.00 92.25 714 LYS A N 1
ATOM 5571 C CA . LYS A 1 714 ? -22.698 3.793 -10.559 1.00 92.25 714 LYS A CA 1
ATOM 5572 C C . LYS A 1 714 ? -21.732 4.405 -9.540 1.00 92.25 714 LYS A C 1
ATOM 5574 O O . LYS A 1 714 ? -21.835 5.589 -9.243 1.00 92.25 714 LYS A O 1
ATOM 5579 N N . ASN A 1 715 ? -20.842 3.577 -8.998 1.00 93.62 715 ASN A N 1
ATOM 5580 C CA . ASN A 1 715 ? -19.816 3.943 -8.029 1.00 93.62 715 ASN A CA 1
ATOM 5581 C C . ASN A 1 715 ? -18.475 3.453 -8.602 1.00 93.62 715 ASN A C 1
ATOM 5583 O O . ASN A 1 715 ? -18.103 2.296 -8.381 1.00 93.62 715 ASN A O 1
ATOM 5587 N N . SER A 1 716 ? -17.809 4.279 -9.405 1.00 95.19 716 SER A N 1
ATOM 5588 C CA . SER A 1 716 ? -16.474 3.993 -9.936 1.00 95.19 716 SER A CA 1
ATOM 5589 C C . SER A 1 716 ? -15.411 4.162 -8.845 1.00 95.19 716 SER A C 1
ATOM 5591 O O . SER A 1 716 ? -15.650 4.815 -7.828 1.00 95.19 716 SER A O 1
ATOM 5593 N N . THR A 1 717 ? -14.225 3.596 -9.059 1.00 97.44 717 THR A N 1
ATOM 5594 C CA . THR A 1 717 ? -13.006 4.081 -8.396 1.00 97.44 717 THR A CA 1
ATOM 5595 C C . THR A 1 717 ? -12.538 5.375 -9.078 1.00 97.44 717 THR A C 1
ATOM 5597 O O . THR A 1 717 ? -13.144 5.816 -10.061 1.00 97.44 717 THR A O 1
ATOM 5600 N N . LYS A 1 718 ? -11.425 5.960 -8.614 1.00 97.19 718 LYS A N 1
ATOM 5601 C CA . LYS A 1 718 ? -10.727 7.057 -9.312 1.00 97.19 718 LYS A CA 1
ATOM 5602 C C . LYS A 1 718 ? -10.425 6.719 -10.783 1.00 97.19 718 LYS A C 1
ATOM 5604 O O . LYS A 1 718 ? -10.419 7.587 -11.653 1.00 97.19 718 LYS A O 1
ATOM 5609 N N . TYR A 1 719 ? -10.150 5.447 -11.065 1.00 98.62 719 TYR A N 1
ATOM 5610 C CA . TYR A 1 719 ? -9.663 4.978 -12.361 1.00 98.62 719 TYR A CA 1
ATOM 5611 C C . TYR A 1 719 ? -10.795 4.612 -13.333 1.00 98.62 719 TYR A C 1
ATOM 5613 O O . TYR A 1 719 ? -10.625 4.750 -14.547 1.00 98.62 719 TYR A O 1
ATOM 5621 N N . GLY A 1 720 ? -11.952 4.195 -12.805 1.00 98.50 720 GLY A N 1
ATOM 5622 C CA . GLY A 1 720 ? -13.155 3.856 -13.564 1.00 98.50 720 GLY A CA 1
ATOM 5623 C C . GLY A 1 720 ? -13.970 2.737 -12.908 1.00 98.50 720 GLY A C 1
ATOM 5624 O O . GLY A 1 720 ? -13.960 2.549 -11.692 1.00 98.50 720 GLY A O 1
ATOM 5625 N N . SER A 1 721 ? -14.716 1.994 -13.716 1.00 98.62 721 SER A N 1
ATOM 5626 C CA . SER A 1 721 ? -15.500 0.826 -13.307 1.00 98.62 721 SER A CA 1
ATOM 5627 C C . SER A 1 721 ? -14.880 -0.488 -13.787 1.00 98.62 721 SER A C 1
ATOM 5629 O O . SER A 1 721 ? -14.105 -0.514 -14.742 1.00 98.62 721 SER A O 1
ATOM 5631 N N . GLY A 1 722 ? -15.272 -1.605 -13.170 1.00 98.56 722 GLY A N 1
ATOM 5632 C CA . GLY A 1 722 ? -14.734 -2.926 -13.493 1.00 98.56 722 GLY A CA 1
ATOM 5633 C C . GLY A 1 722 ? -14.920 -3.381 -14.948 1.00 98.56 722 GLY A C 1
ATOM 5634 O O . GLY A 1 722 ? -14.110 -4.154 -15.452 1.00 98.56 722 GLY A O 1
ATOM 5635 N N . GLU A 1 723 ? -15.950 -2.894 -15.642 1.00 98.69 723 GLU A N 1
ATOM 5636 C CA . GLU A 1 723 ? -16.146 -3.165 -17.072 1.00 98.69 723 GLU A CA 1
ATOM 5637 C C . GLU A 1 723 ? -15.164 -2.355 -17.937 1.00 98.69 723 GLU A C 1
ATOM 5639 O O . GLU A 1 723 ? -14.635 -2.862 -18.926 1.00 98.69 723 GLU A O 1
ATOM 5644 N N . GLU A 1 724 ? -14.857 -1.116 -17.546 1.00 98.88 724 GLU A N 1
ATOM 5645 C CA . GLU A 1 724 ? -13.849 -0.280 -18.211 1.00 98.88 724 GLU A CA 1
ATOM 5646 C C . GLU A 1 724 ? -12.437 -0.836 -17.973 1.00 98.88 724 GLU A C 1
ATOM 5648 O O . GLU A 1 724 ? -11.651 -0.895 -18.916 1.00 98.88 724 GLU A O 1
ATOM 5653 N N . LEU A 1 725 ? -12.149 -1.342 -16.766 1.00 98.94 725 LEU A N 1
ATOM 5654 C CA . LEU A 1 725 ? -10.916 -2.068 -16.435 1.00 98.94 725 LEU A CA 1
ATOM 5655 C C . LEU A 1 725 ? -10.713 -3.287 -17.347 1.00 98.94 725 LEU A C 1
ATOM 5657 O O . LEU A 1 725 ? -9.692 -3.393 -18.023 1.00 98.94 725 LEU A O 1
ATOM 5661 N N . ALA A 1 726 ? -11.708 -4.177 -17.434 1.00 98.94 726 ALA A N 1
ATOM 5662 C CA . ALA A 1 726 ? -11.629 -5.365 -18.287 1.00 98.94 726 ALA A CA 1
ATOM 5663 C C . ALA A 1 726 ? -11.424 -5.005 -19.775 1.00 98.94 726 ALA A C 1
ATOM 5665 O O . ALA A 1 726 ? -10.712 -5.703 -20.498 1.00 98.94 726 ALA A O 1
ATOM 5666 N N . ASN A 1 727 ? -12.003 -3.893 -20.239 1.00 98.88 727 ASN A N 1
ATOM 5667 C CA . ASN A 1 727 ? -11.782 -3.391 -21.596 1.00 98.88 727 ASN A CA 1
ATOM 5668 C C . ASN A 1 727 ? -10.406 -2.725 -21.790 1.00 98.88 727 ASN A C 1
ATOM 5670 O O . ASN A 1 727 ? -9.841 -2.837 -22.879 1.00 98.88 727 ASN A O 1
ATOM 5674 N N . ALA A 1 728 ? -9.837 -2.081 -20.765 1.00 98.94 728 ALA A N 1
ATOM 5675 C CA . ALA A 1 728 ? -8.476 -1.545 -20.798 1.00 98.94 728 ALA A CA 1
ATOM 5676 C C . ALA A 1 728 ? -7.431 -2.666 -20.882 1.00 98.94 728 ALA A C 1
ATOM 5678 O O . ALA A 1 728 ? -6.579 -2.631 -21.771 1.00 98.94 728 ALA A O 1
ATOM 5679 N N . ILE A 1 729 ? -7.563 -3.701 -20.045 1.00 98.94 729 ILE A N 1
ATOM 5680 C CA . ILE A 1 729 ? -6.720 -4.906 -20.076 1.00 98.94 729 ILE A CA 1
ATOM 5681 C C . ILE A 1 729 ? -6.767 -5.555 -21.471 1.00 98.94 729 ILE A C 1
ATOM 5683 O O . ILE A 1 729 ? -5.737 -5.719 -22.123 1.00 98.94 729 ILE A O 1
ATOM 5687 N N . ALA A 1 730 ? -7.966 -5.818 -22.004 1.00 98.94 730 ALA A N 1
ATOM 5688 C CA . ALA A 1 730 ? -8.121 -6.405 -23.337 1.00 98.94 730 ALA A CA 1
ATOM 5689 C C . ALA A 1 730 ? -7.549 -5.520 -24.471 1.00 98.94 730 ALA A C 1
ATOM 5691 O O . ALA A 1 730 ? -7.059 -6.034 -25.481 1.00 98.94 730 ALA A O 1
ATOM 5692 N N . ALA A 1 731 ? -7.569 -4.190 -24.323 1.00 98.94 731 ALA A N 1
ATOM 5693 C CA . ALA A 1 731 ? -6.939 -3.270 -25.271 1.00 98.94 731 ALA A CA 1
ATOM 5694 C C . ALA A 1 731 ? -5.399 -3.322 -25.208 1.00 98.94 731 ALA A C 1
ATOM 5696 O O . ALA A 1 731 ? -4.754 -3.304 -26.259 1.00 98.94 731 ALA A O 1
ATOM 5697 N N . LEU A 1 732 ? -4.818 -3.437 -24.007 1.00 98.94 732 LEU A N 1
ATOM 5698 C CA . LEU A 1 732 ? -3.379 -3.629 -23.787 1.00 98.94 732 LEU A CA 1
ATOM 5699 C C . LEU A 1 732 ? -2.907 -4.976 -24.361 1.00 98.94 732 LEU A C 1
ATOM 5701 O O . LEU A 1 732 ? -1.945 -5.005 -25.132 1.00 98.94 732 LEU A O 1
ATOM 5705 N N . HIS A 1 733 ? -3.649 -6.061 -24.120 1.00 98.94 733 HIS A N 1
ATOM 5706 C CA . HIS A 1 733 ? -3.392 -7.380 -24.717 1.00 98.94 733 HIS A CA 1
ATOM 5707 C C . HIS A 1 733 ? -3.422 -7.336 -26.248 1.00 98.94 733 HIS A C 1
ATOM 5709 O O . HIS A 1 733 ? -2.528 -7.858 -26.915 1.00 98.94 733 HIS A O 1
ATOM 5715 N N . LYS A 1 734 ? -4.398 -6.627 -26.828 1.00 98.81 734 LYS A N 1
ATOM 5716 C CA . LYS A 1 734 ? -4.492 -6.392 -28.277 1.00 98.81 734 LYS A CA 1
ATOM 5717 C C . LYS A 1 734 ? -3.350 -5.524 -28.836 1.00 98.81 734 LYS A C 1
ATOM 5719 O O . LYS A 1 734 ? -3.108 -5.543 -30.043 1.00 98.81 734 LYS A O 1
ATOM 5724 N N . ALA A 1 735 ? -2.640 -4.777 -27.990 1.00 98.75 735 ALA A N 1
ATOM 5725 C CA . ALA A 1 735 ? -1.399 -4.086 -28.340 1.00 98.75 735 ALA A CA 1
ATOM 5726 C C . ALA A 1 735 ? -0.129 -4.929 -28.102 1.00 98.75 735 ALA A C 1
ATOM 5728 O O . ALA A 1 735 ? 0.954 -4.483 -28.471 1.00 98.75 735 ALA A O 1
ATOM 5729 N N . GLY A 1 736 ? -0.257 -6.142 -27.552 1.00 98.38 736 GLY A N 1
ATOM 5730 C CA . GLY A 1 736 ? 0.836 -7.087 -27.294 1.00 98.38 736 GLY A CA 1
ATOM 5731 C C . GLY A 1 736 ? 1.368 -7.091 -25.856 1.00 98.38 736 GLY A C 1
ATOM 5732 O O . GLY A 1 736 ? 2.190 -7.947 -25.526 1.00 98.38 736 GLY A O 1
ATOM 5733 N N . LEU A 1 737 ? 0.897 -6.180 -25.001 1.00 98.88 737 LEU A N 1
ATOM 5734 C CA . LEU A 1 737 ? 1.362 -6.038 -23.618 1.00 98.88 737 LEU A CA 1
ATOM 5735 C C . LEU A 1 737 ? 0.843 -7.174 -22.717 1.00 98.88 737 LEU A C 1
ATOM 5737 O O . LEU A 1 737 ? -0.044 -7.945 -23.103 1.00 98.88 737 LEU A O 1
ATOM 5741 N N . LYS A 1 738 ? 1.434 -7.283 -21.528 1.00 98.94 738 LYS A N 1
ATOM 5742 C CA . LYS A 1 738 ? 0.891 -7.955 -20.343 1.00 98.94 738 LYS A CA 1
ATOM 5743 C C . LYS A 1 738 ? 0.454 -6.917 -19.316 1.00 98.94 738 LYS A C 1
ATOM 5745 O O . LYS A 1 738 ? 0.893 -5.765 -19.382 1.00 98.94 738 LYS A O 1
ATOM 5750 N N . VAL A 1 739 ? -0.436 -7.307 -18.411 1.00 98.94 739 VAL A N 1
ATOM 5751 C CA . VAL A 1 739 ? -1.032 -6.401 -17.424 1.00 98.94 739 VAL A CA 1
ATOM 5752 C C . VAL A 1 739 ? -1.006 -7.024 -16.035 1.00 98.94 739 VAL A C 1
ATOM 5754 O O . VAL A 1 739 ? -1.446 -8.158 -15.837 1.00 98.94 739 VAL A O 1
ATOM 5757 N N . GLN A 1 740 ? -0.509 -6.260 -15.067 1.00 98.94 740 GLN A N 1
ATOM 5758 C CA . GLN A 1 740 ? -0.335 -6.678 -13.684 1.00 98.94 740 GLN A CA 1
ATOM 5759 C C . GLN A 1 740 ? -1.203 -5.837 -12.748 1.00 98.94 740 GLN A C 1
ATOM 5761 O O . GLN A 1 740 ? -1.180 -4.608 -12.820 1.00 98.94 740 GLN A O 1
ATOM 5766 N N . GLU A 1 741 ? -1.932 -6.505 -11.855 1.00 98.94 741 GLU A N 1
ATOM 5767 C CA . GLU A 1 741 ? -2.661 -5.857 -10.756 1.00 98.94 741 GLU A CA 1
ATOM 5768 C C . GLU A 1 741 ? -1.733 -5.646 -9.555 1.00 98.94 741 GLU A C 1
ATOM 5770 O O . GLU A 1 741 ? -0.798 -6.418 -9.321 1.00 98.94 741 GLU A O 1
ATOM 5775 N N . ASP A 1 742 ? -2.016 -4.616 -8.768 1.00 98.81 742 ASP A N 1
ATOM 5776 C CA . ASP A 1 742 ? -1.342 -4.352 -7.503 1.00 98.81 742 ASP A CA 1
ATOM 5777 C C . ASP A 1 742 ? -1.979 -5.164 -6.354 1.00 98.81 742 ASP A C 1
ATOM 5779 O O . ASP A 1 742 ? -3.097 -4.884 -5.916 1.00 98.81 742 ASP A O 1
ATOM 5783 N N . LEU A 1 743 ? -1.309 -6.224 -5.894 1.00 98.69 743 LEU A N 1
ATOM 5784 C CA . LEU A 1 743 ? -1.850 -7.228 -4.971 1.00 98.69 743 LEU A CA 1
ATOM 5785 C C . LEU A 1 743 ? -1.608 -6.846 -3.499 1.00 98.69 743 LEU A C 1
ATOM 5787 O O . LEU A 1 743 ? -0.524 -7.049 -2.951 1.00 98.69 743 LEU A O 1
ATOM 5791 N N . VAL A 1 744 ? -2.654 -6.337 -2.838 1.00 98.62 744 VAL A N 1
ATOM 5792 C CA . VAL A 1 744 ? -2.580 -5.686 -1.512 1.00 98.62 744 VAL A CA 1
ATOM 5793 C C . VAL A 1 744 ? -2.930 -6.650 -0.368 1.00 98.62 744 VAL A C 1
ATOM 5795 O O . VAL A 1 744 ? -4.000 -6.577 0.245 1.00 98.62 744 VAL A O 1
ATOM 5798 N N . MET A 1 745 ? -2.031 -7.596 -0.076 1.00 98.75 745 MET A N 1
ATOM 5799 C CA . MET A 1 745 ? -2.254 -8.624 0.959 1.00 98.75 745 MET A CA 1
ATOM 5800 C C . MET A 1 745 ? -2.123 -8.120 2.405 1.00 98.75 745 MET A C 1
ATOM 5802 O O . MET A 1 745 ? -2.779 -8.681 3.289 1.00 98.75 745 MET A O 1
ATOM 5806 N N . ASN A 1 746 ? -1.337 -7.068 2.657 1.00 98.75 746 ASN A N 1
ATOM 5807 C CA . ASN A 1 746 ? -0.945 -6.666 4.013 1.00 98.75 746 ASN A CA 1
ATOM 5808 C C . ASN A 1 746 ? -2.107 -6.130 4.877 1.00 98.75 746 ASN A C 1
ATOM 5810 O O . ASN A 1 746 ? -2.311 -6.600 5.996 1.00 98.75 746 ASN A O 1
ATOM 5814 N N . GLN A 1 747 ? -2.905 -5.187 4.360 1.00 98.06 747 GLN A N 1
ATOM 5815 C CA . GLN A 1 747 ? -3.946 -4.502 5.143 1.00 98.06 747 GLN A CA 1
ATOM 5816 C C . GLN A 1 747 ? -5.333 -4.464 4.486 1.00 98.06 747 GLN A C 1
ATOM 5818 O O . GLN A 1 747 ? -5.506 -4.724 3.294 1.00 98.06 747 GLN A O 1
ATOM 5823 N N . MET A 1 748 ? -6.321 -4.048 5.284 1.00 97.81 748 MET A N 1
ATOM 5824 C CA . MET A 1 748 ? -7.566 -3.412 4.836 1.00 97.81 748 MET A CA 1
ATOM 5825 C C . MET A 1 748 ? -7.831 -2.145 5.667 1.00 97.81 748 MET A C 1
ATOM 5827 O O . MET A 1 748 ? -7.386 -2.045 6.809 1.00 97.81 748 MET A O 1
ATOM 5831 N N . ILE A 1 749 ? -8.551 -1.158 5.125 1.00 95.75 749 ILE A N 1
ATOM 5832 C CA . ILE A 1 749 ? -8.809 0.130 5.795 1.00 95.75 749 ILE A CA 1
ATOM 5833 C C . ILE A 1 749 ? -10.273 0.544 5.614 1.00 95.75 749 ILE A C 1
ATOM 5835 O O . ILE A 1 749 ? -10.794 0.557 4.504 1.00 95.75 749 ILE A O 1
ATOM 5839 N N . GLY A 1 750 ? -10.941 0.937 6.704 1.00 92.81 750 GLY A N 1
ATOM 5840 C CA . GLY A 1 750 ? -12.326 1.426 6.656 1.00 92.81 750 GLY A CA 1
ATOM 5841 C C . GLY A 1 750 ? -13.395 0.337 6.742 1.00 92.81 750 GLY A C 1
ATOM 5842 O O . GLY A 1 750 ? -14.479 0.485 6.172 1.00 92.81 750 GLY A O 1
ATOM 5843 N N . LEU A 1 751 ? -13.099 -0.757 7.445 1.00 95.69 751 LEU A N 1
ATOM 5844 C CA . LEU A 1 751 ? -14.095 -1.742 7.870 1.00 95.69 751 LEU A CA 1
ATOM 5845 C C . LEU A 1 751 ? -15.137 -1.044 8.770 1.00 95.69 751 LEU A C 1
ATOM 5847 O O . LEU A 1 751 ? -14.791 -0.173 9.565 1.00 95.69 751 LEU A O 1
ATOM 5851 N N . SER A 1 752 ? -16.426 -1.355 8.612 1.00 94.06 752 SER A N 1
ATOM 5852 C CA . SER A 1 752 ? -17.513 -0.512 9.144 1.00 94.06 752 SER A CA 1
ATOM 5853 C C . SER A 1 752 ? -18.134 -0.999 10.455 1.00 94.06 752 SER A C 1
ATOM 5855 O O . SER A 1 752 ? -18.822 -0.230 11.123 1.00 94.06 752 SER A O 1
ATOM 5857 N N . GLY A 1 753 ? -17.947 -2.271 10.814 1.00 97.69 753 GLY A N 1
ATOM 5858 C CA . GLY A 1 753 ? -18.447 -2.847 12.060 1.00 97.69 753 GLY A CA 1
ATOM 5859 C C . GLY A 1 753 ? -17.392 -2.817 13.165 1.00 97.69 753 GLY A C 1
ATOM 5860 O O . GLY A 1 753 ? -16.243 -3.202 12.936 1.00 97.69 753 GLY A O 1
ATOM 5861 N N . GLN A 1 754 ? -17.797 -2.381 14.359 1.00 98.25 754 GLN A N 1
ATOM 5862 C CA . GLN A 1 754 ? -16.985 -2.505 15.570 1.00 98.25 754 GLN A CA 1
ATOM 5863 C C . GLN A 1 754 ? -17.093 -3.919 16.154 1.00 98.25 754 GLN A C 1
ATOM 5865 O O . GLN A 1 754 ? -18.178 -4.496 16.167 1.00 98.25 754 GLN A O 1
ATOM 5870 N N . GLU A 1 755 ? -15.984 -4.419 16.687 1.00 98.56 755 GLU A N 1
ATOM 5871 C CA . GLU A 1 755 ? -15.853 -5.674 17.432 1.00 98.56 755 GLU A CA 1
ATOM 5872 C C . GLU A 1 755 ? -15.129 -5.358 18.747 1.00 98.56 755 GLU A C 1
ATOM 5874 O O . GLU A 1 755 ? -14.218 -4.523 18.805 1.00 98.56 755 GLU A O 1
ATOM 5879 N N . THR A 1 756 ? -15.534 -6.006 19.830 1.00 98.56 756 THR A N 1
ATOM 5880 C CA . THR A 1 756 ? -14.845 -5.916 21.114 1.00 98.56 756 THR A CA 1
ATOM 5881 C C . THR A 1 756 ? -13.632 -6.835 21.066 1.00 98.56 756 THR A C 1
ATOM 5883 O O . THR A 1 756 ? -13.758 -8.056 21.151 1.00 98.56 756 THR A O 1
ATOM 5886 N N . VAL A 1 757 ? -12.446 -6.238 20.986 1.00 98.81 757 VAL A N 1
ATOM 5887 C CA . VAL A 1 757 ? -11.155 -6.933 20.936 1.00 98.81 757 VAL A CA 1
ATOM 5888 C C . VAL A 1 757 ? -10.318 -6.645 22.178 1.00 98.81 757 VAL A C 1
ATOM 5890 O O . VAL A 1 757 ? -10.400 -5.564 22.762 1.00 98.81 757 VAL A O 1
ATOM 5893 N N . THR A 1 758 ? -9.477 -7.599 22.579 1.00 98.88 758 THR A N 1
ATOM 5894 C CA . THR A 1 758 ? -8.461 -7.363 23.615 1.00 98.88 758 THR A CA 1
ATOM 5895 C C . THR A 1 758 ? -7.147 -6.953 22.954 1.00 98.88 758 THR A C 1
ATOM 5897 O O . THR A 1 758 ? -6.651 -7.661 22.081 1.00 98.88 758 THR A O 1
ATOM 5900 N N . VAL A 1 759 ? -6.580 -5.812 23.360 1.00 98.88 759 VAL A N 1
ATOM 5901 C CA . VAL A 1 759 ? -5.431 -5.194 22.676 1.00 98.88 759 VAL A CA 1
ATOM 5902 C C . VAL A 1 759 ? -4.274 -4.814 23.598 1.00 98.88 759 VAL A C 1
ATOM 5904 O O . VAL A 1 759 ? -4.454 -4.552 24.794 1.00 98.88 759 VAL A O 1
ATOM 5907 N N . THR A 1 760 ? -3.082 -4.713 23.006 1.00 98.81 760 THR A N 1
ATOM 5908 C CA . THR A 1 760 ? -1.859 -4.201 23.644 1.00 98.81 760 THR A CA 1
ATOM 5909 C C . THR A 1 760 ? -1.163 -3.175 22.747 1.00 98.81 760 THR A C 1
ATOM 5911 O O . THR A 1 760 ? -1.075 -3.364 21.536 1.00 98.81 760 THR A O 1
ATOM 5914 N N . ARG A 1 761 ? -0.663 -2.077 23.335 1.00 98.62 761 ARG A N 1
ATOM 5915 C CA . ARG A 1 761 ? 0.020 -0.988 22.612 1.00 98.62 761 ARG A CA 1
ATOM 5916 C C . ARG A 1 761 ? 1.420 -1.423 22.163 1.00 98.62 761 ARG A C 1
ATOM 5918 O O . ARG A 1 761 ? 2.288 -1.639 23.012 1.00 98.62 761 ARG A O 1
ATOM 5925 N N . ALA A 1 762 ? 1.651 -1.499 20.855 1.00 98.12 762 ALA A N 1
ATOM 5926 C CA . ALA A 1 762 ? 2.851 -2.093 20.265 1.00 98.12 762 ALA A CA 1
ATOM 5927 C C . ALA A 1 762 ? 3.547 -1.191 19.232 1.00 98.12 762 ALA A C 1
ATOM 5929 O O . ALA A 1 762 ? 2.961 -0.228 18.741 1.00 98.12 762 ALA A O 1
ATOM 5930 N N . ASN A 1 763 ? 4.806 -1.500 18.923 1.00 97.50 763 ASN A N 1
ATOM 5931 C CA . ASN A 1 763 ? 5.516 -0.935 17.775 1.00 97.50 763 ASN A CA 1
ATOM 5932 C C . ASN A 1 763 ? 5.156 -1.668 16.465 1.00 97.50 763 ASN A C 1
ATOM 5934 O O . ASN A 1 763 ? 4.375 -2.618 16.468 1.00 97.50 763 ASN A O 1
ATOM 5938 N N . GLU A 1 764 ? 5.780 -1.249 15.364 1.00 97.31 764 GLU A N 1
ATOM 5939 C CA . GLU A 1 764 ? 5.692 -1.871 14.028 1.00 97.31 764 GLU A CA 1
ATOM 5940 C C . GLU A 1 764 ? 6.005 -3.387 14.012 1.00 97.31 764 GLU A C 1
ATOM 5942 O O . GLU A 1 764 ? 5.456 -4.128 13.206 1.00 97.31 764 GLU A O 1
ATOM 5947 N N . TYR A 1 765 ? 6.801 -3.889 14.964 1.00 97.81 765 TYR A N 1
ATOM 5948 C CA . TYR A 1 765 ? 7.139 -5.317 15.095 1.00 97.81 765 TYR A CA 1
ATOM 5949 C C . TYR A 1 765 ? 6.173 -6.108 16.005 1.00 97.81 765 TYR A C 1
ATOM 5951 O O . TYR A 1 765 ? 6.458 -7.246 16.385 1.00 97.81 765 TYR A O 1
ATOM 5959 N N . GLY A 1 766 ? 5.069 -5.503 16.457 1.00 97.50 766 GLY A N 1
ATOM 5960 C CA . GLY A 1 766 ? 4.143 -6.107 17.424 1.00 97.50 766 GLY A CA 1
ATOM 5961 C C . GLY A 1 766 ? 4.661 -6.177 18.872 1.00 97.50 766 GLY A C 1
ATOM 5962 O O . GLY A 1 766 ? 3.979 -6.692 19.757 1.00 97.50 766 GLY A O 1
ATOM 5963 N N . VAL A 1 767 ? 5.841 -5.627 19.172 1.00 97.81 767 VAL A N 1
ATOM 5964 C CA . VAL A 1 767 ? 6.428 -5.635 20.522 1.00 97.81 767 VAL A CA 1
ATOM 5965 C C . VAL A 1 767 ? 5.799 -4.532 21.374 1.00 97.81 767 VAL A C 1
ATOM 5967 O O . VAL A 1 767 ? 5.752 -3.372 20.961 1.00 97.81 767 VAL A O 1
ATOM 5970 N N . GLN A 1 768 ? 5.346 -4.863 22.593 1.00 98.25 768 GLN A N 1
ATOM 5971 C CA . GLN A 1 768 ? 4.748 -3.877 23.502 1.00 98.25 768 GLN A CA 1
ATOM 5972 C C . GLN A 1 768 ? 5.703 -2.697 23.747 1.00 98.25 768 GLN A C 1
ATOM 5974 O O . GLN A 1 768 ? 6.826 -2.876 24.223 1.00 98.25 768 GLN A O 1
ATOM 5979 N N . MET A 1 769 ? 5.222 -1.476 23.501 1.00 95.69 769 MET A N 1
ATOM 5980 C CA . MET A 1 769 ? 6.010 -0.250 23.643 1.00 95.69 769 MET A CA 1
ATOM 5981 C C . MET A 1 769 ? 5.423 0.720 24.675 1.00 95.69 769 MET A C 1
ATOM 5983 O O . MET A 1 769 ? 4.309 0.546 25.175 1.00 95.69 769 MET A O 1
ATOM 5987 N N . SER A 1 770 ? 6.185 1.765 25.003 1.00 95.25 770 SER A N 1
ATOM 5988 C CA . SER A 1 770 ? 5.736 2.884 25.839 1.00 95.25 770 SER A CA 1
ATOM 5989 C C . SER A 1 770 ? 5.989 4.223 25.151 1.00 95.25 770 SER A C 1
ATOM 5991 O O . SER A 1 770 ? 7.055 4.421 24.573 1.00 95.25 770 SER A O 1
ATOM 5993 N N . VAL A 1 771 ? 5.055 5.165 25.285 1.00 94.38 771 VAL A N 1
ATOM 5994 C CA . VAL A 1 771 ? 5.186 6.555 24.812 1.00 94.38 771 VAL A CA 1
ATOM 5995 C C . VAL A 1 771 ? 5.146 7.487 26.020 1.00 94.38 771 VAL A C 1
ATOM 5997 O O . VAL A 1 771 ? 4.265 7.370 26.872 1.00 94.38 771 VAL A O 1
ATOM 6000 N N . ASP A 1 772 ? 6.144 8.367 26.141 1.00 93.31 772 ASP A N 1
ATOM 6001 C CA . ASP A 1 772 ? 6.355 9.282 27.277 1.00 93.31 772 ASP A CA 1
ATOM 6002 C C . ASP A 1 772 ? 6.193 8.603 28.663 1.00 93.31 772 ASP A C 1
ATOM 6004 O O . ASP A 1 772 ? 5.644 9.167 29.612 1.00 93.31 772 ASP A O 1
ATOM 6008 N N . GLY A 1 773 ? 6.670 7.354 28.776 1.00 94.31 773 GLY A N 1
ATOM 6009 C CA . GLY A 1 773 ? 6.627 6.541 30.000 1.00 94.31 773 GLY A CA 1
ATOM 6010 C C . GLY A 1 773 ? 5.279 5.877 30.313 1.00 94.31 773 GLY A C 1
ATOM 6011 O O . GLY A 1 773 ? 5.099 5.380 31.424 1.00 94.31 773 GLY A O 1
ATOM 6012 N N . LYS A 1 774 ? 4.330 5.865 29.368 1.00 96.12 774 LYS A N 1
ATOM 6013 C CA . LYS A 1 774 ? 3.006 5.234 29.496 1.00 96.12 774 LYS A CA 1
ATOM 6014 C C . LYS A 1 774 ? 2.838 4.102 28.485 1.00 96.12 774 LYS A C 1
ATOM 6016 O O . LYS A 1 774 ? 3.340 4.190 27.371 1.00 96.12 774 LYS A O 1
ATOM 6021 N N . THR A 1 775 ? 2.072 3.081 28.853 1.00 97.75 775 THR A N 1
ATOM 6022 C CA . THR A 1 775 ? 1.669 1.958 27.991 1.00 97.75 775 THR A CA 1
ATOM 6023 C C . THR A 1 775 ? 0.341 1.383 28.491 1.00 97.75 775 THR A C 1
ATOM 6025 O O . THR A 1 775 ? -0.093 1.705 29.600 1.00 97.75 775 THR A O 1
ATOM 6028 N N . PHE A 1 776 ? -0.289 0.521 27.697 1.00 98.25 776 PHE A N 1
ATOM 6029 C CA . PHE A 1 776 ? -1.387 -0.341 28.121 1.00 98.25 776 PHE A CA 1
ATOM 6030 C C . PHE A 1 776 ? -1.272 -1.710 27.442 1.00 98.25 776 PHE A C 1
ATOM 6032 O O . PHE A 1 776 ? -0.781 -1.826 26.319 1.00 98.25 776 PHE A O 1
ATOM 6039 N N . ALA A 1 777 ? -1.739 -2.740 28.142 1.00 98.50 777 ALA A N 1
ATOM 6040 C CA . ALA A 1 777 ? -1.785 -4.116 27.667 1.00 98.50 777 ALA A CA 1
ATOM 6041 C C . ALA A 1 777 ? -3.081 -4.786 28.126 1.00 98.50 777 ALA A C 1
ATOM 6043 O O . ALA A 1 777 ? -3.625 -4.429 29.179 1.00 98.50 777 ALA A O 1
ATOM 6044 N N . ASN A 1 778 ? -3.540 -5.768 27.354 1.00 98.31 778 ASN A N 1
ATOM 6045 C CA . ASN A 1 778 ? -4.708 -6.601 27.644 1.00 98.31 778 ASN A CA 1
ATOM 6046 C C . ASN A 1 778 ? -5.959 -5.781 28.029 1.00 98.31 778 ASN A C 1
ATOM 6048 O O . ASN A 1 778 ? -6.601 -6.057 29.043 1.00 98.31 778 ASN A O 1
ATOM 6052 N N . GLN A 1 779 ? -6.261 -4.715 27.277 1.00 98.50 779 GLN A N 1
ATOM 6053 C CA . GLN A 1 779 ? -7.472 -3.908 27.477 1.00 98.50 779 GLN A CA 1
ATOM 6054 C C . GLN A 1 779 ? -8.510 -4.207 26.397 1.00 98.50 779 GLN A C 1
ATOM 6056 O O . GLN A 1 779 ? -8.158 -4.338 25.231 1.00 98.50 779 GLN A O 1
ATOM 6061 N N . ILE A 1 780 ? -9.786 -4.250 26.783 1.00 98.50 780 ILE A N 1
ATOM 6062 C CA . ILE A 1 780 ? -10.914 -4.216 25.845 1.00 98.50 780 ILE A CA 1
ATOM 6063 C C . ILE A 1 780 ? -10.924 -2.887 25.076 1.00 98.50 780 ILE A C 1
ATOM 6065 O O . ILE A 1 780 ? -10.843 -1.818 25.686 1.00 98.50 780 ILE A O 1
ATOM 6069 N N . TYR A 1 781 ? -11.072 -2.973 23.758 1.00 98.75 781 TYR A N 1
ATOM 6070 C CA . TYR A 1 781 ? -11.117 -1.867 22.806 1.00 98.75 781 TYR A CA 1
ATOM 6071 C C . TYR A 1 781 ? -12.151 -2.176 21.714 1.00 98.75 781 TYR A C 1
ATOM 6073 O O . TYR A 1 781 ? -12.314 -3.329 21.323 1.00 98.75 781 TYR A O 1
ATOM 6081 N N . PHE A 1 782 ? -12.860 -1.155 21.231 1.00 98.56 782 PHE A N 1
ATOM 6082 C CA . PHE A 1 782 ? -13.943 -1.307 20.250 1.00 98.56 782 PHE A CA 1
ATOM 6083 C C . PHE A 1 782 ? -13.436 -1.024 18.833 1.00 98.56 782 PHE A C 1
ATOM 6085 O O . PHE A 1 782 ? -13.860 -0.055 18.199 1.00 98.56 782 PHE A O 1
ATOM 6092 N N . ALA A 1 783 ? -12.469 -1.817 18.374 1.00 98.44 783 ALA A N 1
ATOM 6093 C CA . ALA A 1 783 ? -11.875 -1.624 17.058 1.00 98.44 783 ALA A CA 1
ATOM 6094 C C . ALA A 1 783 ? -12.909 -1.849 15.949 1.00 98.44 783 ALA A C 1
ATOM 6096 O O . ALA A 1 783 ? -13.734 -2.756 16.018 1.00 98.44 783 ALA A O 1
ATOM 6097 N N . TYR A 1 784 ? -12.824 -1.048 14.896 1.00 98.44 784 TYR A N 1
ATOM 6098 C CA . TYR A 1 784 ? -13.413 -1.360 13.606 1.00 98.44 784 TYR A CA 1
ATOM 6099 C C . TYR A 1 784 ? -12.588 -2.476 12.961 1.00 98.44 784 TYR A C 1
ATOM 6101 O O . TYR A 1 784 ? -11.409 -2.279 12.666 1.00 98.44 784 TYR A O 1
ATOM 6109 N N . THR A 1 785 ? -13.190 -3.651 12.798 1.00 98.62 785 THR A N 1
ATOM 6110 C CA . THR A 1 785 ? -12.550 -4.887 12.294 1.00 98.62 785 THR A CA 1
ATOM 6111 C C . THR A 1 785 ? -13.483 -5.718 11.415 1.00 98.62 785 THR A C 1
ATOM 6113 O O . THR A 1 785 ? -13.007 -6.605 10.705 1.00 98.62 785 THR A O 1
ATOM 6116 N N . ILE A 1 786 ? -14.796 -5.450 11.450 1.00 98.62 786 ILE A N 1
ATOM 6117 C CA . ILE A 1 786 ? -15.824 -6.238 10.767 1.00 98.62 786 ILE A CA 1
ATOM 6118 C C . ILE A 1 786 ? -16.201 -5.576 9.436 1.00 98.62 786 ILE A C 1
ATOM 6120 O O . ILE A 1 786 ? -16.677 -4.437 9.407 1.00 98.62 786 ILE A O 1
ATOM 6124 N N . GLY A 1 787 ? -16.019 -6.283 8.317 1.00 96.94 787 GLY A N 1
ATOM 6125 C CA . GLY A 1 787 ? -16.279 -5.728 6.982 1.00 96.94 787 GLY A CA 1
ATOM 6126 C C . GLY A 1 787 ? -15.912 -6.649 5.812 1.00 96.94 787 GLY A C 1
ATOM 6127 O O . GLY A 1 787 ? -15.963 -7.870 5.943 1.00 96.94 787 GLY A O 1
ATOM 6128 N N . GLY A 1 788 ? -15.580 -6.057 4.659 1.00 95.56 788 GLY A N 1
ATOM 6129 C CA . GLY A 1 788 ? -15.309 -6.755 3.392 1.00 95.56 788 GLY A CA 1
ATOM 6130 C C . GLY A 1 788 ? -16.214 -6.336 2.221 1.00 95.56 788 GLY A C 1
ATOM 6131 O O . GLY A 1 788 ? -15.930 -6.678 1.079 1.00 95.56 788 GLY A O 1
ATOM 6132 N N . GLY A 1 789 ? -17.305 -5.611 2.478 1.00 95.62 789 GLY A N 1
ATOM 6133 C CA . GLY A 1 789 ? -18.261 -5.219 1.437 1.00 95.62 789 GLY A CA 1
ATOM 6134 C C . GLY A 1 789 ? -19.057 -6.391 0.843 1.00 95.62 789 GLY A C 1
ATOM 6135 O O . GLY A 1 789 ? -19.060 -7.511 1.360 1.00 95.62 789 GLY A O 1
ATOM 6136 N N . GLU A 1 790 ? -19.782 -6.123 -0.244 1.00 95.62 790 GLU A N 1
ATOM 6137 C CA . GLU A 1 790 ? -20.573 -7.149 -0.941 1.00 95.62 790 GLU A CA 1
ATOM 6138 C C . GLU A 1 790 ? -19.707 -8.013 -1.875 1.00 95.62 790 GLU A C 1
ATOM 6140 O O . GLU A 1 790 ? -20.088 -9.146 -2.173 1.00 95.62 790 GLU A O 1
ATOM 6145 N N . GLY A 1 791 ? -18.532 -7.531 -2.298 1.00 97.69 791 GLY A N 1
ATOM 6146 C CA . GLY A 1 791 ? -17.569 -8.290 -3.091 1.00 97.69 791 GLY A CA 1
ATOM 6147 C C . GLY A 1 791 ? -16.982 -9.456 -2.297 1.00 97.69 791 GLY A C 1
ATOM 6148 O O . GLY A 1 791 ? -17.177 -10.606 -2.696 1.00 97.69 791 GLY A O 1
ATOM 6149 N N . GLN A 1 792 ? -16.374 -9.200 -1.131 1.00 98.62 792 GLN A N 1
ATOM 6150 C CA . GLN A 1 792 ? -15.884 -10.256 -0.225 1.00 98.62 792 GLN A CA 1
ATOM 6151 C C . GLN A 1 792 ? -16.980 -11.279 0.114 1.00 98.62 792 GLN A C 1
ATOM 6153 O O . GLN A 1 792 ? -16.777 -12.489 0.038 1.00 98.62 792 GLN A O 1
ATOM 6158 N N . LYS A 1 793 ? -18.188 -10.797 0.415 1.00 98.44 793 LYS A N 1
ATOM 6159 C CA . LYS A 1 793 ? -19.361 -11.624 0.731 1.00 98.44 793 LYS A CA 1
ATOM 6160 C C . LYS A 1 793 ? -19.809 -12.523 -0.428 1.00 98.44 793 LYS A C 1
ATOM 6162 O O . LYS A 1 793 ? -20.302 -13.627 -0.190 1.00 98.44 793 LYS A O 1
ATOM 6167 N N . LYS A 1 794 ? -19.638 -12.078 -1.676 1.00 98.38 794 LYS A N 1
ATOM 6168 C CA . LYS A 1 794 ? -20.003 -12.820 -2.895 1.00 98.38 794 LYS A CA 1
ATOM 6169 C C . LYS A 1 794 ? -18.892 -13.763 -3.377 1.00 98.38 794 LYS A C 1
ATOM 6171 O O . LYS A 1 794 ? -19.198 -14.849 -3.876 1.00 98.38 794 LYS A O 1
ATOM 6176 N N . TYR A 1 795 ? -17.629 -13.359 -3.248 1.00 98.81 795 TYR A N 1
ATOM 6177 C CA . TYR A 1 795 ? -16.488 -13.990 -3.922 1.00 98.81 795 TYR A CA 1
ATOM 6178 C C . TYR A 1 795 ? -15.435 -14.605 -2.986 1.00 98.81 795 TYR A C 1
ATOM 6180 O O . TYR A 1 795 ? -14.736 -15.523 -3.420 1.00 98.81 795 TYR A O 1
ATOM 6188 N N . GLY A 1 796 ? -15.369 -14.197 -1.716 1.00 98.75 796 GLY A N 1
ATOM 6189 C CA . GLY A 1 796 ? -14.436 -14.748 -0.728 1.00 98.75 796 GLY A CA 1
ATOM 6190 C C . GLY A 1 796 ? -14.612 -16.257 -0.563 1.00 98.75 796 GLY A C 1
ATOM 6191 O O . GLY A 1 796 ? -15.732 -16.757 -0.394 1.00 98.75 796 GLY A O 1
ATOM 6192 N N . GLY A 1 797 ? -13.522 -17.000 -0.721 1.00 98.75 797 GLY A N 1
ATOM 6193 C CA . GLY A 1 797 ? -13.452 -18.458 -0.775 1.00 98.75 797 GLY A CA 1
ATOM 6194 C C . GLY A 1 797 ? -14.343 -19.160 -1.818 1.00 98.75 797 GLY A C 1
ATOM 6195 O O . GLY A 1 797 ? -14.610 -20.352 -1.682 1.00 98.75 797 GLY A O 1
ATOM 6196 N N . LYS A 1 798 ? -14.889 -18.453 -2.820 1.00 98.81 798 LYS A N 1
ATOM 6197 C CA . LYS A 1 798 ? -15.835 -19.014 -3.810 1.00 98.81 798 LYS A CA 1
ATOM 6198 C C . LYS A 1 798 ? -15.201 -20.071 -4.725 1.00 98.81 798 LYS A C 1
ATOM 6200 O O . LYS A 1 798 ? -15.885 -21.019 -5.105 1.00 98.81 798 LYS A O 1
ATOM 6205 N N . TYR A 1 799 ? -13.936 -19.894 -5.089 1.00 98.81 799 TYR A N 1
ATOM 6206 C CA . TYR A 1 799 ? -13.204 -20.680 -6.087 1.00 98.81 799 TYR A CA 1
ATOM 6207 C C . TYR A 1 799 ? -12.333 -21.783 -5.467 1.00 98.81 799 TYR A C 1
ATOM 6209 O O . TYR A 1 799 ? -11.828 -22.641 -6.185 1.00 98.81 799 TYR A O 1
ATOM 6217 N N . LEU A 1 800 ? -12.215 -21.822 -4.135 1.00 98.75 800 LEU A N 1
ATOM 6218 C CA . LEU A 1 800 ? -11.424 -22.810 -3.386 1.00 98.75 800 LEU A CA 1
ATOM 6219 C C . LEU A 1 800 ? -11.712 -24.266 -3.772 1.00 98.75 800 LEU A C 1
ATOM 6221 O O . LEU A 1 800 ? -10.784 -25.049 -3.934 1.00 98.75 800 LEU A O 1
ATOM 6225 N N . ALA A 1 801 ? -12.982 -24.628 -3.969 1.00 98.44 801 ALA A N 1
ATOM 6226 C CA . ALA A 1 801 ? -13.361 -25.987 -4.363 1.00 98.44 801 ALA A CA 1
ATOM 6227 C C . ALA A 1 801 ? -12.946 -26.335 -5.809 1.00 98.44 801 ALA A C 1
ATOM 6229 O O . ALA A 1 801 ? -12.686 -27.497 -6.112 1.00 98.44 801 ALA A O 1
ATOM 6230 N N . GLU A 1 802 ? -12.861 -25.341 -6.697 1.00 98.00 802 GLU A N 1
ATOM 6231 C CA . GLU A 1 802 ? -12.378 -25.510 -8.071 1.00 98.00 802 GLU A CA 1
ATOM 6232 C C . GLU A 1 802 ? -10.847 -25.601 -8.105 1.00 98.00 802 GLU A C 1
ATOM 6234 O O . GLU A 1 802 ? -10.300 -26.500 -8.746 1.00 98.00 802 GLU A O 1
ATOM 6239 N N . LEU A 1 803 ? -10.164 -24.729 -7.353 1.00 98.62 803 LEU A N 1
ATOM 6240 C CA . LEU A 1 803 ? -8.718 -24.792 -7.142 1.00 98.62 803 LEU A CA 1
ATOM 6241 C C . LEU A 1 803 ? -8.315 -26.144 -6.543 1.00 98.62 803 LEU A C 1
ATOM 6243 O O . LEU A 1 803 ? -7.453 -26.810 -7.098 1.00 98.62 803 LEU A O 1
ATOM 6247 N N . GLN A 1 804 ? -8.983 -26.613 -5.485 1.00 98.38 804 GLN A N 1
ATOM 6248 C CA . GLN A 1 804 ? -8.669 -27.894 -4.841 1.00 98.38 804 GLN A CA 1
ATOM 6249 C C . GLN A 1 804 ? -8.932 -29.108 -5.750 1.00 98.38 804 GLN A C 1
ATOM 6251 O O . GLN A 1 804 ? -8.267 -30.133 -5.607 1.00 98.38 804 GLN A O 1
ATOM 6256 N N . ALA A 1 805 ? -9.874 -29.011 -6.695 1.00 98.38 805 ALA A N 1
ATOM 6257 C CA . ALA A 1 805 ? -10.148 -30.074 -7.661 1.00 98.38 805 ALA A CA 1
ATOM 6258 C C . ALA A 1 805 ? -9.121 -30.138 -8.808 1.00 98.38 805 ALA A C 1
ATOM 6260 O O . ALA A 1 805 ? -8.866 -31.225 -9.329 1.00 98.38 805 ALA A O 1
ATOM 6261 N N . LYS A 1 806 ? -8.541 -28.997 -9.208 1.00 98.31 806 LYS A N 1
ATOM 6262 C CA . LYS A 1 806 ? -7.541 -28.900 -10.290 1.00 98.31 806 LYS A CA 1
ATOM 6263 C C . LYS A 1 806 ? -6.097 -29.020 -9.788 1.00 98.31 806 LYS A C 1
ATOM 6265 O O . LYS A 1 806 ? -5.288 -29.689 -10.425 1.00 98.31 806 LYS A O 1
ATOM 6270 N N . TYR A 1 807 ? -5.812 -28.394 -8.650 1.00 98.44 807 TYR A N 1
ATOM 6271 C CA . TYR A 1 807 ? -4.491 -28.150 -8.064 1.00 98.44 807 TYR A CA 1
ATOM 6272 C C . TYR A 1 807 ? -4.512 -28.538 -6.566 1.00 98.44 807 TYR A C 1
ATOM 6274 O O . TYR A 1 807 ? -4.445 -27.684 -5.677 1.00 98.44 807 TYR A O 1
ATOM 6282 N N . PRO A 1 808 ? -4.709 -29.834 -6.240 1.00 98.19 808 PRO A N 1
ATOM 6283 C CA . PRO A 1 808 ? -4.896 -30.303 -4.861 1.00 98.19 808 PRO A CA 1
ATOM 6284 C C . PRO A 1 808 ? -3.649 -30.130 -3.978 1.00 98.19 808 PRO A C 1
ATOM 6286 O O . PRO A 1 808 ? -3.732 -30.198 -2.750 1.00 98.19 808 PRO A O 1
ATOM 6289 N N . ASP A 1 809 ? -2.484 -29.924 -4.586 1.00 98.12 809 ASP A N 1
ATOM 6290 C CA . ASP A 1 809 ? -1.216 -29.683 -3.917 1.00 98.12 809 ASP A CA 1
ATOM 6291 C C . ASP A 1 809 ? -1.112 -28.286 -3.290 1.00 98.12 809 ASP A C 1
ATOM 6293 O O . ASP A 1 809 ? -0.512 -28.185 -2.223 1.00 98.12 809 ASP A O 1
ATOM 6297 N N . LEU A 1 810 ? -1.817 -27.264 -3.799 1.00 98.62 810 LEU A N 1
ATOM 6298 C CA . LEU A 1 810 ? -1.965 -25.961 -3.115 1.00 98.62 810 LEU A CA 1
ATOM 6299 C C . LEU A 1 810 ? -2.498 -26.101 -1.675 1.00 98.62 810 LEU A C 1
ATOM 6301 O O . LEU A 1 810 ? -2.188 -25.296 -0.803 1.00 98.62 810 LEU A O 1
ATOM 6305 N N . PHE A 1 811 ? -3.277 -27.156 -1.413 1.00 98.75 811 PHE A N 1
ATOM 6306 C CA . PHE A 1 811 ? -3.917 -27.434 -0.122 1.00 98.75 811 PHE A CA 1
ATOM 6307 C C . PHE A 1 811 ? -3.313 -28.658 0.589 1.00 98.75 811 PHE A C 1
ATOM 6309 O O . PHE A 1 811 ? -3.915 -29.214 1.510 1.00 98.75 811 PHE A O 1
ATOM 6316 N N . THR A 1 812 ? -2.118 -29.100 0.173 1.00 98.56 812 THR A N 1
ATOM 6317 C CA . THR A 1 812 ? -1.330 -30.127 0.885 1.00 98.56 812 THR A CA 1
ATOM 6318 C C . THR A 1 812 ? 0.166 -29.806 1.013 1.00 98.56 812 THR A C 1
ATOM 6320 O O . THR A 1 812 ? 0.810 -30.347 1.920 1.00 98.56 812 THR A O 1
ATOM 6323 N N . THR A 1 813 ? 0.714 -28.890 0.204 1.00 98.69 813 THR A N 1
ATOM 6324 C CA . THR A 1 813 ? 2.009 -28.235 0.448 1.00 98.69 813 THR A CA 1
ATOM 6325 C C . THR A 1 813 ? 1.983 -27.559 1.814 1.00 98.69 813 THR A C 1
ATOM 6327 O O . THR A 1 813 ? 1.104 -26.755 2.110 1.00 98.69 813 THR A O 1
ATOM 6330 N N . LYS A 1 814 ? 2.953 -27.886 2.672 1.00 98.75 814 LYS A N 1
ATOM 6331 C CA . LYS A 1 814 ? 3.095 -27.264 3.992 1.00 98.75 814 LYS A CA 1
ATOM 6332 C C . LYS A 1 814 ? 3.859 -25.954 3.869 1.00 98.75 814 LYS A C 1
ATOM 6334 O O . LYS A 1 814 ? 5.023 -25.967 3.477 1.00 98.75 814 LYS A O 1
ATOM 6339 N N . ALA A 1 815 ? 3.211 -24.873 4.271 1.00 98.62 815 ALA A N 1
ATOM 6340 C CA . ALA A 1 815 ? 3.800 -23.556 4.396 1.00 98.62 815 ALA A CA 1
ATOM 6341 C C . ALA A 1 815 ? 4.872 -23.553 5.515 1.00 98.62 815 ALA A C 1
ATOM 6343 O O . ALA A 1 815 ? 4.803 -24.351 6.463 1.00 98.62 815 ALA A O 1
ATOM 6344 N N . LEU A 1 816 ? 5.924 -22.743 5.374 1.00 98.12 816 LEU A N 1
ATOM 6345 C CA . LEU A 1 816 ? 7.150 -22.842 6.177 1.00 98.12 816 LEU A CA 1
ATOM 6346 C C . LEU A 1 816 ? 7.045 -22.126 7.527 1.00 98.12 816 LEU A C 1
ATOM 6348 O O . LEU A 1 816 ? 7.693 -22.564 8.481 1.00 98.12 816 LEU A O 1
ATOM 6352 N N . SER A 1 817 ? 6.237 -21.069 7.624 1.00 98.31 817 SER A N 1
ATOM 6353 C CA . SER A 1 817 ? 5.980 -20.350 8.873 1.00 98.31 817 SER A CA 1
ATOM 6354 C C . SER A 1 817 ? 5.089 -21.155 9.822 1.00 98.31 817 SER A C 1
ATOM 6356 O O . SER A 1 817 ? 5.354 -21.205 11.033 1.00 98.31 817 SER A O 1
ATOM 6358 N N . THR A 1 818 ? 4.075 -21.828 9.270 1.00 98.44 818 THR A N 1
ATOM 6359 C CA . THR A 1 818 ? 3.023 -22.522 10.033 1.00 98.44 818 THR A CA 1
ATOM 6360 C C . THR A 1 818 ? 3.261 -24.028 10.200 1.00 98.44 818 THR A C 1
ATOM 6362 O O . THR A 1 818 ? 2.784 -24.638 11.161 1.00 98.44 818 THR A O 1
ATOM 6365 N N . GLY A 1 819 ? 3.967 -24.665 9.258 1.00 98.44 819 GLY A N 1
ATOM 6366 C CA . GLY A 1 819 ? 4.124 -26.120 9.186 1.00 98.44 819 GLY A CA 1
ATOM 6367 C C . GLY A 1 819 ? 2.863 -26.884 8.749 1.00 98.44 819 GLY A C 1
ATOM 6368 O O . GLY A 1 819 ? 2.854 -28.122 8.800 1.00 98.44 819 GLY A O 1
ATOM 6369 N N . VAL A 1 820 ? 1.803 -26.197 8.315 1.00 98.81 820 VAL A N 1
ATOM 6370 C CA . VAL A 1 820 ? 0.550 -26.767 7.781 1.00 98.81 820 VAL A CA 1
ATOM 6371 C C . VAL A 1 820 ? 0.262 -26.214 6.381 1.00 98.81 820 VAL A C 1
ATOM 6373 O O . VAL A 1 820 ? 0.958 -25.320 5.919 1.00 98.81 820 VAL A O 1
ATOM 6376 N N . ALA A 1 821 ? -0.696 -26.803 5.667 1.00 98.81 821 ALA A N 1
ATOM 6377 C CA . ALA A 1 821 ? -1.127 -26.303 4.361 1.00 98.81 821 ALA A CA 1
ATOM 6378 C C . ALA A 1 821 ? -2.241 -25.250 4.515 1.00 98.81 821 ALA A C 1
ATOM 6380 O O . ALA A 1 821 ? -2.925 -25.285 5.545 1.00 98.81 821 ALA A O 1
ATOM 6381 N N . PRO A 1 822 ? -2.463 -24.374 3.513 1.00 98.88 822 PRO A N 1
ATOM 6382 C CA . PRO A 1 822 ? -3.660 -23.538 3.416 1.00 98.88 822 PRO A CA 1
ATOM 6383 C C . PRO A 1 822 ? -4.948 -24.348 3.623 1.00 98.88 822 PRO A C 1
ATOM 6385 O O . PRO A 1 822 ? -5.057 -25.485 3.160 1.00 98.88 822 PRO A O 1
ATOM 6388 N N . ASP A 1 823 ? -5.928 -23.767 4.317 1.00 98.75 823 ASP A N 1
ATOM 6389 C CA . ASP A 1 823 ? -7.175 -24.433 4.708 1.00 98.75 823 ASP A CA 1
ATOM 6390 C C . ASP A 1 823 ? -8.365 -23.924 3.871 1.00 98.75 823 ASP A C 1
ATOM 6392 O O . ASP A 1 823 ? -8.932 -22.872 4.181 1.00 98.75 823 ASP A O 1
ATOM 6396 N N . PRO A 1 824 ? -8.798 -24.668 2.834 1.00 98.56 824 PRO A N 1
ATOM 6397 C CA . PRO A 1 824 ? -9.910 -24.268 1.981 1.00 98.56 824 PRO A CA 1
ATOM 6398 C C . PRO A 1 824 ? -11.288 -24.565 2.599 1.00 98.56 824 PRO A C 1
ATOM 6400 O O . PRO A 1 824 ? -12.310 -24.294 1.967 1.00 98.56 824 PRO A O 1
ATOM 6403 N N . THR A 1 825 ? -11.359 -25.168 3.794 1.00 98.25 825 THR A N 1
ATOM 6404 C CA . THR A 1 825 ? -12.635 -25.627 4.377 1.00 98.25 825 THR A CA 1
ATOM 6405 C C . THR A 1 825 ? -13.491 -24.490 4.936 1.00 98.25 825 THR A C 1
ATOM 6407 O O . THR A 1 825 ? -14.705 -24.646 5.080 1.00 98.25 825 THR A O 1
ATOM 6410 N N . THR A 1 826 ? -12.883 -23.333 5.209 1.00 97.94 826 THR A N 1
ATOM 6411 C CA . THR A 1 826 ? -13.558 -22.127 5.700 1.00 97.94 826 THR A CA 1
ATOM 6412 C C . THR A 1 826 ? -13.455 -21.009 4.666 1.00 97.94 826 THR A C 1
ATOM 6414 O O . THR A 1 826 ? -12.372 -20.698 4.188 1.00 97.94 826 THR A O 1
ATOM 6417 N N . ARG A 1 827 ? -14.579 -20.359 4.339 1.00 98.50 827 ARG A N 1
ATOM 6418 C CA . ARG A 1 827 ? -14.616 -19.201 3.430 1.00 98.50 827 ARG A CA 1
ATOM 6419 C C . ARG A 1 827 ? -14.651 -17.892 4.214 1.00 98.50 827 ARG A C 1
ATOM 6421 O O . ARG A 1 827 ? -15.522 -17.730 5.072 1.00 98.50 827 ARG A O 1
ATOM 6428 N N . ILE A 1 828 ? -13.798 -16.925 3.874 1.00 98.75 828 ILE A N 1
ATOM 6429 C CA . ILE A 1 828 ? -13.856 -15.575 4.453 1.00 98.75 828 ILE A CA 1
ATOM 6430 C C . ILE A 1 828 ? -14.883 -14.742 3.673 1.00 98.75 828 ILE A C 1
ATOM 6432 O O . ILE A 1 828 ? -14.548 -13.945 2.807 1.00 98.75 828 ILE A O 1
ATOM 6436 N N . THR A 1 829 ? -16.176 -14.914 3.963 1.00 98.50 829 THR A N 1
ATOM 6437 C CA . THR A 1 829 ? -17.235 -14.051 3.389 1.00 98.50 829 THR A CA 1
ATOM 6438 C C . THR A 1 829 ? -17.387 -12.716 4.128 1.00 98.50 829 THR A C 1
ATOM 6440 O O . THR A 1 829 ? -18.155 -11.857 3.705 1.00 98.50 829 THR A O 1
ATOM 6443 N N . GLN A 1 830 ? -16.700 -12.549 5.259 1.00 98.38 830 GLN A N 1
ATOM 6444 C CA . GLN A 1 830 ? -16.650 -11.326 6.053 1.00 98.38 830 GLN A CA 1
ATOM 6445 C C . GLN A 1 830 ? -15.369 -11.352 6.896 1.00 98.38 830 GLN A C 1
ATOM 6447 O O . GLN A 1 830 ? -15.060 -12.373 7.514 1.00 98.38 830 GLN A O 1
ATOM 6452 N N . TRP A 1 831 ? -14.637 -10.242 6.930 1.00 98.81 831 TRP A N 1
ATOM 6453 C CA . TRP A 1 831 ? -13.471 -10.081 7.800 1.00 98.81 831 TRP A CA 1
ATOM 6454 C C . TRP A 1 831 ? -13.909 -9.782 9.239 1.00 98.81 831 TRP A C 1
ATOM 6456 O O . TRP A 1 831 ? -14.950 -9.159 9.450 1.00 98.81 831 TRP A O 1
ATOM 6466 N N . SER A 1 832 ? -13.120 -10.240 10.213 1.00 98.75 832 SER A N 1
ATOM 6467 C CA . SER A 1 832 ? -13.218 -9.906 11.643 1.00 98.75 832 SER A CA 1
ATOM 6468 C C . SER A 1 832 ? -11.836 -10.070 12.294 1.00 98.75 832 SER A C 1
ATOM 6470 O O . SER A 1 832 ? -10.914 -10.625 11.687 1.00 98.75 832 SER A O 1
ATOM 6472 N N . ALA A 1 833 ? -11.693 -9.605 13.533 1.00 98.81 833 ALA A N 1
ATOM 6473 C CA . ALA A 1 833 ? -10.469 -9.579 14.328 1.00 98.81 833 ALA A CA 1
ATOM 6474 C C . ALA A 1 833 ? -9.676 -10.898 14.359 1.00 98.81 833 ALA A C 1
ATOM 6476 O O . ALA A 1 833 ? -8.448 -10.873 14.416 1.00 98.81 833 ALA A O 1
ATOM 6477 N N . LYS A 1 834 ? -10.338 -12.060 14.302 1.00 98.75 834 LYS A N 1
ATOM 6478 C CA . LYS A 1 834 ? -9.678 -13.386 14.303 1.00 98.75 834 LYS A CA 1
ATOM 6479 C C . LYS A 1 834 ? -8.799 -13.669 13.070 1.00 98.75 834 LYS A C 1
ATOM 6481 O O . LYS A 1 834 ? -8.007 -14.605 13.105 1.00 98.75 834 LYS A O 1
ATOM 6486 N N . TYR A 1 835 ? -8.949 -12.883 12.001 1.00 98.88 835 TYR A N 1
ATOM 6487 C CA . TYR A 1 835 ? -8.135 -12.933 10.779 1.00 98.88 835 TYR A CA 1
ATOM 6488 C C . TYR A 1 835 ? -7.147 -11.751 10.681 1.00 98.88 835 TYR A C 1
ATOM 6490 O O . TYR A 1 835 ? -6.636 -11.457 9.603 1.00 98.88 835 TYR A O 1
ATOM 6498 N N . GLN A 1 836 ? -6.920 -11.029 11.783 1.00 98.94 836 GLN A N 1
ATOM 6499 C CA . GLN A 1 836 ? -6.095 -9.820 11.840 1.00 98.94 836 GLN A CA 1
ATOM 6500 C C . GLN A 1 836 ? -5.028 -9.942 12.938 1.00 98.94 836 GLN A C 1
ATOM 6502 O O . GLN A 1 836 ? -5.321 -10.415 14.041 1.00 98.94 836 GLN A O 1
ATOM 6507 N N . ASN A 1 837 ? -3.809 -9.480 12.660 1.00 98.88 837 ASN A N 1
ATOM 6508 C CA . ASN A 1 837 ? -2.725 -9.340 13.639 1.00 98.88 837 ASN A CA 1
ATOM 6509 C C . ASN A 1 837 ? -2.980 -8.163 14.592 1.00 98.88 837 ASN A C 1
ATOM 6511 O O . ASN A 1 837 ? -2.750 -8.245 15.803 1.00 98.88 837 ASN A O 1
ATOM 6515 N N . GLY A 1 838 ? -3.446 -7.045 14.034 1.00 98.62 838 GLY A N 1
ATOM 6516 C CA . GLY A 1 838 ? -3.415 -5.747 14.693 1.00 98.62 838 GLY A CA 1
ATOM 6517 C C . GLY A 1 838 ? -4.226 -4.674 13.976 1.00 98.62 838 GLY A C 1
ATOM 6518 O O . GLY A 1 838 ? -4.897 -4.914 12.973 1.00 98.62 838 GLY A O 1
ATOM 6519 N N . THR A 1 839 ? -4.147 -3.460 14.509 1.00 98.75 839 THR A N 1
ATOM 6520 C CA . THR A 1 839 ? -4.604 -2.245 13.833 1.00 98.75 839 THR A CA 1
ATOM 6521 C C . THR A 1 839 ? -3.719 -1.063 14.206 1.00 98.75 839 THR A C 1
ATOM 6523 O O . THR A 1 839 ? -3.337 -0.913 15.370 1.00 98.75 839 THR A O 1
ATOM 6526 N N . SER A 1 840 ? -3.484 -0.154 13.261 1.00 97.62 840 SER A N 1
ATOM 6527 C CA . SER A 1 840 ? -3.016 1.196 13.594 1.00 97.62 840 SER A CA 1
ATOM 6528 C C . SER A 1 840 ? -4.032 1.921 14.491 1.00 97.62 840 SER A C 1
ATOM 6530 O O . SER A 1 840 ? -5.224 1.599 14.445 1.00 97.62 840 SER A O 1
ATOM 6532 N N . LEU A 1 841 ? -3.591 2.884 15.312 1.00 97.12 841 LEU A N 1
ATOM 6533 C CA . LEU A 1 841 ? -4.456 3.588 16.278 1.00 97.12 841 LEU A CA 1
ATOM 6534 C C . LEU A 1 841 ? -5.675 4.241 15.593 1.00 97.12 841 LEU A C 1
ATOM 6536 O O . LEU A 1 841 ? -5.518 5.155 14.785 1.00 97.12 841 LEU A O 1
ATOM 6540 N N . GLN A 1 842 ? -6.893 3.818 15.953 1.00 95.81 842 GLN A N 1
ATOM 6541 C CA . GLN A 1 842 ? -8.132 4.218 15.261 1.00 95.81 842 GLN A CA 1
ATOM 6542 C C . GLN A 1 842 ? -8.768 5.524 15.785 1.00 95.81 842 GLN A C 1
ATOM 6544 O O . GLN A 1 842 ? -9.839 5.930 15.339 1.00 95.81 842 GLN A O 1
ATOM 6549 N N . ASN A 1 843 ? -8.112 6.204 16.728 1.00 94.19 843 ASN A N 1
ATOM 6550 C CA . ASN A 1 843 ? -8.453 7.530 17.260 1.00 94.19 843 ASN A CA 1
ATOM 6551 C C . ASN A 1 843 ? -9.773 7.608 18.058 1.00 94.19 843 ASN A C 1
ATOM 6553 O O . ASN A 1 843 ? -10.324 8.695 18.258 1.00 94.19 843 ASN A O 1
ATOM 6557 N N . ILE A 1 844 ? -10.237 6.479 18.602 1.00 94.88 844 ILE A N 1
ATOM 6558 C CA . ILE A 1 844 ? -11.473 6.376 19.398 1.00 94.88 844 ILE A CA 1
ATOM 6559 C C . ILE A 1 844 ? -11.232 6.478 20.916 1.00 94.88 844 ILE A C 1
ATOM 6561 O O . ILE A 1 844 ? -12.043 7.070 21.624 1.00 94.88 844 ILE A O 1
ATOM 6565 N N . GLY A 1 845 ? -10.098 5.979 21.421 1.00 95.94 845 GLY A N 1
ATOM 6566 C CA . GLY A 1 845 ? -9.725 6.011 22.841 1.00 95.94 845 GLY A CA 1
ATOM 6567 C C . GLY A 1 845 ? -9.869 4.673 23.578 1.00 95.94 845 GLY A C 1
ATOM 6568 O O . GLY A 1 845 ? -10.884 3.986 23.488 1.00 95.94 845 GLY A O 1
ATOM 6569 N N . ILE A 1 846 ? -8.857 4.321 24.380 1.00 97.75 846 ILE A N 1
ATOM 6570 C CA . ILE A 1 846 ? -8.756 3.012 25.060 1.00 97.75 846 ILE A CA 1
ATOM 6571 C C . ILE A 1 846 ? -9.678 2.871 26.287 1.00 97.75 846 ILE A C 1
ATOM 6573 O O . ILE A 1 846 ? -9.913 1.769 26.771 1.00 97.75 846 ILE A O 1
ATOM 6577 N N . GLY A 1 847 ? -10.201 3.980 26.820 1.00 96.81 847 GLY A N 1
ATOM 6578 C CA . GLY A 1 847 ? -11.070 3.995 28.004 1.00 96.81 847 GLY A CA 1
ATOM 6579 C C . GLY A 1 847 ? -12.568 4.085 27.703 1.00 96.81 847 GLY A C 1
ATOM 6580 O O . GLY A 1 847 ? -13.340 4.372 28.619 1.00 96.81 847 GLY A O 1
ATOM 6581 N N . LEU A 1 848 ? -12.993 3.866 26.451 1.00 97.94 848 LEU A N 1
ATOM 6582 C CA . LEU A 1 848 ? -14.413 3.868 26.072 1.00 97.94 848 LEU A CA 1
ATOM 6583 C C . LEU A 1 848 ? -15.215 2.738 26.733 1.00 97.94 848 LEU A C 1
ATOM 6585 O O . LEU A 1 848 ? -16.394 2.930 27.026 1.00 97.94 848 LEU A O 1
ATOM 6589 N N . ALA A 1 849 ? -14.598 1.580 26.976 1.00 98.06 849 ALA A N 1
ATOM 6590 C CA . ALA A 1 849 ? -15.263 0.428 27.573 1.00 98.06 849 ALA A CA 1
ATOM 6591 C C . ALA A 1 849 ? -15.650 0.691 29.040 1.00 98.06 849 ALA A C 1
ATOM 6593 O O . ALA A 1 849 ? -14.814 1.036 29.881 1.00 98.06 849 ALA A O 1
ATOM 6594 N N . VAL A 1 850 ? -16.937 0.531 29.353 1.00 98.38 850 VAL A N 1
ATOM 6595 C CA . VAL A 1 850 ? -17.496 0.856 30.669 1.00 98.38 850 VAL A CA 1
ATOM 6596 C C . VAL A 1 850 ? -17.003 -0.145 31.711 1.00 98.38 850 VAL A C 1
ATOM 6598 O O . VAL A 1 850 ? -17.310 -1.332 31.638 1.00 98.38 850 VAL A O 1
ATOM 6601 N N . LYS A 1 851 ? -16.277 0.351 32.720 1.00 96.62 851 LYS A N 1
ATOM 6602 C CA . LYS A 1 851 ? -15.930 -0.388 33.942 1.00 96.62 851 LYS A CA 1
ATOM 6603 C C . LYS A 1 851 ? -16.733 0.102 35.142 1.00 96.62 851 LYS A C 1
ATOM 6605 O O . LYS A 1 851 ? -17.001 1.296 35.282 1.00 96.62 851 LYS A O 1
ATOM 6610 N N . LEU A 1 852 ? -17.087 -0.838 36.006 1.00 95.50 852 LEU A N 1
ATOM 6611 C CA . LEU A 1 852 ? -17.769 -0.643 37.279 1.00 95.50 852 LEU A CA 1
ATOM 6612 C C . LEU A 1 852 ? -16.763 -0.256 38.387 1.00 95.50 852 LEU A C 1
ATOM 6614 O O . LEU A 1 852 ? -15.559 -0.466 38.223 1.00 95.50 852 LEU A O 1
ATOM 6618 N N . PRO A 1 853 ? -17.211 0.287 39.539 1.00 91.62 853 PRO A N 1
ATOM 6619 C CA . PRO A 1 853 ? -16.308 0.760 40.600 1.00 91.62 853 PRO A CA 1
ATOM 6620 C C . PRO A 1 853 ? -15.410 -0.312 41.242 1.00 91.62 853 PRO A C 1
ATOM 6622 O O . PRO A 1 853 ? -14.451 0.033 41.930 1.00 91.62 853 PRO A O 1
ATOM 6625 N N . ASN A 1 854 ? -15.718 -1.596 41.044 1.00 93.31 854 ASN A N 1
ATOM 6626 C CA . ASN A 1 854 ? -14.909 -2.740 41.475 1.00 93.31 854 ASN A CA 1
ATOM 6627 C C . ASN A 1 854 ? -13.872 -3.196 40.425 1.00 93.31 854 ASN A C 1
ATOM 6629 O O . ASN A 1 854 ? -13.012 -4.008 40.754 1.00 93.31 854 ASN A O 1
ATOM 6633 N N . GLY A 1 855 ? -13.928 -2.666 39.198 1.00 95.12 855 GLY A N 1
ATOM 6634 C CA . GLY A 1 855 ? -13.043 -3.009 38.082 1.00 95.12 855 GLY A CA 1
ATOM 6635 C C . GLY A 1 855 ? -13.671 -3.895 37.002 1.00 95.12 855 GLY A C 1
ATOM 6636 O O . GLY A 1 855 ? -13.086 -3.994 35.923 1.00 95.12 855 GLY A O 1
ATOM 6637 N N . ASP A 1 856 ? -14.843 -4.490 37.249 1.00 97.88 856 ASP A N 1
ATOM 6638 C CA . ASP A 1 856 ? -15.541 -5.342 36.278 1.00 97.88 856 ASP A CA 1
ATOM 6639 C C . ASP A 1 856 ? -15.954 -4.545 35.037 1.00 97.88 856 ASP A C 1
ATOM 6641 O O . ASP A 1 856 ? -16.456 -3.424 35.145 1.00 97.88 856 ASP A O 1
ATOM 6645 N N . TYR A 1 857 ? -15.805 -5.133 33.852 1.00 98.38 857 TYR A N 1
ATOM 6646 C CA . TYR A 1 857 ? -16.436 -4.602 32.648 1.00 98.38 857 TYR A CA 1
ATOM 6647 C C . TYR A 1 857 ? -17.962 -4.754 32.730 1.00 98.38 857 TYR A C 1
ATOM 6649 O O . TYR A 1 857 ? -18.477 -5.824 33.066 1.00 98.38 857 TYR A O 1
ATOM 6657 N N . ALA A 1 858 ? -18.692 -3.690 32.390 1.00 98.00 858 ALA A N 1
ATOM 6658 C CA . ALA A 1 858 ? -20.140 -3.746 32.253 1.00 98.00 858 ALA A CA 1
ATOM 6659 C C . ALA A 1 858 ? -20.516 -4.561 31.007 1.00 98.00 858 ALA A C 1
ATOM 6661 O O . ALA A 1 858 ? -19.992 -4.317 29.916 1.00 98.00 858 ALA A O 1
ATOM 6662 N N . TYR A 1 859 ? -21.424 -5.517 31.193 1.00 98.19 859 TYR A N 1
ATOM 6663 C CA . TYR A 1 859 ? -21.764 -6.544 30.211 1.00 98.19 859 TYR A CA 1
ATOM 6664 C C . TYR A 1 859 ? -23.278 -6.761 30.137 1.00 98.19 859 TYR A C 1
ATOM 6666 O O . TYR A 1 859 ? -23.989 -6.560 31.127 1.00 98.19 859 TYR A O 1
ATOM 6674 N N . LEU A 1 860 ? -23.751 -7.193 28.972 1.00 97.44 860 LEU A N 1
ATOM 6675 C CA . LEU A 1 860 ? -25.144 -7.471 28.657 1.00 97.44 860 LEU A CA 1
ATOM 6676 C C . LEU A 1 860 ? -25.278 -8.905 28.127 1.00 97.44 860 LEU A C 1
ATOM 6678 O O . LEU A 1 860 ? -24.869 -9.206 27.009 1.00 97.44 860 LEU A O 1
ATOM 6682 N N . ASP A 1 861 ? -25.857 -9.763 28.960 1.00 95.44 861 ASP A N 1
ATOM 6683 C CA . ASP A 1 861 ? -26.142 -11.176 28.708 1.00 95.44 861 ASP A CA 1
ATOM 6684 C C . ASP A 1 861 ? -27.341 -11.300 27.756 1.00 95.44 861 ASP A C 1
ATOM 6686 O O . ASP A 1 861 ? -28.443 -10.850 28.085 1.00 95.44 861 ASP A O 1
ATOM 6690 N N . GLY A 1 862 ? -27.138 -11.863 26.563 1.00 88.62 862 GLY A N 1
ATOM 6691 C CA . GLY A 1 862 ? -28.209 -12.017 25.577 1.00 88.62 862 GLY A CA 1
ATOM 6692 C C . GLY A 1 862 ? -27.749 -12.332 24.152 1.00 88.62 862 GLY A C 1
ATOM 6693 O O . GLY A 1 862 ? -26.710 -11.870 23.683 1.00 88.62 862 GLY A O 1
ATOM 6694 N N . GLY A 1 863 ? -28.556 -13.113 23.427 1.00 85.94 863 GLY A N 1
ATOM 6695 C CA . GLY A 1 863 ? -28.196 -13.598 22.092 1.00 85.94 863 GLY A CA 1
ATOM 6696 C C . GLY A 1 863 ? -26.983 -14.527 22.164 1.00 85.94 863 GLY A C 1
ATOM 6697 O O . GLY A 1 863 ? -27.027 -15.532 22.867 1.00 85.94 863 GLY A O 1
ATOM 6698 N N . ASN A 1 864 ? -25.901 -14.165 21.471 1.00 87.25 864 ASN A N 1
ATOM 6699 C CA . ASN A 1 864 ? -24.628 -14.895 21.511 1.00 87.25 864 ASN A CA 1
ATOM 6700 C C . ASN A 1 864 ? -23.689 -14.415 22.643 1.00 87.25 864 ASN A C 1
ATOM 6702 O O . ASN A 1 864 ? -22.620 -14.991 22.836 1.00 87.25 864 ASN A O 1
ATOM 6706 N N . ASN A 1 865 ? -24.072 -13.370 23.386 1.00 90.88 865 ASN A N 1
ATOM 6707 C CA . ASN A 1 865 ? -23.262 -12.753 24.436 1.00 90.88 865 ASN A CA 1
ATOM 6708 C C . ASN A 1 865 ? -23.557 -13.436 25.782 1.00 90.88 865 ASN A C 1
ATOM 6710 O O . ASN A 1 865 ? -24.380 -12.957 26.553 1.00 90.88 865 ASN A O 1
ATOM 6714 N N . ASP A 1 866 ? -22.940 -14.590 26.045 1.00 91.94 866 ASP A N 1
ATOM 6715 C CA . ASP A 1 866 ? -23.257 -15.476 27.185 1.00 91.94 866 ASP A CA 1
ATOM 6716 C C . ASP A 1 866 ? -22.200 -15.481 28.314 1.00 91.94 866 ASP A C 1
ATOM 6718 O O . ASP A 1 866 ? -22.410 -16.094 29.366 1.00 91.94 866 ASP A O 1
ATOM 6722 N N . LYS A 1 867 ? -21.044 -14.833 28.097 1.00 93.44 867 LYS A N 1
ATOM 6723 C CA . LYS A 1 867 ? -19.809 -15.057 28.878 1.00 93.44 867 LYS A CA 1
ATOM 6724 C C . LYS A 1 867 ? -19.869 -14.542 30.316 1.00 93.44 867 LYS A C 1
ATOM 6726 O O . LYS A 1 867 ? -19.260 -15.137 31.202 1.00 93.44 867 LYS A O 1
ATOM 6731 N N . PHE A 1 868 ? -20.619 -13.470 30.556 1.00 96.62 868 PHE A N 1
ATOM 6732 C CA . PHE A 1 868 ? -20.876 -12.914 31.884 1.00 96.62 868 PHE A CA 1
ATOM 6733 C C . PHE A 1 868 ? -22.380 -12.676 32.050 1.00 96.62 868 PHE A C 1
ATOM 6735 O O . PHE A 1 868 ? -23.099 -12.508 31.068 1.00 96.62 868 PHE A O 1
ATOM 6742 N N . LYS A 1 869 ? -22.884 -12.663 33.290 1.00 95.12 869 LYS A N 1
ATOM 6743 C CA . LYS A 1 869 ? -24.269 -12.226 33.545 1.00 95.12 869 LYS A CA 1
ATOM 6744 C C . LYS A 1 869 ? -24.380 -10.710 33.328 1.00 95.12 869 LYS A C 1
ATOM 6746 O O . LYS A 1 869 ? -23.382 -10.002 33.446 1.00 95.12 869 LYS A O 1
ATOM 6751 N N . THR A 1 870 ? -25.585 -10.211 33.039 1.00 95.31 870 THR A N 1
ATOM 6752 C CA . THR A 1 870 ? -25.820 -8.769 32.856 1.00 95.31 870 THR A CA 1
ATOM 6753 C C . THR A 1 870 ? -25.412 -7.987 34.103 1.00 95.31 870 THR A C 1
ATOM 6755 O O . THR A 1 870 ? -26.049 -8.097 35.152 1.00 95.31 870 THR A O 1
ATOM 6758 N N . THR A 1 871 ? -24.386 -7.148 33.960 1.00 95.31 871 THR A N 1
ATOM 6759 C CA . THR A 1 871 ? -23.863 -6.283 35.020 1.00 95.31 871 THR A CA 1
ATOM 6760 C C . THR A 1 871 ? -23.721 -4.877 34.454 1.00 95.31 871 THR A C 1
ATOM 6762 O O . THR A 1 871 ? -22.876 -4.622 33.599 1.00 95.31 871 THR A O 1
ATOM 6765 N N . LEU A 1 872 ? -24.562 -3.952 34.915 1.00 95.44 872 LEU A N 1
ATOM 6766 C CA . LEU A 1 872 ? -24.673 -2.589 34.382 1.00 95.44 872 LEU A CA 1
ATOM 6767 C C . LEU A 1 872 ? -24.372 -1.547 35.472 1.00 95.44 872 LEU A C 1
ATOM 6769 O O . LEU A 1 872 ? -24.517 -1.854 36.658 1.00 95.44 872 LEU A O 1
ATOM 6773 N N . PRO A 1 873 ? -24.017 -0.298 35.107 1.00 95.31 873 PRO A N 1
ATOM 6774 C CA . PRO A 1 873 ? -23.905 0.803 36.063 1.00 95.31 873 PRO A CA 1
ATOM 6775 C C . PRO A 1 873 ? -25.157 0.937 36.939 1.00 95.31 873 PRO A C 1
ATOM 6777 O O . PRO A 1 873 ? -26.281 0.791 36.455 1.00 95.31 873 PRO A O 1
ATOM 6780 N N . GLU A 1 874 ? -24.980 1.235 38.229 1.00 91.62 874 GLU A N 1
ATOM 6781 C CA . GLU A 1 874 ? -26.051 1.131 39.234 1.00 91.62 874 GLU A CA 1
ATOM 6782 C C . GLU A 1 874 ? -27.316 1.930 38.876 1.00 91.62 874 GLU A C 1
ATOM 6784 O O . GLU A 1 874 ? -28.425 1.434 39.056 1.00 91.62 874 GLU A O 1
ATOM 6789 N N . GLN A 1 875 ? -27.164 3.127 38.298 1.00 89.44 875 GLN A N 1
ATOM 6790 C CA . GLN A 1 875 ? -28.278 3.988 37.878 1.00 89.44 875 GLN A CA 1
ATOM 6791 C C . GLN A 1 875 ? -29.084 3.429 36.689 1.00 89.44 875 GLN A C 1
ATOM 6793 O O . GLN A 1 875 ? -30.181 3.908 36.421 1.00 89.44 875 GLN A O 1
ATOM 6798 N N . MET A 1 876 ? -28.530 2.459 35.958 1.00 93.44 876 MET A N 1
ATOM 6799 C CA . MET A 1 876 ? -29.129 1.842 34.771 1.00 93.44 876 MET A CA 1
ATOM 6800 C C . MET A 1 876 ? -29.659 0.432 35.063 1.00 93.44 876 MET A C 1
ATOM 6802 O O . MET A 1 876 ? -30.694 0.060 34.519 1.00 93.44 876 MET A O 1
ATOM 6806 N N . GLY A 1 877 ? -28.980 -0.343 35.921 1.00 88.50 877 GLY A N 1
ATOM 6807 C CA . GLY A 1 877 ? -29.319 -1.749 36.186 1.00 88.50 877 GLY A CA 1
ATOM 6808 C C . GLY A 1 877 ? -29.789 -2.099 37.601 1.00 88.50 877 GLY A C 1
ATOM 6809 O O . GLY A 1 877 ? -30.429 -3.133 37.780 1.00 88.50 877 GLY A O 1
ATOM 6810 N N . SER A 1 878 ? -29.487 -1.292 38.625 1.00 89.38 878 SER A N 1
ATOM 6811 C CA . SER A 1 878 ? -29.676 -1.711 40.021 1.00 89.38 878 SER A CA 1
ATOM 6812 C C . SER A 1 878 ? -30.987 -1.207 40.622 1.00 89.38 878 SER A C 1
ATOM 6814 O O . SER A 1 878 ? -31.122 -0.046 41.007 1.00 89.38 878 SER A O 1
ATOM 6816 N N . ILE A 1 879 ? -31.949 -2.116 40.797 1.00 85.81 879 ILE A N 1
ATOM 6817 C CA . ILE A 1 879 ? -33.144 -1.865 41.618 1.00 85.81 879 ILE A CA 1
ATOM 6818 C C . ILE A 1 879 ? -32.737 -1.484 43.052 1.00 85.81 879 ILE A C 1
ATOM 6820 O O . ILE A 1 879 ? -33.257 -0.513 43.605 1.00 85.81 879 ILE A O 1
ATOM 6824 N N . ASP A 1 880 ? -31.762 -2.181 43.643 1.00 84.75 880 ASP A N 1
ATOM 6825 C CA . ASP A 1 880 ? -31.335 -1.933 45.024 1.00 84.75 880 ASP A CA 1
ATOM 6826 C C . ASP A 1 880 ? -30.675 -0.557 45.216 1.00 84.75 880 ASP A C 1
ATOM 6828 O O . ASP A 1 880 ? -30.827 0.038 46.285 1.00 84.75 880 ASP A O 1
ATOM 6832 N N . TYR A 1 881 ? -30.038 0.018 44.188 1.00 86.56 881 TYR A N 1
ATOM 6833 C CA . TYR A 1 881 ? -29.574 1.412 44.219 1.00 86.56 881 TYR A CA 1
ATOM 6834 C C . TYR A 1 881 ? -30.727 2.377 44.532 1.00 86.56 881 TYR A C 1
ATOM 6836 O O . TYR A 1 881 ? -30.610 3.233 45.413 1.00 86.56 881 TYR A O 1
ATOM 6844 N N . TYR A 1 882 ? -31.880 2.191 43.884 1.00 87.00 882 TYR A N 1
ATOM 6845 C CA . TYR A 1 882 ? -33.067 3.016 44.110 1.00 87.00 882 TYR A CA 1
ATOM 6846 C C . TYR A 1 882 ? -33.759 2.723 45.447 1.00 87.00 882 TYR A C 1
ATOM 6848 O O . TYR A 1 882 ? -34.227 3.657 46.102 1.00 87.00 882 TYR A O 1
ATOM 6856 N N . VAL A 1 883 ? -33.723 1.474 45.928 1.00 85.19 883 VAL A N 1
ATOM 6857 C CA . VAL A 1 883 ? -34.161 1.123 47.294 1.00 85.19 883 VAL A CA 1
ATOM 6858 C C . VAL A 1 883 ? -33.320 1.851 48.354 1.00 85.19 883 VAL A C 1
ATOM 6860 O O . VAL A 1 883 ? -33.867 2.440 49.291 1.00 85.19 883 VAL A O 1
ATOM 6863 N N . GLN A 1 884 ? -31.988 1.853 48.216 1.00 84.06 884 GLN A N 1
ATOM 6864 C CA . GLN A 1 884 ? -31.098 2.549 49.154 1.00 84.06 884 GLN A CA 1
ATOM 6865 C C . GLN A 1 884 ? -31.209 4.077 49.019 1.00 84.06 884 GLN A C 1
ATOM 6867 O O . GLN A 1 884 ? -31.129 4.778 50.030 1.00 84.06 884 GLN A O 1
ATOM 6872 N N . ALA A 1 885 ? -31.440 4.605 47.812 1.00 82.81 885 ALA A N 1
ATOM 6873 C CA . ALA A 1 885 ? -31.654 6.033 47.582 1.00 82.81 885 ALA A CA 1
ATOM 6874 C C . ALA A 1 885 ? -32.942 6.545 48.252 1.00 82.81 885 ALA A C 1
ATOM 6876 O O . ALA A 1 885 ? -32.896 7.564 48.946 1.00 82.81 885 ALA A O 1
ATOM 6877 N N . ASP A 1 886 ? -34.067 5.828 48.121 1.00 84.50 886 ASP A N 1
ATOM 6878 C CA . ASP A 1 886 ? -35.325 6.180 48.798 1.00 84.50 886 ASP A CA 1
ATOM 6879 C C . ASP A 1 886 ? -35.179 6.128 50.324 1.00 84.50 886 ASP A C 1
ATOM 6881 O O . ASP A 1 886 ? -35.558 7.067 51.027 1.00 84.50 886 ASP A O 1
ATOM 6885 N N . LYS A 1 887 ? -34.533 5.077 50.841 1.00 81.25 887 LYS A N 1
ATOM 6886 C CA . LYS A 1 887 ? -34.213 4.935 52.266 1.00 81.25 887 LYS A CA 1
ATOM 6887 C C . LYS A 1 887 ? -33.344 6.088 52.776 1.00 81.25 887 LYS A C 1
ATOM 6889 O O . LYS A 1 887 ? -33.673 6.700 53.790 1.00 81.25 887 LYS A O 1
ATOM 6894 N N . ALA A 1 888 ? -32.278 6.444 52.058 1.00 80.00 888 ALA A N 1
ATOM 6895 C CA . ALA A 1 888 ? -31.414 7.568 52.413 1.00 80.00 888 ALA A CA 1
ATOM 6896 C C . ALA A 1 888 ? -32.150 8.919 52.337 1.00 80.00 888 ALA A C 1
ATOM 6898 O O . ALA A 1 888 ? -31.899 9.805 53.158 1.00 80.00 888 ALA A O 1
ATOM 6899 N N . ALA A 1 889 ? -33.088 9.085 51.398 1.00 79.25 889 ALA A N 1
ATOM 6900 C CA . ALA A 1 889 ? -33.957 10.256 51.325 1.00 79.25 889 ALA A CA 1
ATOM 6901 C C . ALA A 1 889 ? -34.945 10.313 52.504 1.00 79.25 889 ALA A C 1
ATOM 6903 O O . ALA A 1 889 ? -35.122 11.380 53.098 1.00 79.25 889 ALA A O 1
ATOM 6904 N N . ALA A 1 890 ? -35.528 9.177 52.898 1.00 78.75 890 ALA A N 1
ATOM 6905 C CA . ALA A 1 890 ? -36.390 9.053 54.071 1.00 78.75 890 ALA A CA 1
ATOM 6906 C C . ALA A 1 890 ? -35.628 9.358 55.373 1.00 78.75 890 ALA A C 1
ATOM 6908 O O . ALA A 1 890 ? -36.111 10.149 56.185 1.00 78.75 890 ALA A O 1
ATOM 6909 N N . ASP A 1 891 ? -34.406 8.842 55.535 1.00 80.69 891 ASP A N 1
ATOM 6910 C CA . ASP A 1 891 ? -33.525 9.149 56.669 1.00 80.69 891 ASP A CA 1
ATOM 6911 C C . ASP A 1 891 ? -33.108 10.635 56.678 1.00 80.69 891 ASP A C 1
ATOM 6913 O O . ASP A 1 891 ? -33.192 11.295 57.718 1.00 80.69 891 ASP A O 1
ATOM 6917 N N . LYS A 1 892 ? -32.749 11.223 55.521 1.00 76.69 892 LYS A N 1
ATOM 6918 C CA . LYS A 1 892 ? -32.459 12.669 55.358 1.00 76.69 892 LYS A CA 1
ATOM 6919 C C . LYS A 1 892 ? -33.687 13.516 55.726 1.00 76.69 892 LYS A C 1
ATOM 6921 O O . LYS A 1 892 ? -33.549 14.531 56.414 1.00 76.69 892 LYS A O 1
ATOM 6926 N N . ALA A 1 893 ? -34.894 13.093 55.343 1.00 77.12 893 ALA A N 1
ATOM 6927 C CA . ALA A 1 893 ? -36.150 13.760 55.687 1.00 77.12 893 ALA A CA 1
ATOM 6928 C C . ALA A 1 893 ? -36.497 13.628 57.180 1.00 77.12 893 ALA A C 1
ATOM 6930 O O . ALA A 1 893 ? -36.840 14.628 57.816 1.00 77.12 893 ALA A O 1
ATOM 6931 N N . ALA A 1 894 ? -36.349 12.438 57.769 1.00 75.94 894 ALA A N 1
ATOM 6932 C CA . ALA A 1 894 ? -36.547 12.189 59.194 1.00 75.94 894 ALA A CA 1
ATOM 6933 C C . ALA A 1 894 ? -35.558 13.001 60.043 1.00 75.94 894 ALA A C 1
ATOM 6935 O O . ALA A 1 894 ? -35.974 13.698 60.970 1.00 75.94 894 ALA A O 1
ATOM 6936 N N . ALA A 1 895 ? -34.275 13.017 59.670 1.00 73.94 895 ALA A N 1
ATOM 6937 C CA . ALA A 1 895 ? -33.242 13.831 60.303 1.00 73.94 895 ALA A CA 1
ATOM 6938 C C . ALA A 1 895 ? -33.533 15.336 60.178 1.00 73.94 895 ALA A C 1
ATOM 6940 O O . ALA A 1 895 ? -33.416 16.062 61.165 1.00 73.94 895 ALA A O 1
ATOM 6941 N N . LYS A 1 896 ? -33.990 15.821 59.013 1.00 75.31 896 LYS A N 1
ATOM 6942 C CA . LYS A 1 896 ? -34.380 17.230 58.810 1.00 75.31 896 LYS A CA 1
ATOM 6943 C C . LYS A 1 896 ? -35.629 17.602 59.623 1.00 75.31 896 LYS A C 1
ATOM 6945 O O . LYS A 1 896 ? -35.666 18.678 60.217 1.00 75.31 896 LYS A O 1
ATOM 6950 N N . LYS A 1 897 ? -36.611 16.700 59.746 1.00 76.44 897 LYS A N 1
ATOM 6951 C CA . LYS A 1 897 ? -37.826 16.856 60.576 1.00 76.44 897 LYS A CA 1
ATOM 6952 C C . LYS A 1 897 ? -37.499 16.813 62.078 1.00 76.44 897 LYS A C 1
ATOM 6954 O O . LYS A 1 897 ? -38.049 17.598 62.851 1.00 76.44 897 LYS A O 1
ATOM 6959 N N . ALA A 1 898 ? -36.545 15.977 62.492 1.00 72.25 898 ALA A N 1
ATOM 6960 C CA . ALA A 1 898 ? -36.008 15.934 63.852 1.00 72.25 898 ALA A CA 1
ATOM 6961 C C . ALA A 1 898 ? -35.177 17.185 64.185 1.00 72.25 898 ALA A C 1
ATOM 6963 O O . ALA A 1 898 ? -35.358 17.772 65.250 1.00 72.25 898 ALA A O 1
ATOM 6964 N N . ALA A 1 899 ? -34.327 17.653 63.267 1.00 69.88 899 ALA A N 1
ATOM 6965 C CA . ALA A 1 899 ? -33.577 18.900 63.403 1.00 69.88 899 ALA A CA 1
ATOM 6966 C C . ALA A 1 899 ? -34.512 20.117 63.475 1.00 69.88 899 ALA A C 1
ATOM 6968 O O . ALA A 1 899 ? -34.316 20.977 64.331 1.00 69.88 899 ALA A O 1
ATOM 6969 N N . ALA A 1 900 ? -35.579 20.152 62.668 1.00 71.25 900 ALA A N 1
ATOM 6970 C CA . ALA A 1 900 ? -36.625 21.168 62.751 1.00 71.25 900 ALA A CA 1
ATOM 6971 C C . ALA A 1 900 ? -37.355 21.135 64.107 1.00 71.25 900 ALA A C 1
ATOM 6973 O O . ALA A 1 900 ? -37.483 22.180 64.743 1.00 71.25 900 ALA A O 1
ATOM 6974 N N . LYS A 1 901 ? -37.739 19.951 64.619 1.00 72.19 901 LYS A N 1
ATOM 6975 C CA . LYS A 1 901 ? -38.267 19.806 65.993 1.00 72.19 901 LYS A CA 1
ATOM 6976 C C . LYS A 1 901 ? -37.266 20.294 67.052 1.00 72.19 901 LYS A C 1
ATOM 6978 O O . LYS A 1 901 ? -37.658 21.002 67.973 1.00 72.19 901 LYS A O 1
ATOM 6983 N N . LYS A 1 902 ? -35.972 19.983 66.914 1.00 67.56 902 LYS A N 1
ATOM 6984 C CA . LYS A 1 902 ? -34.904 20.382 67.856 1.00 67.56 902 LYS A CA 1
ATOM 6985 C C . LYS A 1 902 ? -34.618 21.894 67.809 1.00 67.56 902 LYS A C 1
ATOM 6987 O O . LYS A 1 902 ? -34.361 22.505 68.846 1.00 67.56 902 LYS A O 1
ATOM 6992 N N . ALA A 1 903 ? -34.734 22.515 66.635 1.00 62.34 903 ALA A N 1
ATOM 6993 C CA . ALA A 1 903 ? -34.662 23.963 66.448 1.00 62.34 903 ALA A CA 1
ATOM 6994 C C . ALA A 1 903 ? -35.905 24.677 67.009 1.00 62.34 903 ALA A C 1
ATOM 6996 O O . ALA A 1 903 ? -35.763 25.672 67.718 1.00 62.34 903 ALA A O 1
ATOM 6997 N N . ALA A 1 904 ? -37.107 24.141 66.773 1.00 60.91 904 ALA A N 1
ATOM 6998 C CA . ALA A 1 904 ? -38.349 24.636 67.365 1.00 60.91 904 ALA A CA 1
ATOM 6999 C C . ALA A 1 904 ? -38.320 24.539 68.901 1.00 60.91 904 ALA A C 1
ATOM 7001 O O . ALA A 1 904 ? -38.648 25.513 69.575 1.00 60.91 904 ALA A O 1
ATOM 7002 N N . ALA A 1 905 ? -37.823 23.430 69.459 1.00 58.34 905 ALA A N 1
ATOM 7003 C CA . ALA A 1 905 ? -37.613 23.262 70.898 1.00 58.34 905 ALA A CA 1
ATOM 7004 C C . ALA A 1 905 ? -36.618 24.290 71.472 1.00 58.34 905 ALA A C 1
ATOM 7006 O O . ALA A 1 905 ? -36.906 24.902 72.500 1.00 58.34 905 ALA A O 1
ATOM 7007 N N . LYS A 1 906 ? -35.496 24.575 70.788 1.00 55.34 906 LYS A N 1
ATOM 7008 C CA . LYS A 1 906 ? -34.601 25.688 71.171 1.00 55.34 906 LYS A CA 1
ATOM 7009 C C . LYS A 1 906 ? -35.307 27.051 71.118 1.00 55.34 906 LYS A C 1
ATOM 7011 O O . LYS A 1 906 ? -35.108 27.868 72.015 1.00 55.34 906 LYS A O 1
ATOM 7016 N N . LYS A 1 907 ? -36.153 27.296 70.111 1.00 51.97 907 LYS A N 1
ATOM 7017 C CA . LYS A 1 907 ? -36.927 28.545 69.971 1.00 51.97 907 LYS A CA 1
ATOM 7018 C C . LYS A 1 907 ? -38.002 28.688 71.064 1.00 51.97 907 LYS A C 1
ATOM 7020 O O . LYS A 1 907 ? -38.247 29.798 71.527 1.00 51.97 907 LYS A O 1
ATOM 7025 N N . ALA A 1 908 ? -38.583 27.578 71.523 1.00 53.19 908 ALA A N 1
ATOM 7026 C CA . ALA A 1 908 ? -39.500 27.532 72.663 1.00 53.19 908 ALA A CA 1
ATOM 7027 C C . ALA A 1 908 ? -38.776 27.764 74.002 1.00 53.19 908 ALA A C 1
ATOM 7029 O O . ALA A 1 908 ? -39.233 28.573 74.807 1.00 53.19 908 ALA A O 1
ATOM 7030 N N . ALA A 1 909 ? -37.611 27.137 74.214 1.00 49.12 909 ALA A N 1
ATOM 7031 C CA . ALA A 1 909 ? -36.786 27.353 75.405 1.00 49.12 909 ALA A CA 1
ATOM 7032 C C . ALA A 1 909 ? -36.356 28.826 75.547 1.00 49.12 909 ALA A C 1
ATOM 7034 O O . ALA A 1 909 ? -36.511 29.414 76.616 1.00 49.12 909 ALA A O 1
ATOM 7035 N N . ALA A 1 910 ? -35.923 29.460 74.449 1.00 43.59 910 ALA A N 1
ATOM 7036 C CA . ALA A 1 910 ? -35.589 30.886 74.425 1.00 43.59 910 ALA A CA 1
ATOM 7037 C C . ALA A 1 910 ? -36.777 31.797 74.805 1.00 43.59 910 ALA A C 1
ATOM 7039 O O . ALA A 1 910 ? -36.578 32.840 75.423 1.00 43.59 910 ALA A O 1
ATOM 7040 N N . LYS A 1 911 ? -38.021 31.391 74.505 1.00 43.62 911 LYS A N 1
ATOM 7041 C CA . LYS A 1 911 ? -39.232 32.135 74.893 1.00 43.62 911 LYS A CA 1
ATOM 7042 C C . LYS A 1 911 ? -39.604 32.010 76.377 1.00 43.62 911 LYS A C 1
ATOM 7044 O O . LYS A 1 911 ? -40.406 32.814 76.840 1.00 43.62 911 LYS A O 1
ATOM 7049 N N . LYS A 1 912 ? -39.030 31.064 77.136 1.00 41.94 912 LYS A N 1
ATOM 7050 C CA . LYS A 1 912 ? -39.335 30.873 78.572 1.00 41.94 912 LYS A CA 1
ATOM 7051 C C . LYS A 1 912 ? -38.379 31.611 79.527 1.00 41.94 912 LYS A C 1
ATOM 7053 O O . LYS A 1 912 ? -38.606 31.592 80.730 1.00 41.94 912 LYS A O 1
ATOM 7058 N N . ALA A 1 913 ? -37.348 32.283 79.003 1.00 41.47 913 ALA A N 1
ATOM 7059 C CA . ALA A 1 913 ? -36.331 32.999 79.788 1.00 41.47 913 ALA A CA 1
ATOM 7060 C C . ALA A 1 913 ? -36.446 34.542 79.749 1.00 41.47 913 ALA A C 1
ATOM 7062 O O . ALA A 1 913 ? -35.676 35.228 80.414 1.00 41.47 913 ALA A O 1
ATOM 7063 N N . ALA A 1 914 ? -37.389 35.102 78.981 1.00 34.72 914 ALA A N 1
ATOM 7064 C CA . ALA A 1 914 ? -37.456 36.537 78.666 1.00 34.72 914 ALA A CA 1
ATOM 7065 C C . ALA A 1 914 ? -38.728 37.244 79.189 1.00 34.72 914 ALA A C 1
ATOM 7067 O O . ALA A 1 914 ? -39.196 38.209 78.594 1.00 34.72 914 ALA A O 1
ATOM 7068 N N . ALA A 1 915 ? -39.299 36.767 80.300 1.00 35.69 915 ALA A N 1
ATOM 7069 C CA . ALA A 1 915 ? -40.564 37.262 80.860 1.00 35.69 915 ALA A CA 1
ATOM 7070 C C . ALA A 1 915 ? -40.404 38.018 82.199 1.00 35.69 915 ALA A C 1
ATOM 7072 O O . ALA A 1 915 ? -41.274 37.923 83.063 1.00 35.69 915 ALA A O 1
ATOM 7073 N N . LYS A 1 916 ? -39.290 38.746 82.417 1.00 39.34 916 LYS A N 1
ATOM 7074 C CA . LYS A 1 916 ? -39.130 39.580 83.630 1.00 39.34 916 LYS A CA 1
ATOM 7075 C C . LYS A 1 916 ? -38.148 40.766 83.527 1.00 39.34 916 LYS A C 1
ATOM 7077 O O . LYS A 1 916 ? -37.180 40.830 84.277 1.00 39.34 916 LYS A O 1
ATOM 7082 N N . LYS A 1 917 ? -38.433 41.733 82.644 1.00 31.77 917 LYS A N 1
ATOM 7083 C CA . LYS A 1 917 ? -38.292 43.192 82.899 1.00 31.77 917 LYS A CA 1
ATOM 7084 C C . LYS A 1 917 ? -38.798 44.005 81.701 1.00 31.77 917 LYS A C 1
ATOM 7086 O O . LYS A 1 917 ? -38.531 43.653 80.558 1.00 31.77 917 LYS A O 1
ATOM 7091 N N . ALA A 1 918 ? -39.515 45.088 81.986 1.00 29.84 918 ALA A N 1
ATOM 7092 C CA . ALA A 1 918 ? -39.959 46.089 81.018 1.00 29.84 918 ALA A CA 1
ATOM 7093 C C . ALA A 1 918 ? -39.343 47.462 81.357 1.00 29.84 918 ALA A C 1
ATOM 7095 O O . ALA A 1 918 ? -38.696 47.602 82.394 1.00 29.84 918 ALA A O 1
ATOM 7096 N N . ALA A 1 919 ? -39.603 48.454 80.495 1.00 28.50 919 ALA A N 1
ATOM 7097 C CA . ALA A 1 919 ? -39.003 49.797 80.457 1.00 28.50 919 ALA A CA 1
ATOM 7098 C C . ALA A 1 919 ? -37.516 49.828 79.995 1.00 28.50 919 ALA A C 1
ATOM 7100 O O . ALA A 1 919 ? -36.757 48.910 80.283 1.00 28.50 919 ALA A O 1
ATOM 7101 N N . ALA A 1 920 ? -37.046 50.834 79.237 1.00 29.89 920 ALA A N 1
ATOM 7102 C CA . ALA A 1 920 ? -37.690 52.105 78.874 1.00 29.89 920 ALA A CA 1
ATOM 7103 C C . ALA A 1 920 ? -37.385 52.620 77.440 1.00 29.89 920 ALA A C 1
ATOM 7105 O O . ALA A 1 920 ? -36.307 52.401 76.907 1.00 29.89 920 ALA A O 1
ATOM 7106 N N . LYS A 1 921 ? -38.355 53.394 76.918 1.00 29.67 921 LYS A N 1
ATOM 7107 C CA . LYS A 1 921 ? -38.310 54.518 75.944 1.00 29.67 921 LYS A CA 1
ATOM 7108 C C . LYS A 1 921 ? -37.679 54.382 74.533 1.00 29.67 921 LYS A C 1
ATOM 7110 O O . LYS A 1 921 ? -36.516 54.062 74.336 1.00 29.67 921 LYS A O 1
ATOM 7115 N N . LYS A 1 922 ? -38.492 54.816 73.551 1.00 28.38 922 LYS A N 1
ATOM 7116 C CA . LYS A 1 922 ? -38.155 55.198 72.161 1.00 28.38 922 LYS A CA 1
ATOM 7117 C C . LYS A 1 922 ? -37.199 56.401 72.074 1.00 28.38 922 LYS A C 1
ATOM 7119 O O . LYS A 1 922 ? -37.416 57.373 72.791 1.00 28.38 922 LYS A O 1
ATOM 7124 N N . ALA A 1 923 ? -36.351 56.405 71.042 1.00 29.64 923 ALA A N 1
ATOM 7125 C CA . ALA A 1 923 ? -36.058 57.509 70.100 1.00 29.64 923 ALA A CA 1
ATOM 7126 C C . ALA A 1 923 ? -35.083 56.975 69.020 1.00 29.64 923 ALA A C 1
ATOM 7128 O O . ALA A 1 923 ? -34.435 55.964 69.266 1.00 29.64 923 ALA A O 1
ATOM 7129 N N . ALA A 1 924 ? -34.843 57.572 67.849 1.00 29.52 924 ALA A N 1
ATOM 7130 C CA . ALA A 1 924 ? -35.647 58.301 66.854 1.00 29.52 924 ALA A CA 1
ATOM 7131 C C . ALA A 1 924 ? -34.785 58.334 65.554 1.00 29.52 924 ALA A C 1
ATOM 7133 O O . ALA A 1 924 ? -33.594 58.038 65.615 1.00 29.52 924 ALA A O 1
ATOM 7134 N N . ALA A 1 925 ? -35.334 58.636 64.371 1.00 30.59 925 ALA A N 1
ATOM 7135 C CA . ALA A 1 925 ? -34.610 58.462 63.093 1.00 30.59 925 ALA A CA 1
ATOM 7136 C C . ALA A 1 925 ? -34.131 59.778 62.446 1.00 30.59 925 ALA A C 1
ATOM 7138 O O . ALA A 1 925 ? -34.856 60.768 62.536 1.00 30.59 925 ALA A O 1
ATOM 7139 N N . LYS A 1 926 ? -33.032 59.742 61.656 1.00 28.81 926 LYS A N 1
ATOM 7140 C CA . LYS A 1 926 ? -33.014 60.251 60.256 1.00 28.81 926 LYS A CA 1
ATOM 7141 C C . LYS A 1 926 ? -31.732 59.978 59.429 1.00 28.81 926 LYS A C 1
ATOM 7143 O O . LYS A 1 926 ? -30.692 59.583 59.933 1.00 28.81 926 LYS A O 1
ATOM 7148 N N . LYS A 1 927 ? -31.934 60.160 58.117 1.00 28.12 927 LYS A N 1
ATOM 7149 C CA . LYS A 1 927 ? -31.124 59.950 56.893 1.00 28.12 927 LYS A CA 1
ATOM 7150 C C . LYS A 1 927 ? -29.862 60.833 56.721 1.00 28.12 927 LYS A C 1
ATOM 7152 O O . LYS A 1 927 ? -29.843 61.952 57.212 1.00 28.12 927 LYS A O 1
ATOM 7157 N N . ALA A 1 928 ? -29.020 60.401 55.761 1.00 27.58 928 ALA A N 1
ATOM 7158 C CA . ALA A 1 928 ? -28.099 61.192 54.905 1.00 27.58 928 ALA A CA 1
ATOM 7159 C C . ALA A 1 928 ? -26.819 61.765 55.575 1.00 27.58 928 ALA A C 1
ATOM 7161 O O . ALA A 1 928 ? -26.733 61.797 56.792 1.00 27.58 928 ALA A O 1
ATOM 7162 N N . ALA A 1 929 ? -25.756 62.173 54.856 1.00 28.77 929 ALA A N 1
ATOM 7163 C CA . ALA A 1 929 ? -25.502 62.261 53.401 1.00 28.77 929 ALA A CA 1
ATOM 7164 C C . ALA A 1 929 ? -24.064 61.777 53.034 1.00 28.77 929 ALA A C 1
ATOM 7166 O O . ALA A 1 929 ? -23.381 61.206 53.878 1.00 28.77 929 ALA A O 1
ATOM 7167 N N . ALA A 1 930 ? -23.593 61.976 51.791 1.00 30.06 930 ALA A N 1
ATOM 7168 C CA . ALA A 1 930 ? -22.324 61.414 51.284 1.00 30.06 930 ALA A CA 1
ATOM 7169 C C . ALA A 1 930 ? -21.391 62.438 50.600 1.00 30.06 930 ALA A C 1
ATOM 7171 O O . ALA A 1 930 ? -21.889 63.334 49.918 1.00 30.06 930 ALA A O 1
ATOM 7172 N N . LYS A 1 931 ? -20.056 62.227 50.672 1.00 28.72 931 LYS A N 1
ATOM 7173 C CA . LYS A 1 931 ? -19.074 62.536 49.597 1.00 28.72 931 LYS A CA 1
ATOM 7174 C C . LYS A 1 931 ? -17.633 62.027 49.873 1.00 28.72 931 LYS A C 1
ATOM 7176 O O . LYS A 1 931 ? -17.308 61.599 50.971 1.00 28.72 931 LYS A O 1
ATOM 7181 N N . LYS A 1 932 ? -16.838 62.072 48.790 1.00 27.17 932 LYS A N 1
ATOM 7182 C CA . LYS A 1 932 ? -15.370 61.938 48.562 1.00 27.17 932 LYS A CA 1
ATOM 7183 C C . LYS A 1 932 ? -14.402 62.280 49.728 1.00 27.17 932 LYS A C 1
ATOM 7185 O O . LYS A 1 932 ? -14.756 63.103 50.555 1.00 27.17 932 LYS A O 1
ATOM 7190 N N . ALA A 1 933 ? -13.117 61.866 49.740 1.00 27.17 933 ALA A N 1
ATOM 7191 C CA . ALA A 1 933 ? -12.364 60.798 49.032 1.00 27.17 933 ALA A CA 1
ATOM 7192 C C . ALA A 1 933 ? -10.880 60.719 49.512 1.00 27.17 933 ALA A C 1
ATOM 7194 O O . ALA A 1 933 ? -10.353 61.701 50.010 1.00 27.17 933 ALA A O 1
ATOM 7195 N N . ALA A 1 934 ? -10.210 59.589 49.217 1.00 27.59 934 ALA A N 1
ATOM 7196 C CA . ALA A 1 934 ? -8.755 59.394 48.998 1.00 27.59 934 ALA A CA 1
ATOM 7197 C C . ALA A 1 934 ? -7.697 59.693 50.106 1.00 27.59 934 ALA A C 1
ATOM 7199 O O . ALA A 1 934 ? -7.486 60.837 50.480 1.00 27.59 934 ALA A O 1
ATOM 7200 N N . ALA A 1 935 ? -6.885 58.665 50.447 1.00 28.39 935 ALA A N 1
ATOM 7201 C CA . ALA A 1 935 ? -5.402 58.613 50.299 1.00 28.39 935 ALA A CA 1
ATOM 7202 C C . ALA A 1 935 ? -4.587 57.924 51.442 1.00 28.39 935 ALA A C 1
ATOM 7204 O O . ALA A 1 935 ? -4.552 58.364 52.580 1.00 28.39 935 ALA A O 1
ATOM 7205 N N . LYS A 1 936 ? -3.822 56.886 51.053 1.00 28.22 936 LYS A N 1
ATOM 7206 C CA . LYS A 1 936 ? -2.504 56.414 51.568 1.00 28.22 936 LYS A CA 1
ATOM 7207 C C . LYS A 1 936 ? -2.208 56.262 53.095 1.00 28.22 936 LYS A C 1
ATOM 7209 O O . LYS A 1 936 ? -1.611 57.130 53.710 1.00 28.22 936 LYS A O 1
ATOM 7214 N N . LYS A 1 937 ? -2.276 54.992 53.546 1.00 29.09 937 LYS A N 1
ATOM 7215 C CA . LYS A 1 937 ? -1.117 54.144 53.975 1.00 29.09 937 LYS A CA 1
ATOM 7216 C C . LYS A 1 937 ? -0.275 54.531 55.225 1.00 29.09 937 LYS A C 1
ATOM 7218 O O . LYS A 1 937 ? 0.674 55.291 55.070 1.00 29.09 937 LYS A O 1
ATOM 7223 N N . ALA A 1 938 ? -0.402 53.762 56.329 1.00 26.84 938 ALA A N 1
ATOM 7224 C CA . ALA A 1 938 ? 0.734 53.127 57.057 1.00 26.84 938 ALA A CA 1
ATOM 7225 C C . ALA A 1 938 ? 0.345 52.127 58.195 1.00 26.84 938 ALA A C 1
ATOM 7227 O O . ALA A 1 938 ? -0.654 52.306 58.872 1.00 26.84 938 ALA A O 1
ATOM 7228 N N . ALA A 1 939 ? 1.224 51.130 58.412 1.00 26.91 939 ALA A N 1
ATOM 7229 C CA . ALA A 1 939 ? 1.622 50.458 59.676 1.00 26.91 939 ALA A CA 1
ATOM 7230 C C . ALA A 1 939 ? 0.667 49.628 60.605 1.00 26.91 939 ALA A C 1
ATOM 7232 O O . ALA A 1 939 ? -0.222 50.135 61.268 1.00 26.91 939 ALA A O 1
ATOM 7233 N N . ALA A 1 940 ? 1.090 48.364 60.817 1.00 27.78 940 ALA A N 1
ATOM 7234 C CA . ALA A 1 940 ? 1.301 47.669 62.114 1.00 27.78 940 ALA A CA 1
ATOM 7235 C C . ALA A 1 940 ? 0.158 47.051 62.989 1.00 27.78 940 ALA A C 1
ATOM 7237 O O . ALA A 1 940 ? -0.399 47.674 63.878 1.00 27.78 940 ALA A O 1
ATOM 7238 N N . LYS A 1 941 ? 0.071 45.707 62.905 1.00 27.25 941 LYS A N 1
ATOM 7239 C CA . LYS A 1 941 ? 0.127 44.697 64.008 1.00 27.25 941 LYS A CA 1
ATOM 7240 C C . LYS A 1 941 ? -0.858 44.704 65.219 1.00 27.25 941 LYS A C 1
ATOM 7242 O O . LYS A 1 941 ? -0.661 45.417 66.192 1.00 27.25 941 LYS A O 1
ATOM 7247 N N . LYS A 1 942 ? -1.573 43.560 65.304 1.00 27.11 942 LYS A N 1
ATOM 7248 C CA . LYS A 1 942 ? -1.561 42.557 66.416 1.00 27.11 942 LYS A CA 1
ATOM 7249 C C . LYS A 1 942 ? -2.529 42.712 67.613 1.00 27.11 942 LYS A C 1
ATOM 7251 O O . LYS A 1 942 ? -2.187 43.309 68.626 1.00 27.11 942 LYS A O 1
ATOM 7256 N N . ALA A 1 943 ? -3.578 41.880 67.600 1.00 27.70 943 ALA A N 1
ATOM 7257 C CA . ALA A 1 943 ? -4.148 41.189 68.770 1.00 27.70 943 ALA A CA 1
ATOM 7258 C C . ALA A 1 943 ? -4.923 39.925 68.306 1.00 27.70 943 ALA A C 1
ATOM 7260 O O . ALA A 1 943 ? -5.220 39.817 67.121 1.00 27.70 943 ALA A O 1
ATOM 7261 N N . ALA A 1 944 ? -5.372 38.993 69.156 1.00 28.05 944 ALA A N 1
ATOM 7262 C CA . ALA A 1 944 ? -4.668 38.132 70.125 1.00 28.05 944 ALA A CA 1
ATOM 7263 C C . ALA A 1 944 ? -5.692 37.129 70.713 1.00 28.05 944 ALA A C 1
ATOM 7265 O O . ALA A 1 944 ? -6.780 37.547 71.095 1.00 28.05 944 ALA A O 1
ATOM 7266 N N . ALA A 1 945 ? -5.357 35.838 70.853 1.00 27.14 945 ALA A N 1
ATOM 7267 C CA . ALA A 1 945 ? -6.224 34.856 71.523 1.00 27.14 945 ALA A CA 1
ATOM 7268 C C . ALA A 1 945 ? -5.426 33.834 72.365 1.00 27.14 945 ALA A C 1
ATOM 7270 O O . ALA A 1 945 ? -4.358 33.373 71.967 1.00 27.14 945 ALA A O 1
ATOM 7271 N N . LYS A 1 946 ? -5.966 33.500 73.543 1.00 28.53 946 LYS A N 1
ATOM 7272 C CA . LYS A 1 946 ? -5.518 32.495 74.540 1.00 28.53 946 LYS A CA 1
ATOM 7273 C C . LYS A 1 946 ? -6.630 31.423 74.676 1.00 28.53 946 LYS A C 1
ATOM 7275 O O . LYS A 1 946 ? -7.745 31.709 74.263 1.00 28.53 946 LYS A O 1
ATOM 7280 N N . LYS A 1 947 ? -6.503 30.259 75.342 1.00 28.98 947 LYS A N 1
ATOM 7281 C CA . LYS A 1 947 ? -5.396 29.327 75.706 1.00 28.98 947 LYS A CA 1
ATOM 7282 C C . LYS A 1 947 ? -5.993 28.216 76.614 1.00 28.98 947 LYS A C 1
ATOM 7284 O O . LYS A 1 947 ? -6.450 28.559 77.697 1.00 28.98 947 LYS A O 1
ATOM 7289 N N . ALA A 1 948 ? -5.891 26.928 76.257 1.00 27.41 948 ALA A N 1
ATOM 7290 C CA . ALA A 1 948 ? -6.057 25.734 77.131 1.00 27.41 948 ALA A CA 1
ATOM 7291 C C . ALA A 1 948 ? -5.616 24.479 76.320 1.00 27.41 948 ALA A C 1
ATOM 7293 O O . ALA A 1 948 ? -5.953 24.428 75.145 1.00 27.41 948 ALA A O 1
ATOM 7294 N N . ALA A 1 949 ? -4.708 23.570 76.727 1.00 29.06 949 ALA A N 1
ATOM 7295 C CA . ALA A 1 949 ? -4.605 22.668 77.903 1.00 29.06 949 ALA A CA 1
ATOM 7296 C C . ALA A 1 949 ? -5.268 21.276 77.654 1.00 29.06 949 ALA A C 1
ATOM 7298 O O . ALA A 1 949 ? -6.380 21.252 77.150 1.00 29.06 949 ALA A O 1
ATOM 7299 N N . ALA A 1 950 ? -4.691 20.099 77.987 1.00 28.48 950 ALA A N 1
ATOM 7300 C CA . ALA A 1 950 ? -3.335 19.740 78.467 1.00 28.48 950 ALA A CA 1
ATOM 7301 C C . ALA A 1 950 ? -3.035 18.199 78.411 1.00 28.48 950 ALA A C 1
ATOM 7303 O O . ALA A 1 950 ? -3.938 17.403 78.200 1.00 28.48 950 ALA A O 1
ATOM 7304 N N . LYS A 1 951 ? -1.777 17.812 78.729 1.00 26.91 951 LYS A N 1
ATOM 7305 C CA . LYS A 1 951 ? -1.265 16.503 79.253 1.00 26.91 951 LYS A CA 1
ATOM 7306 C C . LYS A 1 951 ? -1.361 15.182 78.435 1.00 26.91 951 LYS A C 1
ATOM 7308 O O . LYS A 1 951 ? -2.382 14.508 78.446 1.00 26.91 951 LYS A O 1
ATOM 7313 N N . LYS A 1 952 ? -0.185 14.667 78.033 1.00 27.42 952 LYS A N 1
ATOM 7314 C CA . LYS A 1 952 ? 0.432 13.367 78.446 1.00 27.42 952 LYS A CA 1
ATOM 7315 C C . LYS A 1 952 ? 1.966 13.522 78.279 1.00 27.42 952 LYS A C 1
ATOM 7317 O O . LYS A 1 952 ? 2.376 14.203 77.350 1.00 27.42 952 LYS A O 1
ATOM 7322 N N . ALA A 1 953 ? 2.824 13.231 79.266 1.00 27.84 953 ALA A N 1
ATOM 7323 C CA . ALA A 1 953 ? 3.219 11.948 79.893 1.00 27.84 953 ALA A CA 1
ATOM 7324 C C . ALA A 1 953 ? 4.339 11.221 79.106 1.00 27.84 953 ALA A C 1
ATOM 7326 O O . ALA A 1 953 ? 4.388 11.337 77.887 1.00 27.84 953 ALA A O 1
ATOM 7327 N N . ALA A 1 954 ? 5.275 10.548 79.796 1.00 27.66 954 ALA A N 1
ATOM 7328 C CA . ALA A 1 954 ? 6.602 10.224 79.245 1.00 27.66 954 ALA A CA 1
ATOM 7329 C C . ALA A 1 954 ? 7.197 8.871 79.695 1.00 27.66 954 ALA A C 1
ATOM 7331 O O . ALA A 1 954 ? 6.961 8.427 80.815 1.00 27.66 954 ALA A O 1
ATOM 7332 N N . ALA A 1 955 ? 8.075 8.310 78.855 1.00 28.41 955 ALA A N 1
ATOM 7333 C CA . ALA A 1 955 ? 9.159 7.372 79.190 1.00 28.41 955 ALA A CA 1
ATOM 7334 C C . ALA A 1 955 ? 10.323 7.677 78.213 1.00 28.41 955 ALA A C 1
ATOM 7336 O O . ALA A 1 955 ? 10.059 7.880 77.032 1.00 28.41 955 ALA A O 1
ATOM 7337 N N . LYS A 1 956 ? 11.560 8.011 78.615 1.00 26.84 956 LYS A N 1
ATOM 7338 C CA . LYS A 1 956 ? 12.627 7.303 79.372 1.00 26.84 956 LYS A CA 1
ATOM 7339 C C . LYS A 1 956 ? 13.376 6.213 78.572 1.00 26.84 956 LYS A C 1
ATOM 7341 O O . LYS A 1 956 ? 12.911 5.742 77.546 1.00 26.84 956 LYS A O 1
ATOM 7346 N N . LYS A 1 957 ? 14.626 5.969 78.983 1.00 27.53 957 LYS A N 1
ATOM 7347 C CA . LYS A 1 957 ? 15.786 5.492 78.191 1.00 27.53 957 LYS A CA 1
ATOM 7348 C C . LYS A 1 957 ? 16.560 4.429 78.999 1.00 27.53 957 LYS A C 1
ATOM 7350 O O . LYS A 1 957 ? 16.383 4.430 80.214 1.00 27.53 957 LYS A O 1
ATOM 7355 N N . ALA A 1 958 ? 17.475 3.686 78.347 1.00 25.52 958 ALA A N 1
ATOM 7356 C CA . ALA A 1 958 ? 18.493 2.729 78.870 1.00 25.52 958 ALA A CA 1
ATOM 7357 C C . ALA A 1 958 ? 18.186 1.230 78.604 1.00 25.52 958 ALA A C 1
ATOM 7359 O O . ALA A 1 958 ? 17.018 0.879 78.533 1.00 25.52 958 ALA A O 1
ATOM 7360 N N . ALA A 1 959 ? 19.164 0.307 78.477 1.00 25.77 959 ALA A N 1
ATOM 7361 C CA . ALA A 1 959 ? 20.597 0.424 78.105 1.00 25.77 959 ALA A CA 1
ATOM 7362 C C . ALA A 1 959 ? 21.276 -0.959 77.870 1.00 25.77 959 ALA A C 1
ATOM 7364 O O . ALA A 1 959 ? 20.861 -1.949 78.460 1.00 25.77 959 ALA A O 1
ATOM 7365 N N . ALA A 1 960 ? 22.428 -0.947 77.169 1.00 25.42 960 ALA A N 1
ATOM 7366 C CA . ALA A 1 960 ? 23.501 -1.974 77.165 1.00 25.42 960 ALA A CA 1
ATOM 7367 C C . ALA A 1 960 ? 23.176 -3.340 76.479 1.00 25.42 960 ALA A C 1
ATOM 7369 O O . ALA A 1 960 ? 22.031 -3.575 76.123 1.00 25.42 960 ALA A O 1
ATOM 7370 N N . LYS A 1 961 ? 24.130 -4.256 76.188 1.00 26.22 961 LYS A N 1
ATOM 7371 C CA . LYS A 1 961 ? 25.565 -4.388 76.576 1.00 26.22 961 LYS A CA 1
ATOM 7372 C C . LYS A 1 961 ? 26.352 -5.280 75.562 1.00 26.22 961 LYS A C 1
ATOM 7374 O O . LYS A 1 961 ? 25.767 -6.244 75.106 1.00 26.22 961 LYS A O 1
ATOM 7379 N N . LYS A 1 962 ? 27.647 -4.973 75.296 1.00 26.72 962 LYS A N 1
ATOM 7380 C CA . LYS A 1 962 ? 28.794 -5.786 74.735 1.00 26.72 962 LYS A CA 1
ATOM 7381 C C . LYS A 1 962 ? 28.542 -6.843 73.606 1.00 26.72 962 LYS A C 1
ATOM 7383 O O . LYS A 1 962 ? 27.679 -7.684 73.756 1.00 26.72 962 LYS A O 1
ATOM 7388 N N . ALA A 1 963 ? 29.220 -6.843 72.438 1.00 25.88 963 ALA A N 1
ATOM 7389 C CA . ALA A 1 963 ? 30.669 -7.022 72.101 1.00 25.88 963 ALA A CA 1
ATOM 7390 C C . ALA A 1 963 ? 31.145 -8.508 72.130 1.00 25.88 963 ALA A C 1
ATOM 7392 O O . ALA A 1 963 ? 30.688 -9.230 73.004 1.00 25.88 963 ALA A O 1
ATOM 7393 N N . ALA A 1 964 ? 32.046 -9.049 71.278 1.00 27.55 964 ALA A N 1
ATOM 7394 C CA . ALA A 1 964 ? 32.981 -8.536 70.235 1.00 27.55 964 ALA A CA 1
ATOM 7395 C C . ALA A 1 964 ? 33.196 -9.626 69.110 1.00 27.55 964 ALA A C 1
ATOM 7397 O O . ALA A 1 964 ? 32.445 -10.590 69.123 1.00 27.55 964 ALA A O 1
ATOM 7398 N N . ALA A 1 965 ? 34.121 -9.619 68.118 1.00 27.55 965 ALA A N 1
ATOM 7399 C CA . ALA A 1 965 ? 35.372 -8.872 67.848 1.00 27.55 965 ALA A CA 1
ATOM 7400 C C . ALA A 1 965 ? 35.843 -8.927 66.352 1.00 27.55 965 ALA A C 1
ATOM 7402 O O . ALA A 1 965 ? 35.331 -9.732 65.586 1.00 27.55 965 ALA A O 1
ATOM 7403 N N . LYS A 1 966 ? 36.909 -8.155 66.013 1.00 27.39 966 LYS A N 1
ATOM 7404 C CA . LYS A 1 966 ? 37.709 -8.079 64.740 1.00 27.39 966 LYS A CA 1
ATOM 7405 C C . LYS A 1 966 ? 36.948 -7.545 63.486 1.00 27.39 966 LYS A C 1
ATOM 7407 O O . LYS A 1 966 ? 35.945 -8.128 63.117 1.00 27.39 966 LYS A O 1
ATOM 7412 N N . LYS A 1 967 ? 37.258 -6.416 62.801 1.00 26.58 967 LYS A N 1
ATOM 7413 C CA . LYS A 1 967 ? 38.460 -5.541 62.565 1.00 26.58 967 LYS A CA 1
ATOM 7414 C C . LYS A 1 967 ? 39.413 -6.115 61.489 1.00 26.58 967 LYS A C 1
ATOM 7416 O O . LYS A 1 967 ? 39.760 -7.279 61.624 1.00 26.58 967 LYS A O 1
ATOM 7421 N N . ALA A 1 968 ? 39.895 -5.403 60.451 1.00 26.94 968 ALA A N 1
ATOM 7422 C CA . ALA A 1 968 ? 39.999 -3.955 60.106 1.00 26.94 968 ALA A CA 1
ATOM 7423 C C . ALA A 1 968 ? 39.369 -3.635 58.706 1.00 26.94 968 ALA A C 1
ATOM 7425 O O . ALA A 1 968 ? 39.000 -4.580 58.024 1.00 26.94 968 ALA A O 1
ATOM 7426 N N . ALA A 1 969 ? 39.091 -2.415 58.194 1.00 27.80 969 ALA A N 1
ATOM 7427 C CA . ALA A 1 969 ? 39.597 -1.022 58.335 1.00 27.80 969 ALA A CA 1
ATOM 7428 C C . ALA A 1 969 ? 40.947 -0.733 57.616 1.00 27.80 969 ALA A C 1
ATOM 7430 O O . ALA A 1 969 ? 41.820 -1.587 57.639 1.00 27.80 969 ALA A O 1
ATOM 7431 N N . ALA A 1 970 ? 41.229 0.424 56.985 1.00 28.97 970 ALA A N 1
ATOM 7432 C CA . ALA A 1 970 ? 40.495 1.688 56.704 1.00 28.97 970 ALA A CA 1
ATOM 7433 C C . ALA A 1 970 ? 40.894 2.213 55.283 1.00 28.97 970 ALA A C 1
ATOM 7435 O O . ALA A 1 970 ? 41.757 1.602 54.663 1.00 28.97 970 ALA A O 1
ATOM 7436 N N . LYS A 1 971 ? 40.344 3.276 54.660 1.00 27.56 971 LYS A N 1
ATOM 7437 C CA . LYS A 1 971 ? 40.377 4.753 54.922 1.00 27.56 971 LYS A CA 1
ATOM 7438 C C . LYS A 1 971 ? 39.458 5.451 53.865 1.00 27.56 971 LYS A C 1
ATOM 7440 O O . LYS A 1 971 ? 39.178 4.814 52.861 1.00 27.56 971 LYS A O 1
ATOM 7445 N N . LYS A 1 972 ? 39.063 6.742 53.876 1.00 27.08 972 LYS A N 1
ATOM 7446 C CA . LYS A 1 972 ? 38.697 7.753 54.907 1.00 27.08 972 LYS A CA 1
ATOM 7447 C C . LYS A 1 972 ? 38.022 8.970 54.190 1.00 27.08 972 LYS A C 1
ATOM 7449 O O . LYS A 1 972 ? 38.503 9.402 53.153 1.00 27.08 972 LYS A O 1
ATOM 7454 N N . ALA A 1 973 ? 36.956 9.541 54.764 1.00 26.20 973 ALA A N 1
ATOM 7455 C CA . ALA A 1 973 ? 36.264 10.802 54.389 1.00 26.20 973 ALA A CA 1
ATOM 7456 C C . ALA A 1 973 ? 37.085 12.100 54.692 1.00 26.20 973 ALA A C 1
ATOM 7458 O O . ALA A 1 973 ? 38.072 12.009 55.423 1.00 26.20 973 ALA A O 1
ATOM 7459 N N . ALA A 1 974 ? 36.717 13.353 54.341 1.00 28.20 974 ALA A N 1
ATOM 7460 C CA . ALA A 1 974 ? 35.851 14.019 53.327 1.00 28.20 974 ALA A CA 1
ATOM 7461 C C . ALA A 1 974 ? 35.920 15.564 53.568 1.00 28.20 974 ALA A C 1
ATOM 7463 O O . ALA A 1 974 ? 36.516 15.977 54.564 1.00 28.20 974 ALA A O 1
ATOM 7464 N N . ALA A 1 975 ? 35.255 16.418 52.763 1.00 27.11 975 ALA A N 1
ATOM 7465 C CA . ALA A 1 975 ? 34.962 17.820 53.135 1.00 27.11 975 ALA A CA 1
ATOM 7466 C C . ALA A 1 975 ? 33.709 18.427 52.444 1.00 27.11 975 ALA A C 1
ATOM 7468 O O . ALA A 1 975 ? 33.432 18.156 51.281 1.00 27.11 975 ALA A O 1
ATOM 7469 N N . LYS A 1 976 ? 32.978 19.292 53.169 1.00 27.12 976 LYS A N 1
ATOM 7470 C CA . LYS A 1 976 ? 32.074 20.357 52.650 1.00 27.12 976 LYS A CA 1
ATOM 7471 C C . LYS A 1 976 ? 32.806 21.715 52.884 1.00 27.12 976 LYS A C 1
ATOM 7473 O O . LYS A 1 976 ? 33.856 21.691 53.513 1.00 27.12 976 LYS A O 1
ATOM 7478 N N . LYS A 1 977 ? 32.376 22.933 52.506 1.00 27.70 977 LYS A N 1
ATOM 7479 C CA . LYS A 1 977 ? 31.046 23.580 52.603 1.00 27.70 977 LYS A CA 1
ATOM 7480 C C . LYS A 1 977 ? 31.160 25.064 52.166 1.00 27.70 977 LYS A C 1
ATOM 7482 O O . LYS A 1 977 ? 32.060 25.726 52.665 1.00 27.70 977 LYS A O 1
ATOM 7487 N N . ALA A 1 978 ? 30.224 25.623 51.386 1.00 25.80 978 ALA A N 1
ATOM 7488 C CA . ALA A 1 978 ? 29.982 27.082 51.264 1.00 25.80 978 ALA A CA 1
ATOM 7489 C C . ALA A 1 978 ? 28.615 27.373 50.594 1.00 25.80 978 ALA A C 1
ATOM 7491 O O . ALA A 1 978 ? 28.022 26.456 50.029 1.00 25.80 978 ALA A O 1
ATOM 7492 N N . ALA A 1 979 ? 28.096 28.611 50.671 1.00 27.42 979 ALA A N 1
ATOM 7493 C CA . ALA A 1 979 ? 26.829 29.026 50.038 1.00 27.42 979 ALA A CA 1
ATOM 7494 C C . ALA A 1 979 ? 26.718 30.557 49.830 1.00 27.42 979 ALA A C 1
ATOM 7496 O O . ALA A 1 979 ? 27.249 31.321 50.633 1.00 27.42 979 ALA A O 1
ATOM 7497 N N . ALA A 1 980 ? 25.954 30.997 48.817 1.00 27.70 980 ALA A N 1
ATOM 7498 C CA . ALA A 1 980 ? 25.556 32.397 48.571 1.00 27.70 980 ALA A CA 1
ATOM 7499 C C . ALA A 1 980 ? 24.154 32.485 47.901 1.00 27.70 980 ALA A C 1
ATOM 7501 O O . ALA A 1 980 ? 23.541 31.455 47.629 1.00 27.70 980 ALA A O 1
ATOM 7502 N N . LYS A 1 981 ? 23.603 33.697 47.690 1.00 26.41 981 LYS A N 1
ATOM 7503 C CA . LYS A 1 981 ? 22.193 33.963 47.287 1.00 26.41 981 LYS A CA 1
ATOM 7504 C C . LYS A 1 981 ? 22.052 34.991 46.140 1.00 26.41 981 LYS A C 1
ATOM 7506 O O . LYS A 1 981 ? 22.950 35.801 45.955 1.00 26.41 981 LYS A O 1
ATOM 7511 N N . LYS A 1 982 ? 20.818 35.067 45.591 1.00 26.77 982 LYS A N 1
ATOM 7512 C CA . LYS A 1 982 ? 20.212 36.026 44.614 1.00 26.77 982 LYS A CA 1
ATOM 7513 C C . LYS A 1 982 ? 20.372 35.602 43.134 1.00 26.77 982 LYS A C 1
ATOM 7515 O O . LYS A 1 982 ? 21.411 35.059 42.803 1.00 26.77 982 LYS A O 1
ATOM 7520 N N . ALA A 1 983 ? 19.370 35.642 42.234 1.00 26.16 983 ALA A N 1
ATOM 7521 C CA . ALA A 1 983 ? 18.215 36.542 41.957 1.00 26.16 983 ALA A CA 1
ATOM 7522 C C . ALA A 1 983 ? 18.590 37.771 41.086 1.00 26.16 983 ALA A C 1
ATOM 7524 O O . ALA A 1 983 ? 19.585 38.410 41.403 1.00 26.16 983 ALA A O 1
ATOM 7525 N N . ALA A 1 984 ? 17.839 38.201 40.049 1.00 25.81 984 ALA A N 1
ATOM 7526 C CA . ALA A 1 984 ? 16.616 37.671 39.397 1.00 25.81 984 ALA A CA 1
ATOM 7527 C C . ALA A 1 984 ? 16.292 38.404 38.050 1.00 25.81 984 ALA A C 1
ATOM 7529 O O . ALA A 1 984 ? 16.923 39.401 37.734 1.00 25.81 984 ALA A O 1
ATOM 7530 N N . ALA A 1 985 ? 15.208 37.972 37.374 1.00 26.97 985 ALA A N 1
ATOM 7531 C CA . ALA A 1 985 ? 14.268 38.759 36.533 1.00 26.97 985 ALA A CA 1
ATOM 7532 C C . ALA A 1 985 ? 14.524 39.075 35.024 1.00 26.97 985 ALA A C 1
ATOM 7534 O O . ALA A 1 985 ? 15.385 39.855 34.645 1.00 26.97 985 ALA A O 1
ATOM 7535 N N . LYS A 1 986 ? 13.590 38.556 34.200 1.00 26.00 986 LYS A N 1
ATOM 7536 C CA . LYS A 1 986 ? 12.933 39.080 32.967 1.00 26.00 986 LYS A CA 1
ATOM 7537 C C . LYS A 1 986 ? 13.458 40.350 32.239 1.00 26.00 986 LYS A C 1
ATOM 7539 O O . LYS A 1 986 ? 13.270 41.452 32.747 1.00 26.00 986 LYS A O 1
ATOM 7544 N N . LYS A 1 987 ? 13.782 40.196 30.939 1.00 26.27 987 LYS A N 1
ATOM 7545 C CA . LYS A 1 987 ? 13.223 40.851 29.703 1.00 26.27 987 LYS A CA 1
ATOM 7546 C C . LYS A 1 987 ? 14.161 40.501 28.514 1.00 26.27 987 LYS A C 1
ATOM 7548 O O . LYS A 1 987 ? 15.339 40.311 28.766 1.00 26.27 987 LYS A O 1
ATOM 7553 N N . ALA A 1 988 ? 13.793 40.278 27.244 1.00 25.36 988 ALA A N 1
ATOM 7554 C CA . ALA A 1 988 ? 12.673 40.657 26.362 1.00 25.36 988 ALA A CA 1
ATOM 7555 C C . ALA A 1 988 ? 12.761 42.061 25.712 1.00 25.36 988 ALA A C 1
ATOM 7557 O O . ALA A 1 988 ? 12.300 43.020 26.331 1.00 25.36 988 ALA A O 1
ATOM 7558 N N . ALA A 1 989 ? 13.269 42.151 24.461 1.00 26.61 989 ALA A N 1
ATOM 7559 C CA . ALA A 1 989 ? 12.605 42.788 23.292 1.00 26.61 989 ALA A CA 1
ATOM 7560 C C . ALA A 1 989 ? 13.503 42.986 22.028 1.00 26.61 989 ALA A C 1
ATOM 7562 O O . ALA A 1 989 ? 14.694 43.236 22.140 1.00 26.61 989 ALA A O 1
ATOM 7563 N N . ALA A 1 990 ? 12.835 43.019 20.861 1.00 26.66 990 ALA A N 1
ATOM 7564 C CA . ALA A 1 990 ? 13.102 43.830 19.650 1.00 26.66 990 ALA A CA 1
ATOM 7565 C C . ALA A 1 990 ? 14.201 43.481 18.599 1.00 26.66 990 ALA A C 1
ATOM 7567 O O . ALA A 1 990 ? 15.401 43.492 18.834 1.00 26.66 990 ALA A O 1
ATOM 7568 N N . LYS A 1 991 ? 13.691 43.325 17.364 1.00 29.39 991 LYS A N 1
ATOM 7569 C CA . LYS A 1 991 ? 14.302 43.162 16.026 1.00 29.39 991 LYS A CA 1
ATOM 7570 C C . LYS A 1 991 ? 15.286 44.263 15.562 1.00 29.39 991 LYS A C 1
ATOM 7572 O O . LYS A 1 991 ? 15.003 45.440 15.761 1.00 29.39 991 LYS A O 1
ATOM 7577 N N . LYS A 1 992 ? 16.267 43.868 14.729 1.00 27.95 992 LYS A N 1
ATOM 7578 C CA . LYS A 1 992 ? 16.711 44.432 13.411 1.00 27.95 992 LYS A CA 1
ATOM 7579 C C . LYS A 1 992 ? 17.611 43.344 12.754 1.00 27.95 992 LYS A C 1
ATOM 7581 O O . LYS A 1 992 ? 18.253 42.617 13.498 1.00 27.95 992 LYS A O 1
ATOM 7586 N N . ALA A 1 993 ? 17.567 42.975 11.464 1.00 27.11 993 ALA A N 1
ATOM 7587 C CA . ALA A 1 993 ? 17.686 43.711 10.189 1.00 27.11 993 ALA A CA 1
ATOM 7588 C C . ALA A 1 993 ? 19.082 44.355 9.970 1.00 27.11 993 ALA A C 1
ATOM 7590 O O . ALA A 1 993 ? 19.553 45.028 10.876 1.00 27.11 993 ALA A O 1
ATOM 7591 N N . ALA A 1 994 ? 19.766 44.269 8.814 1.00 26.86 994 ALA A N 1
ATOM 7592 C CA . ALA A 1 994 ? 19.626 43.431 7.604 1.00 26.86 994 ALA A CA 1
ATOM 7593 C C . ALA A 1 994 ? 20.884 43.589 6.688 1.00 26.86 994 ALA A C 1
ATOM 7595 O O . ALA A 1 994 ? 21.692 44.482 6.918 1.00 26.86 994 ALA A O 1
ATOM 7596 N N . ALA A 1 995 ? 20.948 42.813 5.594 1.00 27.27 995 ALA A N 1
ATOM 7597 C CA . ALA A 1 995 ? 21.691 43.067 4.338 1.00 27.27 995 ALA A CA 1
ATOM 7598 C C . ALA A 1 995 ? 23.222 42.806 4.207 1.00 27.27 995 ALA A C 1
ATOM 7600 O O . ALA A 1 995 ? 24.046 43.050 5.079 1.00 27.27 995 ALA A O 1
ATOM 7601 N N . LYS A 1 996 ? 23.547 42.309 3.001 1.00 31.50 996 LYS A N 1
ATOM 7602 C CA . LYS A 1 996 ? 24.804 41.783 2.429 1.00 31.50 996 LYS A CA 1
ATOM 7603 C C . LYS A 1 996 ? 25.953 42.797 2.234 1.00 31.50 996 LYS A C 1
ATOM 7605 O O . LYS A 1 996 ? 25.699 43.924 1.821 1.00 31.50 996 LYS A O 1
ATOM 7610 N N . LYS A 1 997 ? 27.201 42.297 2.272 1.00 26.59 997 LYS A N 1
ATOM 7611 C CA . LYS A 1 997 ? 28.336 42.567 1.338 1.00 26.59 997 LYS A CA 1
ATOM 7612 C C . LYS A 1 997 ? 29.439 41.502 1.577 1.00 26.59 997 LYS A C 1
ATOM 7614 O O . LYS A 1 997 ? 29.528 41.027 2.700 1.00 26.59 997 LYS A O 1
ATOM 7619 N N . ALA A 1 998 ? 30.386 41.138 0.702 1.00 27.14 998 ALA A N 1
ATOM 7620 C CA . ALA A 1 998 ? 30.471 40.903 -0.755 1.00 27.14 998 ALA A CA 1
ATOM 7621 C C . ALA A 1 998 ? 31.939 41.106 -1.232 1.00 27.14 998 ALA A C 1
ATOM 7623 O O . ALA A 1 998 ? 32.343 42.247 -1.427 1.00 27.14 998 ALA A O 1
ATOM 7624 N N . ALA A 1 999 ? 32.670 40.004 -1.493 1.00 28.61 999 ALA A N 1
ATOM 7625 C CA . ALA A 1 999 ? 33.943 39.906 -2.254 1.00 28.61 999 ALA A CA 1
ATOM 7626 C C . ALA A 1 999 ? 35.194 40.680 -1.704 1.00 28.61 999 ALA A C 1
ATOM 7628 O O . ALA A 1 999 ? 35.064 41.488 -0.795 1.00 28.61 999 ALA A O 1
ATOM 7629 N N . ALA A 1 1000 ? 36.454 40.461 -2.142 1.00 28.42 1000 ALA A N 1
ATOM 7630 C CA . ALA A 1 1000 ? 37.002 39.594 -3.205 1.00 28.42 1000 ALA A CA 1
ATOM 7631 C C . ALA A 1 1000 ? 38.492 39.175 -2.986 1.00 28.42 1000 ALA A C 1
ATOM 7633 O O . ALA A 1 1000 ? 39.244 39.886 -2.333 1.00 28.42 1000 ALA A O 1
ATOM 7634 N N . LYS A 1 1001 ? 38.915 38.088 -3.666 1.00 27.69 1001 LYS A N 1
ATOM 7635 C CA . LYS A 1 1001 ? 40.257 37.766 -4.245 1.00 27.69 1001 LYS A CA 1
ATOM 7636 C C . LYS A 1 1001 ? 41.582 38.000 -3.468 1.00 27.69 1001 LYS A C 1
ATOM 7638 O O . LYS A 1 1001 ? 42.017 39.131 -3.286 1.00 27.69 1001 LYS A O 1
ATOM 7643 N N . LYS A 1 1002 ? 42.405 36.935 -3.414 1.00 26.80 1002 LYS A N 1
ATOM 7644 C CA . LYS A 1 1002 ? 43.792 36.926 -3.963 1.00 26.80 1002 LYS A CA 1
ATOM 7645 C C . LYS A 1 1002 ? 44.188 35.501 -4.415 1.00 26.80 1002 LYS A C 1
ATOM 7647 O O . LYS A 1 1002 ? 43.569 34.552 -3.948 1.00 26.80 1002 LYS A O 1
ATOM 7652 N N . ALA A 1 1003 ? 45.143 35.338 -5.344 1.00 27.27 1003 ALA A N 1
ATOM 7653 C CA . ALA A 1 1003 ? 45.470 34.032 -5.952 1.00 27.27 1003 ALA A CA 1
ATOM 7654 C C . ALA A 1 1003 ? 46.906 33.910 -6.525 1.00 27.27 1003 ALA A C 1
ATOM 7656 O O . ALA A 1 1003 ? 47.421 34.878 -7.081 1.00 27.27 1003 ALA A O 1
ATOM 7657 N N . ALA A 1 1004 ? 47.486 32.700 -6.436 1.00 27.25 1004 ALA A N 1
ATOM 7658 C CA . ALA A 1 1004 ? 48.599 32.098 -7.211 1.00 27.25 1004 ALA A CA 1
ATOM 7659 C C . ALA A 1 1004 ? 48.646 30.586 -6.821 1.00 27.25 1004 ALA A C 1
ATOM 7661 O O . ALA A 1 1004 ? 48.432 30.298 -5.649 1.00 27.25 1004 ALA A O 1
ATOM 7662 N N . ALA A 1 1005 ? 48.701 29.550 -7.681 1.00 28.67 1005 ALA A N 1
ATOM 7663 C CA . ALA A 1 1005 ? 49.593 29.201 -8.812 1.00 28.67 1005 ALA A CA 1
ATOM 7664 C C . ALA A 1 1005 ? 50.988 28.683 -8.353 1.00 28.67 1005 ALA A C 1
ATOM 7666 O O . ALA A 1 1005 ? 51.569 29.301 -7.473 1.00 28.67 1005 ALA A O 1
ATOM 7667 N N . LYS A 1 1006 ? 51.614 27.612 -8.898 1.00 27.28 1006 LYS A N 1
ATOM 7668 C CA . LYS A 1 1006 ? 51.258 26.585 -9.928 1.00 27.28 1006 LYS A CA 1
ATOM 7669 C C . LYS A 1 1006 ? 52.332 25.449 -9.935 1.00 27.28 1006 LYS A C 1
ATOM 7671 O O . LYS A 1 1006 ? 53.485 25.806 -9.768 1.00 27.28 1006 LYS A O 1
ATOM 7676 N N . LYS A 1 1007 ? 51.982 24.182 -10.277 1.00 25.69 1007 LYS A N 1
ATOM 7677 C CA . LYS A 1 1007 ? 52.840 22.994 -10.660 1.00 25.69 1007 LYS A CA 1
ATOM 7678 C C . LYS A 1 1007 ? 54.033 22.597 -9.728 1.00 25.69 1007 LYS A C 1
ATOM 7680 O O . LYS A 1 1007 ? 54.702 23.459 -9.197 1.00 25.69 1007 LYS A O 1
ATOM 7685 N N . ALA A 1 1008 ? 54.400 21.341 -9.415 1.00 27.78 1008 ALA A N 1
ATOM 7686 C CA . ALA A 1 1008 ? 54.293 19.978 -9.993 1.00 27.78 1008 ALA A CA 1
ATOM 7687 C C . ALA A 1 1008 ? 55.451 19.513 -10.925 1.00 27.78 1008 ALA A C 1
ATOM 7689 O O . ALA A 1 1008 ? 55.546 19.991 -12.053 1.00 27.78 1008 ALA A O 1
ATOM 7690 N N . ALA A 1 1009 ? 56.248 18.514 -10.483 1.00 27.88 1009 ALA A N 1
ATOM 7691 C CA . ALA A 1 1009 ? 57.089 17.597 -11.292 1.00 27.88 1009 ALA A CA 1
ATOM 7692 C C . ALA A 1 1009 ? 57.555 16.358 -10.462 1.00 27.88 1009 ALA A C 1
ATOM 7694 O O . ALA A 1 1009 ? 57.503 16.398 -9.236 1.00 27.88 1009 ALA A O 1
ATOM 7695 N N . ALA A 1 1010 ? 57.974 15.255 -11.110 1.00 31.33 1010 ALA A N 1
ATOM 7696 C CA . ALA A 1 1010 ? 58.046 13.896 -10.523 1.00 31.33 1010 ALA A CA 1
ATOM 7697 C C . ALA A 1 1010 ? 59.440 13.191 -10.559 1.00 31.33 1010 ALA A C 1
ATOM 7699 O O . ALA A 1 1010 ? 60.402 13.743 -11.081 1.00 31.33 1010 ALA A O 1
ATOM 7700 N N . LYS A 1 1011 ? 59.464 11.910 -10.117 1.00 28.11 1011 LYS A N 1
ATOM 7701 C CA . LYS A 1 1011 ? 60.492 10.829 -10.255 1.00 28.11 1011 LYS A CA 1
ATOM 7702 C C . LYS A 1 1011 ? 61.683 10.760 -9.269 1.00 28.11 1011 LYS A C 1
ATOM 7704 O O . LYS A 1 1011 ? 62.583 11.589 -9.333 1.00 28.11 1011 LYS A O 1
ATOM 7709 N N . LYS A 1 1012 ? 61.839 9.596 -8.600 1.00 25.86 1012 LYS A N 1
ATOM 7710 C CA . LYS A 1 1012 ? 63.034 8.719 -8.761 1.00 25.86 1012 LYS A CA 1
ATOM 7711 C C . LYS A 1 1012 ? 62.816 7.254 -8.313 1.00 25.86 1012 LYS A C 1
ATOM 7713 O O . LYS A 1 1012 ? 61.695 6.867 -8.007 1.00 25.86 1012 LYS A O 1
ATOM 7718 N N . VAL A 1 1013 ? 63.872 6.433 -8.408 1.00 24.80 1013 VAL A N 1
ATOM 7719 C CA . VAL A 1 1013 ? 63.858 4.970 -8.631 1.00 24.80 1013 VAL A CA 1
ATOM 7720 C C . VAL A 1 1013 ? 64.693 4.190 -7.590 1.00 24.80 1013 VAL A C 1
ATOM 7722 O O . VAL A 1 1013 ? 65.833 4.565 -7.354 1.00 24.80 1013 VAL A O 1
ATOM 7725 N N . ALA A 1 1014 ? 64.131 3.071 -7.097 1.00 24.58 1014 ALA A N 1
ATOM 7726 C CA . ALA A 1 1014 ? 64.726 1.813 -6.573 1.00 24.58 1014 ALA A CA 1
ATOM 7727 C C . ALA A 1 1014 ? 65.806 1.757 -5.449 1.00 24.58 1014 ALA A C 1
ATOM 7729 O O . ALA A 1 1014 ? 66.691 2.593 -5.338 1.00 24.58 1014 ALA A O 1
ATOM 7730 N N . ALA A 1 1015 ? 65.797 0.598 -4.751 1.00 24.77 1015 ALA A N 1
ATOM 7731 C CA . ALA A 1 1015 ? 66.812 0.033 -3.829 1.00 24.77 1015 ALA A CA 1
ATOM 7732 C C . ALA A 1 1015 ? 67.027 0.768 -2.472 1.00 24.77 1015 ALA A C 1
ATOM 7734 O O . ALA A 1 1015 ? 66.843 1.969 -2.384 1.00 24.77 1015 ALA A O 1
ATOM 7735 N N . LYS A 1 1016 ? 67.400 0.117 -1.349 1.00 23.62 1016 LYS A N 1
ATOM 7736 C CA . LYS A 1 1016 ? 67.836 -1.276 -1.083 1.00 23.62 1016 LYS A CA 1
ATOM 7737 C C . LYS A 1 1016 ? 67.417 -1.732 0.343 1.00 23.62 1016 LYS A C 1
ATOM 7739 O O . LYS A 1 1016 ? 67.376 -0.930 1.265 1.00 23.62 1016 LYS A O 1
ATOM 7744 N N . LYS A 1 1017 ? 67.184 -3.048 0.485 1.00 28.03 1017 LYS A N 1
ATOM 7745 C CA . LYS A 1 1017 ? 67.359 -3.942 1.670 1.00 28.03 1017 LYS A CA 1
ATOM 7746 C C . LYS A 1 1017 ? 68.425 -3.473 2.693 1.00 28.03 1017 LYS A C 1
ATOM 7748 O O . LYS A 1 1017 ? 69.403 -2.870 2.272 1.00 28.03 1017 LYS A O 1
ATOM 7753 N N . ALA A 1 1018 ? 68.378 -3.827 3.989 1.00 26.64 1018 ALA A N 1
ATOM 7754 C CA . ALA A 1 1018 ? 68.348 -5.186 4.588 1.00 26.64 1018 ALA A CA 1
ATOM 7755 C C . ALA A 1 1018 ? 68.150 -5.133 6.139 1.00 26.64 1018 ALA A C 1
ATOM 7757 O O . ALA A 1 1018 ? 68.305 -4.056 6.696 1.00 26.64 1018 ALA A O 1
ATOM 7758 N N . ALA A 1 1019 ? 67.954 -6.211 6.927 1.00 28.23 1019 ALA A N 1
ATOM 7759 C CA . ALA A 1 1019 ? 67.314 -7.533 6.740 1.00 28.23 1019 ALA A CA 1
ATOM 7760 C C . ALA A 1 1019 ? 67.291 -8.343 8.071 1.00 28.23 1019 ALA A C 1
ATOM 7762 O O . ALA A 1 1019 ? 68.137 -8.139 8.934 1.00 28.23 1019 ALA A O 1
ATOM 7763 N N . ALA A 1 1020 ? 66.427 -9.365 8.160 1.00 24.67 1020 ALA A N 1
ATOM 7764 C CA . ALA A 1 1020 ? 66.594 -10.560 9.008 1.00 24.67 1020 ALA A CA 1
ATOM 7765 C C . ALA A 1 1020 ? 66.125 -11.814 8.219 1.00 24.67 1020 ALA A C 1
ATOM 7767 O O . ALA A 1 1020 ? 65.389 -11.668 7.241 1.00 24.67 1020 ALA A O 1
ATOM 7768 N N . LYS A 1 1021 ? 66.590 -13.034 8.555 1.00 28.05 1021 LYS A N 1
ATOM 7769 C CA . LYS A 1 1021 ? 66.456 -14.246 7.700 1.00 28.05 1021 LYS A CA 1
ATOM 7770 C C . LYS A 1 1021 ? 65.991 -15.518 8.433 1.00 28.05 1021 LYS A C 1
ATOM 7772 O O . LYS A 1 1021 ? 66.624 -15.901 9.411 1.00 28.05 1021 LYS A O 1
ATOM 7777 N N . LYS A 1 1022 ? 65.062 -16.257 7.805 1.00 26.17 1022 LYS A N 1
ATOM 7778 C CA . LYS A 1 1022 ? 65.082 -17.709 7.440 1.00 26.17 1022 LYS A CA 1
ATOM 7779 C C . LYS A 1 1022 ? 63.712 -18.025 6.789 1.00 26.17 1022 LYS A C 1
ATOM 7781 O O . LYS A 1 1022 ? 62.713 -17.612 7.355 1.00 26.17 1022 LYS A O 1
ATOM 7786 N N . ALA A 1 1023 ? 63.511 -18.567 5.581 1.00 27.72 1023 ALA A N 1
ATOM 7787 C CA . ALA A 1 1023 ? 64.233 -19.470 4.663 1.00 27.72 1023 ALA A CA 1
ATOM 7788 C C . ALA A 1 1023 ? 64.066 -20.984 4.955 1.00 27.72 1023 ALA A C 1
ATOM 7790 O O . ALA A 1 1023 ? 64.287 -21.368 6.097 1.00 27.72 1023 ALA A O 1
ATOM 7791 N N . ALA A 1 1024 ? 63.854 -21.901 3.988 1.00 28.70 1024 ALA A N 1
ATOM 7792 C CA . ALA A 1 1024 ? 63.016 -21.949 2.753 1.00 28.70 1024 ALA A CA 1
ATOM 7793 C C . ALA A 1 1024 ? 63.316 -23.249 1.948 1.00 28.70 1024 ALA A C 1
ATOM 7795 O O . ALA A 1 1024 ? 64.478 -23.638 1.878 1.00 28.70 1024 ALA A O 1
ATOM 7796 N N . ALA A 1 1025 ? 62.331 -23.855 1.255 1.00 25.81 1025 ALA A N 1
ATOM 7797 C CA . ALA A 1 1025 ? 62.564 -24.912 0.244 1.00 25.81 1025 ALA A CA 1
ATOM 7798 C C . ALA A 1 1025 ? 61.414 -25.056 -0.795 1.00 25.81 1025 ALA A C 1
ATOM 7800 O O . ALA A 1 1025 ? 60.261 -24.762 -0.492 1.00 25.81 1025 ALA A O 1
ATOM 7801 N N . LYS A 1 1026 ? 61.732 -25.526 -2.017 1.00 27.27 1026 LYS A N 1
ATOM 7802 C CA . LYS A 1 1026 ? 60.816 -25.906 -3.128 1.00 27.27 1026 LYS A CA 1
ATOM 7803 C C . LYS A 1 1026 ? 61.486 -26.983 -4.008 1.00 27.27 1026 LYS A C 1
ATOM 7805 O O . LYS A 1 1026 ? 62.651 -26.768 -4.330 1.00 27.27 1026 LYS A O 1
ATOM 7810 N N . LYS A 1 1027 ? 60.745 -27.987 -4.531 1.00 27.23 1027 LYS A N 1
ATOM 7811 C CA . LYS A 1 1027 ? 60.578 -28.284 -5.994 1.00 27.23 1027 LYS A CA 1
ATOM 7812 C C . LYS A 1 1027 ? 59.989 -29.677 -6.355 1.00 27.23 1027 LYS A C 1
ATOM 7814 O O . LYS A 1 1027 ? 60.520 -30.701 -5.964 1.00 27.23 1027 LYS A O 1
ATOM 7819 N N . ALA A 1 1028 ? 58.965 -29.644 -7.218 1.00 25.62 1028 ALA A N 1
ATOM 7820 C CA . ALA A 1 1028 ? 58.783 -30.355 -8.506 1.00 25.62 1028 ALA A CA 1
ATOM 7821 C C . ALA A 1 1028 ? 59.104 -31.870 -8.728 1.00 25.62 1028 ALA A C 1
ATOM 7823 O O . ALA A 1 1028 ? 60.253 -32.244 -8.915 1.00 25.62 1028 ALA A O 1
ATOM 7824 N N . ALA A 1 1029 ? 58.024 -32.642 -8.955 1.00 25.86 1029 ALA A N 1
ATOM 7825 C CA . ALA A 1 1029 ? 57.652 -33.395 -10.184 1.00 25.86 1029 ALA A CA 1
ATOM 7826 C C . ALA A 1 1029 ? 58.524 -34.520 -10.825 1.00 25.86 1029 ALA A C 1
ATOM 7828 O O . ALA A 1 1029 ? 59.641 -34.285 -11.271 1.00 25.86 1029 ALA A O 1
ATOM 7829 N N . ALA A 1 1030 ? 57.880 -35.679 -11.092 1.00 26.00 1030 ALA A N 1
ATOM 7830 C CA . ALA A 1 1030 ? 58.186 -36.652 -12.169 1.00 26.00 1030 ALA A CA 1
ATOM 7831 C C . ALA A 1 1030 ? 56.943 -37.537 -12.517 1.00 26.00 1030 ALA A C 1
ATOM 7833 O O . ALA A 1 1030 ? 55.906 -37.405 -11.869 1.00 26.00 1030 ALA A O 1
ATOM 7834 N N . LYS A 1 1031 ? 57.010 -38.403 -13.552 1.00 26.64 1031 LYS A N 1
ATOM 7835 C CA . LYS A 1 1031 ? 55.878 -39.176 -14.150 1.00 26.64 1031 LYS A CA 1
ATOM 7836 C C . LYS A 1 1031 ? 56.057 -40.718 -14.119 1.00 26.64 1031 LYS A C 1
ATOM 7838 O O . LYS A 1 1031 ? 57.183 -41.195 -14.040 1.00 26.64 1031 LYS A O 1
ATOM 7843 N N . LYS A 1 1032 ? 54.955 -41.422 -14.466 1.00 25.97 1032 LYS A N 1
ATOM 7844 C CA . LYS A 1 1032 ? 54.803 -42.735 -15.177 1.00 25.97 1032 LYS A CA 1
ATOM 7845 C C . LYS A 1 1032 ? 54.339 -43.960 -14.347 1.00 25.97 1032 LYS A C 1
ATOM 7847 O O . LYS A 1 1032 ? 54.086 -43.825 -13.159 1.00 25.97 1032 LYS A O 1
ATOM 7852 N N . ALA A 1 1033 ? 54.003 -45.068 -15.033 1.00 26.59 1033 ALA A N 1
ATOM 7853 C CA . ALA A 1 1033 ? 52.862 -45.949 -14.690 1.00 26.59 1033 ALA A CA 1
ATOM 7854 C C . ALA A 1 1033 ? 53.054 -47.467 -14.999 1.00 26.59 1033 ALA A C 1
ATOM 7856 O O . ALA A 1 1033 ? 54.126 -47.863 -15.448 1.00 26.59 1033 ALA A O 1
ATOM 7857 N N . ALA A 1 1034 ? 51.962 -48.253 -14.856 1.00 25.52 1034 ALA A N 1
ATOM 7858 C CA . ALA A 1 1034 ? 51.792 -49.731 -14.953 1.00 25.52 1034 ALA A CA 1
ATOM 7859 C C . ALA A 1 1034 ? 52.034 -50.500 -13.621 1.00 25.52 1034 ALA A C 1
ATOM 7861 O O . ALA A 1 1034 ? 52.709 -49.975 -12.746 1.00 25.52 1034 ALA A O 1
ATOM 7862 N N . ALA A 1 1035 ? 51.476 -51.698 -13.349 1.00 25.98 1035 ALA A N 1
ATOM 7863 C CA . ALA A 1 1035 ? 50.711 -52.656 -14.180 1.00 25.98 1035 ALA A CA 1
ATOM 7864 C C . ALA A 1 1035 ? 49.530 -53.356 -13.419 1.00 25.98 1035 ALA A C 1
ATOM 7866 O O . ALA A 1 1035 ? 49.056 -52.852 -12.407 1.00 25.98 1035 ALA A O 1
ATOM 7867 N N . LYS A 1 1036 ? 48.999 -54.488 -13.933 1.00 26.25 1036 LYS A N 1
ATOM 7868 C CA . LYS A 1 1036 ? 47.755 -55.181 -13.483 1.00 26.25 1036 LYS A CA 1
ATOM 7869 C C . LYS A 1 1036 ? 47.987 -56.437 -12.595 1.00 26.25 1036 LYS A C 1
ATOM 7871 O O . LYS A 1 1036 ? 48.975 -57.130 -12.797 1.00 26.25 1036 LYS A O 1
ATOM 7876 N N . LYS A 1 1037 ? 46.905 -56.851 -11.890 1.00 25.89 1037 LYS A N 1
ATOM 7877 C CA . LYS A 1 1037 ? 46.288 -58.224 -11.827 1.00 25.89 1037 LYS A CA 1
ATOM 7878 C C . LYS A 1 1037 ? 46.431 -59.124 -10.555 1.00 25.89 1037 LYS A C 1
ATOM 7880 O O . LYS A 1 1037 ? 47.523 -59.431 -10.112 1.00 25.89 1037 LYS A O 1
ATOM 7885 N N . ALA A 1 1038 ? 45.277 -59.700 -10.157 1.00 24.97 1038 ALA A N 1
ATOM 7886 C CA . ALA A 1 1038 ? 45.017 -61.091 -9.686 1.00 24.97 1038 ALA A CA 1
ATOM 7887 C C . ALA A 1 1038 ? 45.328 -61.612 -8.244 1.00 24.97 1038 ALA A C 1
ATOM 7889 O O . ALA A 1 1038 ? 46.287 -62.331 -8.010 1.00 24.97 1038 ALA A O 1
ATOM 7890 N N . ALA A 1 1039 ? 44.359 -61.399 -7.342 1.00 28.98 1039 ALA A N 1
ATOM 7891 C CA . ALA A 1 1039 ? 43.635 -62.354 -6.460 1.00 28.98 1039 ALA A CA 1
ATOM 7892 C C . ALA A 1 1039 ? 44.101 -63.814 -6.138 1.00 28.98 1039 ALA A C 1
ATOM 7894 O O . ALA A 1 1039 ? 44.238 -64.651 -7.028 1.00 28.98 1039 ALA A O 1
ATOM 7895 N N . ALA A 1 1040 ? 43.976 -64.175 -4.843 1.00 24.05 1040 ALA A N 1
ATOM 7896 C CA . ALA A 1 1040 ? 43.516 -65.474 -4.284 1.00 24.05 1040 ALA A CA 1
ATOM 7897 C C . ALA A 1 1040 ? 42.715 -65.188 -2.965 1.00 24.05 1040 ALA A C 1
ATOM 7899 O O . ALA A 1 1040 ? 42.925 -64.119 -2.403 1.00 24.05 1040 ALA A O 1
ATOM 7900 N N . LYS A 1 1041 ? 41.698 -65.906 -2.427 1.00 25.73 1041 LYS A N 1
ATOM 7901 C CA . LYS A 1 1041 ? 41.268 -67.337 -2.336 1.00 25.73 1041 LYS A CA 1
ATOM 7902 C C . LYS A 1 1041 ? 42.140 -68.197 -1.382 1.00 25.73 1041 LYS A C 1
ATOM 7904 O O . LYS A 1 1041 ? 43.348 -68.150 -1.518 1.00 25.73 1041 LYS A O 1
ATOM 7909 N N . LYS A 1 1042 ? 41.610 -69.033 -0.455 1.00 29.16 1042 LYS A N 1
ATOM 7910 C CA . LYS A 1 1042 ? 40.211 -69.422 -0.087 1.00 29.16 1042 LYS A CA 1
ATOM 7911 C C . LYS A 1 1042 ? 40.163 -70.203 1.268 1.00 29.16 1042 LYS A C 1
ATOM 7913 O O . LYS A 1 1042 ? 41.170 -70.786 1.638 1.00 29.16 1042 LYS A O 1
ATOM 7918 N N . ALA A 1 1043 ? 38.949 -70.383 1.828 1.00 26.78 1043 ALA A N 1
ATOM 7919 C CA . ALA A 1 1043 ? 38.489 -71.450 2.765 1.00 26.78 1043 ALA A CA 1
ATOM 7920 C C . ALA A 1 1043 ? 38.751 -71.241 4.283 1.00 26.78 1043 ALA A C 1
ATOM 7922 O O . ALA A 1 1043 ? 39.643 -70.485 4.633 1.00 26.78 1043 ALA A O 1
ATOM 7923 N N . ALA A 1 1044 ? 37.982 -71.823 5.228 1.00 26.23 1044 ALA A N 1
ATOM 7924 C CA . ALA A 1 1044 ? 36.833 -72.765 5.167 1.00 26.23 1044 ALA A CA 1
ATOM 7925 C C . ALA A 1 1044 ? 35.729 -72.378 6.209 1.00 26.23 1044 ALA A C 1
ATOM 7927 O O . ALA A 1 1044 ? 36.043 -71.701 7.176 1.00 26.23 1044 ALA A O 1
ATOM 7928 N N . ALA A 1 1045 ? 34.414 -72.559 5.962 1.00 29.67 1045 ALA A N 1
ATOM 7929 C CA . ALA A 1 1045 ? 33.526 -73.692 6.360 1.00 29.67 1045 ALA A CA 1
ATOM 7930 C C . ALA A 1 1045 ? 33.498 -74.010 7.885 1.00 29.67 1045 ALA A C 1
ATOM 7932 O O . ALA A 1 1045 ? 34.545 -73.993 8.511 1.00 29.67 1045 ALA A O 1
ATOM 7933 N N . LYS A 1 1046 ? 32.383 -74.342 8.569 1.00 27.00 1046 LYS A N 1
ATOM 7934 C CA . LYS A 1 1046 ? 31.174 -75.181 8.290 1.00 27.00 1046 LYS A CA 1
ATOM 7935 C C . LYS A 1 1046 ? 29.983 -74.723 9.204 1.00 27.00 1046 LYS A C 1
ATOM 7937 O O . LYS A 1 1046 ? 30.253 -73.992 10.142 1.00 27.00 1046 LYS A O 1
ATOM 7942 N N . LYS A 1 1047 ? 28.706 -75.175 9.160 1.00 28.88 1047 LYS A N 1
ATOM 7943 C CA . LYS A 1 1047 ? 27.729 -75.602 8.107 1.00 28.88 1047 LYS A CA 1
ATOM 7944 C C . LYS A 1 1047 ? 26.416 -76.151 8.760 1.00 28.88 1047 LYS A C 1
ATOM 7946 O O . LYS A 1 1047 ? 26.420 -77.335 9.080 1.00 28.88 1047 LYS A O 1
ATOM 7951 N N . ALA A 1 1048 ? 25.298 -75.400 8.869 1.00 26.09 1048 ALA A N 1
ATOM 7952 C CA . ALA A 1 1048 ? 23.898 -75.937 8.864 1.00 26.09 1048 ALA A CA 1
ATOM 7953 C C . ALA A 1 1048 ? 22.796 -74.871 9.120 1.00 26.09 1048 ALA A C 1
ATOM 7955 O O . ALA A 1 1048 ? 23.058 -73.921 9.843 1.00 26.09 1048 ALA A O 1
ATOM 7956 N N . ALA A 1 1049 ? 21.542 -75.000 8.653 1.00 26.95 1049 ALA A N 1
ATOM 7957 C CA . ALA A 1 1049 ? 20.977 -75.700 7.478 1.00 26.95 1049 ALA A CA 1
ATOM 7958 C C . ALA A 1 1049 ? 19.528 -75.200 7.218 1.00 26.95 1049 ALA A C 1
ATOM 7960 O O . ALA A 1 1049 ? 18.856 -74.784 8.156 1.00 26.95 1049 ALA A O 1
ATOM 7961 N N . ALA A 1 1050 ? 19.023 -75.261 5.974 1.00 34.12 1050 ALA A N 1
ATOM 7962 C CA . ALA A 1 1050 ? 17.651 -74.843 5.630 1.00 34.12 1050 ALA A CA 1
ATOM 7963 C C . ALA A 1 1050 ? 17.072 -75.576 4.397 1.00 34.12 1050 ALA A C 1
ATOM 7965 O O . ALA A 1 1050 ? 17.819 -75.962 3.496 1.00 34.12 1050 ALA A O 1
ATOM 7966 N N . LYS A 1 1051 ? 15.736 -75.706 4.334 1.00 31.34 1051 LYS A N 1
ATOM 7967 C CA . LYS A 1 1051 ? 14.904 -76.069 3.159 1.00 31.34 1051 LYS A CA 1
ATOM 7968 C C . LYS A 1 1051 ? 13.445 -75.624 3.408 1.00 31.34 1051 LYS A C 1
ATOM 7970 O O . LYS A 1 1051 ? 13.045 -75.610 4.562 1.00 31.34 1051 LYS A O 1
ATOM 7975 N N . LYS A 1 1052 ? 12.558 -75.392 2.425 1.00 32.78 1052 LYS A N 1
ATOM 7976 C CA . LYS A 1 1052 ? 12.653 -74.743 1.091 1.00 32.78 1052 LYS A CA 1
ATOM 7977 C C . LYS A 1 1052 ? 11.214 -74.598 0.538 1.00 32.78 1052 LYS A C 1
ATOM 7979 O O . LYS A 1 1052 ? 10.638 -75.605 0.141 1.00 32.78 1052 LYS A O 1
ATOM 7984 N N . ALA A 1 1053 ? 10.654 -73.388 0.457 1.00 27.34 1053 ALA A N 1
ATOM 7985 C CA . ALA A 1 1053 ? 9.334 -73.122 -0.144 1.00 27.34 1053 ALA A CA 1
ATOM 7986 C C . ALA A 1 1053 ? 9.228 -71.677 -0.687 1.00 27.34 1053 ALA A C 1
ATOM 7988 O O . ALA A 1 1053 ? 10.040 -70.838 -0.310 1.00 27.34 1053 ALA A O 1
ATOM 7989 N N . ALA A 1 1054 ? 8.220 -71.419 -1.540 1.00 28.47 1054 ALA A N 1
ATOM 7990 C CA . ALA A 1 1054 ? 7.949 -70.185 -2.313 1.00 28.47 1054 ALA A CA 1
ATOM 7991 C C . ALA A 1 1054 ? 9.058 -69.773 -3.328 1.00 28.47 1054 ALA A C 1
ATOM 7993 O O . ALA A 1 1054 ? 10.236 -69.783 -2.998 1.00 28.47 1054 ALA A O 1
ATOM 7994 N N . ALA A 1 1055 ? 8.850 -69.464 -4.620 1.00 33.94 1055 ALA A N 1
ATOM 7995 C CA . ALA A 1 1055 ? 7.706 -69.174 -5.511 1.00 33.94 1055 ALA A CA 1
ATOM 7996 C C . ALA A 1 1055 ? 7.396 -67.683 -5.802 1.00 33.94 1055 ALA A C 1
ATOM 7998 O O . ALA A 1 1055 ? 7.561 -66.812 -4.960 1.00 33.94 1055 ALA A O 1
ATOM 7999 N N . LYS A 1 1056 ? 6.920 -67.438 -7.039 1.00 36.94 1056 LYS A N 1
ATOM 8000 C CA . LYS A 1 1056 ? 6.213 -66.244 -7.563 1.00 36.94 1056 LYS A CA 1
ATOM 8001 C C . LYS A 1 1056 ? 6.712 -64.849 -7.109 1.00 36.94 1056 LYS A C 1
ATOM 8003 O O . LYS A 1 1056 ? 6.187 -64.283 -6.157 1.00 36.94 1056 LYS A O 1
ATOM 8008 N N . LYS A 1 1057 ? 7.569 -64.191 -7.914 1.00 35.56 1057 LYS A N 1
ATOM 8009 C CA . LYS A 1 1057 ? 7.666 -62.704 -7.892 1.00 35.56 1057 LYS A CA 1
ATOM 8010 C C . LYS A 1 1057 ? 7.925 -61.991 -9.232 1.00 35.56 1057 LYS A C 1
ATOM 8012 O O . LYS A 1 1057 ? 7.556 -60.830 -9.360 1.00 35.56 1057 LYS A O 1
ATOM 8017 N N . ALA A 1 1058 ? 8.459 -62.666 -10.257 1.00 33.97 1058 ALA A N 1
ATOM 8018 C CA . ALA A 1 1058 ? 8.723 -62.043 -11.566 1.00 33.97 1058 ALA A CA 1
ATOM 8019 C C . ALA A 1 1058 ? 7.452 -61.730 -12.392 1.00 33.97 1058 ALA A C 1
ATOM 8021 O O . ALA A 1 1058 ? 7.368 -60.677 -13.017 1.00 33.97 1058 ALA A O 1
ATOM 8022 N N . ALA A 1 1059 ? 6.444 -62.611 -12.377 1.00 38.06 1059 ALA A N 1
ATOM 8023 C CA . ALA A 1 1059 ? 5.250 -62.467 -13.222 1.00 38.06 1059 ALA A CA 1
ATOM 8024 C C . ALA A 1 1059 ? 4.319 -61.310 -12.799 1.00 38.06 1059 ALA A C 1
ATOM 8026 O O . ALA A 1 1059 ? 3.757 -60.622 -13.650 1.00 38.06 1059 ALA A O 1
ATOM 8027 N N . ALA A 1 1060 ? 4.182 -61.058 -11.492 1.00 39.91 1060 ALA A N 1
ATOM 8028 C CA . ALA A 1 1060 ? 3.218 -60.091 -10.957 1.00 39.91 1060 ALA A CA 1
ATOM 8029 C C . ALA A 1 1060 ? 3.480 -58.648 -11.430 1.00 39.91 1060 ALA A C 1
ATOM 8031 O O . ALA A 1 1060 ? 2.539 -57.921 -11.749 1.00 39.91 1060 ALA A O 1
ATOM 8032 N N . LYS A 1 1061 ? 4.754 -58.242 -11.549 1.00 42.28 1061 LYS A N 1
ATOM 8033 C CA . LYS A 1 1061 ? 5.113 -56.863 -11.924 1.00 42.28 1061 LYS A CA 1
ATOM 8034 C C . LYS A 1 1061 ? 4.708 -56.507 -13.364 1.00 42.28 1061 LYS A C 1
ATOM 8036 O O . LYS A 1 1061 ? 4.424 -55.346 -13.637 1.00 42.28 1061 LYS A O 1
ATOM 8041 N N . LYS A 1 1062 ? 4.624 -57.496 -14.268 1.00 41.62 1062 LYS A N 1
ATOM 8042 C CA . LYS A 1 1062 ? 4.199 -57.292 -15.668 1.00 41.62 1062 LYS A CA 1
ATOM 8043 C C . LYS A 1 1062 ? 2.670 -57.269 -15.830 1.00 41.62 1062 LYS A C 1
ATOM 8045 O O . LYS A 1 1062 ? 2.175 -56.633 -16.753 1.00 41.62 1062 LYS A O 1
ATOM 8050 N N . ALA A 1 1063 ? 1.928 -57.901 -14.915 1.00 42.78 1063 ALA A N 1
ATOM 8051 C CA . ALA A 1 1063 ? 0.467 -57.808 -14.856 1.00 42.78 1063 ALA A CA 1
ATOM 8052 C C . ALA A 1 1063 ? 0.001 -56.448 -14.301 1.00 42.78 1063 ALA A C 1
ATOM 8054 O O . ALA A 1 1063 ? -0.860 -55.810 -14.899 1.00 42.78 1063 ALA A O 1
ATOM 8055 N N . ALA A 1 1064 ? 0.625 -55.967 -13.217 1.00 45.31 1064 ALA A N 1
ATOM 8056 C CA . ALA A 1 1064 ? 0.298 -54.673 -12.608 1.00 45.31 1064 ALA A CA 1
ATOM 8057 C C . ALA A 1 1064 ? 0.443 -53.498 -13.595 1.00 45.31 1064 ALA A C 1
ATOM 8059 O O . ALA A 1 1064 ? -0.464 -52.679 -13.711 1.00 45.31 1064 ALA A O 1
ATOM 8060 N N . ALA A 1 1065 ? 1.533 -53.468 -14.373 1.00 45.41 1065 ALA A N 1
ATOM 8061 C CA . ALA A 1 1065 ? 1.748 -52.449 -15.404 1.00 45.41 1065 ALA A CA 1
ATOM 8062 C C . ALA A 1 1065 ? 0.667 -52.466 -16.504 1.00 45.41 1065 ALA A C 1
ATOM 8064 O O . ALA A 1 1065 ? 0.249 -51.409 -16.970 1.00 45.41 1065 ALA A O 1
ATOM 8065 N N . LYS A 1 1066 ? 0.171 -53.652 -16.892 1.00 49.84 1066 LYS A N 1
ATOM 8066 C CA . LYS A 1 1066 ? -0.922 -53.766 -17.872 1.00 49.84 1066 LYS A CA 1
ATOM 8067 C C . LYS A 1 1066 ? -2.269 -53.304 -17.309 1.00 49.84 1066 LYS A C 1
ATOM 8069 O O . LYS A 1 1066 ? -3.045 -52.729 -18.065 1.00 49.84 1066 LYS A O 1
ATOM 8074 N N . LYS A 1 1067 ? -2.537 -53.516 -16.011 1.00 50.78 1067 LYS A N 1
ATOM 8075 C CA . LYS A 1 1067 ? -3.751 -52.990 -15.367 1.00 50.78 1067 LYS A CA 1
ATOM 8076 C C . LYS A 1 1067 ? -3.711 -51.461 -15.290 1.00 50.78 1067 LYS A C 1
ATOM 8078 O O . LYS A 1 1067 ? -4.643 -50.833 -15.762 1.00 50.78 1067 LYS A O 1
ATOM 8083 N N . ALA A 1 1068 ? -2.609 -50.872 -14.821 1.00 49.16 1068 ALA A N 1
ATOM 8084 C CA . ALA A 1 1068 ? -2.471 -49.414 -14.720 1.00 49.16 1068 ALA A CA 1
ATOM 8085 C C . ALA A 1 1068 ? -2.664 -48.689 -16.070 1.00 49.16 1068 ALA A C 1
ATOM 8087 O O . ALA A 1 1068 ? -3.301 -47.641 -16.120 1.00 49.16 1068 ALA A O 1
ATOM 8088 N N . ALA A 1 1069 ? -2.175 -49.266 -17.174 1.00 48.44 1069 ALA A N 1
ATOM 8089 C CA . ALA A 1 1069 ? -2.402 -48.722 -18.515 1.00 48.44 1069 ALA A CA 1
ATOM 8090 C C . ALA A 1 1069 ? -3.879 -48.797 -18.959 1.00 48.44 1069 ALA A C 1
ATOM 8092 O O . ALA A 1 1069 ? -4.373 -47.869 -19.594 1.00 48.44 1069 ALA A O 1
ATOM 8093 N N . ALA A 1 1070 ? -4.591 -49.876 -18.613 1.00 56.31 1070 ALA A N 1
ATOM 8094 C CA . ALA A 1 1070 ? -6.020 -50.018 -18.899 1.00 56.31 1070 ALA A CA 1
ATOM 8095 C C . ALA A 1 1070 ? -6.884 -49.102 -18.012 1.00 56.31 1070 ALA A C 1
ATOM 8097 O O . ALA A 1 1070 ? -7.815 -48.476 -18.509 1.00 56.31 1070 ALA A O 1
ATOM 8098 N N . ASP A 1 1071 ? -6.534 -48.977 -16.729 1.00 59.44 1071 ASP A N 1
ATOM 8099 C CA . ASP A 1 1071 ? -7.191 -48.079 -15.777 1.00 59.44 1071 ASP A CA 1
ATOM 8100 C C . ASP A 1 1071 ? -7.057 -46.612 -16.231 1.00 59.44 1071 ASP A C 1
ATOM 8102 O O . ASP A 1 1071 ? -8.045 -45.880 -16.227 1.00 59.44 1071 ASP A O 1
ATOM 8106 N N . LYS A 1 1072 ? -5.869 -46.197 -16.712 1.00 61.31 1072 LYS A N 1
ATOM 8107 C CA . LYS A 1 1072 ? -5.678 -44.858 -17.295 1.00 61.31 1072 LYS A CA 1
ATOM 8108 C C . LYS A 1 1072 ? -6.518 -44.663 -18.560 1.00 61.31 1072 LYS A C 1
ATOM 8110 O O . LYS A 1 1072 ? -7.213 -43.663 -18.659 1.00 61.31 1072 LYS A O 1
ATOM 8115 N N . ALA A 1 1073 ? -6.513 -45.616 -19.495 1.00 58.16 1073 ALA A N 1
ATOM 8116 C CA . ALA A 1 1073 ? -7.301 -45.501 -20.727 1.00 58.16 1073 ALA A CA 1
ATOM 8117 C C . ALA A 1 1073 ? -8.821 -45.416 -20.464 1.00 58.16 1073 ALA A C 1
ATOM 8119 O O . ALA A 1 1073 ? -9.539 -44.747 -21.205 1.00 58.16 1073 ALA A O 1
ATOM 8120 N N . ALA A 1 1074 ? -9.313 -46.055 -19.397 1.00 59.62 1074 ALA A N 1
ATOM 8121 C CA . ALA A 1 1074 ? -10.697 -45.912 -18.949 1.00 59.62 1074 ALA A CA 1
ATOM 8122 C C . ALA A 1 1074 ? -10.978 -44.517 -18.355 1.00 59.62 1074 ALA A C 1
ATOM 8124 O O . ALA A 1 1074 ? -12.012 -43.929 -18.666 1.00 59.62 1074 ALA A O 1
ATOM 8125 N N . ALA A 1 1075 ? -10.056 -43.969 -17.555 1.00 58.56 1075 ALA A N 1
ATOM 8126 C CA . ALA A 1 1075 ? -10.166 -42.614 -17.010 1.00 58.56 1075 ALA A CA 1
ATOM 8127 C C . ALA A 1 1075 ? -10.098 -41.534 -18.108 1.00 58.56 1075 ALA A C 1
ATOM 8129 O O . ALA A 1 1075 ? -10.939 -40.639 -18.132 1.00 58.56 1075 ALA A O 1
ATOM 8130 N N . ASP A 1 1076 ? -9.167 -41.663 -19.059 1.00 65.62 1076 ASP A N 1
ATOM 8131 C CA . ASP A 1 1076 ? -9.025 -40.762 -20.212 1.00 65.62 1076 ASP A CA 1
ATOM 8132 C C . ASP A 1 1076 ? -10.317 -40.732 -21.055 1.00 65.62 1076 ASP A C 1
ATOM 8134 O O . ASP A 1 1076 ? -10.762 -39.669 -21.490 1.00 65.62 1076 ASP A O 1
ATOM 8138 N N . LYS A 1 1077 ? -10.966 -41.893 -21.239 1.00 68.06 1077 LYS A N 1
ATOM 8139 C CA . LYS A 1 1077 ? -12.260 -41.999 -21.928 1.00 68.06 1077 LYS A CA 1
ATOM 8140 C C . LYS A 1 1077 ? -13.400 -41.356 -21.128 1.00 68.06 1077 LYS A C 1
ATOM 8142 O O . LYS A 1 1077 ? -14.189 -40.617 -21.710 1.00 68.06 1077 LYS A O 1
ATOM 8147 N N . ALA A 1 1078 ? -13.475 -41.598 -19.819 1.00 65.81 1078 ALA A N 1
ATOM 8148 C CA . ALA A 1 1078 ? -14.503 -41.005 -18.962 1.00 65.81 1078 ALA A CA 1
ATOM 8149 C C . ALA A 1 1078 ? -14.394 -39.468 -18.902 1.00 65.81 1078 ALA A C 1
ATOM 8151 O O . ALA A 1 1078 ? -15.411 -38.782 -18.951 1.00 65.81 1078 ALA A O 1
ATOM 8152 N N . ALA A 1 1079 ? -13.173 -38.923 -18.876 1.00 60.88 1079 ALA A N 1
ATOM 8153 C CA . ALA A 1 1079 ? -12.935 -37.482 -18.944 1.00 60.88 1079 ALA A CA 1
ATOM 8154 C C . ALA A 1 1079 ? -13.398 -36.875 -20.283 1.00 60.88 1079 ALA A C 1
ATOM 8156 O O . ALA A 1 1079 ? -14.018 -35.813 -20.293 1.00 60.88 1079 ALA A O 1
ATOM 8157 N N . ALA A 1 1080 ? -13.163 -37.563 -21.407 1.00 60.94 1080 ALA A N 1
ATOM 8158 C CA . ALA A 1 1080 ? -13.655 -37.130 -22.717 1.00 60.94 1080 ALA A CA 1
ATOM 8159 C C . ALA A 1 1080 ? -15.193 -37.184 -22.824 1.00 60.94 1080 ALA A C 1
ATOM 8161 O O . ALA A 1 1080 ? -15.802 -36.295 -23.418 1.00 60.94 1080 ALA A O 1
ATOM 8162 N N . GLU A 1 1081 ? -15.831 -38.196 -22.227 1.00 70.06 1081 GLU A N 1
ATOM 8163 C CA . GLU A 1 1081 ? -17.296 -38.317 -22.183 1.00 70.06 1081 GLU A CA 1
ATOM 8164 C C . GLU A 1 1081 ? -17.934 -37.249 -21.278 1.00 70.06 1081 GLU A C 1
ATOM 8166 O O . GLU A 1 1081 ? -18.950 -36.665 -21.660 1.00 70.06 1081 GLU A O 1
ATOM 8171 N N . GLN A 1 1082 ? -17.305 -36.910 -20.146 1.00 65.44 1082 GLN A N 1
ATOM 8172 C CA . GLN A 1 1082 ? -17.735 -35.797 -19.295 1.00 65.44 1082 GLN A CA 1
ATOM 8173 C C . GLN A 1 1082 ? -17.581 -34.446 -20.009 1.00 65.44 1082 GLN A C 1
ATOM 8175 O O . GLN A 1 1082 ? -18.540 -33.684 -20.068 1.00 65.44 1082 GLN A O 1
ATOM 8180 N N . ALA A 1 1083 ? -16.436 -34.176 -20.647 1.00 62.66 1083 ALA A N 1
ATOM 8181 C CA . ALA A 1 1083 ? -16.215 -32.931 -21.388 1.00 62.66 1083 ALA A CA 1
ATOM 8182 C C . ALA A 1 1083 ? -17.219 -32.733 -22.544 1.00 62.66 1083 ALA A C 1
ATOM 8184 O O . ALA A 1 1083 ? -17.632 -31.607 -22.830 1.00 62.66 1083 ALA A O 1
ATOM 8185 N N . ALA A 1 1084 ? -17.657 -33.820 -23.192 1.00 64.12 1084 ALA A N 1
ATOM 8186 C CA . ALA A 1 1084 ? -18.722 -33.773 -24.193 1.00 64.12 1084 ALA A CA 1
ATOM 8187 C C . ALA A 1 1084 ? -20.097 -33.443 -23.576 1.00 64.12 1084 ALA A C 1
ATOM 8189 O O . ALA A 1 1084 ? -20.856 -32.664 -24.159 1.00 64.12 1084 ALA A O 1
ATOM 8190 N N . ALA A 1 1085 ? -20.408 -33.991 -22.396 1.00 67.50 1085 ALA A N 1
ATOM 8191 C CA . ALA A 1 1085 ? -21.636 -33.686 -21.661 1.00 67.50 1085 ALA A CA 1
ATOM 8192 C C . ALA A 1 1085 ? -21.659 -32.235 -21.143 1.00 67.50 1085 ALA A C 1
ATOM 8194 O O . ALA A 1 1085 ? -22.662 -31.541 -21.316 1.00 67.50 1085 ALA A O 1
ATOM 8195 N N . ASP A 1 1086 ? -20.545 -31.750 -20.591 1.00 72.38 1086 ASP A N 1
ATOM 8196 C CA . ASP A 1 1086 ? -20.398 -30.378 -20.096 1.00 72.38 1086 ASP A CA 1
ATOM 8197 C C . ASP A 1 1086 ? -20.532 -29.361 -21.236 1.00 72.38 1086 ASP A C 1
ATOM 8199 O O . ASP A 1 1086 ? -21.240 -28.361 -21.098 1.00 72.38 1086 ASP A O 1
ATOM 8203 N N . LYS A 1 1087 ? -19.940 -29.645 -22.408 1.00 73.31 1087 LYS A N 1
ATOM 8204 C CA . LYS A 1 1087 ? -20.138 -28.813 -23.602 1.00 73.31 1087 LYS A CA 1
ATOM 8205 C C . LYS A 1 1087 ? -21.607 -28.792 -24.036 1.00 73.31 1087 LYS A C 1
ATOM 8207 O O . LYS A 1 1087 ? -22.134 -27.719 -24.309 1.00 73.31 1087 LYS A O 1
ATOM 8212 N N . ALA A 1 1088 ? -22.288 -29.939 -24.066 1.00 68.94 1088 ALA A N 1
ATOM 8213 C CA . ALA A 1 1088 ? -23.706 -29.998 -24.428 1.00 68.94 1088 ALA A CA 1
ATOM 8214 C C . ALA A 1 1088 ? -24.603 -29.236 -23.429 1.00 68.94 1088 ALA A C 1
ATOM 8216 O O . ALA A 1 1088 ? -25.574 -28.593 -23.832 1.00 68.94 1088 ALA A O 1
ATOM 8217 N N . ALA A 1 1089 ? -24.262 -29.255 -22.136 1.00 72.38 1089 ALA A N 1
ATOM 8218 C CA . ALA A 1 1089 ? -24.936 -28.460 -21.112 1.00 72.38 1089 ALA A CA 1
ATOM 8219 C C . ALA A 1 1089 ? -24.695 -26.950 -21.301 1.00 72.38 1089 ALA A C 1
ATOM 8221 O O . ALA A 1 1089 ? -25.644 -26.168 -21.212 1.00 72.38 1089 ALA A O 1
ATOM 8222 N N . ALA A 1 1090 ? -23.463 -26.540 -21.621 1.00 64.62 1090 ALA A N 1
ATOM 8223 C CA . ALA A 1 1090 ? -23.115 -25.148 -21.910 1.00 64.62 1090 ALA A CA 1
ATOM 8224 C C . ALA A 1 1090 ? -23.793 -24.626 -23.192 1.00 64.62 1090 ALA A C 1
ATOM 8226 O O . ALA A 1 1090 ? -24.392 -23.549 -23.171 1.00 64.62 1090 ALA A O 1
ATOM 8227 N N . ASP A 1 1091 ? -23.778 -25.409 -24.277 1.00 77.50 1091 ASP A N 1
ATOM 8228 C CA . ASP A 1 1091 ? -24.465 -25.091 -25.536 1.00 77.50 1091 ASP A CA 1
ATOM 8229 C C . ASP A 1 1091 ? -25.978 -24.899 -25.300 1.00 77.50 1091 ASP A C 1
ATOM 8231 O O . ASP A 1 1091 ? -26.579 -23.948 -25.810 1.00 77.50 1091 ASP A O 1
ATOM 8235 N N . LYS A 1 1092 ? -26.601 -25.755 -24.471 1.00 75.31 1092 LYS A N 1
ATOM 8236 C CA . LYS A 1 1092 ? -28.013 -25.607 -24.087 1.00 75.31 1092 LYS A CA 1
ATOM 8237 C C . LYS A 1 1092 ? -28.251 -24.355 -23.236 1.00 75.31 1092 LYS A C 1
ATOM 8239 O O . LYS A 1 1092 ? -29.191 -23.615 -23.515 1.00 75.31 1092 LYS A O 1
ATOM 8244 N N . ALA A 1 1093 ? -27.416 -24.092 -22.231 1.00 71.50 1093 ALA A N 1
ATOM 8245 C CA . ALA A 1 1093 ? -27.556 -22.915 -21.371 1.00 71.50 1093 ALA A CA 1
ATOM 8246 C C . ALA A 1 1093 ? -27.418 -21.600 -22.163 1.00 71.50 1093 ALA A C 1
ATOM 8248 O O . ALA A 1 1093 ? -28.149 -20.643 -21.904 1.00 71.50 1093 ALA A O 1
ATOM 8249 N N . ALA A 1 1094 ? -26.541 -21.565 -23.172 1.00 70.44 1094 ALA A N 1
ATOM 8250 C CA . ALA A 1 1094 ? -26.424 -20.442 -24.098 1.00 70.44 1094 ALA A CA 1
ATOM 8251 C C . ALA A 1 1094 ? -27.700 -20.247 -24.941 1.00 70.44 1094 ALA A C 1
ATOM 8253 O O . ALA A 1 1094 ? -28.161 -19.115 -25.096 1.00 70.44 1094 ALA A O 1
ATOM 8254 N N . ALA A 1 1095 ? -28.311 -21.331 -25.433 1.00 72.75 1095 ALA A N 1
ATOM 8255 C CA . ALA A 1 1095 ? -29.577 -21.274 -26.168 1.00 72.75 1095 ALA A CA 1
ATOM 8256 C C . ALA A 1 1095 ? -30.759 -20.824 -25.284 1.00 72.75 1095 ALA A C 1
ATOM 8258 O O . ALA A 1 1095 ? -31.528 -19.949 -25.687 1.00 72.75 1095 ALA A O 1
ATOM 8259 N N . ASP A 1 1096 ? -30.871 -21.361 -24.063 1.00 79.38 1096 ASP A N 1
ATOM 8260 C CA . ASP A 1 1096 ? -31.889 -20.957 -23.085 1.00 79.38 1096 ASP A CA 1
ATOM 8261 C C . ASP A 1 1096 ? -31.742 -19.461 -22.724 1.00 79.38 1096 ASP A C 1
ATOM 8263 O O . ASP A 1 1096 ? -32.736 -18.731 -22.668 1.00 79.38 1096 ASP A O 1
ATOM 8267 N N . LYS A 1 1097 ? -30.502 -18.970 -22.547 1.00 76.25 1097 LYS A N 1
ATOM 8268 C CA . LYS A 1 1097 ? -30.225 -17.544 -22.304 1.00 76.25 1097 LYS A CA 1
ATOM 8269 C C . LYS A 1 1097 ? -30.588 -16.676 -23.511 1.00 76.25 1097 LYS A C 1
ATOM 8271 O O . LYS A 1 1097 ? -31.250 -15.661 -23.330 1.00 76.25 1097 LYS A O 1
ATOM 8276 N N . ALA A 1 1098 ? -30.219 -17.072 -24.730 1.00 76.44 1098 ALA A N 1
ATOM 8277 C CA . ALA A 1 1098 ? -30.549 -16.315 -25.941 1.00 76.44 1098 ALA A CA 1
ATOM 8278 C C . ALA A 1 1098 ? -32.071 -16.177 -26.148 1.00 76.44 1098 ALA A C 1
ATOM 8280 O O . ALA A 1 1098 ? -32.550 -15.121 -26.569 1.00 76.44 1098 ALA A O 1
ATOM 8281 N N . ALA A 1 1099 ? -32.848 -17.208 -25.794 1.00 75.75 1099 ALA A N 1
ATOM 8282 C CA . ALA A 1 1099 ? -34.308 -17.140 -25.788 1.00 75.75 1099 ALA A CA 1
ATOM 8283 C C . ALA A 1 1099 ? -34.846 -16.155 -24.729 1.00 75.75 1099 ALA A C 1
ATOM 8285 O O . ALA A 1 1099 ? -35.753 -15.373 -25.023 1.00 75.75 1099 ALA A O 1
ATOM 8286 N N . ALA A 1 1100 ? -34.269 -16.148 -23.521 1.00 73.94 1100 ALA A N 1
ATOM 8287 C CA . ALA A 1 1100 ? -34.641 -15.219 -22.452 1.00 73.94 1100 ALA A CA 1
ATOM 8288 C C . ALA A 1 1100 ? -34.276 -13.756 -22.778 1.00 73.94 1100 ALA A C 1
ATOM 8290 O O . ALA A 1 1100 ? -35.112 -12.867 -22.608 1.00 73.94 1100 ALA A O 1
ATOM 8291 N N . ASP A 1 1101 ? -33.072 -13.508 -23.305 1.00 78.88 1101 ASP A N 1
ATOM 8292 C CA . ASP A 1 1101 ? -32.619 -12.182 -23.741 1.00 78.88 1101 ASP A CA 1
ATOM 8293 C C . ASP A 1 1101 ? -33.533 -11.635 -24.855 1.00 78.88 1101 ASP A C 1
ATOM 8295 O O . ASP A 1 1101 ? -33.944 -10.472 -24.810 1.00 78.88 1101 ASP A O 1
ATOM 8299 N N . LYS A 1 1102 ? -33.930 -12.482 -25.822 1.00 80.31 1102 LYS A N 1
ATOM 8300 C CA . LYS A 1 1102 ? -34.896 -12.097 -26.863 1.00 80.31 1102 LYS A CA 1
ATOM 8301 C C . LYS A 1 1102 ? -36.263 -11.751 -26.267 1.00 80.31 1102 LYS A C 1
ATOM 8303 O O . LYS A 1 1102 ? -36.824 -10.717 -26.620 1.00 80.31 1102 LYS A O 1
ATOM 8308 N N . ALA A 1 1103 ? -36.790 -12.565 -25.352 1.00 77.31 1103 ALA A N 1
ATOM 8309 C CA . ALA A 1 1103 ? -38.077 -12.296 -24.707 1.00 77.31 1103 ALA A CA 1
ATOM 8310 C C . ALA A 1 1103 ? -38.062 -10.984 -23.893 1.00 77.31 1103 ALA A C 1
ATOM 8312 O O . ALA A 1 1103 ? -39.049 -10.246 -23.886 1.00 77.31 1103 ALA A O 1
ATOM 8313 N N . ALA A 1 1104 ? -36.934 -10.655 -23.255 1.00 72.38 1104 ALA A N 1
ATOM 8314 C CA . ALA A 1 1104 ? -36.739 -9.375 -22.578 1.00 72.38 1104 ALA A CA 1
ATOM 8315 C C . ALA A 1 1104 ? -36.706 -8.192 -23.566 1.00 72.38 1104 ALA A C 1
ATOM 8317 O O . ALA A 1 1104 ? -37.340 -7.168 -23.307 1.00 72.38 1104 ALA A O 1
ATOM 8318 N N . ALA A 1 1105 ? -36.034 -8.340 -24.713 1.00 75.38 1105 ALA A N 1
ATOM 8319 C CA . ALA A 1 1105 ? -36.000 -7.326 -25.768 1.00 75.38 1105 ALA A CA 1
ATOM 8320 C C . ALA A 1 1105 ? -37.379 -7.103 -26.420 1.00 75.38 1105 ALA A C 1
ATOM 8322 O O . ALA A 1 1105 ? -37.810 -5.957 -26.564 1.00 75.38 1105 ALA A O 1
ATOM 8323 N N . ASP A 1 1106 ? -38.106 -8.180 -26.742 1.00 82.19 1106 ASP A N 1
ATOM 8324 C CA . ASP A 1 1106 ? -39.473 -8.120 -27.274 1.00 82.19 1106 ASP A CA 1
ATOM 8325 C C . ASP A 1 1106 ? -40.414 -7.400 -26.283 1.00 82.19 1106 ASP A C 1
ATOM 8327 O O . ASP A 1 1106 ? -41.209 -6.542 -26.680 1.00 82.19 1106 ASP A O 1
ATOM 8331 N N . LYS A 1 1107 ? -40.286 -7.680 -24.973 1.00 79.62 1107 LYS A N 1
ATOM 8332 C CA . LYS A 1 1107 ? -41.049 -6.978 -23.928 1.00 79.62 1107 LYS A CA 1
ATOM 8333 C C . LYS A 1 1107 ? -40.669 -5.497 -23.833 1.00 79.62 1107 LYS A C 1
ATOM 8335 O O . LYS A 1 1107 ? -41.561 -4.657 -23.777 1.00 79.62 1107 LYS A O 1
ATOM 8340 N N . ALA A 1 1108 ? -39.379 -5.160 -23.844 1.00 74.44 1108 ALA A N 1
ATOM 8341 C CA . ALA A 1 1108 ? -38.924 -3.770 -23.775 1.00 74.44 1108 ALA A CA 1
ATOM 8342 C C . ALA A 1 1108 ? -39.409 -2.940 -24.980 1.00 74.44 1108 ALA A C 1
ATOM 8344 O O . ALA A 1 1108 ? -39.791 -1.779 -24.821 1.00 74.44 1108 ALA A O 1
ATOM 8345 N N . ALA A 1 1109 ? -39.469 -3.544 -26.172 1.00 78.56 1109 ALA A N 1
ATOM 8346 C CA . ALA A 1 1109 ? -40.061 -2.926 -27.356 1.00 78.56 1109 ALA A CA 1
ATOM 8347 C C . ALA A 1 1109 ? -41.574 -2.679 -27.188 1.00 78.56 1109 ALA A C 1
ATOM 8349 O O . ALA A 1 1109 ? -42.059 -1.599 -27.532 1.00 78.56 1109 ALA A O 1
ATOM 8350 N N . ALA A 1 1110 ? -42.313 -3.635 -26.612 1.00 76.56 1110 ALA A N 1
ATOM 8351 C CA . ALA A 1 1110 ? -43.741 -3.484 -26.322 1.00 76.56 1110 ALA A CA 1
ATOM 8352 C C . ALA A 1 1110 ? -44.023 -2.417 -25.245 1.00 76.56 1110 ALA A C 1
ATOM 8354 O O . ALA A 1 1110 ? -44.896 -1.568 -25.438 1.00 76.56 1110 ALA A O 1
ATOM 8355 N N . ASP A 1 1111 ? -43.254 -2.406 -24.149 1.00 80.56 1111 ASP A N 1
ATOM 8356 C CA . ASP A 1 1111 ? -43.351 -1.393 -23.090 1.00 80.56 1111 ASP A CA 1
ATOM 8357 C C . ASP A 1 1111 ? -43.069 0.017 -23.654 1.00 80.56 1111 ASP A C 1
ATOM 8359 O O . ASP A 1 1111 ? -43.796 0.969 -23.354 1.00 80.56 1111 ASP A O 1
ATOM 8363 N N . LYS A 1 1112 ? -42.061 0.155 -24.533 1.00 79.44 1112 LYS A N 1
ATOM 8364 C CA . LYS A 1 1112 ? -41.766 1.421 -25.221 1.00 79.44 1112 LYS A CA 1
ATOM 8365 C C . LYS A 1 1112 ? -42.905 1.843 -26.153 1.00 79.44 1112 LYS A C 1
ATOM 8367 O O . LYS A 1 1112 ? -43.315 2.998 -26.104 1.00 79.44 1112 LYS A O 1
ATOM 8372 N N . ALA A 1 1113 ? -43.448 0.931 -26.961 1.00 80.06 1113 ALA A N 1
ATOM 8373 C CA . ALA A 1 1113 ? -44.563 1.237 -27.860 1.00 80.06 1113 ALA A CA 1
ATOM 8374 C C . ALA A 1 1113 ? -45.824 1.689 -27.095 1.00 80.06 1113 ALA A C 1
ATOM 8376 O O . ALA A 1 1113 ? -46.531 2.595 -27.541 1.00 80.06 1113 ALA A O 1
ATOM 8377 N N . ALA A 1 1114 ? -46.080 1.116 -25.914 1.00 77.81 1114 ALA A N 1
ATOM 8378 C CA . ALA A 1 1114 ? -47.149 1.563 -25.023 1.00 77.81 1114 ALA A CA 1
ATOM 8379 C C . ALA A 1 1114 ? -46.894 2.979 -24.467 1.00 77.81 1114 ALA A C 1
ATOM 8381 O O . ALA A 1 1114 ? -47.817 3.796 -24.430 1.00 77.81 1114 ALA A O 1
ATOM 8382 N N . ALA A 1 1115 ? -45.652 3.297 -24.085 1.00 73.38 1115 ALA A N 1
ATOM 8383 C CA . ALA A 1 1115 ? -45.267 4.630 -23.615 1.00 73.38 1115 ALA A CA 1
ATOM 8384 C C . ALA A 1 1115 ? -45.337 5.697 -24.726 1.00 73.38 1115 ALA A C 1
ATOM 8386 O O . ALA A 1 1115 ? -45.905 6.769 -24.509 1.00 73.38 1115 ALA A O 1
ATOM 8387 N N . ASP A 1 1116 ? -44.829 5.392 -25.926 1.00 82.88 1116 ASP A N 1
ATOM 8388 C CA . ASP A 1 1116 ? -44.903 6.273 -27.099 1.00 82.88 1116 ASP A CA 1
ATOM 8389 C C . ASP A 1 1116 ? -46.373 6.564 -27.468 1.00 82.88 1116 ASP A C 1
ATOM 8391 O O . ASP A 1 1116 ? -46.735 7.713 -27.737 1.00 82.88 1116 ASP A O 1
ATOM 8395 N N . LYS A 1 1117 ? -47.252 5.548 -27.406 1.00 79.94 1117 LYS A N 1
ATOM 8396 C CA . LYS A 1 1117 ? -48.696 5.731 -27.609 1.00 79.94 1117 LYS A CA 1
ATOM 8397 C C . LYS A 1 1117 ? -49.319 6.618 -26.527 1.00 79.94 1117 LYS A C 1
ATOM 8399 O O . LYS A 1 1117 ? -50.031 7.558 -26.865 1.00 79.94 1117 LYS A O 1
ATOM 8404 N N . ALA A 1 1118 ? -49.035 6.375 -25.247 1.00 77.31 1118 ALA A N 1
ATOM 8405 C CA . ALA A 1 1118 ? -49.573 7.190 -24.154 1.00 77.31 1118 ALA A CA 1
ATOM 8406 C C . ALA A 1 1118 ? -49.142 8.670 -24.253 1.00 77.31 1118 ALA A C 1
ATOM 8408 O O . ALA A 1 1118 ? -49.917 9.570 -23.922 1.00 77.31 1118 ALA A O 1
ATOM 8409 N N . ALA A 1 1119 ? -47.932 8.937 -24.759 1.00 74.69 1119 ALA A N 1
ATOM 8410 C CA . ALA A 1 1119 ? -47.473 10.290 -25.066 1.00 74.69 1119 ALA A CA 1
ATOM 8411 C C . ALA A 1 1119 ? -48.247 10.923 -26.241 1.00 74.69 1119 ALA A C 1
ATOM 8413 O O . ALA A 1 1119 ? -48.615 12.098 -26.165 1.00 74.69 1119 ALA A O 1
ATOM 8414 N N . ALA A 1 1120 ? -48.543 10.156 -27.296 1.00 76.94 1120 ALA A N 1
ATOM 8415 C CA . ALA A 1 1120 ? -49.348 10.614 -28.430 1.00 76.94 1120 ALA A CA 1
ATOM 8416 C C . ALA A 1 1120 ? -50.814 10.894 -28.041 1.00 76.94 1120 ALA A C 1
ATOM 8418 O O . ALA A 1 1120 ? -51.339 11.957 -28.377 1.00 76.94 1120 ALA A O 1
ATOM 8419 N N . ASP A 1 1121 ? -51.445 9.996 -27.278 1.00 79.50 1121 ASP A N 1
ATOM 8420 C CA . ASP A 1 1121 ? -52.816 10.153 -26.774 1.00 79.50 1121 ASP A CA 1
ATOM 8421 C C . ASP A 1 1121 ? -52.928 11.402 -25.874 1.00 79.50 1121 ASP A C 1
ATOM 8423 O O . ASP A 1 1121 ? -53.868 12.193 -26.003 1.00 79.50 1121 ASP A O 1
ATOM 8427 N N . LYS A 1 1122 ? -51.918 11.661 -25.027 1.00 77.06 1122 LYS A N 1
ATOM 8428 C CA . LYS A 1 1122 ? -51.832 12.900 -24.239 1.00 77.06 1122 LYS A CA 1
ATOM 8429 C C . LYS A 1 1122 ? -51.682 14.145 -25.123 1.00 77.06 1122 LYS A C 1
ATOM 8431 O O . LYS A 1 1122 ? -52.406 15.116 -24.927 1.00 77.06 1122 LYS A O 1
ATOM 8436 N N . ALA A 1 1123 ? -50.798 14.119 -26.121 1.00 75.44 1123 ALA A N 1
ATOM 8437 C CA . ALA A 1 1123 ? -50.614 15.243 -27.043 1.00 75.44 1123 ALA A CA 1
ATOM 8438 C C . ALA A 1 1123 ? -51.871 15.535 -27.894 1.00 75.44 1123 ALA A C 1
ATOM 8440 O O . ALA A 1 1123 ? -52.099 16.682 -28.291 1.00 75.44 1123 ALA A O 1
ATOM 8441 N N . ALA A 1 1124 ? -52.705 14.524 -28.158 1.00 73.56 1124 ALA A N 1
ATOM 8442 C CA . ALA A 1 1124 ? -54.021 14.697 -28.767 1.00 73.56 1124 ALA A CA 1
ATOM 8443 C C . ALA A 1 1124 ? -55.023 15.350 -27.795 1.00 73.56 1124 ALA A C 1
ATOM 8445 O O . ALA A 1 1124 ? -55.713 16.296 -28.181 1.00 73.56 1124 ALA A O 1
ATOM 8446 N N . ALA A 1 1125 ? -55.056 14.917 -26.529 1.00 69.44 1125 ALA A N 1
ATOM 8447 C CA . ALA A 1 1125 ? -55.895 15.519 -25.491 1.00 69.44 1125 ALA A CA 1
ATOM 8448 C C . ALA A 1 1125 ? -55.533 16.994 -25.220 1.00 69.44 1125 ALA A C 1
ATOM 8450 O O . ALA A 1 1125 ? -56.423 17.845 -25.169 1.00 69.44 1125 ALA A O 1
ATOM 8451 N N . ASP A 1 1126 ? -54.240 17.324 -25.139 1.00 73.19 1126 ASP A N 1
ATOM 8452 C CA . ASP A 1 1126 ? -53.759 18.700 -24.952 1.00 73.19 1126 ASP A CA 1
ATOM 8453 C C . ASP A 1 1126 ? -54.142 19.603 -26.150 1.00 73.19 1126 ASP A C 1
ATOM 8455 O O . ASP A 1 1126 ? -54.547 20.755 -25.966 1.00 73.19 1126 ASP A O 1
ATOM 8459 N N . LYS A 1 1127 ? -54.119 19.074 -27.387 1.00 71.19 1127 LYS A N 1
ATOM 8460 C CA . LYS A 1 1127 ? -54.631 19.779 -28.581 1.00 71.19 1127 LYS A CA 1
ATOM 8461 C C . LYS A 1 1127 ? -56.151 19.967 -28.558 1.00 71.19 1127 LYS A C 1
ATOM 8463 O O . LYS A 1 1127 ? -56.625 21.047 -28.910 1.00 71.19 1127 LYS A O 1
ATOM 8468 N N . ALA A 1 1128 ? -56.914 18.964 -28.125 1.00 62.75 1128 ALA A N 1
ATOM 8469 C CA . ALA A 1 1128 ? -58.365 19.081 -27.978 1.00 62.75 1128 ALA A CA 1
ATOM 8470 C C . ALA A 1 1128 ? -58.731 20.157 -26.936 1.00 62.75 1128 ALA A C 1
ATOM 8472 O O . ALA A 1 1128 ? -59.534 21.048 -27.221 1.00 62.75 1128 ALA A O 1
ATOM 8473 N N . ALA A 1 1129 ? -58.059 20.159 -25.781 1.00 59.28 1129 ALA A N 1
ATOM 8474 C CA . ALA A 1 1129 ? -58.223 21.176 -24.743 1.00 59.28 1129 ALA A CA 1
ATOM 8475 C C . ALA A 1 1129 ? -57.859 22.595 -25.226 1.00 59.28 1129 ALA A C 1
ATOM 8477 O O . ALA A 1 1129 ? -58.517 23.561 -24.837 1.00 59.28 1129 ALA A O 1
ATOM 8478 N N . ALA A 1 1130 ? -56.860 22.731 -26.106 1.00 55.91 1130 ALA A N 1
ATOM 8479 C CA . ALA A 1 1130 ? -56.514 24.004 -26.741 1.00 55.91 1130 ALA A CA 1
ATOM 8480 C C . ALA A 1 1130 ? -57.561 24.476 -27.771 1.00 55.91 1130 ALA A C 1
ATOM 8482 O O . ALA A 1 1130 ? -57.776 25.680 -27.907 1.00 55.91 1130 ALA A O 1
ATOM 8483 N N . SER A 1 1131 ? -58.237 23.555 -28.472 1.00 57.22 1131 SER A N 1
ATOM 8484 C CA . SER A 1 1131 ? -59.319 23.902 -29.411 1.00 57.22 1131 SER A CA 1
ATOM 8485 C C . SER A 1 1131 ? -60.580 24.420 -28.708 1.00 57.22 1131 SER A C 1
ATOM 8487 O O . SER A 1 1131 ? -61.253 25.296 -29.234 1.00 57.22 1131 SER A O 1
ATOM 8489 N N . CYS A 1 1132 ? -60.843 23.966 -27.478 1.00 49.88 1132 CYS A N 1
ATOM 8490 C CA . CYS A 1 1132 ? -61.975 24.400 -26.650 1.00 49.88 1132 CYS A CA 1
ATOM 8491 C C . CYS A 1 1132 ? -61.711 25.721 -25.880 1.00 49.88 1132 CYS A C 1
ATOM 8493 O O . CYS A 1 1132 ? -62.399 26.030 -24.906 1.00 49.88 1132 CYS A O 1
ATOM 8495 N N . ARG A 1 1133 ? -60.676 26.483 -26.268 1.00 50.47 1133 ARG A N 1
ATOM 8496 C CA . ARG A 1 1133 ? -60.284 27.779 -25.676 1.00 50.47 1133 ARG A CA 1
ATOM 8497 C C . ARG A 1 1133 ? -59.982 28.845 -26.744 1.00 50.47 1133 ARG A C 1
ATOM 8499 O O . ARG A 1 1133 ? -59.062 29.648 -26.578 1.00 50.47 1133 ARG A O 1
ATOM 8506 N N . ARG A 1 1134 ? -60.736 28.829 -27.843 1.00 40.28 1134 ARG A N 1
ATOM 8507 C CA . ARG A 1 1134 ? -60.785 29.876 -28.874 1.00 40.28 1134 ARG A CA 1
ATOM 8508 C C . ARG A 1 1134 ? -62.234 30.215 -29.192 1.00 40.28 1134 ARG A C 1
ATOM 8510 O O . ARG A 1 1134 ? -63.064 29.292 -29.052 1.00 40.28 1134 ARG A O 1
#

Sequence (1134 aa):
MVTIRGAIENGKFNIYDMRTNKLIKSLDAGTWENLAYSMDANSINNVDGYLSYSGWYRPIGTSQDGKTWYKTGAGDWRPILMYARPNNDVQAQFIKYFVGHGYTNEGYGLTPAKVADLSAGTDTKILNEDSQNLRYVIEQSIAKNKSTSKLANDVNAFMQTVPSLSAASELSVTNSSSYVPDRAGTTSNDQLILVNNNSADQTKGNTSYADSNYRLMNRTLNNQQGNHSVSPELLVGNDIDNSNPVVQAENLNWEYFLLNYGKLMNYNPDGNFDGFRVDAADNVDADALDQLGQLMNDLYHTKGNQTNANNHLVYNEGYHSDGQSLMDGKGNPELYMDSLMFYTLENILGRISHRDDITHLATNSVVNRANDDGSKSQTPNWSFVTNHDQRKNLINRMIINDHPGVKDIMGAGYKAEYANQAWQEFYVDQARAYKQYAQYNVPAQYAILLSNKDTVPQVYYGDLYNETKPYMAEKSMYYDAITTLMKARKEFVSGGQSIERCGQNAVASVRYGKGVADANSIGTDPLSRTTGMAVIVGNNTDMASNTYIINMGKEHANQQYQNLLDTTDAGLTYDGTGSLNPKTLTTDANGNLYVKVKAFATPYVSGYLSVWVPVVAGQQDASTSSSTVASRPDKTFESNAALDSHLIYEDFSLYQPEPTSVNEHAYNVIAKNAQLFNSLGITDFWMAPAYTPLVSRYNEGYATNDRYTLGTTKNSTKYGSGEELANAIAALHKAGLKVQEDLVMNQMIGLSGQETVTVTRANEYGVQMSVDGKTFANQIYFAYTIGGGEGQKKYGGKYLAELQAKYPDLFTTKALSTGVAPDPTTRITQWSAKYQNGTSLQNIGIGLAVKLPNGDYAYLDGGNNDKFKTTLPEQMGSIDYYVQADKAAADKAAAKKAAAKKAAAKKAAAKKAAAKKAAAKKAAAKKAAAKKAAAKKAAAKKAAAKKAAAKKAAAKKAAAKKAAAKKAAAKKAAAKKAAAKKAAAKKAAAKKAAAKKAAAKKAAAKKAAAKKVAAKKAAAKKAAAKKAAAKKAAAKKAAAKKAAAKKAAAKKAAAKKAAAKKAAAKKAAADKAAADKAAAEQAAADKAAADKAAADKAAADKAAADKAAADKAAADKAAADKAAADKAAASCRR

Radius of gyration: 43.27 Å; chains: 1; bounding box: 130×139×126 Å

Foldseek 3Di:
DFDKFWDQDPQWIWIAGPPVRDTPDIHHDFLLQLAFCDQDCLFWDAFLFFHFQLTKGQGQWAALPRPDIDGDDSPRIDGCPLPDDPAQALLLLLLLLVLVVPLADVVLQRHNVSSVPRGRPDDVVVSVSSSSSSSSSVVVVCVVVVDCVVVSVSSVVSLCVPCQQWLVQLQDLLPFPPFADALLLFRQQQWWFFAAACDLDQLLPHFNVLHAPALLFQLFFPCLQPPDDGDFQGDAFFFFRCRALQLLLLLLLLQVCQQQVCVVVVFQRLQHFLEAEEPPSRHHNVLSVLLSLQSLCLVQVLFLFLQSLLSRAYAYDDPDPSNLVRCVVQFNSHAYEFVQLLVLCCQQFFDLDNRDFPCCLQPRTQDRQQWFLVPDFGGQHAYENDEQSNVSSLLSVQLCVVDDPNSCCSHPVPDVVSSVVSLVLALVQLQFLRHDRGTGQSLLSLLSQLQDALYAYEDELVCQAVFLDQFRPGGHPCNVSNLLSLLLSFQARFEIWRWADQDPQKTKIKHQAAQARGLADAHDDPCRLQHMKIKIFGRAQQFAKDKTKDRSHQNQAFFKKAFQWWAALAGIDGQQPRHPDHRIFTHHNSRITIDIDGHYRGSNGGTIITMIGGDDPDGDGRADNSVPDRGDNSHSDTRDRNSSLAYEYERHHLSRDQDPDPCSQQLNVLLVCLLVCVSSSHAEYEYFQQAQADPDPRLGNLAHQASFQSADQVGGGSRGHSSSSSSSQSSNVVNNHGYHHHSNSTHYHDQPAWHWGFIWSGGSNRHHDDRPNDTDGSATDGDRWKGHPVRLLPRFLPCSVVCCVSPVVQQADQRSSNRHHNDSPDGCSITGSSRGRIHRSPTRRRSRGDADPVSRTQGRDDDSSHSDHHDHHCSHHNSVVVVVVVVVVVVVVVVVVVVVVVVVVVVVVVVVPPPDDDDDDDDDDDDDDDDDDDDDDDDDDDDDDDDDDDDDDDDDDDDDDDDDDDDDDDDDDDDDDDDDDDDDDDDDDDDDDDDDDDDDDDDDDDDDDDDDDDDDDDDDDDDDDDDDDDDDDDDDDDDDDDDDDDDDDDDDDDDDDPPVVVVVVVVVVVVVVVVVVVVVVVVVVVVVVVVVVVVVVVVVVVVVVVVVVVVVVVVVVVVVVVVVVVVVVVVVVD